Protein AF-A0A3M8RI66-F1 (afdb_monomer)

Solvent-accessible surface area (backbone atoms only — not comparable to full-atom values): 52450 Å² total; per-residue (Å²): 134,89,81,91,80,90,87,85,88,84,90,86,92,88,88,88,84,86,89,86,88,86,83,85,85,82,90,80,92,84,82,88,88,84,87,89,86,87,87,93,84,90,86,89,81,89,86,89,81,89,83,91,85,87,81,92,75,81,74,55,64,71,89,67,80,90,67,90,73,73,82,64,48,87,21,31,36,31,38,37,30,28,60,28,36,46,26,29,47,11,21,44,54,37,44,44,69,76,41,67,55,37,42,32,39,65,60,98,36,54,27,75,67,38,52,45,47,47,66,78,42,49,73,80,48,70,77,50,46,67,67,67,47,57,80,77,38,58,37,42,31,40,36,30,19,57,32,57,36,58,78,53,35,41,81,62,41,82,53,46,84,68,49,78,43,44,37,29,35,27,30,69,78,94,60,96,66,49,60,85,89,46,51,74,57,64,54,92,41,25,29,42,16,38,60,36,45,52,52,30,59,74,72,45,52,50,61,53,36,68,60,20,22,41,32,40,33,4,33,35,54,69,10,58,71,74,67,44,92,62,53,38,84,57,37,60,48,38,47,53,52,25,44,74,48,51,21,48,63,68,58,34,62,51,67,73,61,70,74,75,49,76,66,49,46,53,54,38,52,53,44,60,71,56,40,42,73,81,34,86,62,92,66,22,33,34,42,20,68,48,77,47,93,66,87,78,77,63,54,67,60,39,38,43,52,46,20,61,74,72,64,37,37,26,20,36,40,38,39,31,46,97,60,32,28,40,35,41,39,25,30,79,58,83,40,62,34,32,58,57,26,42,80,73,62,31,44,59,41,44,39,43,23,38,31,68,39,73,87,40,54,68,67,56,52,47,57,50,49,53,54,52,50,48,74,75,68,41,78,72,74,49,23,36,67,63,56,35,44,61,77,66,66,66,42,58,35,73,42,31,29,45,56,53,38,59,56,44,70,77,46,96,54,67,50,33,44,24,27,51,98,57,24,77,68,15,28,46,39,54,69,58,32,56,46,34,45,76,71,68,41,27,87,38,45,37,58,83,73,43,42,84,54,54,76,38,44,43,77,41,41,50,75,58,50,51,52,51,54,71,70,41,96,48,76,51,36,39,28,31,46,100,89,51,50,57,59,25,33,40,34,66,68,44,51,47,58,72,75,42,83,73,79,83,59,96,68,83,66,96,57,82,45,58,45,51,66,58,49,42,76,63,57,31,68,74,47,51,54,51,46,48,50,51,7,48,50,26,48,76,72,76,21,53,32,26,41,34,12,69,42,49,39,35,53,76,68,72,46,86,72,50,69,38,40,33,38,20,46,54,64,22,53,63,50,49,52,57,44,50,76,74,45,84,45,74,44,78,51,76,42,77,96,73,40,28,24,39,40,31,35,86,84,66,37,32,42,40,32,26,39,26,31,36,72,46,60,89,46,62,30,50,76,61,50,79,44,82,39,44,66,70,47,40,30,60,73,42,69,29,21,47,42,26,30,34,28,33,26,28,79,97,44,52,28,30,52,44,56,92,62,50,14,68,55,32,57,72,73,37,40,45,40,56,71,51,90,56,51,49,48,45,37,45,64,45,55,54,49,48,46,41,45,26,36,75,71,71,27,46,65,34,72,65,44,49,49,45,49,52,54,36,57,75,68,56,50,62,83,50,46,55,37,54,65,53,38,53,52,51,45,59,41,49,58,40,94,66,48,63,54,37,55,50,49,31,58,75,72,63,49,33,71,86,80,38,77,73,66,95,54,58,64,66,51,49,55,28,52,54,43,34,50,56,48,48,54,53,46,49,71,76,39,76,86,62,91,76,60,52,44,63,22,49,49,48,57,75,48,59,89,54,57,72,65,62,51,51,54,49,38,65,51,31,64,50,87,62,44,68,62,51,51,50,26,57,66,43,49,67,57,52,50,62,52,38,63,71,69,66,54,52,37,56,49,43,65,54,58,72,73,37,54,72,42,41,50,48,33,51,37,25,72,34,80,60,63,56,46,28,56,48,53,51,44,34,74,77,45,55,73,78,60,65,34,63,55,56,73,66,60,50,38,73,70,46,45,72,93,54,72,64,52,58,52,48,40,47,48,48,25,34,36,38,55,62,66,78,33,89,41,54,65,52,41,52,53,53,53,59,76,68,46,93,60,78,62,71,76,134

Radius of gyration: 40.93 Å; Cα contacts (8 Å, |Δi|>4): 1491; chains: 1; bounding box: 99×99×128 Å

Secondary structure (DSSP, 8-state):
---------------------------------------------PPP---------S--B----S-S---PPTTEEEE--TTB-HHHHHHHHHHHHH-TTSEE---S-B-HHHHHHHHH-GGGGTTPPPTTHHHHS--SEEEEES--BGGGG-GGGGG-TT--EEEEEE-SPP-TTBPTT-EEEE---SSSHHHHHHHHHHHT-B--HHHHHHHHHHHHHHTTTTTSTT--TTHHHHHHHHHHTT--HHHHHHHT--PPPHHHHHHHHHHHHSEEEEESSSS-EEEEEEE--S--TTHHHHHHHHHHHH--SEEEEEEEETTEEEEEEEESSSS-HHHHHHHHT-EE-SSEEEEEEET--HHHHHHHHHHHHHHHS-GGGSBHHHH-B-----EETT-BHHHHHHHHHTSS-SEEEEEETTEEEEEEEHHHHHHHHHTTGGGSBGGGTPBP--EE-TT-BHHHHHHHHHH-SSSEEEEE-TTSPEEEEEEHHHHHHHH------S----S--BTHHHHHHHHHHHHHHHHHHHHHHHHHTT-EEEEETHHHHHHHTT---SEEEEEEES-HHHHHHHHHTTS-EEEEEEEGGGTEEEEEETTS-EEEEEE-EEEE-SSTT-PPEEEE--HHHHHHTSS-GGGS-EEE-SGGGTTBEE-TT-HHHHHHHTEE--SSTTHHHH-THHHHHHHHHHHHH-PEEPHHHHHHHHHHHHTTGGGGS-HHHHHHHHHHHHT-SS-HHHHHHHHHTT-GGGTSSPPS-HHHHHHHHHHHHHHHHHHHHH-TTS---HHHHHHHHHTTTS-HHHHHHHHHHHT-TTHHHHHHHHHHHHHHHHHHTT---HHHHHHHHTTS-HHHHHHHHHH--SSHHHHHHHHIIIIITT---SS-HHHHHHTTPPSSHHHHHHHHHHHHHHHTTS--SHHHHHHHHHHT-SSPPPP-

Mean predicted aligned error: 21.17 Å

Foldseek 3Di:
DDDDDDDDDDDDDDDDDDDDDDDDDDDDDDDDDDDDDDDDDDDDDDDDDDDDDDDDDDFDAPPDPPDDDQVADFQAEEAEFQAAELLQVLQLLLVCLVCVNHAYAYHPHYHPLVVVCCVVPVVLCVSHDDNCSCVVTAHQEYEYFQDQALVRRPPSSVRPPNHNAYEYQHADDDDDRGDPPYNYQYHQALTSSLSSLVVCVVSSYQDAQSSLQSSLLNLCPSCVNVPDPSHDPSSVVSNVVSVVSPHDPVVSVVSVPDDQDPVLVVVLVQQLVQKDWLDCDDQTEIEGFEEDADDDDPVQVSQVVNCVVVVGQKYWYFYDHDQKTKIKMAGPLQAQVQVLVVQLPWGDGRGITIDIDGRDDSVRSVVSSSVSVCVVCPLLLFFQLNLFAQQFDEAEQQDFLLRLLVSVVPDPDQKHFYDDPQAGPAIDGNVQSVVCVVVVRRGPGNNVPGHHAAEDERGHGLVRVVVVCVPDPDQKHFYADPPGGTRGMDGPVSSCVSSDPDPDDPPPDPPQQQCPVLCCVQVNPLVLVLLLVLQQLCVVVVKWKKFFFPQVLCSLVSHHDQETEMEMLDQQPVSQVVSVVPPVFPDKDDDVVQSWIWTAHPVRRIYIYHYQWAWDQPFFQDGTDIDHTDLQRSLLLDLWQLRSKIQTRHPVRHRGIDRPQCSVVLSVVLETDGSDLCNCRNHVLSVLVRLQSCQQRVGDYDPVRLVSNLVCVVVVSCVSHALQSLLVSVLSQLVHLDNLSSLVVCVVSVVQVSQHDPDPDSPLLSQLSVQLSVLVVVLCVVPVPDDDSSSLLNNLSVCLPPDLVVLVVSCVRNVDDCSVLSSQLSVLLVVLLVVQQVPDAQLVLLVSPVSHDLSSLSSSCSNPVDDRSVVSSVCNSPPLVPFWQLDDLVVVVVQQDDDDVVSVVLRSVRSSCVSRVQDPHDVSSVVVVVVPDPDRHDDD

InterPro domains:
  IPR000644 CBS domain [PF00571] (385-430)
  IPR000644 CBS domain [PS51371] (388-443)
  IPR000644 CBS domain [PS51371] (449-506)
  IPR001667 DDH domain [PF01368] (77-219)
  IPR002646 Poly A polymerase, head domain [PF01743] (545-673)
  IPR002646 Poly A polymerase, head domain [cd05398] (525-669)
  IPR038763 DHH phosphoesterase superfamily [SSF64182] (77-369)
  IPR043519 Nucleotidyltransferase superfamily [G3DSA:3.30.460.10] (513-668)
  IPR043519 Nucleotidyltransferase superfamily [SSF81301] (523-669)
  IPR046342 CBS domain superfamily [G3DSA:3.10.580.10] (387-498)
  IPR046342 CBS domain superfamily [SSF54631] (374-498)
  IPR052390 tRNA Nucleotidyltransferase/Poly(A) Polymerase [PTHR47788] (78-931)

Organism: NCBI:txid1867749

pLDDT: mean 79.92, std 18.26, range [23.67, 97.88]

Nearest PDB structures (foldseek):
  3h38-assembly1_A  TM=8.235E-01  e=9.158E-28  Thermotoga maritima
  3h37-assembly3_B  TM=8.058E-01  e=6.226E-27  Thermotoga maritima
  3h3a-assembly3_B  TM=8.021E-01  e=2.127E-26  Thermotoga maritima
  5hc9-assembly2_B  TM=7.967E-01  e=2.589E-26  Thermotoga maritima MSB8
  3h39-assembly3_B  TM=7.972E-01  e=8.911E-25  Thermotoga maritima

Structure (mmCIF, N/CA/C/O backbone):
data_AF-A0A3M8RI66-F1
#
_entry.id   AF-A0A3M8RI66-F1
#
loop_
_atom_site.group_PDB
_atom_site.id
_atom_site.type_symbol
_atom_site.label_atom_id
_atom_site.label_alt_id
_atom_site.label_comp_id
_atom_site.label_asym_id
_atom_site.label_entity_id
_atom_site.label_seq_id
_atom_site.pdbx_PDB_ins_code
_atom_site.Cartn_x
_atom_site.Cartn_y
_atom_site.Cartn_z
_atom_site.occupancy
_atom_site.B_iso_or_equiv
_atom_site.auth_seq_id
_atom_site.auth_comp_id
_atom_site.auth_asym_id
_atom_site.auth_atom_id
_atom_site.pdbx_PDB_model_num
ATOM 1 N N . MET A 1 1 ? 47.781 -39.779 13.616 1.00 34.03 1 MET A N 1
ATOM 2 C CA . MET A 1 1 ? 48.793 -39.240 12.679 1.00 34.03 1 MET A CA 1
ATOM 3 C C . MET A 1 1 ? 48.845 -37.739 12.975 1.00 34.03 1 MET A C 1
ATOM 5 O O . MET A 1 1 ? 47.788 -37.133 12.925 1.00 34.03 1 MET A O 1
ATOM 9 N N . VAL A 1 2 ? 49.863 -37.199 13.665 1.00 28.47 2 VAL A N 1
ATOM 10 C CA . VAL A 1 2 ? 51.267 -36.970 13.221 1.00 28.47 2 VAL A CA 1
ATOM 11 C C . VAL A 1 2 ? 51.299 -35.876 12.139 1.00 28.47 2 VAL A C 1
ATOM 13 O O . VAL A 1 2 ? 50.714 -36.111 11.091 1.00 28.47 2 VAL A O 1
ATOM 16 N N . ALA A 1 3 ? 51.927 -34.701 12.308 1.00 30.48 3 ALA A N 1
ATOM 17 C CA . ALA A 1 3 ? 52.566 -34.042 13.475 1.00 30.48 3 ALA A CA 1
ATOM 18 C C . ALA A 1 3 ? 52.387 -32.495 13.358 1.00 30.48 3 ALA A C 1
ATOM 20 O O . ALA A 1 3 ? 51.886 -32.042 12.337 1.00 30.48 3 ALA A O 1
ATOM 21 N N . GLY A 1 4 ? 52.592 -31.660 14.393 1.00 32.06 4 GLY A N 1
ATOM 22 C CA . GLY A 1 4 ? 53.896 -31.086 14.819 1.00 32.06 4 GLY A CA 1
ATOM 23 C C . GLY A 1 4 ? 54.142 -29.729 14.115 1.00 32.06 4 GLY A C 1
ATOM 24 O O . GLY A 1 4 ? 53.864 -29.638 12.931 1.00 32.06 4 GLY A O 1
ATOM 25 N N . LEU A 1 5 ? 54.603 -28.620 14.716 1.00 31.59 5 LEU A N 1
ATOM 26 C CA . LEU A 1 5 ? 55.454 -28.335 15.895 1.00 31.59 5 LEU A CA 1
ATOM 27 C C . LEU A 1 5 ? 55.028 -26.957 16.502 1.00 31.59 5 LEU A C 1
ATOM 29 O O . LEU A 1 5 ? 54.654 -26.070 15.744 1.00 31.59 5 LEU A O 1
ATOM 33 N N . SER A 1 6 ? 54.826 -26.756 17.819 1.00 31.58 6 SER A N 1
ATOM 34 C CA . SER A 1 6 ? 55.789 -26.339 18.887 1.00 31.58 6 SER A CA 1
ATOM 35 C C . SER A 1 6 ? 56.696 -25.134 18.553 1.00 31.58 6 SER A C 1
ATOM 37 O O . SER A 1 6 ? 57.268 -25.128 17.473 1.00 31.58 6 SER A O 1
ATOM 39 N N . GLY A 1 7 ? 56.990 -24.144 19.418 1.00 29.84 7 GLY A N 1
ATOM 40 C CA . GLY A 1 7 ? 56.700 -23.837 20.846 1.00 29.84 7 GLY A CA 1
ATOM 41 C C . GLY A 1 7 ? 57.452 -22.526 21.241 1.00 29.84 7 GLY A C 1
ATOM 42 O O . GLY A 1 7 ? 58.122 -21.967 20.384 1.00 29.84 7 GLY A O 1
ATOM 43 N N . GLY A 1 8 ? 57.431 -21.936 22.451 1.00 26.02 8 GLY A N 1
ATOM 44 C CA . GLY A 1 8 ? 56.821 -22.270 23.749 1.00 26.02 8 GLY A CA 1
ATOM 45 C C . GLY A 1 8 ? 56.995 -21.134 24.806 1.00 26.02 8 GLY A C 1
ATOM 46 O O . GLY A 1 8 ? 57.365 -20.015 24.470 1.00 26.02 8 GLY A O 1
ATOM 47 N N . ARG A 1 9 ? 56.699 -21.417 26.089 1.00 31.86 9 ARG A N 1
ATOM 48 C CA . ARG A 1 9 ? 56.886 -20.553 27.306 1.00 31.86 9 ARG A CA 1
ATOM 49 C C . ARG A 1 9 ? 58.281 -20.858 27.973 1.00 31.86 9 ARG A C 1
ATOM 51 O O . ARG A 1 9 ? 58.989 -21.621 27.319 1.00 31.86 9 ARG A O 1
ATOM 58 N N . PRO A 1 10 ? 58.715 -20.437 29.215 1.00 48.53 10 PRO A N 1
ATOM 59 C CA . PRO A 1 10 ? 57.981 -19.820 30.359 1.00 48.53 10 PRO A CA 1
ATOM 60 C C . PRO A 1 10 ? 58.739 -18.906 31.399 1.00 48.53 10 PRO A C 1
ATOM 62 O O . PRO A 1 10 ? 59.954 -18.766 31.361 1.00 48.53 10 PRO A O 1
ATOM 65 N N . ARG A 1 11 ? 58.013 -18.482 32.471 1.00 32.94 11 ARG A N 1
ATOM 66 C CA . ARG A 1 11 ? 58.496 -18.013 33.822 1.00 32.94 11 ARG A CA 1
ATOM 67 C C . ARG A 1 11 ? 59.241 -16.645 33.834 1.00 32.94 11 ARG A C 1
ATOM 69 O O . ARG A 1 11 ? 59.594 -16.161 32.775 1.00 32.94 11 ARG A O 1
ATOM 76 N N . ARG A 1 12 ? 59.461 -15.908 34.947 1.00 31.61 12 ARG A N 1
ATOM 77 C CA . ARG A 1 12 ? 59.279 -16.029 36.438 1.00 31.61 12 ARG A CA 1
ATOM 78 C C . ARG A 1 12 ? 59.039 -14.578 37.012 1.00 31.61 12 ARG A C 1
ATOM 80 O O . ARG A 1 12 ? 59.050 -13.661 36.209 1.00 31.61 12 ARG A O 1
ATOM 87 N N . ALA A 1 13 ? 58.830 -14.212 38.296 1.00 29.64 13 ALA A N 1
ATOM 88 C CA . ALA A 1 13 ? 58.859 -14.904 39.602 1.00 29.64 13 ALA A CA 1
ATOM 89 C C . ALA A 1 13 ? 57.847 -14.379 40.679 1.00 29.64 13 ALA A C 1
ATOM 91 O O . ALA A 1 13 ? 56.744 -14.910 40.749 1.00 29.64 13 ALA A O 1
ATOM 92 N N . ARG A 1 14 ? 58.244 -13.446 41.573 1.00 31.92 14 ARG A N 1
ATOM 93 C CA . ARG A 1 14 ? 57.514 -12.879 42.745 1.00 31.92 14 ARG A CA 1
ATOM 94 C C . ARG A 1 14 ? 58.047 -11.470 43.082 1.00 31.92 14 ARG A C 1
ATOM 96 O O . ARG A 1 14 ? 59.207 -11.201 42.789 1.00 31.92 14 ARG A O 1
ATOM 103 N N . GLY A 1 15 ? 57.274 -10.665 43.817 1.00 28.81 15 GLY A N 1
ATOM 104 C CA . GLY A 1 15 ? 57.737 -9.491 44.580 1.00 28.81 15 GLY A CA 1
ATOM 105 C C . GLY A 1 15 ? 56.717 -9.120 45.669 1.00 28.81 15 GLY A C 1
ATOM 106 O O . GLY A 1 15 ? 55.526 -9.336 45.461 1.00 28.81 15 GLY A O 1
ATOM 107 N N . ALA A 1 16 ? 57.161 -8.628 46.830 1.00 30.58 16 ALA A N 1
ATOM 108 C CA . ALA A 1 16 ? 56.296 -8.254 47.958 1.00 30.58 16 ALA A CA 1
ATOM 109 C C . ALA A 1 16 ? 56.853 -7.019 48.692 1.00 30.58 16 ALA A C 1
ATOM 111 O O . ALA A 1 16 ? 58.068 -6.841 48.746 1.00 30.58 16 ALA A O 1
ATOM 112 N N . GLY A 1 17 ? 55.974 -6.192 49.265 1.00 29.20 17 GLY A N 1
ATOM 113 C CA . GLY A 1 17 ? 56.326 -4.969 49.996 1.00 29.20 17 GLY A CA 1
ATOM 114 C C . GLY A 1 17 ? 55.141 -4.452 50.818 1.00 29.20 17 GLY A C 1
ATOM 115 O O . GLY A 1 17 ? 53.995 -4.618 50.407 1.00 29.20 17 GLY A O 1
ATOM 116 N N . GLY A 1 18 ? 55.426 -3.914 52.008 1.00 30.83 18 GLY A N 1
ATOM 117 C CA . GLY A 1 18 ? 54.435 -3.554 53.031 1.00 30.83 18 GLY A CA 1
ATOM 118 C C . GLY A 1 18 ? 53.890 -2.114 52.966 1.00 30.83 18 GLY A C 1
ATOM 119 O O . GLY A 1 18 ? 54.155 -1.395 52.003 1.00 30.83 18 GLY A O 1
ATOM 120 N N . PRO A 1 19 ? 53.104 -1.702 53.981 1.00 58.03 19 PRO A N 1
ATOM 121 C CA . PRO A 1 19 ? 52.223 -0.535 53.909 1.00 58.03 19 PRO A CA 1
ATOM 122 C C . PRO A 1 19 ? 52.803 0.751 54.522 1.00 58.03 19 PRO A C 1
ATOM 124 O O . PRO A 1 19 ? 53.732 0.719 55.326 1.00 58.03 19 PRO A O 1
ATOM 127 N N . GLY A 1 20 ? 52.151 1.879 54.225 1.00 28.72 20 GLY A N 1
ATOM 128 C CA . GLY A 1 20 ? 52.289 3.145 54.948 1.00 28.72 20 GLY A CA 1
ATOM 129 C C . GLY A 1 20 ? 50.924 3.823 55.095 1.00 28.72 20 GLY A C 1
ATOM 130 O O . GLY A 1 20 ? 50.137 3.827 54.151 1.00 28.72 20 GLY A O 1
ATOM 131 N N . ALA A 1 21 ? 50.631 4.364 56.278 1.00 29.75 21 ALA A N 1
ATOM 132 C CA . ALA A 1 21 ? 49.386 5.074 56.575 1.00 29.75 21 ALA A CA 1
ATOM 133 C C . ALA A 1 21 ? 49.630 6.587 56.696 1.00 29.75 21 ALA A C 1
ATOM 135 O O . ALA A 1 21 ? 50.697 7.016 57.129 1.00 29.75 21 ALA A O 1
ATOM 136 N N . GLY A 1 22 ? 48.622 7.392 56.358 1.00 28.45 22 GLY A N 1
ATOM 137 C CA . GLY A 1 22 ? 48.649 8.849 56.500 1.00 28.45 22 GLY A CA 1
ATOM 138 C C . GLY A 1 22 ? 47.316 9.455 56.065 1.00 28.45 22 GLY A C 1
ATOM 139 O O . GLY A 1 22 ? 46.796 9.098 55.012 1.00 28.45 22 GLY A O 1
ATOM 140 N N . GLY A 1 23 ? 46.739 10.324 56.896 1.00 27.50 23 GLY A N 1
ATOM 141 C CA . GLY A 1 23 ? 45.459 10.991 56.637 1.00 27.50 23 GLY A CA 1
ATOM 142 C C . GLY A 1 23 ? 45.579 12.517 56.637 1.00 27.50 23 GLY A C 1
ATOM 143 O O . GLY A 1 23 ? 46.662 13.061 56.831 1.00 27.50 23 GLY A O 1
ATOM 144 N N . GLY A 1 24 ? 44.442 13.198 56.467 1.00 26.95 24 GLY A N 1
ATOM 145 C CA . GLY A 1 24 ? 44.356 14.657 56.304 1.00 26.95 24 GLY A CA 1
ATOM 146 C C . GLY A 1 24 ? 44.093 15.013 54.832 1.00 26.95 24 GLY A C 1
ATOM 147 O O . GLY A 1 24 ? 44.974 14.808 54.011 1.00 26.95 24 GLY A O 1
ATOM 148 N N . SER A 1 25 ? 42.881 15.334 54.366 1.00 26.84 25 SER A N 1
ATOM 149 C CA . SER A 1 25 ? 41.865 16.329 54.779 1.00 26.84 25 SER A CA 1
ATOM 150 C C . SER A 1 25 ? 41.969 17.655 54.001 1.00 26.84 25 SER A C 1
ATOM 152 O O . SER A 1 25 ? 43.036 18.030 53.533 1.00 26.84 25 SER A O 1
ATOM 154 N N . ARG A 1 26 ? 40.827 18.359 53.906 1.00 29.70 26 ARG A N 1
ATOM 155 C CA . ARG A 1 26 ? 40.622 19.719 53.354 1.00 29.70 26 ARG A CA 1
ATOM 156 C C . ARG A 1 26 ? 40.665 19.909 51.824 1.00 29.70 26 ARG A C 1
ATOM 158 O O . ARG A 1 26 ? 41.690 20.195 51.226 1.00 29.70 26 ARG A O 1
ATOM 165 N N . SER A 1 27 ? 39.458 19.884 51.249 1.00 28.44 27 SER A N 1
ATOM 166 C CA . SER A 1 27 ? 38.826 21.013 50.525 1.00 28.44 27 SER A CA 1
ATOM 167 C C . SER A 1 27 ? 39.697 21.956 49.671 1.00 28.44 27 SER A C 1
ATOM 169 O O . SER A 1 27 ? 40.490 22.722 50.214 1.00 28.44 27 SER A O 1
ATOM 171 N N . GLY A 1 28 ? 39.386 22.069 48.374 1.00 27.48 28 GLY A N 1
ATOM 172 C CA . GLY A 1 28 ? 39.907 23.148 47.527 1.00 27.48 28 GLY A CA 1
ATOM 173 C C . GLY A 1 28 ? 39.327 23.163 46.110 1.00 27.48 28 GLY A C 1
ATOM 174 O O . GLY A 1 28 ? 39.663 22.325 45.284 1.00 27.48 28 GLY A O 1
ATOM 175 N N . THR A 1 29 ? 38.466 24.138 45.828 1.00 28.19 29 THR A N 1
ATOM 176 C CA . THR A 1 29 ? 37.965 24.504 44.490 1.00 28.19 29 THR A CA 1
ATOM 177 C C . THR A 1 29 ? 39.087 24.815 43.487 1.00 28.19 29 THR A C 1
ATOM 179 O O . THR A 1 29 ? 39.977 25.601 43.805 1.00 28.19 29 THR A O 1
ATOM 182 N N . GLY A 1 30 ? 38.990 24.327 42.244 1.00 26.52 30 GLY A N 1
ATOM 183 C CA . GLY A 1 30 ? 39.872 24.722 41.132 1.00 26.52 30 GLY A CA 1
ATOM 184 C C . GLY A 1 30 ? 39.416 24.128 39.792 1.00 26.52 30 GLY A C 1
ATOM 185 O O . GLY A 1 30 ? 38.896 23.018 39.767 1.00 26.52 30 GLY A O 1
ATOM 186 N N . THR A 1 31 ? 39.560 24.860 38.680 1.00 27.47 31 THR A N 1
ATOM 187 C CA . THR A 1 31 ? 39.062 24.449 37.344 1.00 27.47 31 THR A CA 1
ATOM 188 C C . THR A 1 31 ? 40.137 24.541 36.250 1.00 27.47 31 THR A C 1
ATOM 190 O O . THR A 1 31 ? 41.156 25.196 36.450 1.00 27.47 31 THR A O 1
ATOM 193 N N . ARG A 1 32 ? 39.832 23.963 35.068 1.00 27.66 32 ARG A N 1
ATOM 194 C CA . ARG A 1 32 ? 40.612 23.940 33.800 1.00 27.66 32 ARG A CA 1
ATOM 195 C C . ARG A 1 32 ? 41.805 22.965 33.821 1.00 27.66 32 ARG A C 1
ATOM 197 O O . ARG A 1 32 ? 42.750 23.154 34.569 1.00 27.66 32 ARG A O 1
ATOM 204 N N . SER A 1 33 ? 41.840 21.934 32.975 1.00 27.06 33 SER A N 1
ATOM 205 C CA . SER A 1 33 ? 42.059 22.079 31.525 1.00 27.06 33 SER A CA 1
ATOM 206 C C . SER A 1 33 ? 41.720 20.803 30.717 1.00 27.06 33 SER A C 1
ATOM 208 O O . SER A 1 33 ? 41.663 19.704 31.260 1.00 27.06 33 SER A O 1
ATOM 210 N N . ALA A 1 34 ? 41.522 20.962 29.403 1.00 32.38 34 ALA A N 1
ATOM 211 C CA . ALA A 1 34 ? 41.509 19.902 28.381 1.00 32.38 34 ALA A CA 1
ATOM 212 C C . ALA A 1 34 ? 42.552 20.276 27.298 1.00 32.38 34 ALA A C 1
ATOM 214 O O . ALA A 1 34 ? 42.877 21.466 27.201 1.00 32.38 34 ALA A O 1
ATOM 215 N N . PRO A 1 35 ? 43.136 19.320 26.543 1.00 40.31 35 PRO A N 1
ATOM 216 C CA . PRO A 1 35 ? 42.464 18.640 25.414 1.00 40.31 35 PRO A CA 1
ATOM 217 C C . PRO A 1 35 ? 42.723 17.106 25.379 1.00 40.31 35 PRO A C 1
ATOM 219 O O . PRO A 1 35 ? 43.448 16.592 26.222 1.00 40.31 35 PRO A O 1
ATOM 222 N N . GLY A 1 36 ? 42.184 16.281 24.467 1.00 26.02 36 GLY A N 1
ATOM 223 C CA . GLY A 1 36 ? 41.219 16.503 23.373 1.00 26.02 36 GLY A CA 1
ATOM 224 C C . GLY A 1 36 ? 41.752 16.107 21.978 1.00 26.02 36 GLY A C 1
ATOM 225 O O . GLY A 1 36 ? 42.824 16.564 21.609 1.00 26.02 36 GLY A O 1
ATOM 226 N N . HIS A 1 37 ? 40.994 15.326 21.186 1.00 26.61 37 HIS A N 1
ATOM 227 C CA . HIS A 1 37 ? 41.151 15.169 19.719 1.00 26.61 37 HIS A CA 1
ATOM 228 C C . HIS A 1 37 ? 39.875 14.595 19.044 1.00 26.61 37 HIS A C 1
ATOM 230 O O . HIS A 1 37 ? 39.019 14.031 19.721 1.00 26.61 37 HIS A O 1
ATOM 236 N N . ALA A 1 38 ? 39.744 14.803 17.722 1.00 27.95 38 ALA A N 1
ATOM 237 C CA . ALA A 1 38 ? 38.596 14.444 16.851 1.00 27.95 38 ALA A CA 1
ATOM 238 C C . ALA A 1 38 ? 38.984 13.262 15.899 1.00 27.95 38 ALA A C 1
ATOM 240 O O . ALA A 1 38 ? 39.855 12.514 16.350 1.00 27.95 38 ALA A O 1
ATOM 241 N N . PRO A 1 39 ? 38.476 13.018 14.648 1.00 40.66 39 PRO A N 1
ATOM 242 C CA . PRO A 1 39 ? 37.521 13.704 13.724 1.00 40.66 39 PRO A CA 1
ATOM 243 C C . PRO A 1 39 ? 36.209 12.893 13.469 1.00 40.66 39 PRO A C 1
ATOM 245 O O . PRO A 1 39 ? 36.075 11.799 14.000 1.00 40.66 39 PRO A O 1
ATOM 248 N N . SER A 1 40 ? 35.143 13.307 12.751 1.00 28.52 40 SER A N 1
ATOM 249 C CA . SER A 1 40 ? 34.798 14.396 11.792 1.00 28.52 40 SER A CA 1
ATOM 250 C C . SER A 1 40 ? 34.770 14.046 10.281 1.00 28.52 40 SER A C 1
ATOM 252 O O . SER A 1 40 ? 35.822 13.859 9.677 1.00 28.52 40 SER A O 1
ATOM 254 N N . ALA A 1 41 ? 33.561 14.064 9.683 1.00 29.33 41 ALA A N 1
ATOM 255 C CA . ALA A 1 41 ? 33.204 14.439 8.290 1.00 29.33 41 ALA A CA 1
ATOM 256 C C . ALA A 1 41 ? 31.647 14.496 8.192 1.00 29.33 41 ALA A C 1
ATOM 258 O O . ALA A 1 41 ? 31.008 13.506 8.531 1.00 29.33 41 ALA A O 1
ATOM 259 N N . ALA A 1 42 ? 30.951 15.631 7.993 1.00 27.78 42 ALA A N 1
ATOM 260 C CA . ALA A 1 42 ? 30.861 16.555 6.834 1.00 27.78 42 ALA A CA 1
ATOM 261 C C . ALA A 1 42 ? 29.935 16.002 5.715 1.00 27.78 42 ALA A C 1
ATOM 263 O O . ALA A 1 42 ? 30.161 14.901 5.233 1.00 27.78 42 ALA A O 1
ATOM 264 N N . THR A 1 43 ? 28.850 16.660 5.270 1.00 26.98 43 THR A N 1
ATOM 265 C CA . THR A 1 43 ? 28.690 17.999 4.627 1.00 26.98 43 THR A CA 1
ATOM 266 C C . THR A 1 43 ? 27.172 18.308 4.417 1.00 26.98 43 THR A C 1
ATOM 268 O O . THR A 1 43 ? 26.379 17.422 4.736 1.00 26.98 43 THR A O 1
ATOM 271 N N . PRO A 1 44 ? 26.704 19.440 3.818 1.00 35.66 44 PRO A N 1
ATOM 272 C CA . PRO A 1 44 ? 27.279 20.785 3.601 1.00 35.66 44 PRO A CA 1
ATOM 273 C C . PRO A 1 44 ? 26.386 21.942 4.160 1.00 35.66 44 PRO A C 1
ATOM 275 O O . PRO A 1 44 ? 25.367 21.718 4.804 1.00 35.66 44 PRO A O 1
ATOM 278 N N . ARG A 1 45 ? 26.759 23.204 3.876 1.00 26.53 45 ARG A N 1
ATOM 279 C CA . ARG A 1 45 ? 26.005 24.455 4.141 1.00 26.53 45 ARG A CA 1
ATOM 280 C C . ARG A 1 45 ? 25.923 25.322 2.864 1.00 26.53 45 ARG A C 1
ATOM 282 O O . ARG A 1 45 ? 26.896 25.308 2.111 1.00 26.53 45 ARG A O 1
ATOM 289 N N . PRO A 1 46 ? 24.883 26.160 2.673 1.00 26.86 46 PRO A N 1
ATOM 290 C CA . PRO A 1 46 ? 24.975 27.398 1.890 1.00 26.86 46 PRO A CA 1
ATOM 291 C C . PRO A 1 46 ? 25.596 28.558 2.710 1.00 26.86 46 PRO A C 1
ATOM 293 O O . PRO A 1 46 ? 25.773 28.453 3.926 1.00 26.86 46 PRO A O 1
ATOM 296 N N . ALA A 1 47 ? 25.978 29.648 2.036 1.00 26.47 47 ALA A N 1
ATOM 297 C CA . ALA A 1 47 ? 26.816 30.735 2.571 1.00 26.47 47 ALA A CA 1
ATOM 298 C C . ALA A 1 47 ? 26.013 31.939 3.148 1.00 26.47 47 ALA A C 1
ATOM 300 O O . ALA A 1 47 ? 24.812 32.028 2.899 1.00 26.47 47 ALA A O 1
ATOM 301 N N . PRO A 1 48 ? 26.635 32.849 3.936 1.00 38.19 48 PRO A N 1
ATOM 302 C CA . PRO A 1 48 ? 25.917 33.831 4.759 1.00 38.19 48 PRO A CA 1
ATOM 303 C C . PRO A 1 48 ? 25.782 35.238 4.145 1.00 38.19 48 PRO A C 1
ATOM 305 O O . PRO A 1 48 ? 26.592 35.653 3.318 1.00 38.19 48 PRO A O 1
ATOM 308 N N . GLY A 1 49 ? 24.820 36.006 4.671 1.00 23.67 49 GLY A N 1
ATOM 309 C CA . GLY A 1 49 ? 24.692 37.458 4.510 1.00 23.67 49 GLY A CA 1
ATOM 310 C C . GLY A 1 49 ? 24.751 38.191 5.860 1.00 23.67 49 GLY A C 1
ATOM 311 O O . GLY A 1 49 ? 24.366 37.649 6.892 1.00 23.67 49 GLY A O 1
ATOM 312 N N . THR A 1 50 ? 25.279 39.413 5.840 1.00 27.17 50 THR A N 1
ATOM 313 C CA . THR A 1 50 ? 25.422 40.387 6.947 1.00 27.17 50 THR A CA 1
ATOM 314 C C . THR A 1 50 ? 24.143 40.627 7.775 1.00 27.17 50 THR A C 1
ATOM 316 O O . THR A 1 50 ? 23.056 40.554 7.221 1.00 27.17 50 THR A O 1
ATOM 319 N N . ALA A 1 51 ? 24.190 41.025 9.057 1.00 26.23 51 ALA A N 1
ATOM 320 C CA . ALA A 1 51 ? 25.315 41.588 9.822 1.00 26.23 51 ALA A CA 1
ATOM 321 C C . ALA A 1 51 ? 25.249 41.291 11.338 1.00 26.23 51 ALA A C 1
ATOM 323 O O . ALA A 1 51 ? 24.183 41.071 11.903 1.00 26.23 51 ALA A O 1
ATOM 324 N N . GLN A 1 52 ? 26.399 41.380 12.018 1.00 28.19 52 GLN A N 1
ATOM 325 C CA . GLN A 1 52 ? 26.475 41.405 13.482 1.00 28.19 52 GLN A CA 1
ATOM 326 C C . GLN A 1 52 ? 26.357 42.837 14.027 1.00 28.19 52 GLN A C 1
ATOM 328 O O . GLN A 1 52 ? 27.102 43.723 13.607 1.00 28.19 52 GLN A O 1
ATOM 333 N N . ARG A 1 53 ? 25.542 43.025 15.069 1.00 29.81 53 ARG A N 1
ATOM 334 C CA . ARG A 1 53 ? 25.822 43.960 16.172 1.00 29.81 53 ARG A CA 1
ATOM 335 C C . ARG A 1 53 ? 25.451 43.260 17.476 1.00 29.81 53 ARG A C 1
ATOM 337 O O . ARG A 1 53 ? 24.304 42.871 17.650 1.00 29.81 53 ARG A O 1
ATOM 344 N N . GLY A 1 54 ? 26.427 43.050 18.353 1.00 27.50 54 GLY A N 1
ATOM 345 C CA . GLY A 1 54 ? 26.210 42.423 19.658 1.00 27.50 54 GLY A CA 1
ATOM 346 C C . GLY A 1 54 ? 26.198 43.446 20.791 1.00 27.50 54 GLY A C 1
ATOM 347 O O . GLY A 1 54 ? 26.735 44.540 20.638 1.00 27.50 54 GLY A O 1
ATOM 348 N N . CYS A 1 55 ? 25.635 43.050 21.931 1.00 27.38 55 CYS A N 1
ATOM 349 C CA . CYS A 1 55 ? 25.938 43.603 23.252 1.00 27.38 55 CYS A CA 1
ATOM 350 C C . CYS A 1 55 ? 25.524 42.574 24.312 1.00 27.38 55 CYS A C 1
ATOM 352 O O . CYS A 1 55 ? 24.335 42.302 24.473 1.00 27.38 55 CYS A O 1
ATOM 354 N N . GLU A 1 56 ? 26.486 42.010 25.042 1.00 31.94 56 GLU A N 1
ATOM 355 C CA . GLU A 1 56 ? 26.184 41.274 26.273 1.00 31.94 56 GLU A CA 1
ATOM 356 C C . GLU A 1 56 ? 25.848 42.268 27.394 1.00 31.94 56 GLU A C 1
ATOM 358 O O . GLU A 1 56 ? 26.464 43.329 27.509 1.00 31.94 56 GLU A O 1
ATOM 363 N N . GLY A 1 57 ? 24.876 41.929 28.240 1.00 30.81 57 GLY A N 1
ATOM 364 C CA . GLY A 1 57 ? 24.491 42.747 29.386 1.00 30.81 57 GLY A CA 1
ATOM 365 C C . GLY A 1 57 ? 23.476 42.041 30.290 1.00 30.81 57 GLY A C 1
ATOM 366 O O . GLY A 1 57 ? 22.843 41.070 29.864 1.00 30.81 57 GLY A O 1
ATOM 367 N N . PRO A 1 58 ? 23.313 42.494 31.547 1.00 36.69 58 PRO A N 1
ATOM 368 C CA . PRO A 1 58 ? 22.259 42.000 32.427 1.00 36.69 58 PRO A CA 1
ATOM 369 C C . PRO A 1 58 ? 20.873 42.360 31.866 1.00 36.69 58 PRO A C 1
ATOM 371 O O . PRO A 1 58 ? 20.725 43.348 31.146 1.00 36.69 58 PRO A O 1
ATOM 374 N N . GLY A 1 59 ? 19.862 41.547 32.190 1.00 35.56 59 GLY A N 1
ATOM 375 C CA . GLY A 1 59 ? 18.525 41.638 31.594 1.00 35.56 59 GLY A CA 1
ATOM 376 C C . GLY A 1 59 ? 17.911 43.038 31.687 1.00 35.56 59 GLY A C 1
ATOM 377 O O . GLY A 1 59 ? 17.824 43.621 32.771 1.00 35.56 59 GLY A O 1
ATOM 378 N N . ARG A 1 60 ? 17.466 43.576 30.545 1.00 37.00 60 ARG A N 1
ATOM 379 C CA . ARG A 1 60 ? 16.767 44.863 30.486 1.00 37.00 60 ARG A CA 1
ATOM 380 C C . ARG A 1 60 ? 15.366 44.723 31.084 1.00 37.00 60 ARG A C 1
ATOM 382 O O . ARG A 1 60 ? 14.424 44.346 30.394 1.00 37.00 60 ARG A O 1
ATOM 389 N N . ARG A 1 61 ? 15.207 45.145 32.340 1.00 37.25 61 ARG A N 1
ATOM 390 C CA . ARG A 1 61 ? 13.910 45.664 32.795 1.00 37.25 61 ARG A CA 1
ATOM 391 C C . ARG A 1 61 ? 13.529 46.860 31.929 1.00 37.25 61 ARG A C 1
ATOM 393 O O . ARG A 1 61 ? 14.361 47.742 31.709 1.00 37.25 61 ARG A O 1
ATOM 400 N N . ILE A 1 62 ? 12.279 46.905 31.478 1.00 43.78 62 ILE A N 1
ATOM 401 C CA . ILE A 1 62 ? 11.727 48.032 30.721 1.00 43.78 62 ILE A CA 1
ATOM 402 C C . ILE A 1 62 ? 11.479 49.179 31.713 1.00 43.78 62 ILE A C 1
ATOM 404 O O . ILE A 1 62 ? 10.411 49.332 32.295 1.00 43.78 62 ILE A O 1
ATOM 408 N N . SER A 1 63 ? 12.528 49.956 31.989 1.00 33.84 63 SER A N 1
ATOM 409 C CA . SER A 1 63 ? 12.593 50.925 33.091 1.00 33.84 63 SER A CA 1
ATOM 410 C C . SER A 1 63 ? 11.970 52.290 32.762 1.00 33.84 63 SER A C 1
ATOM 412 O O . SER A 1 63 ? 12.494 53.335 33.153 1.00 33.84 63 SER A O 1
ATOM 414 N N . HIS A 1 64 ? 10.858 52.304 32.025 1.00 34.97 64 HIS A N 1
ATOM 415 C CA . HIS A 1 64 ? 10.098 53.507 31.669 1.00 34.97 64 HIS A CA 1
ATOM 416 C C . HIS A 1 64 ? 8.613 53.294 31.981 1.00 34.97 64 HIS A C 1
ATOM 418 O O . HIS A 1 64 ? 7.881 52.718 31.184 1.00 34.97 64 HIS A O 1
ATOM 424 N N . GLY A 1 65 ? 8.159 53.780 33.138 1.00 33.22 65 GLY A N 1
ATOM 425 C CA . GLY A 1 65 ? 6.729 53.831 33.441 1.00 33.22 65 GLY A CA 1
ATOM 426 C C . GLY A 1 65 ? 6.036 54.932 32.635 1.00 33.22 65 GLY A C 1
ATOM 427 O O . GLY A 1 65 ? 6.508 56.067 32.652 1.00 33.22 65 GLY A O 1
ATOM 428 N N . TRP A 1 66 ? 4.930 54.585 31.964 1.00 36.28 66 TRP A N 1
ATOM 429 C CA . TRP A 1 66 ? 3.880 55.493 31.464 1.00 36.28 66 TRP A CA 1
ATOM 430 C C . TRP A 1 66 ? 4.382 56.800 30.819 1.00 36.28 66 TRP A C 1
ATOM 432 O O . TRP A 1 66 ? 3.899 57.891 31.119 1.00 36.28 66 TRP A O 1
ATOM 442 N N . ARG A 1 67 ? 5.382 56.704 29.933 1.00 31.92 67 ARG A N 1
ATOM 443 C CA . ARG A 1 67 ? 5.884 57.855 29.173 1.00 31.92 67 ARG A CA 1
ATOM 444 C C . ARG A 1 67 ? 5.163 57.978 27.837 1.00 31.92 67 ARG A C 1
ATOM 446 O O . ARG A 1 67 ? 5.456 57.238 26.904 1.00 31.92 67 ARG A O 1
ATOM 453 N N . ASN A 1 68 ? 4.283 58.974 27.748 1.00 37.12 68 ASN A N 1
ATOM 454 C CA . ASN A 1 68 ? 3.744 59.471 26.484 1.00 37.12 68 ASN A CA 1
ATOM 455 C C . ASN A 1 68 ? 4.901 59.783 25.520 1.00 37.12 68 ASN A C 1
ATOM 457 O O . ASN A 1 68 ? 5.783 60.572 25.864 1.00 37.12 68 ASN A O 1
ATOM 461 N N . GLY A 1 69 ? 4.884 59.179 24.330 1.00 40.38 69 GLY A N 1
ATOM 462 C CA . GLY A 1 69 ? 5.928 59.364 23.318 1.00 40.38 69 GLY A CA 1
ATOM 463 C C . GLY A 1 69 ? 6.563 58.067 22.821 1.00 40.38 69 GLY A C 1
ATOM 464 O O . GLY A 1 69 ? 7.782 57.917 22.892 1.00 40.38 69 GLY A O 1
ATOM 465 N N . LEU A 1 70 ? 5.757 57.160 22.258 1.00 39.81 70 LEU A N 1
ATOM 466 C CA . LEU A 1 70 ? 6.274 56.238 21.243 1.00 39.81 70 LEU A CA 1
ATOM 467 C C . LEU A 1 70 ? 6.744 57.080 20.049 1.00 39.81 70 LEU A C 1
ATOM 469 O O . LEU A 1 70 ? 5.963 57.852 19.491 1.00 39.81 70 LEU A O 1
ATOM 473 N N . THR A 1 71 ? 8.004 56.938 19.639 1.00 43.12 71 THR A N 1
ATOM 474 C CA . THR A 1 71 ? 8.507 57.508 18.379 1.00 43.12 71 THR A CA 1
ATOM 475 C C . THR A 1 71 ? 8.039 56.644 17.211 1.00 43.12 71 THR A C 1
ATOM 477 O O . THR A 1 71 ? 8.834 55.946 16.588 1.00 43.12 71 THR A O 1
ATOM 480 N N . ALA A 1 72 ? 6.726 56.646 16.971 1.00 49.28 72 ALA A N 1
ATOM 481 C CA . ALA A 1 72 ? 6.074 55.784 15.996 1.00 49.28 72 ALA A CA 1
ATOM 482 C C . ALA A 1 72 ? 6.633 56.007 14.583 1.00 49.28 72 ALA A C 1
ATOM 484 O O . ALA A 1 72 ? 6.630 57.127 14.063 1.00 49.28 72 ALA A O 1
ATOM 485 N N . VAL A 1 73 ? 7.075 54.925 13.939 1.00 57.31 73 VAL A N 1
ATOM 486 C CA . VAL A 1 73 ? 7.402 54.945 12.512 1.00 57.31 73 VAL A CA 1
ATOM 487 C C . VAL A 1 73 ? 6.085 54.906 11.737 1.00 57.31 73 VAL A C 1
ATOM 489 O O . VAL A 1 73 ? 5.310 53.960 11.874 1.00 57.31 73 VAL A O 1
ATOM 492 N N . ALA A 1 74 ? 5.816 55.936 10.930 1.00 66.62 74 ALA A N 1
ATOM 493 C CA . ALA A 1 74 ? 4.586 56.008 10.143 1.00 66.62 74 ALA A CA 1
ATOM 494 C C . ALA A 1 74 ? 4.429 54.765 9.244 1.00 66.62 74 ALA A C 1
ATOM 496 O O . ALA A 1 74 ? 5.362 54.385 8.534 1.00 66.62 74 ALA A O 1
ATOM 497 N N . GLY A 1 75 ? 3.251 54.135 9.285 1.00 77.12 75 GLY A N 1
ATOM 498 C CA . GLY A 1 75 ? 2.940 52.934 8.508 1.00 77.12 75 GLY A CA 1
ATOM 499 C C . GLY A 1 75 ? 3.281 51.586 9.164 1.00 77.12 75 GLY A C 1
ATOM 500 O O . GLY A 1 75 ? 3.137 50.569 8.491 1.00 77.12 75 GLY A O 1
ATOM 501 N N . ALA A 1 76 ? 3.722 51.541 10.429 1.00 88.62 76 ALA A N 1
ATOM 502 C CA . ALA A 1 76 ? 4.036 50.294 11.143 1.00 88.62 76 ALA A CA 1
ATOM 503 C C . ALA A 1 76 ? 2.987 49.962 12.229 1.00 88.62 76 ALA A C 1
ATOM 505 O O . ALA A 1 76 ? 2.902 50.669 13.239 1.00 88.62 76 ALA A O 1
ATOM 506 N N . TYR A 1 77 ? 2.211 48.883 12.046 1.00 90.38 77 TYR A N 1
ATOM 507 C CA . TYR A 1 77 ? 1.050 48.549 12.895 1.00 90.38 77 TYR A CA 1
ATOM 508 C C . TYR A 1 77 ? 1.028 47.113 13.431 1.00 90.38 77 TYR A C 1
ATOM 510 O O . TYR A 1 77 ? 1.501 46.194 12.768 1.00 90.38 77 TYR A O 1
ATOM 518 N N . ILE A 1 78 ? 0.427 46.922 14.610 1.00 92.75 78 ILE A N 1
ATOM 519 C CA . ILE A 1 78 ? 0.063 45.603 15.157 1.00 92.75 78 ILE A CA 1
ATOM 520 C C . ILE A 1 78 ? -1.466 45.513 15.216 1.00 92.75 78 ILE A C 1
ATOM 522 O O . ILE A 1 78 ? -2.099 46.445 15.715 1.00 92.75 78 ILE A O 1
ATOM 526 N N . LEU A 1 79 ? -2.049 44.427 14.700 1.00 91.44 79 LEU A N 1
ATOM 527 C CA . LEU A 1 79 ? -3.497 44.260 14.523 1.00 91.44 79 LEU A CA 1
ATOM 528 C C . LEU A 1 79 ? -3.977 42.847 14.925 1.00 91.44 79 LEU A C 1
ATOM 530 O O . LEU A 1 79 ? -3.414 41.864 14.440 1.00 91.44 79 LEU A O 1
ATOM 534 N N . PRO A 1 80 ? -5.036 42.723 15.747 1.00 91.69 80 PRO A N 1
ATOM 535 C CA . PRO A 1 80 ? -5.765 41.474 15.955 1.00 91.69 80 PRO A CA 1
ATOM 536 C C . PRO A 1 80 ? -6.846 41.251 14.875 1.00 91.69 80 PRO A C 1
ATOM 538 O O . PRO A 1 80 ? -7.046 42.080 13.981 1.00 91.69 80 PRO A O 1
ATOM 541 N N . HIS A 1 81 ? -7.599 40.151 14.980 1.00 87.81 81 HIS A N 1
ATOM 542 C CA . HIS A 1 81 ? -8.852 39.960 14.235 1.00 87.81 81 HIS A CA 1
ATOM 543 C C . HIS A 1 81 ? -9.950 40.973 14.648 1.00 87.81 81 HIS A C 1
ATOM 545 O O . HIS A 1 81 ? -9.893 41.618 15.694 1.00 87.81 81 HIS A O 1
ATOM 551 N N . GLN A 1 82 ? -10.990 41.105 13.817 1.00 80.94 82 GLN A N 1
ATOM 552 C CA . GLN A 1 82 ? -12.048 42.124 13.908 1.00 80.94 82 GLN A CA 1
ATOM 553 C C . GLN A 1 82 ? -12.884 42.071 15.198 1.00 80.94 82 GLN A C 1
ATOM 555 O O . GLN A 1 82 ? -13.546 43.051 15.525 1.00 80.94 82 GLN A O 1
ATOM 560 N N . GLN A 1 83 ? -12.914 40.936 15.896 1.00 80.12 83 GLN A N 1
ATOM 561 C CA . GLN A 1 83 ? -13.709 40.715 17.112 1.00 80.12 83 GLN A CA 1
ATOM 562 C C . GLN A 1 83 ? -12.798 40.353 18.290 1.00 80.12 83 GLN A C 1
ATOM 564 O O . GLN A 1 83 ? -13.085 39.403 19.008 1.00 80.12 83 GLN A O 1
ATOM 569 N N . ALA A 1 84 ? -11.685 41.078 18.431 1.00 83.94 84 ALA A N 1
ATOM 570 C CA . ALA A 1 84 ? -10.618 40.780 19.381 1.00 83.94 84 ALA A CA 1
ATOM 571 C C . ALA A 1 84 ? -11.142 40.477 20.794 1.00 83.94 84 ALA A C 1
ATOM 573 O O . ALA A 1 84 ? -11.920 41.250 21.361 1.00 83.94 84 ALA A O 1
ATOM 574 N N . ASP A 1 85 ? -10.692 39.360 21.346 1.00 88.00 85 ASP A N 1
ATOM 575 C CA . ASP A 1 85 ? -10.955 38.896 22.705 1.00 88.00 85 ASP A CA 1
ATOM 576 C C . ASP A 1 85 ? -9.736 39.139 23.619 1.00 88.00 85 ASP A C 1
ATOM 578 O O . ASP A 1 85 ? -8.855 39.945 23.293 1.00 88.00 85 ASP A O 1
ATOM 582 N N . LEU A 1 86 ? -9.702 38.528 24.806 1.00 89.88 86 LEU A N 1
ATOM 583 C CA . LEU A 1 86 ? -8.633 38.756 25.776 1.00 89.88 86 LEU A CA 1
ATOM 584 C C . LEU A 1 86 ? -7.326 38.069 25.361 1.00 89.88 86 LEU A C 1
ATOM 586 O O . LEU A 1 86 ? -6.268 38.576 25.741 1.00 89.88 86 LEU A O 1
ATOM 590 N N . ASP A 1 87 ? -7.348 36.988 24.570 1.00 92.00 87 ASP A N 1
ATOM 591 C CA . ASP A 1 87 ? -6.117 36.388 24.037 1.00 92.00 87 ASP A CA 1
ATOM 592 C C . ASP A 1 87 ? -5.562 37.195 22.864 1.00 92.00 87 ASP A C 1
ATOM 594 O O . ASP A 1 87 ? -4.384 37.557 22.874 1.00 92.00 87 ASP A O 1
ATOM 598 N N . ALA A 1 88 ? -6.407 37.603 21.917 1.00 92.06 88 ALA A N 1
ATOM 599 C CA . ALA A 1 88 ? -5.994 38.509 20.851 1.00 92.06 88 ALA A CA 1
ATOM 600 C C . ALA A 1 88 ? -5.455 39.843 21.412 1.00 92.06 88 ALA A C 1
ATOM 602 O O . ALA A 1 88 ? -4.480 40.399 20.894 1.00 92.06 88 ALA A O 1
ATOM 603 N N . PHE A 1 89 ? -6.029 40.343 22.515 1.00 93.38 89 PHE A N 1
ATOM 604 C CA . PHE A 1 89 ? -5.521 41.512 23.239 1.00 93.38 89 PHE A CA 1
ATOM 605 C C . PHE A 1 89 ? -4.234 41.224 24.036 1.00 93.38 89 PHE A C 1
ATOM 607 O O . PHE A 1 89 ? -3.312 42.044 24.027 1.00 93.38 89 PHE A O 1
ATOM 614 N N . GLY A 1 90 ? -4.113 40.060 24.679 1.00 93.88 90 GLY A N 1
ATOM 615 C CA . GLY A 1 90 ? -2.886 39.615 25.347 1.00 93.88 90 GLY A CA 1
ATOM 616 C C . GLY A 1 90 ? -1.709 39.517 24.372 1.00 93.88 90 GLY A C 1
ATOM 617 O O . GLY A 1 90 ? -0.629 40.060 24.630 1.00 93.88 90 GLY A O 1
ATOM 618 N N . ALA A 1 91 ? -1.944 38.932 23.198 1.00 95.88 91 ALA A N 1
ATOM 619 C CA . ALA A 1 91 ? -0.981 38.822 22.115 1.00 95.88 91 ALA A CA 1
ATOM 620 C C . ALA A 1 91 ? -0.630 40.200 21.523 1.00 95.88 91 ALA A C 1
ATOM 622 O O . ALA A 1 91 ? 0.546 40.469 21.274 1.00 95.88 91 ALA A O 1
ATOM 623 N N . LEU A 1 92 ? -1.598 41.116 21.385 1.00 94.81 92 LEU A N 1
ATOM 624 C CA . LEU A 1 92 ? -1.367 42.509 20.971 1.00 94.81 92 LEU A CA 1
ATOM 625 C C . LEU A 1 92 ? -0.420 43.247 21.937 1.00 94.81 92 LEU A C 1
ATOM 627 O O . LEU A 1 92 ? 0.524 43.917 21.503 1.00 94.81 92 LEU A O 1
ATOM 631 N N . ILE A 1 93 ? -0.626 43.091 23.250 1.00 93.75 93 ILE A N 1
ATOM 632 C CA . ILE A 1 93 ? 0.252 43.661 24.283 1.00 93.75 93 ILE A CA 1
ATOM 633 C C . ILE A 1 93 ? 1.648 43.023 24.224 1.00 93.75 93 ILE A C 1
ATOM 635 O O . ILE A 1 93 ? 2.640 43.759 24.200 1.00 93.75 93 ILE A O 1
ATOM 639 N N . GLY A 1 94 ? 1.738 41.692 24.128 1.00 94.38 94 GLY A N 1
ATOM 640 C CA . GLY A 1 94 ? 3.004 40.962 24.002 1.00 94.38 94 GLY A CA 1
ATOM 641 C C . GLY A 1 94 ? 3.812 41.365 22.763 1.00 94.38 94 GLY A C 1
ATOM 642 O O . GLY A 1 94 ? 5.005 41.655 22.861 1.00 94.38 94 GLY A O 1
ATOM 643 N N . ALA A 1 95 ? 3.157 41.497 21.610 1.00 95.06 95 ALA A N 1
ATOM 644 C CA . ALA A 1 95 ? 3.772 41.989 20.382 1.00 95.06 95 ALA A CA 1
ATOM 645 C C . ALA A 1 95 ? 4.260 43.445 20.522 1.00 95.06 95 ALA A C 1
ATOM 647 O O . ALA A 1 95 ? 5.373 43.753 20.098 1.00 95.06 95 ALA A O 1
ATOM 648 N N . SER A 1 96 ? 3.516 44.326 21.208 1.00 92.81 96 SER A N 1
ATOM 649 C CA . SER A 1 96 ? 3.954 45.713 21.480 1.00 92.81 96 SER A CA 1
ATOM 650 C C . SER A 1 96 ? 5.186 45.825 22.399 1.00 92.81 96 SER A C 1
ATOM 652 O O . SER A 1 96 ? 5.800 46.890 22.500 1.00 92.81 96 SER A O 1
ATOM 654 N N . LEU A 1 97 ? 5.546 44.745 23.102 1.00 91.88 97 LEU A N 1
ATOM 655 C CA . LEU A 1 97 ? 6.757 44.651 23.924 1.00 91.88 97 LEU A CA 1
ATOM 656 C C . LEU A 1 97 ? 7.958 44.112 23.130 1.00 91.88 97 LEU A C 1
ATOM 658 O O . LEU A 1 97 ? 9.088 44.518 23.399 1.00 91.88 97 LEU A O 1
ATOM 662 N N . LEU A 1 98 ? 7.717 43.235 22.149 1.00 91.31 98 LEU A N 1
ATOM 663 C CA . LEU A 1 98 ? 8.729 42.737 21.208 1.00 91.31 98 LEU A CA 1
ATOM 664 C C . LEU A 1 98 ? 9.104 43.788 20.149 1.00 91.31 98 LEU A C 1
ATOM 666 O O . LEU A 1 98 ? 10.278 43.932 19.812 1.00 91.31 98 LEU A O 1
ATOM 670 N N . TYR A 1 99 ? 8.111 44.531 19.650 1.00 91.62 99 TYR A N 1
ATOM 671 C CA . TYR A 1 99 ? 8.216 45.421 18.490 1.00 91.62 99 TYR A CA 1
ATOM 672 C C . TYR A 1 99 ? 7.847 46.879 18.846 1.00 91.62 99 TYR A C 1
ATOM 674 O O . TYR A 1 99 ? 6.832 47.392 18.376 1.00 91.62 99 TYR A O 1
ATOM 682 N N . PRO A 1 100 ? 8.656 47.586 19.661 1.00 85.88 100 PRO A N 1
ATOM 683 C CA . PRO A 1 100 ? 8.319 48.917 20.187 1.00 85.88 100 PRO A CA 1
ATOM 684 C C . PRO A 1 100 ? 8.247 50.040 19.134 1.00 85.88 100 PRO A C 1
ATOM 686 O O . PRO A 1 100 ? 7.760 51.124 19.445 1.00 85.88 100 PRO A O 1
ATOM 689 N N . ASP A 1 101 ? 8.717 49.800 17.905 1.00 85.19 101 ASP A N 1
ATOM 690 C CA . ASP A 1 101 ? 8.622 50.749 16.783 1.00 85.19 101 ASP A CA 1
ATOM 691 C C . ASP A 1 101 ? 7.270 50.674 16.035 1.00 85.19 101 ASP A C 1
ATOM 693 O O . ASP A 1 101 ? 7.005 51.499 15.155 1.00 85.19 101 ASP A O 1
ATOM 697 N N . TYR A 1 102 ? 6.426 49.685 16.361 1.00 90.12 102 TYR A N 1
ATOM 698 C CA . TYR A 1 102 ? 5.100 49.464 15.775 1.00 90.12 102 TYR A CA 1
ATOM 699 C C . TYR A 1 102 ? 3.994 49.991 16.701 1.00 90.12 102 TYR A C 1
ATOM 701 O O . TYR A 1 102 ? 4.066 49.864 17.922 1.00 90.12 102 TYR A O 1
ATOM 709 N N . THR A 1 103 ? 2.930 50.549 16.121 1.00 89.88 103 THR A N 1
ATOM 710 C CA . THR A 1 103 ? 1.770 51.051 16.877 1.00 89.88 103 THR A CA 1
ATOM 711 C C . THR A 1 103 ? 0.704 49.954 17.002 1.00 89.88 103 THR A C 1
ATOM 713 O O . THR A 1 103 ? 0.163 49.542 15.972 1.00 89.88 103 THR A O 1
ATOM 716 N N . PRO A 1 104 ? 0.358 49.472 18.210 1.00 91.81 104 PRO A N 1
ATOM 717 C CA . PRO A 1 104 ? -0.745 48.533 18.376 1.00 91.81 104 PRO A CA 1
ATOM 718 C C . PRO A 1 104 ? -2.085 49.253 18.201 1.00 91.81 104 PRO A C 1
ATOM 720 O O . PRO A 1 104 ? -2.318 50.305 18.799 1.00 91.81 104 PRO A O 1
ATOM 723 N N . LEU A 1 105 ? -2.967 48.688 17.380 1.00 89.12 105 LEU A N 1
ATOM 724 C CA . LEU A 1 105 ? -4.295 49.223 17.095 1.00 89.12 105 LEU A CA 1
ATOM 725 C C . LEU A 1 105 ? -5.355 48.163 17.386 1.00 89.12 105 LEU A C 1
ATOM 727 O O . LEU A 1 105 ? -5.208 47.002 17.009 1.00 89.12 105 LEU A O 1
ATOM 731 N N . LEU A 1 106 ? -6.445 48.583 18.026 1.00 85.25 106 LEU A N 1
ATOM 732 C CA . LEU A 1 106 ? -7.605 47.740 18.293 1.00 85.25 106 LEU A CA 1
ATOM 733 C C . LEU A 1 106 ? -8.752 48.168 17.356 1.00 85.25 106 LEU A C 1
ATOM 735 O O . LEU A 1 106 ? -9.190 49.321 17.432 1.00 85.25 106 LEU A O 1
ATOM 739 N N . PRO A 1 107 ? -9.226 47.294 16.445 1.00 69.75 107 PRO A N 1
ATOM 740 C CA . PRO A 1 107 ? -10.405 47.560 15.626 1.00 69.75 107 PRO A CA 1
ATOM 741 C C . PRO A 1 107 ? -11.651 47.841 16.479 1.00 69.75 107 PRO A C 1
ATOM 743 O O . PRO A 1 107 ? -11.719 47.496 17.654 1.00 69.75 107 PRO A O 1
ATOM 746 N N . HIS A 1 108 ? -12.682 48.444 15.880 1.00 65.81 108 HIS A N 1
ATOM 747 C CA . HIS A 1 108 ? -13.911 48.816 16.602 1.00 65.81 108 HIS A CA 1
ATOM 748 C C . HIS A 1 108 ? -14.743 47.619 17.121 1.00 65.81 108 HIS A C 1
ATOM 750 O O . HIS A 1 108 ? -15.708 47.829 17.855 1.00 65.81 108 HIS A O 1
ATOM 756 N N . GLY A 1 109 ? -14.417 46.381 16.735 1.00 67.06 109 GLY A N 1
ATOM 757 C CA . GLY A 1 109 ? -15.038 45.174 17.277 1.00 67.06 109 GLY A CA 1
ATOM 758 C C . GLY A 1 109 ? -14.164 44.548 18.364 1.00 67.06 109 GLY A C 1
ATOM 759 O O . GLY A 1 109 ? -12.969 44.337 18.181 1.00 67.06 109 GLY A O 1
ATOM 760 N N . THR A 1 110 ? -14.781 44.263 19.506 1.00 78.56 110 THR A N 1
ATOM 761 C CA . THR A 1 110 ? -14.154 43.660 20.692 1.00 78.56 110 THR A CA 1
ATOM 762 C C . THR A 1 110 ? -15.133 42.667 21.313 1.00 78.56 110 THR A C 1
ATOM 764 O O . THR A 1 110 ? -16.349 42.847 21.175 1.00 78.56 110 THR A O 1
ATOM 767 N N . SER A 1 111 ? -14.638 41.621 21.978 1.00 78.94 111 SER A N 1
ATOM 768 C CA . SER A 1 111 ? -15.489 40.701 22.740 1.00 78.94 111 SER A CA 1
ATOM 769 C C . SER A 1 111 ? -16.204 41.448 23.881 1.00 78.94 111 SER A C 1
ATOM 771 O O . SER A 1 111 ? -15.714 42.488 24.337 1.00 78.94 111 SER A O 1
ATOM 773 N N . PRO A 1 112 ? -17.359 40.962 24.380 1.00 74.81 112 PRO A N 1
ATOM 774 C CA . PRO A 1 112 ? -18.050 41.597 25.504 1.00 74.81 112 PRO A CA 1
ATOM 775 C C . PRO A 1 112 ? -17.164 41.737 26.747 1.00 74.81 112 PRO A C 1
ATOM 777 O O . PRO A 1 112 ? -17.234 42.755 27.438 1.00 74.81 112 PRO A O 1
ATOM 780 N N . ASP A 1 113 ? -16.306 40.749 27.000 1.00 75.56 113 ASP A N 1
ATOM 781 C CA . ASP A 1 113 ? -15.419 40.699 28.157 1.00 75.56 113 ASP A CA 1
ATOM 782 C C . ASP A 1 113 ? -14.159 41.581 27.966 1.00 75.56 113 ASP A C 1
ATOM 784 O O . ASP A 1 113 ? -13.778 42.287 28.903 1.00 75.56 113 ASP A O 1
ATOM 788 N N . LEU A 1 114 ? -13.601 41.714 26.748 1.00 84.94 114 LEU A N 1
ATOM 789 C CA . LEU A 1 114 ? -12.583 42.741 26.441 1.00 84.94 114 LEU A CA 1
ATOM 790 C C . LEU A 1 114 ? -13.164 44.162 26.519 1.00 84.94 114 LEU A C 1
ATOM 792 O O . LEU A 1 114 ? -12.551 45.071 27.084 1.00 84.94 114 LEU A O 1
ATOM 796 N N . HIS A 1 115 ? -14.371 44.366 25.993 1.00 83.12 115 HIS A N 1
ATOM 797 C CA . HIS A 1 115 ? -15.066 45.647 26.079 1.00 83.12 115 HIS A CA 1
ATOM 798 C C . HIS A 1 115 ? -15.380 46.023 27.538 1.00 83.12 115 HIS A C 1
ATOM 800 O O . HIS A 1 115 ? -15.304 47.196 27.915 1.00 83.12 115 HIS A O 1
ATOM 806 N N . ARG A 1 116 ? -15.700 45.034 28.381 1.00 82.38 116 ARG A N 1
ATOM 807 C CA . ARG A 1 116 ? -15.846 45.198 29.830 1.00 82.38 116 ARG A CA 1
ATOM 808 C C . ARG A 1 116 ? -14.513 45.575 30.482 1.00 82.38 116 ARG A C 1
ATOM 810 O O . ARG A 1 116 ? -14.474 46.575 31.196 1.00 82.38 116 ARG A O 1
ATOM 817 N N . LEU A 1 117 ? -13.431 44.848 30.192 1.00 85.81 117 LEU A N 1
ATOM 818 C CA . LEU A 1 117 ? -12.085 45.126 30.705 1.00 85.81 117 LEU A CA 1
ATOM 819 C C . LEU A 1 117 ? -11.653 46.571 30.421 1.00 85.81 117 LEU A C 1
ATOM 821 O O . LEU A 1 117 ? -11.276 47.291 31.342 1.00 85.81 117 LEU A O 1
ATOM 825 N N . LEU A 1 118 ? -11.754 47.020 29.167 1.00 86.06 118 LEU A N 1
ATOM 826 C CA . LEU A 1 118 ? -11.348 48.372 28.760 1.00 86.06 118 LEU A CA 1
ATOM 827 C C . LEU A 1 118 ? -12.265 49.478 29.311 1.00 86.06 118 LEU A C 1
ATOM 829 O O . LEU A 1 118 ? -11.858 50.636 29.371 1.00 86.06 118 LEU A O 1
ATOM 833 N N . ARG A 1 119 ? -13.487 49.141 29.743 1.00 84.12 119 ARG A N 1
ATOM 834 C CA . ARG A 1 119 ? -14.405 50.066 30.424 1.00 84.12 119 ARG A CA 1
ATOM 835 C C . ARG A 1 119 ? -14.132 50.153 31.928 1.00 84.12 119 ARG A C 1
ATOM 837 O O . ARG A 1 119 ? -14.193 51.242 32.489 1.00 84.12 119 ARG A O 1
ATOM 844 N N . GLU A 1 120 ? -13.862 49.022 32.579 1.00 81.81 120 GLU A N 1
ATOM 845 C CA . GLU A 1 120 ? -13.577 48.948 34.020 1.00 81.81 120 GLU A CA 1
ATOM 846 C C . GLU A 1 120 ? -12.146 49.408 34.348 1.00 81.81 120 GLU A C 1
ATOM 848 O O . GLU A 1 120 ? -11.924 49.995 35.406 1.00 81.81 120 GLU A O 1
ATOM 853 N N . ARG A 1 121 ? -11.188 49.175 33.439 1.00 82.75 121 ARG A N 1
ATOM 854 C CA . ARG A 1 121 ? -9.752 49.476 33.574 1.00 82.75 121 ARG A CA 1
ATOM 855 C C . ARG A 1 121 ? -9.203 50.187 32.319 1.00 82.75 121 ARG A C 1
ATOM 857 O O . ARG A 1 121 ? -8.355 49.628 31.616 1.00 82.75 121 ARG A O 1
ATOM 864 N N . PRO A 1 122 ? -9.676 51.408 31.991 1.00 81.94 122 PRO A N 1
ATOM 865 C CA . PRO A 1 122 ? -9.315 52.106 30.752 1.00 81.94 122 PRO A CA 1
ATOM 866 C C . PRO A 1 122 ? -7.819 52.421 30.629 1.00 81.94 122 PRO A C 1
ATOM 868 O O . PRO A 1 122 ? -7.316 52.598 29.520 1.00 81.94 122 PRO A O 1
ATOM 871 N N . GLU A 1 123 ? -7.073 52.443 31.737 1.00 80.38 123 GLU A N 1
ATOM 872 C CA . GLU A 1 123 ? -5.622 52.604 31.710 1.00 80.38 123 GLU A CA 1
ATOM 873 C C . GLU A 1 123 ? -4.915 51.430 31.006 1.00 80.38 123 GLU A C 1
ATOM 875 O O . GLU A 1 123 ? -3.884 51.638 30.370 1.00 80.38 123 GLU A O 1
ATOM 880 N N . MET A 1 124 ? -5.495 50.223 31.020 1.00 80.19 124 MET A N 1
ATOM 881 C CA . MET A 1 124 ? -4.952 49.057 30.303 1.00 80.19 124 MET A CA 1
ATOM 882 C C . MET A 1 124 ? -4.937 49.258 28.778 1.00 80.19 124 MET A C 1
ATOM 884 O O . MET A 1 124 ? -4.126 48.648 28.084 1.00 80.19 124 MET A O 1
ATOM 888 N N . GLY A 1 125 ? -5.788 50.147 28.253 1.00 77.38 125 GLY A N 1
ATOM 889 C CA . GLY A 1 125 ? -5.810 50.531 26.840 1.00 77.38 125 GLY A CA 1
ATOM 890 C C . GLY A 1 125 ? -4.781 51.600 26.448 1.00 77.38 125 GLY A C 1
ATOM 891 O O . GLY A 1 125 ? -4.641 51.886 25.265 1.00 77.38 125 GLY A O 1
ATOM 892 N N . ALA A 1 126 ? -4.034 52.195 27.387 1.00 76.12 126 ALA A N 1
ATOM 893 C CA . ALA A 1 126 ? -3.236 53.407 27.137 1.00 76.12 126 ALA A CA 1
ATOM 894 C C . ALA A 1 126 ? -2.013 53.238 26.204 1.00 76.12 126 ALA A C 1
ATOM 896 O O . ALA A 1 126 ? -1.369 54.229 25.860 1.00 76.12 126 ALA A O 1
ATOM 897 N N . ARG A 1 127 ? -1.677 52.006 25.794 1.00 73.94 127 ARG A N 1
ATOM 898 C CA . ARG A 1 127 ? -0.690 51.724 24.732 1.00 73.94 127 ARG A CA 1
ATOM 899 C C . ARG A 1 127 ? -1.280 51.784 23.317 1.00 73.94 127 ARG A C 1
ATOM 901 O O . ARG A 1 127 ? -0.506 51.851 22.365 1.00 73.94 127 ARG A O 1
ATOM 908 N N . LEU A 1 128 ? -2.603 51.703 23.169 1.00 85.12 128 LEU A N 1
ATOM 909 C CA . LEU A 1 128 ? -3.270 51.643 21.869 1.00 85.12 128 LEU A CA 1
ATOM 910 C C . LEU A 1 128 ? -3.170 52.988 21.139 1.00 85.12 128 LEU A C 1
ATOM 912 O O . LEU A 1 128 ? -3.403 54.046 21.724 1.00 85.12 128 LEU A O 1
ATOM 916 N N . GLY A 1 129 ? -2.858 52.941 19.845 1.00 81.94 129 GLY A N 1
ATOM 917 C CA . GLY A 1 129 ? -2.983 54.100 18.966 1.00 81.94 129 GLY A CA 1
ATOM 918 C C . GLY A 1 129 ? -4.446 54.435 18.660 1.00 81.94 129 GLY A C 1
ATOM 919 O O . GLY A 1 129 ? -5.343 53.607 18.822 1.00 81.94 129 GLY A O 1
ATOM 920 N N . GLU A 1 130 ? -4.689 55.654 18.177 1.00 79.75 130 GLU A N 1
ATOM 921 C CA . GLU A 1 130 ? -6.022 56.084 17.740 1.00 79.75 130 GLU A CA 1
ATOM 922 C C . GLU A 1 130 ? -6.552 55.161 16.617 1.00 79.75 130 GLU A C 1
ATOM 924 O O . GLU A 1 130 ? -5.865 55.012 15.603 1.00 79.75 130 GLU A O 1
ATOM 929 N N . PRO A 1 131 ? -7.762 54.574 16.721 1.00 71.81 131 PRO A N 1
ATOM 930 C CA . PRO A 1 131 ? -8.264 53.610 15.732 1.00 71.81 131 PRO A CA 1
ATOM 931 C C . PRO A 1 131 ? -8.269 54.113 14.277 1.00 71.81 131 PRO A C 1
ATOM 933 O O . PRO A 1 131 ? -7.930 53.367 13.360 1.00 71.81 131 PRO A O 1
ATOM 936 N N . ASP A 1 132 ? -8.565 55.397 14.052 1.00 74.69 132 ASP A N 1
ATOM 937 C CA . ASP A 1 132 ? -8.583 56.015 12.715 1.00 74.69 132 ASP A CA 1
ATOM 938 C C . ASP A 1 132 ? -7.186 56.395 12.190 1.00 74.69 132 ASP A C 1
ATOM 940 O O . ASP A 1 132 ? -7.046 57.083 11.176 1.00 74.69 132 ASP A O 1
ATOM 944 N N . LEU A 1 133 ? -6.107 56.035 12.891 1.00 78.69 133 LEU A N 1
ATOM 945 C CA . LEU A 1 133 ? -4.742 56.377 12.476 1.00 78.69 133 LEU A CA 1
ATOM 946 C C . LEU A 1 133 ? -4.330 55.620 11.203 1.00 78.69 133 LEU A C 1
ATOM 948 O O . LEU A 1 133 ? -3.645 56.194 10.361 1.00 78.69 133 LEU A O 1
ATOM 952 N N . LEU A 1 134 ? -4.854 54.406 10.998 1.00 76.31 134 LEU A N 1
ATOM 953 C CA . LEU A 1 134 ? -4.636 53.605 9.786 1.00 76.31 134 LEU A CA 1
ATOM 954 C C . LEU A 1 134 ? -5.363 54.170 8.543 1.00 76.31 134 LEU A C 1
ATOM 956 O O . LEU A 1 134 ? -4.966 53.897 7.416 1.00 76.31 134 LEU A O 1
ATOM 960 N N . GLN A 1 135 ? -6.385 55.019 8.731 1.00 76.38 135 GLN A N 1
ATOM 961 C CA . GLN A 1 135 ? -7.018 55.782 7.640 1.00 76.38 135 GLN A CA 1
ATOM 962 C C . GLN A 1 135 ? -6.199 57.024 7.246 1.00 76.38 135 GLN A C 1
ATOM 964 O O . GLN A 1 135 ? -6.277 57.492 6.113 1.00 76.38 135 GLN A O 1
ATOM 969 N N . ARG A 1 136 ? -5.427 57.582 8.190 1.00 76.31 136 ARG A N 1
ATOM 970 C CA . ARG A 1 136 ? -4.609 58.795 8.002 1.00 76.31 136 ARG A CA 1
ATOM 971 C C . ARG A 1 136 ? -3.193 58.485 7.516 1.00 76.31 136 ARG A C 1
ATOM 973 O O . ARG A 1 136 ? -2.581 59.316 6.847 1.00 76.31 136 ARG A O 1
ATOM 980 N N . HIS A 1 137 ? -2.684 57.299 7.839 1.00 79.50 137 HIS A N 1
ATOM 981 C CA . HIS A 1 137 ? -1.362 56.817 7.459 1.00 79.50 137 HIS A CA 1
ATOM 982 C C . HIS A 1 137 ? -1.470 55.352 6.998 1.00 79.50 137 HIS A C 1
ATOM 984 O O . HIS A 1 137 ? -1.722 54.484 7.835 1.00 79.50 137 HIS A O 1
ATOM 990 N N . PRO A 1 138 ? -1.305 55.058 5.691 1.00 78.81 138 PRO A N 1
ATOM 991 C CA . PRO A 1 138 ? -1.435 53.698 5.179 1.00 78.81 138 PRO A CA 1
ATOM 992 C C . PRO A 1 138 ? -0.334 52.786 5.727 1.00 78.81 138 PRO A C 1
ATOM 994 O O . PRO A 1 138 ? 0.788 53.217 6.010 1.00 78.81 138 PRO A O 1
ATOM 997 N N . ALA A 1 139 ? -0.665 51.506 5.875 1.00 81.94 139 ALA A N 1
ATOM 998 C CA . ALA A 1 139 ? 0.238 50.507 6.418 1.00 81.94 139 ALA A CA 1
ATOM 999 C C . ALA A 1 139 ? 1.295 50.089 5.382 1.00 81.94 139 ALA A C 1
ATOM 1001 O O . ALA A 1 139 ? 0.964 49.627 4.295 1.00 81.94 139 ALA A O 1
ATOM 1002 N N . THR A 1 140 ? 2.573 50.205 5.743 1.00 82.31 140 THR A N 1
ATOM 1003 C CA . THR A 1 140 ? 3.703 49.651 4.979 1.00 82.31 140 THR A CA 1
ATOM 1004 C C . THR A 1 140 ? 4.212 48.350 5.592 1.00 82.31 140 THR A C 1
ATOM 1006 O O . THR A 1 140 ? 4.728 47.502 4.866 1.00 82.31 140 THR A O 1
ATOM 1009 N N . ARG A 1 141 ? 4.045 48.169 6.911 1.00 88.81 141 ARG A N 1
ATOM 1010 C CA . ARG A 1 141 ? 4.473 46.982 7.663 1.00 88.81 141 ARG A CA 1
ATOM 1011 C C . ARG A 1 141 ? 3.427 46.611 8.713 1.00 88.81 141 ARG A C 1
ATOM 1013 O O . ARG A 1 141 ? 2.993 47.480 9.474 1.00 88.81 141 ARG A O 1
ATOM 1020 N N . VAL A 1 142 ? 3.033 45.342 8.774 1.00 90.25 142 VAL A N 1
ATOM 1021 C CA . VAL A 1 142 ? 1.973 44.861 9.675 1.00 90.25 142 VAL A CA 1
ATOM 1022 C C . VAL A 1 142 ? 2.408 43.613 10.430 1.00 90.25 142 VAL A C 1
ATOM 1024 O O . VAL A 1 142 ? 2.933 42.667 9.847 1.00 90.25 142 VAL A O 1
ATOM 1027 N N . ILE A 1 143 ? 2.121 43.599 11.729 1.00 92.75 143 ILE A N 1
ATOM 1028 C CA . ILE A 1 143 ? 2.180 42.412 12.577 1.00 92.75 143 ILE A CA 1
ATOM 1029 C C . ILE A 1 143 ? 0.743 41.991 12.895 1.00 92.75 143 ILE A C 1
ATOM 1031 O O . ILE A 1 143 ? -0.005 42.767 13.489 1.00 92.75 143 ILE A O 1
ATOM 1035 N N . LEU A 1 144 ? 0.352 40.779 12.509 1.00 92.31 144 LEU A N 1
ATOM 1036 C CA . LEU A 1 144 ? -0.915 40.181 12.926 1.00 92.31 144 LEU A CA 1
ATOM 1037 C C . LEU A 1 144 ? -0.730 39.317 14.171 1.00 92.31 144 LEU A C 1
ATOM 1039 O O . LEU A 1 144 ? 0.284 38.629 14.315 1.00 92.31 144 LEU A O 1
ATOM 1043 N N . VAL A 1 145 ? -1.730 39.350 15.048 1.00 93.44 145 VAL A N 1
ATOM 1044 C CA . VAL A 1 145 ? -1.836 38.510 16.247 1.00 93.44 145 VAL A CA 1
ATOM 1045 C C . VAL A 1 145 ? -3.203 37.825 16.287 1.00 93.44 145 VAL A C 1
ATOM 1047 O O . VAL A 1 145 ? -4.204 38.424 15.895 1.00 93.44 145 VAL A O 1
ATOM 1050 N N . ASP A 1 146 ? -3.225 36.556 16.694 1.00 91.06 146 ASP A N 1
ATOM 1051 C CA . ASP A 1 146 ? -4.366 35.630 16.571 1.00 91.06 146 ASP A CA 1
ATOM 1052 C C . ASP A 1 146 ? -5.112 35.701 15.218 1.00 91.06 146 ASP A C 1
ATOM 1054 O O . ASP A 1 146 ? -6.339 35.657 15.097 1.00 91.06 146 ASP A O 1
ATOM 1058 N N . CYS A 1 147 ? -4.362 35.902 14.137 1.00 86.69 147 CYS A N 1
ATOM 1059 C CA . CYS A 1 147 ? -4.955 35.982 12.814 1.00 86.69 147 CYS A CA 1
ATOM 1060 C C . CYS A 1 147 ? -3.919 35.771 11.720 1.00 86.69 147 CYS A C 1
ATOM 1062 O O . CYS A 1 147 ? -2.886 36.433 11.686 1.00 86.69 147 CYS A O 1
ATOM 1064 N N . SER A 1 148 ? -4.247 34.908 10.766 1.00 86.62 148 SER A N 1
ATOM 1065 C CA . SER A 1 148 ? -3.444 34.635 9.570 1.00 86.62 148 SER A CA 1
ATOM 1066 C C . SER A 1 148 ? -4.110 35.090 8.266 1.00 86.62 148 SER A C 1
ATOM 1068 O O . SER A 1 148 ? -3.483 35.022 7.210 1.00 86.62 148 SER A O 1
ATOM 1070 N N . GLN A 1 149 ? -5.355 35.579 8.322 1.00 83.62 149 GLN A N 1
ATOM 1071 C CA . GLN A 1 149 ? -6.206 35.860 7.160 1.00 83.62 149 GLN A CA 1
ATOM 1072 C C . GLN A 1 149 ? -6.619 37.335 7.107 1.00 83.62 149 GLN A C 1
ATOM 1074 O O . GLN A 1 149 ? -7.198 37.855 8.059 1.00 83.62 149 GLN A O 1
ATOM 1079 N N . ALA A 1 150 ? -6.400 38.005 5.971 1.00 71.62 150 ALA A N 1
ATOM 1080 C CA . ALA A 1 150 ? -6.708 39.434 5.833 1.00 71.62 150 ALA A CA 1
ATOM 1081 C C . ALA A 1 150 ? -8.203 39.753 6.051 1.00 71.62 150 ALA A C 1
ATOM 1083 O O . ALA A 1 150 ? -8.542 40.745 6.693 1.00 71.62 150 ALA A O 1
ATOM 1084 N N . GLU A 1 151 ? -9.098 38.882 5.577 1.00 73.25 151 GLU A N 1
ATOM 1085 C CA . GLU A 1 151 ? -10.556 39.040 5.691 1.00 73.25 151 GLU A CA 1
ATOM 1086 C C . GLU A 1 151 ? -11.035 39.110 7.153 1.00 73.25 151 GLU A C 1
ATOM 1088 O O . GLU A 1 151 ? -11.930 39.891 7.477 1.00 73.25 151 GLU A O 1
ATOM 1093 N N . ARG A 1 152 ? -10.383 38.368 8.065 1.00 77.31 152 ARG A N 1
ATOM 1094 C CA . ARG A 1 152 ? -10.702 38.348 9.505 1.00 77.31 152 ARG A CA 1
ATOM 1095 C C . ARG A 1 152 ? -10.355 39.654 10.234 1.00 77.31 152 ARG A C 1
ATOM 1097 O O . ARG A 1 152 ? -10.733 39.782 11.394 1.00 77.31 152 ARG A O 1
ATOM 1104 N N . ILE A 1 153 ? -9.666 40.616 9.610 1.00 72.12 153 ILE A N 1
ATOM 1105 C CA . ILE A 1 153 ? -9.303 41.916 10.219 1.00 72.12 153 ILE A CA 1
ATOM 1106 C C . ILE A 1 153 ? -10.458 42.940 10.094 1.00 72.12 153 ILE A C 1
ATOM 1108 O O . ILE A 1 153 ? -10.538 43.902 10.859 1.00 72.12 153 ILE A O 1
ATOM 1112 N N . GLY A 1 154 ? -11.407 42.720 9.175 1.00 66.69 154 GLY A N 1
ATOM 1113 C CA . GLY A 1 154 ? -12.579 43.582 8.990 1.00 66.69 154 GLY A CA 1
ATOM 1114 C C . GLY A 1 154 ? -12.305 44.836 8.147 1.00 66.69 154 GLY A C 1
ATOM 1115 O O . GLY A 1 154 ? -11.433 44.803 7.281 1.00 66.69 154 GLY A O 1
ATOM 1116 N N . PRO A 1 155 ? -13.014 45.965 8.371 1.00 59.94 155 PRO A N 1
ATOM 1117 C CA . PRO A 1 155 ? -12.877 47.181 7.559 1.00 59.94 155 PRO A CA 1
ATOM 1118 C C . PRO A 1 155 ? -11.441 47.698 7.336 1.00 59.94 155 PRO A C 1
ATOM 1120 O O . PRO A 1 155 ? -11.168 48.148 6.222 1.00 59.94 155 PRO A O 1
ATOM 1123 N N . PRO A 1 156 ? -10.495 47.601 8.301 1.00 62.97 156 PRO A N 1
ATOM 1124 C CA . PRO A 1 156 ? -9.096 47.947 8.055 1.00 62.97 156 PRO A CA 1
ATOM 1125 C C . PRO A 1 156 ? -8.445 47.161 6.911 1.00 62.97 156 PRO A C 1
ATOM 1127 O O . PRO A 1 156 ? -7.578 47.713 6.247 1.00 62.97 156 PRO A O 1
ATOM 1130 N N . ALA A 1 157 ? -8.867 45.921 6.625 1.00 60.81 157 ALA A N 1
ATOM 1131 C CA . ALA A 1 157 ? -8.270 45.073 5.588 1.00 60.81 157 ALA A CA 1
ATOM 1132 C C . ALA A 1 157 ? -8.294 45.714 4.189 1.00 60.81 157 ALA A C 1
ATOM 1134 O O . ALA A 1 157 ? -7.343 45.561 3.423 1.00 60.81 157 ALA A O 1
ATOM 1135 N N . ALA A 1 158 ? -9.330 46.502 3.879 1.00 61.44 158 ALA A N 1
ATOM 1136 C CA . ALA A 1 158 ? -9.432 47.252 2.625 1.00 61.44 158 ALA A CA 1
ATOM 1137 C C . ALA A 1 158 ? -8.353 48.348 2.471 1.00 61.44 158 ALA A C 1
ATOM 1139 O O . ALA A 1 158 ? -8.130 48.840 1.368 1.00 61.44 158 ALA A O 1
ATOM 1140 N N . LEU A 1 159 ? -7.675 48.716 3.565 1.00 62.69 159 LEU A N 1
ATOM 1141 C CA . LEU A 1 159 ? -6.599 49.708 3.633 1.00 62.69 159 LEU A CA 1
ATOM 1142 C C . LEU A 1 159 ? -5.199 49.064 3.749 1.00 62.69 159 LEU A C 1
ATOM 1144 O O . LEU A 1 159 ? -4.205 49.780 3.848 1.00 62.69 159 LEU A O 1
ATOM 1148 N N . LEU A 1 160 ? -5.100 47.725 3.731 1.00 68.38 160 LEU A N 1
ATOM 1149 C CA . LEU A 1 160 ? -3.837 46.972 3.852 1.00 68.38 160 LEU A CA 1
ATOM 1150 C C . LEU A 1 160 ? -3.273 46.484 2.502 1.00 68.38 160 LEU A C 1
ATOM 1152 O O . LEU A 1 160 ? -2.317 45.711 2.471 1.00 68.38 160 LEU A O 1
ATOM 1156 N N . GLY A 1 161 ? -3.840 46.931 1.376 1.00 62.31 161 GLY A N 1
ATOM 1157 C CA . GLY A 1 161 ? -3.471 46.464 0.030 1.00 62.31 161 GLY A CA 1
ATOM 1158 C C . GLY A 1 161 ? -2.056 46.828 -0.450 1.00 62.31 161 GLY A C 1
ATOM 1159 O O . GLY A 1 161 ? -1.610 46.278 -1.453 1.00 62.31 161 GLY A O 1
ATOM 1160 N N . GLU A 1 162 ? -1.349 47.723 0.249 1.00 67.38 162 GLU A N 1
ATOM 1161 C CA . GLU A 1 162 ? 0.006 48.194 -0.104 1.00 67.38 162 GLU A CA 1
ATOM 1162 C C . GLU A 1 162 ? 1.091 47.780 0.919 1.00 67.38 162 GLU A C 1
ATOM 1164 O O . GLU A 1 162 ? 2.229 48.252 0.854 1.00 67.38 162 GLU A O 1
ATOM 1169 N N . VAL A 1 163 ? 0.763 46.883 1.860 1.00 81.44 163 VAL A N 1
ATOM 1170 C CA . VAL A 1 163 ? 1.697 46.405 2.896 1.00 81.44 163 VAL A CA 1
ATOM 1171 C C . VAL A 1 163 ? 2.823 45.570 2.277 1.00 81.44 163 VAL A C 1
ATOM 1173 O O . VAL A 1 163 ? 2.580 44.593 1.570 1.00 81.44 163 VAL A O 1
ATOM 1176 N N . GLN A 1 164 ? 4.066 45.943 2.588 1.00 81.12 164 GLN A N 1
ATOM 1177 C CA . GLN A 1 164 ? 5.296 45.366 2.031 1.00 81.12 164 GLN A CA 1
ATOM 1178 C C . GLN A 1 164 ? 5.902 44.272 2.923 1.00 81.12 164 GLN A C 1
ATOM 1180 O O . GLN A 1 164 ? 6.594 43.388 2.426 1.00 81.12 164 GLN A O 1
ATOM 1185 N N . GLU A 1 165 ? 5.652 44.334 4.233 1.00 86.31 165 GLU A N 1
ATOM 1186 C CA . GLU A 1 165 ? 6.196 43.419 5.243 1.00 86.31 165 GLU A CA 1
ATOM 1187 C C . GLU A 1 165 ? 5.059 42.925 6.147 1.00 86.31 165 GLU A C 1
ATOM 1189 O O . GLU A 1 165 ? 4.351 43.731 6.756 1.00 86.31 165 GLU A O 1
ATOM 1194 N N . TRP A 1 166 ? 4.891 41.605 6.234 1.00 89.81 166 TRP A N 1
ATOM 1195 C CA . TRP A 1 166 ? 3.897 40.951 7.084 1.00 89.81 166 TRP A CA 1
ATOM 1196 C C . TRP A 1 166 ? 4.593 39.998 8.054 1.00 89.81 166 TRP A C 1
ATOM 1198 O O . TRP A 1 166 ? 5.319 39.104 7.618 1.00 89.81 166 TRP A O 1
ATOM 1208 N N . ILE A 1 167 ? 4.323 40.148 9.347 1.00 93.19 167 ILE A N 1
ATOM 1209 C CA . ILE A 1 167 ? 4.688 39.190 10.399 1.00 93.19 167 ILE A CA 1
ATOM 1210 C C . ILE A 1 167 ? 3.382 38.668 11.005 1.00 93.19 167 ILE A C 1
ATOM 1212 O O . ILE A 1 167 ? 2.443 39.437 11.193 1.00 93.19 167 ILE A O 1
ATOM 1216 N N . ILE A 1 168 ? 3.283 37.372 11.288 1.00 93.75 168 ILE A N 1
ATOM 1217 C CA . ILE A 1 168 ? 2.054 36.735 11.782 1.00 93.75 168 ILE A CA 1
ATOM 1218 C C . ILE A 1 168 ? 2.375 35.882 13.005 1.00 93.75 168 ILE A C 1
ATOM 1220 O O . ILE A 1 168 ? 3.200 34.977 12.914 1.00 93.75 168 ILE A O 1
ATOM 1224 N N . TYR A 1 169 ? 1.685 36.128 14.117 1.00 95.06 169 TYR A N 1
ATOM 1225 C CA . TYR A 1 169 ? 1.620 35.236 15.275 1.00 95.06 169 TYR A CA 1
ATOM 1226 C C . TYR A 1 169 ? 0.224 34.612 15.337 1.00 95.06 169 TYR A C 1
ATOM 1228 O O . TYR A 1 169 ? -0.772 35.327 15.424 1.00 95.06 169 TYR A O 1
ATOM 1236 N N . ASP A 1 170 ? 0.156 33.284 15.253 1.00 90.94 170 ASP A N 1
ATOM 1237 C CA . ASP A 1 170 ? -1.106 32.541 15.182 1.00 90.94 170 ASP A CA 1
ATOM 1238 C C . ASP A 1 170 ? -0.907 31.103 15.693 1.00 90.94 170 ASP A C 1
ATOM 1240 O O . ASP A 1 170 ? -0.008 30.398 15.229 1.00 90.94 170 ASP A O 1
ATOM 1244 N N . HIS A 1 171 ? -1.734 30.653 16.639 1.00 89.19 171 HIS A N 1
ATOM 1245 C CA . HIS A 1 171 ? -1.704 29.273 17.145 1.00 89.19 171 HIS A CA 1
ATOM 1246 C C . HIS A 1 171 ? -2.567 28.290 16.323 1.00 89.19 171 HIS A C 1
ATOM 1248 O O . HIS A 1 171 ? -2.397 27.071 16.444 1.00 89.19 171 HIS A O 1
ATOM 1254 N N . HIS A 1 172 ? -3.445 28.794 15.443 1.00 85.06 172 HIS A N 1
ATOM 1255 C CA . HIS A 1 172 ? -4.306 27.986 14.580 1.00 85.06 172 HIS A CA 1
ATOM 1256 C C . HIS A 1 172 ? -3.493 27.188 13.539 1.00 85.06 172 HIS A C 1
ATOM 1258 O O . HIS A 1 172 ? -2.405 27.610 13.130 1.00 85.06 172 HIS A O 1
ATOM 1264 N N . PRO A 1 173 ? -3.997 26.038 13.047 1.00 79.12 173 PRO A N 1
ATOM 1265 C CA . PRO A 1 173 ? -3.416 25.367 11.884 1.00 79.12 173 PRO A CA 1
ATOM 1266 C C . PRO A 1 173 ? -3.570 26.224 10.608 1.00 79.12 173 PRO A C 1
ATOM 1268 O O . PRO A 1 173 ? -4.484 27.043 10.540 1.00 79.12 173 PRO A O 1
ATOM 1271 N N . PRO A 1 174 ? -2.732 26.028 9.568 1.00 78.69 174 PRO A N 1
ATOM 1272 C CA . PRO A 1 174 ? -2.843 26.780 8.316 1.00 78.69 174 PRO A CA 1
ATOM 1273 C C . PRO A 1 174 ? -4.190 26.579 7.617 1.00 78.69 174 PRO A C 1
ATOM 1275 O O . PRO A 1 174 ? -4.629 25.438 7.438 1.00 78.69 174 PRO A O 1
ATOM 1278 N N . LEU A 1 175 ? -4.815 27.674 7.178 1.00 76.44 175 LEU A N 1
ATOM 1279 C CA . LEU A 1 175 ? -6.112 27.667 6.507 1.00 76.44 175 LEU A CA 1
ATOM 1280 C C . LEU A 1 175 ? -5.987 28.091 5.035 1.00 76.44 175 LEU A C 1
ATOM 1282 O O . LEU A 1 175 ? -5.003 28.674 4.576 1.00 76.44 175 LEU A O 1
ATOM 1286 N N . GLN A 1 176 ? -7.027 27.793 4.258 1.00 67.88 176 GLN A N 1
ATOM 1287 C CA . GLN A 1 176 ? -7.164 28.334 2.911 1.00 67.88 176 GLN A CA 1
ATOM 1288 C C . GLN A 1 176 ? -7.613 29.799 3.024 1.00 67.88 176 GLN A C 1
ATOM 1290 O O . GLN A 1 176 ? -8.724 30.060 3.473 1.00 67.88 176 GLN A O 1
ATOM 1295 N N . GLY A 1 177 ? -6.737 30.736 2.649 1.00 72.19 177 GLY A N 1
ATOM 1296 C CA . GLY A 1 177 ? -6.933 32.182 2.841 1.00 72.19 177 GLY A CA 1
ATOM 1297 C C . GLY A 1 177 ? -5.840 32.867 3.674 1.00 72.19 177 GLY A C 1
ATOM 1298 O O . GLY A 1 177 ? -5.868 34.088 3.814 1.00 72.19 177 GLY A O 1
ATOM 1299 N N . ASP A 1 178 ? -4.874 32.109 4.210 1.00 83.19 178 ASP A N 1
ATOM 1300 C CA . ASP A 1 178 ? -3.696 32.662 4.892 1.00 83.19 178 ASP A CA 1
ATOM 1301 C C . ASP A 1 178 ? -2.893 33.611 3.973 1.00 83.19 178 ASP A C 1
ATOM 1303 O O . ASP A 1 178 ? -2.726 33.350 2.776 1.00 83.19 178 ASP A O 1
ATOM 1307 N N . ILE A 1 179 ? -2.360 34.704 4.533 1.00 82.00 179 ILE A N 1
ATOM 1308 C CA . ILE A 1 179 ? -1.593 35.712 3.783 1.00 82.00 179 ILE A CA 1
ATOM 1309 C C . ILE A 1 179 ? -0.284 35.112 3.246 1.00 82.00 179 ILE A C 1
ATOM 1311 O O . ILE A 1 179 ? 0.607 34.696 3.990 1.00 82.00 179 ILE A O 1
ATOM 1315 N N . VAL A 1 180 ? -0.149 35.103 1.918 1.00 78.25 180 VAL A N 1
ATOM 1316 C CA . VAL A 1 180 ? 1.008 34.534 1.216 1.00 78.25 180 VAL A CA 1
ATOM 1317 C C . VAL A 1 180 ? 2.197 35.496 1.263 1.00 78.25 180 VAL A C 1
ATOM 1319 O O . VAL A 1 180 ? 2.090 36.642 0.837 1.00 78.25 180 VAL A O 1
ATOM 1322 N N . GLY A 1 181 ? 3.355 35.003 1.713 1.00 77.94 181 GLY A N 1
ATOM 1323 C CA . GLY A 1 181 ? 4.617 35.757 1.743 1.00 77.94 181 GLY A CA 1
ATOM 1324 C C . GLY A 1 181 ? 4.973 36.396 3.090 1.00 77.94 181 GLY A C 1
ATOM 1325 O O . GLY A 1 181 ? 6.011 37.045 3.179 1.00 77.94 181 GLY A O 1
ATOM 1326 N N . ALA A 1 182 ? 4.156 36.196 4.127 1.00 85.94 182 ALA A N 1
ATOM 1327 C CA . ALA A 1 182 ? 4.433 36.659 5.486 1.00 85.94 182 ALA A CA 1
ATOM 1328 C C . ALA A 1 182 ? 5.499 35.817 6.223 1.00 85.94 182 ALA A C 1
ATOM 1330 O O . ALA A 1 182 ? 5.683 34.629 5.945 1.00 85.94 182 ALA A O 1
ATOM 1331 N N . GLU A 1 183 ? 6.148 36.413 7.226 1.00 91.62 183 GLU A N 1
ATOM 1332 C CA . GLU A 1 183 ? 6.924 35.702 8.248 1.00 91.62 183 GLU A CA 1
ATOM 1333 C C . GLU A 1 183 ? 5.965 35.137 9.311 1.00 91.62 183 GLU A C 1
ATOM 1335 O O . GLU A 1 183 ? 5.376 35.888 10.086 1.00 91.62 183 GLU A O 1
ATOM 1340 N N . VAL A 1 184 ? 5.773 33.812 9.341 1.00 90.94 184 VAL A N 1
ATOM 1341 C CA . VAL A 1 184 ? 4.738 33.168 10.173 1.00 90.94 184 VAL A CA 1
ATOM 1342 C C . VAL A 1 184 ? 5.337 32.444 11.386 1.00 90.94 184 VAL A C 1
ATOM 1344 O O . VAL A 1 184 ? 5.945 31.379 11.264 1.00 90.94 184 VAL A O 1
ATOM 1347 N N . HIS A 1 185 ? 5.080 32.989 12.574 1.00 91.50 185 HIS A N 1
ATOM 1348 C CA . HIS A 1 185 ? 5.372 32.415 13.890 1.00 91.50 185 HIS A CA 1
ATOM 1349 C C . HIS A 1 185 ? 4.167 31.615 14.391 1.00 91.50 185 HIS A C 1
ATOM 1351 O O . HIS A 1 185 ? 3.354 32.099 15.177 1.00 91.50 185 HIS A O 1
ATOM 1357 N N . ARG A 1 186 ? 4.051 30.372 13.914 1.00 89.75 186 ARG A N 1
ATOM 1358 C CA . ARG A 1 186 ? 2.928 29.471 14.211 1.00 89.75 186 ARG A CA 1
ATOM 1359 C C . ARG A 1 186 ? 3.384 28.188 14.891 1.00 89.75 186 ARG A C 1
ATOM 1361 O O . ARG A 1 186 ? 4.292 27.510 14.412 1.00 89.75 186 ARG A O 1
ATOM 1368 N N . ALA A 1 187 ? 2.721 27.822 15.984 1.00 87.38 187 ALA A N 1
ATOM 1369 C CA . ALA A 1 187 ? 2.889 26.531 16.645 1.00 87.38 187 ALA A CA 1
ATOM 1370 C C . ALA A 1 187 ? 1.651 26.186 17.481 1.00 87.38 187 ALA A C 1
ATOM 1372 O O . ALA A 1 187 ? 0.984 27.082 17.982 1.00 87.38 187 ALA A O 1
ATOM 1373 N N . ALA A 1 188 ? 1.398 24.893 17.700 1.00 82.50 188 ALA A N 1
ATOM 1374 C CA . ALA A 1 188 ? 0.324 24.456 18.586 1.00 82.50 188 ALA A CA 1
ATOM 1375 C C . ALA A 1 188 ? 0.617 24.861 20.046 1.00 82.50 188 ALA A C 1
ATOM 1377 O O . ALA A 1 188 ? 1.573 24.372 20.665 1.00 82.50 188 ALA A O 1
ATOM 1378 N N . THR A 1 189 ? -0.216 25.761 20.560 1.00 89.19 189 THR A N 1
ATOM 1379 C CA . THR A 1 189 ? -0.331 26.208 21.955 1.00 89.19 189 THR A CA 1
ATOM 1380 C C . THR A 1 189 ? -1.811 26.380 22.283 1.00 89.19 189 THR A C 1
ATOM 1382 O O . THR A 1 189 ? -2.628 26.586 21.385 1.00 89.19 189 THR A O 1
ATOM 1385 N N . GLY A 1 190 ? -2.164 26.287 23.562 1.00 83.12 190 GLY A N 1
ATOM 1386 C CA . GLY A 1 190 ? -3.538 26.446 24.036 1.00 83.12 190 GLY A CA 1
ATOM 1387 C C . GLY A 1 190 ? -4.076 27.879 23.972 1.00 83.12 190 GLY A C 1
ATOM 1388 O O . GLY A 1 190 ? -5.236 28.051 24.299 1.00 83.12 190 GLY A O 1
ATOM 1389 N N . ALA A 1 191 ? -3.237 28.851 23.594 1.00 91.81 191 ALA A N 1
ATOM 1390 C CA . ALA A 1 191 ? -3.567 30.249 23.304 1.00 91.81 191 ALA A CA 1
ATOM 1391 C C . ALA A 1 191 ? -2.504 30.858 22.358 1.00 91.81 191 ALA A C 1
ATOM 1393 O O . ALA A 1 191 ? -1.361 30.374 22.320 1.00 91.81 191 ALA A O 1
ATOM 1394 N N . CYS A 1 192 ? -2.815 31.938 21.637 1.00 94.81 192 CYS A N 1
ATOM 1395 C CA . CYS A 1 192 ? -1.850 32.704 20.844 1.00 94.81 192 CYS A CA 1
ATOM 1396 C C . CYS A 1 192 ? -0.885 33.510 21.733 1.00 94.81 192 CYS A C 1
ATOM 1398 O O . CYS A 1 192 ? 0.314 33.560 21.435 1.00 94.81 192 CYS A O 1
ATOM 1400 N N . THR A 1 193 ? -1.338 34.085 22.859 1.00 96.69 193 THR A N 1
ATOM 1401 C CA . THR A 1 193 ? -0.467 34.860 23.771 1.00 96.69 193 THR A CA 1
ATOM 1402 C C . THR A 1 193 ? 0.746 34.058 24.255 1.00 96.69 193 THR A C 1
ATOM 1404 O O . THR A 1 193 ? 1.837 34.619 24.391 1.00 96.69 193 THR A O 1
ATOM 1407 N N . THR A 1 194 ? 0.616 32.738 24.441 1.00 97.12 194 THR A N 1
ATOM 1408 C CA . THR A 1 194 ? 1.727 31.842 24.815 1.00 97.12 194 THR A CA 1
ATOM 1409 C C . THR A 1 194 ? 2.940 31.986 23.883 1.00 97.12 194 THR A C 1
ATOM 1411 O O . THR A 1 194 ? 4.077 31.976 24.359 1.00 97.12 194 THR A O 1
ATOM 1414 N N . LEU A 1 195 ? 2.727 32.185 22.575 1.00 96.06 195 LEU A N 1
ATOM 1415 C CA . LEU A 1 195 ? 3.804 32.351 21.589 1.00 96.06 195 LEU A CA 1
ATOM 1416 C C . LEU A 1 195 ? 4.591 33.654 21.816 1.00 96.06 195 LEU A C 1
ATOM 1418 O O . LEU A 1 195 ? 5.824 33.662 21.779 1.00 96.06 195 LEU A O 1
ATOM 1422 N N . LEU A 1 196 ? 3.882 34.751 22.101 1.00 97.00 196 LEU A N 1
ATOM 1423 C CA . LEU A 1 196 ? 4.475 36.062 22.380 1.00 97.00 196 LEU A CA 1
ATOM 1424 C C . LEU A 1 196 ? 5.231 36.044 23.720 1.00 97.00 196 LEU A C 1
ATOM 1426 O O . LEU A 1 196 ? 6.315 36.618 23.834 1.00 97.00 196 LEU A O 1
ATOM 1430 N N . VAL A 1 197 ? 4.704 35.333 24.721 1.00 96.88 197 VAL A N 1
ATOM 1431 C CA . VAL A 1 197 ? 5.345 35.161 26.033 1.00 96.88 197 VAL A CA 1
ATOM 1432 C C . VAL A 1 197 ? 6.653 34.371 25.929 1.00 96.88 197 VAL A C 1
ATOM 1434 O O . VAL A 1 197 ? 7.661 34.791 26.500 1.00 96.88 197 VAL A O 1
ATOM 1437 N N . GLU A 1 198 ? 6.694 33.276 25.164 1.00 95.94 198 GLU A N 1
ATOM 1438 C CA . GLU A 1 198 ? 7.941 32.534 24.914 1.00 95.94 198 GLU A CA 1
ATOM 1439 C C . GLU A 1 198 ? 8.981 33.380 24.148 1.00 95.94 198 GLU A C 1
ATOM 1441 O O . GLU A 1 198 ? 10.179 33.310 24.446 1.00 95.94 198 GLU A O 1
ATOM 1446 N N . ALA A 1 199 ? 8.553 34.241 23.218 1.00 94.12 199 ALA A N 1
ATOM 1447 C CA . ALA A 1 199 ? 9.448 35.179 22.536 1.00 94.12 199 ALA A CA 1
ATOM 1448 C C . ALA A 1 199 ? 10.032 36.238 23.498 1.00 94.12 199 ALA A C 1
ATOM 1450 O O . ALA A 1 199 ? 11.240 36.504 23.470 1.00 94.12 199 ALA A O 1
ATOM 1451 N N . LEU A 1 200 ? 9.215 36.791 24.406 1.00 94.69 200 LEU A N 1
ATOM 1452 C CA . LEU A 1 200 ? 9.665 37.723 25.451 1.00 94.69 200 LEU A CA 1
ATOM 1453 C C . LEU A 1 200 ? 10.664 37.060 26.414 1.00 94.69 200 LEU A C 1
ATOM 1455 O O . LEU A 1 200 ? 11.697 37.659 26.732 1.00 94.69 200 LEU A O 1
ATOM 1459 N N . GLN A 1 201 ? 10.414 35.807 26.814 1.00 92.88 201 GLN A N 1
ATOM 1460 C CA . GLN A 1 201 ? 11.353 34.992 27.598 1.00 92.88 201 GLN A CA 1
ATOM 1461 C C . GLN A 1 201 ? 12.694 34.814 26.871 1.00 92.88 201 GLN A C 1
ATOM 1463 O O . GLN A 1 201 ? 13.752 35.044 27.465 1.00 92.88 201 GLN A O 1
ATOM 1468 N N . GLY A 1 202 ? 12.662 34.448 25.584 1.00 90.38 202 GLY A N 1
ATOM 1469 C CA . GLY A 1 202 ? 13.856 34.240 24.759 1.00 90.38 202 GLY A CA 1
ATOM 1470 C C . GLY A 1 202 ? 14.735 35.489 24.641 1.00 90.38 202 GLY A C 1
ATOM 1471 O O . GLY A 1 202 ? 15.957 35.404 24.782 1.00 90.38 202 GLY A O 1
ATOM 1472 N N . LEU A 1 203 ? 14.115 36.662 24.469 1.00 90.31 203 LEU A N 1
ATOM 1473 C CA . LEU A 1 203 ? 14.800 37.962 24.427 1.00 90.31 203 LEU A CA 1
ATOM 1474 C C . LEU A 1 203 ? 15.094 38.560 25.818 1.00 90.31 203 LEU A C 1
ATOM 1476 O O . LEU A 1 203 ? 15.751 39.598 25.914 1.00 90.31 203 LEU A O 1
ATOM 1480 N N . ARG A 1 204 ? 14.652 37.903 26.902 1.00 90.12 204 ARG A N 1
ATOM 1481 C CA . ARG A 1 204 ? 14.763 38.354 28.305 1.00 90.12 204 ARG A CA 1
ATOM 1482 C C . ARG A 1 204 ? 14.137 39.733 28.558 1.00 90.12 204 ARG A C 1
ATOM 1484 O O . ARG A 1 204 ? 14.633 40.502 29.385 1.00 90.12 204 ARG A O 1
ATOM 1491 N N . LEU A 1 205 ? 13.054 40.035 27.848 1.00 91.25 205 LEU A N 1
ATOM 1492 C CA . LEU A 1 205 ? 12.262 41.248 28.026 1.00 91.25 205 LEU A CA 1
ATOM 1493 C C . LEU A 1 205 ? 11.240 41.009 29.143 1.00 91.25 205 LEU A C 1
ATOM 1495 O O . LEU A 1 205 ? 10.416 40.103 29.052 1.00 91.25 205 LEU A O 1
ATOM 1499 N N . GLN A 1 206 ? 11.311 41.806 30.212 1.00 90.69 206 GLN A N 1
ATOM 1500 C CA . GLN A 1 206 ? 10.384 41.688 31.342 1.00 90.69 206 GLN A CA 1
ATOM 1501 C C . GLN A 1 206 ? 9.194 42.648 31.159 1.00 90.69 206 GLN A C 1
ATOM 1503 O O . GLN A 1 206 ? 9.429 43.862 31.196 1.00 90.69 206 GLN A O 1
ATOM 1508 N N . PRO A 1 207 ? 7.948 42.155 30.989 1.00 92.69 207 PRO A N 1
ATOM 1509 C CA . PRO A 1 207 ? 6.750 42.984 31.112 1.00 92.69 207 PRO A CA 1
ATOM 1510 C C . PRO A 1 207 ? 6.625 43.571 32.523 1.00 92.69 207 PRO A C 1
ATOM 1512 O O . PRO A 1 207 ? 7.162 43.033 33.495 1.00 92.69 207 PRO A O 1
ATOM 1515 N N . SER A 1 208 ? 5.885 44.669 32.648 1.00 91.50 208 SER A N 1
ATOM 1516 C CA . SER A 1 208 ? 5.425 45.165 33.947 1.00 91.50 208 SER A CA 1
ATOM 1517 C C . SER A 1 208 ? 4.269 44.306 34.498 1.00 91.50 208 SER A C 1
ATOM 1519 O O . SER A 1 208 ? 3.591 43.634 33.720 1.00 91.50 208 SER A O 1
ATOM 1521 N N . PRO A 1 209 ? 3.985 44.330 35.817 1.00 93.25 209 PRO A N 1
ATOM 1522 C CA . PRO A 1 209 ? 2.903 43.536 36.410 1.00 93.25 209 PRO A CA 1
ATOM 1523 C C . PRO A 1 209 ? 1.520 43.700 35.744 1.00 93.25 209 PRO A C 1
ATOM 1525 O O . PRO A 1 209 ? 0.852 42.683 35.557 1.00 93.25 209 PRO A O 1
ATOM 1528 N N . PRO A 1 210 ? 1.079 44.902 35.303 1.00 90.56 210 PRO A N 1
ATOM 1529 C CA . PRO A 1 210 ? -0.160 45.042 34.532 1.00 90.56 210 PRO A CA 1
ATOM 1530 C C . PRO A 1 210 ? -0.108 44.323 33.177 1.00 90.56 210 PRO A C 1
ATOM 1532 O O . PRO A 1 210 ? -1.002 43.545 32.866 1.00 90.56 210 PRO A O 1
ATOM 1535 N N . GLU A 1 211 ? 0.964 44.507 32.401 1.00 91.75 211 GLU A N 1
ATOM 1536 C CA . GLU A 1 211 ? 1.148 43.850 31.094 1.00 91.75 211 GLU A CA 1
ATOM 1537 C C . GLU A 1 211 ? 1.230 42.321 31.242 1.00 91.75 211 GLU A C 1
ATOM 1539 O O . GLU A 1 211 ? 0.670 41.583 30.433 1.00 91.75 211 GLU A O 1
ATOM 1544 N N . ALA A 1 212 ? 1.867 41.837 32.313 1.00 94.75 212 ALA A N 1
ATOM 1545 C CA . ALA A 1 212 ? 1.912 40.421 32.652 1.00 94.75 212 ALA A CA 1
ATOM 1546 C C . ALA A 1 212 ? 0.528 39.876 33.056 1.00 94.75 212 ALA A C 1
ATOM 1548 O O . ALA A 1 212 ? 0.189 38.751 32.699 1.00 94.75 212 ALA A O 1
ATOM 1549 N N . SER A 1 213 ? -0.285 40.680 33.751 1.00 93.56 213 SER A N 1
ATOM 1550 C CA . SER A 1 213 ? -1.666 40.331 34.122 1.00 93.56 213 SER A CA 1
ATOM 1551 C C . SER A 1 213 ? -2.591 40.265 32.905 1.00 93.56 213 SER A C 1
ATOM 1553 O O . SER A 1 213 ? -3.421 39.367 32.834 1.00 93.56 213 SER A O 1
ATOM 1555 N N . LEU A 1 214 ? -2.42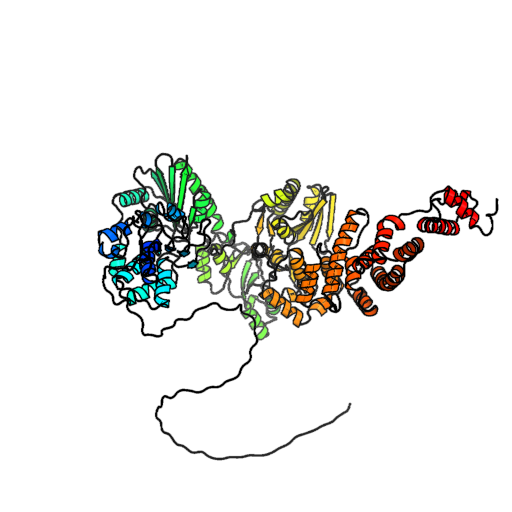1 41.161 31.925 1.00 92.81 214 LEU A N 1
ATOM 1556 C CA . LEU A 1 214 ? -3.160 41.127 30.656 1.00 92.81 214 LEU A CA 1
ATOM 1557 C C . LEU A 1 214 ? -2.807 39.890 29.821 1.00 92.81 214 LEU A C 1
ATOM 1559 O O . LEU A 1 214 ? -3.702 39.197 29.348 1.00 92.81 214 LEU A O 1
ATOM 1563 N N . MET A 1 215 ? -1.517 39.563 29.695 1.00 95.56 215 MET A N 1
ATOM 1564 C CA . MET A 1 215 ? -1.096 38.340 29.001 1.00 95.56 215 MET A CA 1
ATOM 1565 C C . MET A 1 215 ? -1.538 37.064 29.736 1.00 95.56 215 MET A C 1
ATOM 1567 O O . MET A 1 215 ? -1.854 36.065 29.097 1.00 95.56 215 MET A O 1
ATOM 1571 N N . LEU A 1 216 ? -1.600 37.083 31.073 1.00 95.50 216 LEU A N 1
ATOM 1572 C CA . LEU A 1 216 ? -2.114 35.957 31.857 1.00 95.50 216 LEU A CA 1
ATOM 1573 C C . LEU A 1 216 ? -3.624 35.780 31.653 1.00 95.50 216 LEU A C 1
ATOM 1575 O O . LEU A 1 216 ? -4.087 34.653 31.505 1.00 95.50 216 LEU A O 1
ATOM 1579 N N . LEU A 1 217 ? -4.371 36.885 31.626 1.00 92.81 217 LEU A N 1
ATOM 1580 C CA . LEU A 1 217 ? -5.811 36.904 31.382 1.00 92.81 217 LEU A CA 1
ATOM 1581 C C . LEU A 1 217 ? -6.164 36.318 30.006 1.00 92.81 217 LEU A C 1
ATOM 1583 O O . LEU A 1 217 ? -7.062 35.487 29.936 1.00 92.81 217 LEU A O 1
ATOM 1587 N N . GLY A 1 218 ? -5.418 36.679 28.955 1.00 92.06 218 GLY A N 1
ATOM 1588 C CA . GLY A 1 218 ? -5.616 36.138 27.607 1.00 92.06 218 GLY A CA 1
ATOM 1589 C C . GLY A 1 218 ? -5.425 34.624 27.522 1.00 92.06 218 GLY A C 1
ATOM 1590 O O . GLY A 1 218 ? -6.338 33.915 27.107 1.00 92.06 218 GLY A O 1
ATOM 1591 N N . ILE A 1 219 ? -4.299 34.103 28.033 1.00 93.81 219 ILE A N 1
ATOM 1592 C CA . ILE A 1 219 ? -4.064 32.647 28.064 1.00 93.81 219 ILE A CA 1
ATOM 1593 C C . ILE A 1 219 ? -5.170 31.931 28.855 1.00 93.81 219 ILE A C 1
ATOM 1595 O O . ILE A 1 219 ? -5.587 30.840 28.474 1.00 93.81 219 ILE A O 1
ATOM 1599 N N . LEU A 1 220 ? -5.658 32.513 29.955 1.00 90.81 220 LEU A N 1
ATOM 1600 C CA . LEU A 1 220 ? -6.707 31.900 30.775 1.00 90.81 220 LEU A CA 1
ATOM 1601 C C . LEU A 1 220 ? -8.113 31.960 30.149 1.00 90.81 220 LEU A C 1
ATOM 1603 O O . LEU A 1 220 ? -8.945 31.149 30.554 1.00 90.81 220 LEU A O 1
ATOM 1607 N N . GLU A 1 221 ? -8.386 32.853 29.190 1.00 85.38 221 GLU A N 1
ATOM 1608 C CA . GLU A 1 221 ? -9.663 32.874 28.458 1.00 85.38 221 GLU A CA 1
ATOM 1609 C C . GLU A 1 221 ? -9.737 31.711 27.457 1.00 85.38 221 GLU A C 1
ATOM 1611 O O . GLU A 1 221 ? -10.564 30.815 27.632 1.00 85.38 221 GLU A O 1
ATOM 1616 N N . ASP A 1 222 ? -8.832 31.663 26.471 1.00 82.38 222 ASP A N 1
ATOM 1617 C CA . ASP A 1 222 ? -8.871 30.662 25.386 1.00 82.38 222 ASP A CA 1
ATOM 1618 C C . ASP A 1 222 ? -8.620 29.221 25.884 1.00 82.38 222 ASP A C 1
ATOM 1620 O O . ASP A 1 222 ? -9.202 28.252 25.393 1.00 82.38 222 ASP A O 1
ATOM 1624 N N . THR A 1 223 ? -7.838 29.060 26.960 1.00 83.00 223 THR A N 1
ATOM 1625 C CA . THR A 1 223 ? -7.632 27.743 27.595 1.00 83.00 223 THR A CA 1
ATOM 1626 C C . THR A 1 223 ? -8.750 27.308 28.557 1.00 83.00 223 THR A C 1
ATOM 1628 O O . THR A 1 223 ? -8.620 26.274 29.223 1.00 83.00 223 THR A O 1
ATOM 1631 N N . ASP A 1 224 ? -9.803 28.118 28.716 1.00 77.38 224 ASP A N 1
ATOM 1632 C CA . ASP A 1 224 ? -10.796 28.042 29.796 1.00 77.38 224 ASP A CA 1
ATOM 1633 C C . ASP A 1 224 ? -10.170 27.678 31.157 1.00 77.38 224 ASP A C 1
ATOM 1635 O O . ASP A 1 224 ? -10.424 26.618 31.739 1.00 77.38 224 ASP A O 1
ATOM 1639 N N . HIS A 1 225 ? -9.325 28.565 31.678 1.00 85.19 225 HIS A N 1
ATOM 1640 C CA . HIS A 1 225 ? -8.602 28.378 32.937 1.00 85.19 225 HIS A CA 1
ATOM 1641 C C . HIS A 1 225 ? -7.674 27.142 32.943 1.00 85.19 225 HIS A C 1
ATOM 1643 O O . HIS A 1 225 ? -7.546 26.464 33.966 1.00 85.19 225 HIS A O 1
ATOM 1649 N N . LEU A 1 226 ? -7.015 26.851 31.814 1.00 82.50 226 LEU A N 1
ATOM 1650 C CA . LEU A 1 226 ? -6.168 25.668 31.588 1.00 82.50 226 LEU A CA 1
ATOM 1651 C C . LEU A 1 226 ? -6.927 24.324 31.680 1.00 82.50 226 LEU A C 1
ATOM 1653 O O . LEU A 1 226 ? -6.366 23.321 32.132 1.00 82.50 226 LEU A O 1
ATOM 1657 N N . ARG A 1 227 ? -8.200 24.290 31.256 1.00 70.81 227 ARG A N 1
ATOM 1658 C CA . ARG A 1 227 ? -9.081 23.104 31.314 1.00 70.81 227 ARG A CA 1
ATOM 1659 C C . ARG A 1 227 ? -9.415 22.491 29.951 1.00 70.81 227 ARG A C 1
ATOM 1661 O O . ARG A 1 227 ? -9.894 21.356 29.915 1.00 70.81 227 ARG A O 1
ATOM 1668 N N . THR A 1 228 ? -9.188 23.198 28.847 1.00 65.69 228 THR A N 1
ATOM 1669 C CA . THR A 1 228 ? -9.439 22.691 27.487 1.00 65.69 228 THR A CA 1
ATOM 1670 C C . THR A 1 228 ? -8.403 21.640 27.041 1.00 65.69 228 THR A C 1
ATOM 1672 O O . THR A 1 228 ? -7.251 21.657 27.480 1.00 65.69 228 THR A O 1
ATOM 1675 N N . PRO A 1 229 ? -8.760 20.709 26.131 1.00 57.50 229 PRO A N 1
ATOM 1676 C CA . PRO A 1 229 ? -7.851 19.646 25.685 1.00 57.50 229 PRO A CA 1
ATOM 1677 C C . PRO A 1 229 ? -6.734 20.112 24.730 1.00 57.50 229 PRO A C 1
ATOM 1679 O O . PRO A 1 229 ? -5.830 19.328 24.443 1.00 57.50 229 PRO A O 1
ATOM 1682 N N . ASN A 1 230 ? -6.764 21.360 24.241 1.00 72.69 230 ASN A N 1
ATOM 1683 C CA . ASN A 1 230 ? -5.670 21.977 23.474 1.00 72.69 230 ASN A CA 1
ATOM 1684 C C . ASN A 1 230 ? -4.537 22.532 24.368 1.00 72.69 230 ASN A C 1
ATOM 1686 O O . ASN A 1 230 ? -3.485 22.892 23.841 1.00 72.69 230 ASN A O 1
ATOM 1690 N N . VAL A 1 231 ? -4.714 22.580 25.697 1.00 85.75 231 VAL A N 1
ATOM 1691 C CA . VAL A 1 231 ? -3.700 23.068 26.648 1.00 85.75 231 VAL A CA 1
ATOM 1692 C C . VAL A 1 231 ? -2.420 22.248 26.563 1.00 85.75 231 VAL A C 1
ATOM 1694 O O . VAL A 1 231 ? -2.416 21.025 26.719 1.00 85.75 231 VAL A O 1
ATOM 1697 N N . THR A 1 232 ? -1.293 22.936 26.390 1.00 90.00 232 THR A N 1
ATOM 1698 C CA . THR A 1 232 ? 0.025 22.311 26.311 1.00 90.00 232 THR A CA 1
ATOM 1699 C C . THR A 1 232 ? 0.873 22.622 27.553 1.00 90.00 232 THR A C 1
ATOM 1701 O O . THR A 1 232 ? 0.646 23.604 28.265 1.00 90.00 232 THR A O 1
ATOM 1704 N N . PRO A 1 233 ? 1.964 21.867 27.790 1.00 94.06 233 PRO A N 1
ATOM 1705 C CA . PRO A 1 233 ? 2.971 22.234 28.785 1.00 94.06 233 PRO A CA 1
ATOM 1706 C C . PRO A 1 233 ? 3.697 23.569 28.523 1.00 94.06 233 PRO A C 1
ATOM 1708 O O . PRO A 1 233 ? 4.562 23.930 29.318 1.00 94.06 233 PRO A O 1
ATOM 1711 N N . ARG A 1 234 ? 3.431 24.275 27.413 1.00 95.00 234 ARG A N 1
ATOM 1712 C CA . ARG A 1 234 ? 3.968 25.620 27.131 1.00 95.00 234 ARG A CA 1
ATOM 1713 C C . ARG A 1 234 ? 3.104 26.691 27.785 1.00 95.00 234 ARG A C 1
ATOM 1715 O O . ARG A 1 234 ? 3.642 27.518 28.510 1.00 95.00 234 ARG A O 1
ATOM 1722 N N . ASP A 1 235 ? 1.786 26.585 27.652 1.00 94.94 235 ASP A N 1
ATOM 1723 C CA . ASP A 1 235 ? 0.804 27.508 28.242 1.00 94.94 235 ASP A CA 1
ATOM 1724 C C . ASP A 1 235 ? 0.949 27.548 29.772 1.00 94.94 235 ASP A C 1
ATOM 1726 O O . ASP A 1 235 ? 1.134 28.605 30.369 1.00 94.94 235 ASP A O 1
ATOM 1730 N N . LEU A 1 236 ? 1.059 26.369 30.396 1.00 95.31 236 LEU A N 1
ATOM 1731 C CA . LEU A 1 236 ? 1.368 26.208 31.824 1.00 95.31 236 LEU A CA 1
ATOM 1732 C C . LEU A 1 236 ? 2.671 26.913 32.262 1.00 95.31 236 LEU A C 1
ATOM 1734 O O . LEU A 1 236 ? 2.740 27.444 33.371 1.00 95.31 236 LEU A O 1
ATOM 1738 N N . ARG A 1 237 ? 3.709 26.940 31.410 1.00 96.44 237 ARG A N 1
ATOM 1739 C CA . ARG A 1 237 ? 4.979 27.641 31.693 1.00 96.44 237 ARG A CA 1
ATOM 1740 C C . ARG A 1 237 ? 4.884 29.141 31.429 1.00 96.44 237 ARG A C 1
ATOM 1742 O O . ARG A 1 237 ? 5.501 29.907 32.162 1.00 96.44 237 ARG A O 1
ATOM 1749 N N . ALA A 1 238 ? 4.119 29.557 30.423 1.00 96.44 238 ALA A N 1
ATOM 1750 C CA . ALA A 1 238 ? 3.830 30.959 30.153 1.00 96.44 238 ALA A CA 1
ATOM 1751 C C . ALA A 1 238 ? 3.066 31.580 31.333 1.00 96.44 238 ALA A C 1
ATOM 1753 O O . ALA A 1 238 ? 3.543 32.561 31.899 1.00 96.44 238 ALA A O 1
ATOM 1754 N N . CYS A 1 239 ? 1.979 30.951 31.799 1.00 96.50 239 CYS A N 1
ATOM 1755 C CA . CYS A 1 239 ? 1.256 31.371 33.003 1.00 96.50 239 CYS A CA 1
ATOM 1756 C C . CYS A 1 239 ? 2.171 31.450 34.236 1.00 96.50 239 CYS A C 1
ATOM 1758 O O . CYS A 1 239 ? 2.181 32.470 34.923 1.00 96.50 239 CYS A O 1
ATOM 1760 N N . ALA A 1 240 ? 2.975 30.411 34.498 1.00 96.81 240 ALA A N 1
ATOM 1761 C CA . ALA A 1 240 ? 3.905 30.401 35.628 1.00 96.81 240 ALA A CA 1
ATOM 1762 C C . ALA A 1 240 ? 4.915 31.563 35.564 1.00 96.81 240 ALA A C 1
ATOM 1764 O O . ALA A 1 240 ? 5.077 32.292 36.540 1.00 96.81 240 ALA A O 1
ATOM 1765 N N . TRP A 1 241 ? 5.539 31.793 34.406 1.00 97.19 241 TRP A N 1
ATOM 1766 C CA . TRP A 1 241 ? 6.506 32.878 34.221 1.00 97.19 241 TRP A CA 1
ATOM 1767 C C . TRP A 1 241 ? 5.877 34.276 34.304 1.00 97.19 241 TRP A C 1
ATOM 1769 O O . TRP A 1 241 ? 6.504 35.203 34.817 1.00 97.19 241 TRP A O 1
ATOM 1779 N N . LEU A 1 242 ? 4.638 34.448 33.834 1.00 97.00 242 LEU A N 1
ATOM 1780 C CA . LEU A 1 242 ? 3.900 35.705 33.978 1.00 97.00 242 LEU A CA 1
ATOM 1781 C C . LEU A 1 242 ? 3.614 36.012 35.454 1.00 97.00 242 LEU A C 1
ATOM 1783 O O . LEU A 1 242 ? 3.812 37.147 35.890 1.00 97.00 242 LEU A O 1
ATOM 1787 N N . VAL A 1 243 ? 3.249 35.000 36.249 1.00 95.94 243 VAL A N 1
ATOM 1788 C CA . VAL A 1 243 ? 3.131 35.128 37.712 1.00 95.94 243 VAL A CA 1
ATOM 1789 C C . VAL A 1 243 ? 4.494 35.444 38.352 1.00 95.94 243 VAL A C 1
ATOM 1791 O O . VAL A 1 243 ? 4.559 36.308 39.224 1.00 95.94 243 VAL A O 1
ATOM 1794 N N . GLU A 1 244 ? 5.607 34.874 37.869 1.00 95.44 244 GLU A N 1
ATOM 1795 C CA . GLU A 1 244 ? 6.966 35.286 38.282 1.00 95.44 244 GLU A CA 1
ATOM 1796 C C . GLU A 1 244 ? 7.301 36.749 37.914 1.00 95.44 244 GLU A C 1
ATOM 1798 O O . GLU A 1 244 ? 8.100 37.382 38.608 1.00 95.44 244 GLU A O 1
ATOM 1803 N N . GLN A 1 245 ? 6.692 37.317 36.861 1.00 94.88 245 GLN A N 1
ATOM 1804 C CA . GLN A 1 245 ? 6.821 38.746 36.523 1.00 94.88 245 GLN A CA 1
ATOM 1805 C C . GLN A 1 245 ? 5.853 39.638 37.332 1.00 94.88 245 GLN A C 1
ATOM 1807 O O . GLN A 1 245 ? 5.903 40.864 37.214 1.00 94.88 245 GLN A O 1
ATOM 1812 N N . GLY A 1 246 ? 5.008 39.046 38.184 1.00 93.62 246 GLY A N 1
ATOM 1813 C CA . GLY A 1 246 ? 4.069 39.744 39.063 1.00 93.62 246 GLY A CA 1
ATOM 1814 C C . GLY A 1 246 ? 2.633 39.847 38.541 1.00 93.62 246 GLY A C 1
ATOM 1815 O O . GLY A 1 246 ? 1.909 40.728 38.997 1.00 93.62 246 GLY A O 1
ATOM 1816 N N . ALA A 1 247 ? 2.215 38.999 37.596 1.00 95.12 247 ALA A N 1
ATOM 1817 C CA . ALA A 1 247 ? 0.827 38.953 37.132 1.00 95.12 247 ALA A CA 1
ATOM 1818 C C . ALA A 1 247 ? -0.165 38.599 38.261 1.00 95.12 247 ALA A C 1
ATOM 1820 O O . ALA A 1 247 ? 0.049 37.640 39.007 1.00 95.12 247 ALA A O 1
ATOM 1821 N N . ASP A 1 248 ? -1.278 39.333 38.352 1.00 92.69 248 ASP A N 1
ATOM 1822 C CA . ASP A 1 248 ? -2.331 39.083 39.339 1.00 92.69 248 ASP A CA 1
ATOM 1823 C C . ASP A 1 248 ? -3.313 38.004 38.848 1.00 92.69 248 ASP A C 1
ATOM 1825 O O . ASP A 1 248 ? -4.292 38.266 38.144 1.00 92.69 248 ASP A O 1
ATOM 1829 N N . LEU A 1 249 ? -3.032 36.763 39.250 1.00 88.25 249 LEU A N 1
ATOM 1830 C CA . LEU A 1 249 ? -3.868 35.592 38.983 1.00 88.25 249 LEU A CA 1
ATOM 1831 C C . LEU A 1 249 ? -5.252 35.671 39.657 1.00 88.25 249 LEU A C 1
ATOM 1833 O O . LEU A 1 249 ? -6.212 35.101 39.137 1.00 88.25 249 LEU A O 1
ATOM 1837 N N . ALA A 1 250 ? -5.376 36.358 40.799 1.00 83.75 250 ALA A N 1
ATOM 1838 C CA . ALA A 1 250 ? -6.647 36.466 41.513 1.00 83.75 250 ALA A CA 1
ATOM 1839 C C . ALA A 1 250 ? -7.597 37.426 40.787 1.00 83.75 250 ALA A C 1
ATOM 1841 O O . ALA A 1 250 ? -8.764 37.085 40.584 1.00 83.75 250 ALA A O 1
ATOM 1842 N N . TRP A 1 251 ? -7.073 38.567 40.327 1.00 87.31 251 TRP A N 1
ATOM 1843 C CA . TRP A 1 251 ? -7.789 39.506 39.465 1.00 87.31 251 TRP A CA 1
ATOM 1844 C C . TRP A 1 251 ? -8.144 38.886 38.108 1.00 87.31 251 TRP A C 1
ATOM 1846 O O . TRP A 1 251 ? -9.300 38.970 37.693 1.00 87.31 251 TRP A O 1
ATOM 1856 N N . ALA A 1 252 ? -7.207 38.204 37.437 1.00 85.38 252 ALA A N 1
ATOM 1857 C CA . ALA A 1 252 ? -7.487 37.554 36.152 1.00 85.38 252 ALA A CA 1
ATOM 1858 C C . ALA A 1 252 ? -8.622 36.518 36.280 1.00 85.38 252 ALA A C 1
ATOM 1860 O O . ALA A 1 252 ? -9.592 36.545 35.523 1.00 85.38 252 ALA A O 1
ATOM 1861 N N . GLY A 1 253 ? -8.567 35.676 37.318 1.00 76.75 253 GLY A N 1
ATOM 1862 C CA . GLY A 1 253 ? -9.637 34.734 37.640 1.00 76.75 253 GLY A CA 1
ATOM 1863 C C . GLY A 1 253 ? -10.924 35.380 38.173 1.00 76.75 253 GLY A C 1
ATOM 1864 O O . GLY A 1 253 ? -11.924 34.685 38.310 1.00 76.75 253 GLY A O 1
ATOM 1865 N N . GLU A 1 254 ? -10.948 36.667 38.531 1.00 76.69 254 GLU A N 1
ATOM 1866 C CA . GLU A 1 254 ? -12.173 37.425 38.848 1.00 76.69 254 GLU A CA 1
ATOM 1867 C C . GLU A 1 254 ? -12.801 38.048 37.595 1.00 76.69 254 GLU A C 1
ATOM 1869 O O . GLU A 1 254 ? -14.021 37.997 37.445 1.00 76.69 254 GLU A O 1
ATOM 1874 N N . MET A 1 255 ? -11.988 38.547 36.659 1.00 77.62 255 MET A N 1
ATOM 1875 C CA . MET A 1 255 ? -12.458 39.037 35.358 1.00 77.62 255 MET A CA 1
ATOM 1876 C C . MET A 1 255 ? -13.174 37.936 34.564 1.00 77.62 255 MET A C 1
ATOM 1878 O O . MET A 1 255 ? -14.298 38.162 34.122 1.00 77.62 255 MET A O 1
ATOM 1882 N N . LEU A 1 256 ? -12.590 36.733 34.492 1.00 72.75 256 LEU A N 1
ATOM 1883 C CA . LEU A 1 256 ? -13.162 35.570 33.791 1.00 72.75 256 LEU A CA 1
ATOM 1884 C C . LEU A 1 256 ? -14.351 34.902 34.510 1.00 72.75 256 LEU A C 1
ATOM 1886 O O . LEU A 1 256 ? -14.955 33.969 33.979 1.00 72.75 256 LEU A O 1
ATOM 1890 N N . ARG A 1 257 ? -14.743 35.365 35.708 1.00 66.69 257 ARG A N 1
ATOM 1891 C CA . ARG A 1 257 ? -15.975 34.915 36.387 1.00 66.69 257 ARG A CA 1
ATOM 1892 C C . ARG A 1 257 ? -17.205 35.659 35.847 1.00 66.69 257 ARG A C 1
ATOM 1894 O O . ARG A 1 257 ? -17.972 36.267 36.593 1.00 66.69 257 ARG A O 1
ATOM 1901 N N . SER A 1 258 ? -17.404 35.580 34.533 1.00 56.22 258 SER A N 1
ATOM 1902 C CA . SER A 1 258 ? -18.537 36.181 33.829 1.00 56.22 258 SER A CA 1
ATOM 1903 C C . SER A 1 258 ? -19.837 35.456 34.187 1.00 56.22 258 SER A C 1
ATOM 1905 O O . SER A 1 258 ? -20.110 34.346 33.730 1.00 56.22 258 SER A O 1
ATOM 1907 N N . ALA A 1 259 ? -20.655 36.088 35.031 1.00 59.06 259 ALA A N 1
ATOM 1908 C CA . ALA A 1 259 ? -21.993 35.600 35.340 1.00 59.06 259 ALA A CA 1
ATOM 1909 C C . ALA A 1 259 ? -22.861 35.572 34.069 1.00 59.06 259 ALA A C 1
ATOM 1911 O O . ALA A 1 259 ? -22.837 36.511 33.271 1.00 59.06 259 ALA A O 1
ATOM 1912 N N . LEU A 1 260 ? -23.654 34.510 33.897 1.00 66.81 260 LEU A N 1
ATOM 1913 C CA . LEU A 1 260 ? -24.642 34.438 32.819 1.00 66.81 260 LEU A CA 1
ATOM 1914 C C . LEU A 1 260 ? -25.629 35.608 32.934 1.00 66.81 260 LEU A C 1
ATOM 1916 O O . LEU A 1 260 ? -26.098 35.930 34.029 1.00 66.81 260 LEU A O 1
ATOM 1920 N N . THR A 1 261 ? -25.966 36.234 31.805 1.00 75.00 261 THR A N 1
ATOM 1921 C CA . THR A 1 261 ? -26.982 37.299 31.785 1.00 75.00 261 THR A CA 1
ATOM 1922 C C . THR A 1 261 ? -28.363 36.728 32.123 1.00 75.00 261 THR A C 1
ATOM 1924 O O . THR A 1 261 ? -28.597 35.528 31.983 1.00 75.00 261 THR A O 1
ATOM 1927 N N . ALA A 1 262 ? -29.315 37.576 32.525 1.00 75.44 262 ALA A N 1
ATOM 1928 C CA . ALA A 1 262 ? -30.683 37.129 32.814 1.00 75.44 262 ALA A CA 1
ATOM 1929 C C . ALA A 1 262 ? -31.336 36.386 31.625 1.00 75.44 262 ALA A C 1
ATOM 1931 O O . ALA A 1 262 ? -32.056 35.412 31.825 1.00 75.44 262 ALA A O 1
ATOM 1932 N N . GLU A 1 263 ? -31.023 36.793 30.391 1.00 78.38 263 GLU A N 1
ATOM 1933 C CA . GLU A 1 263 ? -31.469 36.128 29.159 1.00 78.38 263 GLU A CA 1
ATOM 1934 C C . GLU A 1 263 ? -30.786 34.766 28.956 1.00 78.38 263 GLU A C 1
ATOM 1936 O O . GLU A 1 263 ? -31.454 33.784 28.637 1.00 78.38 263 GLU A O 1
ATOM 1941 N N . GLN A 1 264 ? -29.472 34.673 29.203 1.00 82.44 264 GLN A N 1
ATOM 1942 C CA . GLN A 1 264 ? -28.738 33.403 29.145 1.00 82.44 264 GLN A CA 1
ATOM 1943 C C . GLN A 1 264 ? -29.202 32.421 30.235 1.00 82.44 264 GLN A C 1
ATOM 1945 O O . GLN A 1 264 ? -29.267 31.220 29.980 1.00 82.44 264 GLN A O 1
ATOM 1950 N N . ILE A 1 265 ? -29.565 32.918 31.425 1.00 83.00 265 ILE A N 1
ATOM 1951 C CA . ILE A 1 265 ? -30.163 32.119 32.505 1.00 83.00 265 ILE A CA 1
ATOM 1952 C C . ILE A 1 265 ? -31.547 31.608 32.089 1.00 83.00 265 ILE A C 1
ATOM 1954 O O . ILE A 1 265 ? -31.821 30.425 32.266 1.00 83.00 265 ILE A O 1
ATOM 1958 N N . ALA A 1 266 ? -32.399 32.455 31.503 1.00 87.75 266 ALA A N 1
ATOM 1959 C CA . ALA A 1 266 ? -33.725 32.048 31.037 1.00 87.75 266 ALA A CA 1
ATOM 1960 C C . ALA A 1 266 ? -33.658 30.996 29.911 1.00 87.75 266 ALA A C 1
ATOM 1962 O O . ALA A 1 266 ? -34.427 30.035 29.918 1.00 87.75 266 ALA A O 1
ATOM 1963 N N . LEU A 1 267 ? -32.705 31.126 28.980 1.00 90.62 267 LEU A N 1
ATOM 1964 C CA . LEU A 1 267 ? -32.465 30.121 27.941 1.00 90.62 267 LEU A CA 1
ATOM 1965 C C . LEU A 1 267 ? -31.888 28.816 28.525 1.00 90.62 267 LEU A C 1
ATOM 1967 O O . LEU A 1 267 ? -32.306 27.733 28.120 1.00 90.62 267 LEU A O 1
ATOM 1971 N N . LEU A 1 268 ? -30.982 28.892 29.509 1.00 91.19 268 LEU A N 1
ATOM 1972 C CA . LEU A 1 268 ? -30.459 27.715 30.216 1.00 91.19 268 LEU A CA 1
ATOM 1973 C C . LEU A 1 268 ? -31.562 26.961 30.974 1.00 91.19 268 LEU A C 1
ATOM 1975 O O . LEU A 1 268 ? -31.667 25.745 30.838 1.00 91.19 268 LEU A O 1
ATOM 1979 N N . ASP A 1 269 ? -32.387 27.671 31.743 1.00 91.06 269 ASP A N 1
ATOM 1980 C CA . ASP A 1 269 ? -33.534 27.109 32.467 1.00 91.06 269 ASP A CA 1
ATOM 1981 C C . ASP A 1 269 ? -34.513 26.430 31.498 1.00 91.06 269 ASP A C 1
ATOM 1983 O O . ASP A 1 269 ? -34.866 25.263 31.682 1.00 91.06 269 ASP A O 1
ATOM 1987 N N . ARG A 1 270 ? -34.862 27.091 30.386 1.00 93.25 270 ARG A N 1
ATOM 1988 C CA . ARG A 1 270 ? -35.762 26.507 29.383 1.00 93.25 270 ARG A CA 1
ATOM 1989 C C . ARG A 1 270 ? -35.178 25.265 28.704 1.00 93.25 270 ARG A C 1
ATOM 1991 O O . ARG A 1 270 ? -35.905 24.293 28.502 1.00 93.25 270 ARG A O 1
ATOM 1998 N N . LEU A 1 271 ? -33.878 25.264 28.397 1.00 94.88 271 LEU A N 1
ATOM 1999 C CA . LEU A 1 271 ? -33.185 24.082 27.875 1.00 94.88 271 LEU A CA 1
ATOM 2000 C C . LEU A 1 271 ? -33.166 22.932 28.892 1.00 94.88 271 LEU A C 1
ATOM 2002 O O . LEU A 1 271 ? -33.317 21.779 28.491 1.00 94.88 271 LEU A O 1
ATOM 2006 N N . LEU A 1 272 ? -33.005 23.225 30.185 1.00 91.25 272 LEU A N 1
ATOM 2007 C CA . LEU A 1 272 ? -33.013 22.219 31.250 1.00 91.25 272 LEU A CA 1
ATOM 2008 C C . LEU A 1 272 ? -34.407 21.623 31.500 1.00 91.25 272 LEU A C 1
ATOM 2010 O O . LEU A 1 272 ? -34.501 20.427 31.761 1.00 91.25 272 LEU A O 1
ATOM 2014 N N . GLN A 1 273 ? -35.474 22.416 31.370 1.00 92.00 273 GLN A N 1
ATOM 2015 C CA . GLN A 1 273 ? -36.865 21.962 31.526 1.00 92.00 273 GLN A CA 1
ATOM 2016 C C . GLN A 1 273 ? -37.331 21.022 30.405 1.00 92.00 273 GLN A C 1
ATOM 2018 O O . GLN A 1 273 ? -37.979 20.018 30.682 1.00 92.00 273 GLN A O 1
ATOM 2023 N N . GLU A 1 274 ? -37.005 21.336 29.148 1.00 93.62 274 GLU A N 1
ATOM 2024 C CA . GLU A 1 274 ? -37.400 20.541 27.967 1.00 93.62 274 GLU A CA 1
ATOM 2025 C C . GLU A 1 274 ? -36.340 19.492 27.571 1.00 93.62 274 GLU A C 1
ATOM 2027 O O . GLU A 1 274 ? -36.408 18.869 26.509 1.00 93.62 274 GLU A O 1
ATOM 2032 N N . GLY A 1 275 ? -35.325 19.307 28.416 1.00 92.06 275 GLY A N 1
ATOM 2033 C CA . GLY A 1 275 ? -34.224 18.384 28.189 1.00 92.06 275 GLY A CA 1
ATOM 2034 C C . GLY A 1 275 ? -34.527 16.958 28.636 1.00 92.06 275 GLY A C 1
ATOM 2035 O O . GLY A 1 275 ? -34.944 16.718 29.768 1.00 92.06 275 GLY A O 1
ATOM 2036 N N . ARG A 1 276 ? -34.239 15.989 27.767 1.00 93.25 276 ARG A N 1
ATOM 2037 C CA . ARG A 1 276 ? -34.465 14.558 27.992 1.00 93.25 276 ARG A CA 1
ATOM 2038 C C . ARG A 1 276 ? -33.230 13.716 27.696 1.00 93.25 276 ARG A C 1
ATOM 2040 O O . ARG A 1 276 ? -32.404 14.055 26.850 1.00 93.25 276 ARG A O 1
ATOM 2047 N N . TRP A 1 277 ? -33.130 12.573 28.363 1.00 88.94 277 TRP A N 1
ATOM 2048 C CA . TRP A 1 277 ? -32.136 11.558 28.031 1.00 88.94 277 TRP A CA 1
ATOM 2049 C C . TRP A 1 277 ? -32.524 10.834 26.739 1.00 88.94 277 TRP A C 1
ATOM 2051 O O . TRP A 1 277 ? -33.642 10.341 26.602 1.00 88.94 277 TRP A O 1
ATOM 2061 N N . VAL A 1 278 ? -31.584 10.762 25.797 1.00 85.06 278 VAL A N 1
ATOM 2062 C CA . VAL A 1 278 ? -31.640 9.845 24.645 1.00 85.06 278 VAL A CA 1
ATOM 2063 C C . VAL A 1 278 ? -31.035 8.495 25.036 1.00 85.06 278 VAL A C 1
ATOM 2065 O O . VAL A 1 278 ? -31.493 7.451 24.581 1.00 85.06 278 VAL A O 1
ATOM 2068 N N . GLN A 1 279 ? -30.025 8.526 25.910 1.00 77.38 279 GLN A N 1
ATOM 2069 C CA . GLN A 1 279 ? -29.339 7.366 26.468 1.00 77.38 279 GLN A CA 1
ATOM 2070 C C . GLN A 1 279 ? -28.805 7.749 27.853 1.00 77.38 279 GLN A C 1
ATOM 2072 O O . GLN A 1 279 ? -28.104 8.746 27.982 1.00 77.38 279 GLN A O 1
ATOM 2077 N N . GLU A 1 280 ? -29.138 6.993 28.900 1.00 74.50 280 GLU A N 1
ATOM 2078 C CA . GLU A 1 280 ? -28.734 7.331 30.279 1.00 74.50 280 GLU A CA 1
ATOM 2079 C C . GLU A 1 280 ? -27.339 6.803 30.661 1.00 74.50 280 GLU A C 1
ATOM 2081 O O . GLU A 1 280 ? -26.790 7.212 31.683 1.00 74.50 280 GLU A O 1
ATOM 2086 N N . GLN A 1 281 ? -26.759 5.886 29.875 1.00 63.66 281 GLN A N 1
ATOM 2087 C CA . GLN A 1 281 ? -25.515 5.186 30.218 1.00 63.66 281 GLN A CA 1
ATOM 2088 C C . GLN A 1 281 ? -24.620 4.938 28.993 1.00 63.66 281 GLN A C 1
ATOM 2090 O O . GLN A 1 281 ? -25.079 4.399 27.990 1.00 63.66 281 GLN A O 1
ATOM 2095 N N . ASP A 1 282 ? -23.336 5.277 29.141 1.00 57.44 282 ASP A N 1
ATOM 2096 C CA . ASP A 1 282 ? -22.183 4.843 28.329 1.00 57.44 282 ASP A CA 1
ATOM 2097 C C . ASP A 1 282 ? -22.339 4.914 26.784 1.00 57.44 282 ASP A C 1
ATOM 2099 O O . ASP A 1 282 ? -22.481 3.881 26.121 1.00 57.44 282 ASP A O 1
ATOM 2103 N N . PRO A 1 283 ? -22.293 6.120 26.178 1.00 72.31 283 PRO A N 1
ATOM 2104 C CA . PRO A 1 283 ? -22.221 7.438 26.816 1.00 72.31 283 PRO A CA 1
ATOM 2105 C C . PRO A 1 283 ? -23.597 7.945 27.274 1.00 72.31 283 PRO A C 1
ATOM 2107 O O . PRO A 1 283 ? -24.627 7.638 26.675 1.00 72.31 283 PRO A O 1
ATOM 2110 N N . ALA A 1 284 ? -23.623 8.783 28.311 1.00 79.50 284 ALA A N 1
ATOM 2111 C CA . ALA A 1 284 ? -24.842 9.460 28.744 1.00 79.50 284 ALA A CA 1
ATOM 2112 C C . ALA A 1 284 ? -25.159 10.649 27.809 1.00 79.50 284 ALA A C 1
ATOM 2114 O O . ALA A 1 284 ? -24.455 11.662 27.812 1.00 79.50 284 ALA A O 1
ATOM 2115 N N . LEU A 1 285 ? -26.213 10.534 26.997 1.00 89.62 285 LEU A N 1
ATOM 2116 C CA . LEU A 1 285 ? -26.601 11.491 25.955 1.00 89.62 285 LEU A CA 1
ATOM 2117 C C . LEU A 1 285 ? -27.881 12.239 26.331 1.00 89.62 285 LEU A C 1
ATOM 2119 O O . LEU A 1 285 ? -28.954 11.639 26.454 1.00 89.62 285 LEU A O 1
ATOM 2123 N N . TRP A 1 286 ? -27.777 13.561 26.435 1.00 94.88 286 TRP A N 1
ATOM 2124 C CA . TRP A 1 286 ? -28.877 14.460 26.772 1.00 94.88 286 TRP A CA 1
ATOM 2125 C C . TRP A 1 286 ? -29.220 15.384 25.594 1.00 94.88 286 TRP A C 1
ATOM 2127 O O . TRP A 1 286 ? -28.334 15.918 24.923 1.00 94.88 286 TRP A O 1
ATOM 2137 N N . LEU A 1 287 ? -30.514 15.564 25.336 1.00 95.69 287 LEU A N 1
ATOM 2138 C CA . LEU A 1 287 ? -31.059 16.308 24.202 1.00 95.69 287 LEU A CA 1
ATOM 2139 C C . LEU A 1 287 ? -32.183 17.232 24.669 1.00 95.69 287 LEU A C 1
ATOM 2141 O O . LEU A 1 287 ? -33.120 16.776 25.316 1.00 95.69 287 LEU A O 1
ATOM 2145 N N . SER A 1 288 ? -32.123 18.504 24.290 1.00 96.12 288 SER A N 1
ATOM 2146 C CA . SER A 1 288 ? -33.194 19.481 24.505 1.00 96.12 288 SER A CA 1
ATOM 2147 C C . SER A 1 288 ? -33.628 20.095 23.175 1.00 96.12 288 SER A C 1
ATOM 2149 O O . SER A 1 288 ? -32.788 20.374 22.317 1.00 96.12 288 SER A O 1
ATOM 2151 N N . ALA A 1 289 ? -34.933 20.283 22.981 1.00 94.75 289 ALA A N 1
ATOM 2152 C CA . ALA A 1 289 ? -35.517 20.761 21.729 1.00 94.75 289 ALA A CA 1
ATOM 2153 C C . ALA A 1 289 ? -36.580 21.832 22.016 1.00 94.75 289 ALA A C 1
ATOM 2155 O O . ALA A 1 289 ? -37.637 21.529 22.563 1.00 94.75 289 ALA A O 1
ATOM 2156 N N . ILE A 1 290 ? -36.303 23.090 21.656 1.00 94.44 290 ILE A N 1
ATOM 2157 C CA . ILE A 1 290 ? -37.120 24.252 22.043 1.00 94.44 290 ILE A CA 1
ATOM 2158 C C . ILE A 1 290 ? -37.351 25.246 20.892 1.00 94.44 290 ILE A C 1
ATOM 2160 O O . ILE A 1 290 ? -36.651 25.250 19.877 1.00 94.44 290 ILE A O 1
ATOM 2164 N N . SER A 1 291 ? -38.323 26.140 21.082 1.00 91.50 291 SER A N 1
ATOM 2165 C CA . SER A 1 291 ? -38.464 27.392 20.324 1.00 91.50 291 SER A CA 1
ATOM 2166 C C . SER A 1 291 ? -38.008 28.559 21.198 1.00 91.50 291 SER A C 1
ATOM 2168 O O . SER A 1 291 ? -38.269 28.545 22.403 1.00 91.50 291 SER A O 1
ATOM 2170 N N . TRP A 1 292 ? -37.327 29.550 20.618 1.00 92.38 292 TRP A N 1
ATOM 2171 C CA . TRP A 1 292 ? -36.792 30.698 21.357 1.00 92.38 292 TRP A CA 1
ATOM 2172 C C . TRP A 1 292 ? -36.829 31.981 20.518 1.00 92.38 292 TRP A C 1
ATOM 2174 O O . TRP A 1 292 ? -36.095 32.121 19.540 1.00 92.38 292 TRP A O 1
ATOM 2184 N N . ASP A 1 293 ? -37.668 32.932 20.932 1.00 84.12 293 ASP A N 1
ATOM 2185 C CA . ASP A 1 293 ? -37.889 34.189 20.200 1.00 84.12 293 ASP A CA 1
ATOM 2186 C C . ASP A 1 293 ? -36.858 35.287 20.536 1.00 84.12 293 ASP A C 1
ATOM 2188 O O . ASP A 1 293 ? -36.786 36.306 19.850 1.00 84.12 293 ASP A O 1
ATOM 2192 N N . GLY A 1 294 ? -36.052 35.093 21.587 1.00 81.00 294 GLY A N 1
ATOM 2193 C CA . GLY A 1 294 ? -34.952 35.989 21.953 1.00 81.00 294 GLY A CA 1
ATOM 2194 C C . GLY A 1 294 ? -33.675 35.741 21.134 1.00 81.00 294 GLY A C 1
ATOM 2195 O O . GLY A 1 294 ? -33.577 34.751 20.406 1.00 81.00 294 GLY A O 1
ATOM 2196 N N . PRO A 1 295 ? -32.646 36.597 21.256 1.00 74.56 295 PRO A N 1
ATOM 2197 C CA . PRO A 1 295 ? -31.342 36.331 20.657 1.00 74.56 295 PRO A CA 1
ATOM 2198 C C . PRO A 1 295 ? -30.651 35.125 21.322 1.00 74.56 295 PRO A C 1
ATOM 2200 O O . PRO A 1 295 ? -30.899 34.806 22.487 1.00 74.56 295 PRO A O 1
ATOM 2203 N N . ILE A 1 296 ? -29.745 34.467 20.588 1.00 78.44 296 ILE A N 1
ATOM 2204 C CA . ILE A 1 296 ? -28.864 33.411 21.115 1.00 78.44 296 ILE A CA 1
ATOM 2205 C C . ILE A 1 296 ? -27.438 33.971 21.190 1.00 78.44 296 ILE A C 1
ATOM 2207 O O . ILE A 1 296 ? -26.614 33.760 20.302 1.00 78.44 296 ILE A O 1
ATOM 2211 N N . HIS A 1 297 ? -27.148 34.718 22.255 1.00 71.75 297 HIS A N 1
ATOM 2212 C CA . HIS A 1 297 ? -25.793 35.191 22.544 1.00 71.75 297 HIS A CA 1
ATOM 2213 C C . HIS A 1 297 ? -25.012 34.112 23.300 1.00 71.75 297 HIS A C 1
ATOM 2215 O O . HIS A 1 297 ? -25.384 33.746 24.415 1.00 71.75 297 HIS A O 1
ATOM 2221 N N . ASP A 1 298 ? -23.937 33.609 22.685 1.00 71.88 298 ASP A N 1
ATOM 2222 C CA . ASP A 1 298 ? -23.086 32.536 23.220 1.00 71.88 298 ASP A CA 1
ATOM 2223 C C . ASP A 1 298 ? -23.881 31.291 23.675 1.00 71.88 298 ASP A C 1
ATOM 2225 O O . ASP A 1 298 ? -23.790 30.794 24.800 1.00 71.88 298 ASP A O 1
ATOM 2229 N N . GLY A 1 299 ? -24.676 30.742 22.749 1.00 79.81 299 GLY A N 1
ATOM 2230 C CA . GLY A 1 299 ? -25.355 29.458 22.957 1.00 79.81 299 GLY A CA 1
ATOM 2231 C C . GLY A 1 299 ? -24.389 28.296 23.240 1.00 79.81 299 GLY A C 1
ATOM 2232 O O . GLY A 1 299 ? -24.783 27.299 23.839 1.00 79.81 299 GLY A O 1
ATOM 2233 N N . GLY A 1 300 ? -23.111 28.436 22.867 1.00 80.00 300 GLY A N 1
ATOM 2234 C CA . GLY A 1 300 ? -22.057 27.470 23.161 1.00 80.00 300 GLY A CA 1
ATOM 2235 C C . GLY A 1 300 ? -21.785 27.319 24.658 1.00 80.00 300 GLY A C 1
ATOM 2236 O O . GLY A 1 300 ? -21.779 26.193 25.163 1.00 80.00 300 GLY A O 1
ATOM 2237 N N . ARG A 1 301 ? -21.617 28.435 25.379 1.00 79.31 301 ARG A N 1
ATOM 2238 C CA . ARG A 1 301 ? -21.477 28.455 26.844 1.00 79.31 301 ARG A CA 1
ATOM 2239 C C . ARG A 1 301 ? -22.752 28.000 27.544 1.00 79.31 301 ARG A C 1
ATOM 2241 O O . ARG A 1 301 ? -22.677 27.227 28.496 1.00 79.31 301 ARG A O 1
ATOM 2248 N N . ILE A 1 302 ? -23.927 28.382 27.037 1.00 87.06 302 ILE A N 1
ATOM 2249 C CA . ILE A 1 302 ? -25.217 27.939 27.597 1.00 87.06 302 ILE A CA 1
ATOM 2250 C C . ILE A 1 302 ? -25.344 26.406 27.542 1.00 87.06 302 ILE A C 1
ATOM 2252 O O . ILE A 1 302 ? -25.635 25.778 28.560 1.00 87.06 302 ILE A O 1
ATOM 2256 N N . VAL A 1 303 ? -25.051 25.773 26.399 1.00 90.38 303 VAL A N 1
ATOM 2257 C CA . VAL A 1 303 ? -25.094 24.301 26.279 1.00 90.38 303 VAL A CA 1
ATOM 2258 C C . VAL A 1 303 ? -23.972 23.621 27.079 1.00 90.38 303 VAL A C 1
ATOM 2260 O O . VAL A 1 303 ? -24.163 22.506 27.560 1.00 90.38 303 VAL A O 1
ATOM 2263 N N . HIS A 1 304 ? -22.839 24.290 27.324 1.00 84.38 304 HIS A N 1
ATOM 2264 C CA . HIS A 1 304 ? -21.820 23.794 28.259 1.00 84.38 304 HIS A CA 1
ATOM 2265 C C . HIS A 1 304 ? -22.333 23.791 29.714 1.00 84.38 304 HIS A C 1
ATOM 2267 O O . HIS A 1 304 ? -22.147 22.807 30.432 1.00 84.38 304 HIS A O 1
ATOM 2273 N N . HIS A 1 305 ? -23.044 24.833 30.155 1.00 81.75 305 HIS A N 1
ATOM 2274 C CA . HIS A 1 305 ? -23.709 24.812 31.464 1.00 81.75 305 HIS A CA 1
ATOM 2275 C C . HIS A 1 305 ? -24.822 23.755 31.534 1.00 81.75 305 HIS A C 1
ATOM 2277 O O . HIS A 1 305 ? -24.973 23.106 32.569 1.00 81.75 305 HIS A O 1
ATOM 2283 N N . ALA A 1 306 ? -25.552 23.515 30.440 1.00 86.69 306 ALA A N 1
ATOM 2284 C CA . ALA A 1 306 ? -26.533 22.432 30.369 1.00 86.69 306 ALA A CA 1
ATOM 2285 C C . ALA A 1 306 ? -25.874 21.043 30.509 1.00 86.69 306 ALA A C 1
ATOM 2287 O O . ALA A 1 306 ? -26.335 20.236 31.313 1.00 86.69 306 ALA A O 1
ATOM 2288 N N . LEU A 1 307 ? -24.747 20.795 29.824 1.00 87.56 307 LEU A N 1
ATOM 2289 C CA . LEU A 1 307 ? -23.918 19.585 29.966 1.00 87.56 307 LEU A CA 1
ATOM 2290 C C . LEU A 1 307 ? -23.487 19.347 31.422 1.00 87.56 307 LEU A C 1
ATOM 2292 O O . LEU A 1 307 ? -23.595 18.231 31.937 1.00 87.56 307 LEU A O 1
ATOM 2296 N N . ALA A 1 308 ? -23.013 20.398 32.096 1.00 77.12 308 ALA A N 1
ATOM 2297 C CA . ALA A 1 308 ? -22.596 20.330 33.492 1.00 77.12 308 ALA A CA 1
ATOM 2298 C C . ALA A 1 308 ? -23.773 20.014 34.436 1.00 77.12 308 ALA A C 1
ATOM 2300 O O . ALA A 1 308 ? -23.667 19.104 35.261 1.00 77.12 308 ALA A O 1
ATOM 2301 N N . SER A 1 309 ? -24.904 20.710 34.280 1.00 82.81 309 SER A N 1
ATOM 2302 C CA . SER A 1 309 ? -26.105 20.537 35.111 1.00 82.81 309 SER A CA 1
ATOM 2303 C C . SER A 1 309 ? -26.793 19.186 34.903 1.00 82.81 309 SER A C 1
ATOM 2305 O O . SER A 1 309 ? -27.118 18.514 35.880 1.00 82.81 309 SER A O 1
ATOM 2307 N N . ALA A 1 310 ? -26.955 18.745 33.651 1.00 82.25 310 ALA A N 1
ATOM 2308 C CA . ALA A 1 310 ? -27.496 17.425 33.317 1.00 82.25 310 ALA A CA 1
ATOM 2309 C C . ALA A 1 310 ? -26.535 16.280 33.688 1.00 82.25 310 ALA A C 1
ATOM 2311 O O . ALA A 1 310 ? -26.943 15.126 33.760 1.00 82.25 310 ALA A O 1
ATOM 2312 N N . ARG A 1 311 ? -25.252 16.588 33.930 1.00 81.31 311 ARG A N 1
ATOM 2313 C CA . ARG A 1 311 ? -24.151 15.642 34.191 1.00 81.31 311 ARG A CA 1
ATOM 2314 C C . ARG A 1 311 ? -23.844 14.667 33.043 1.00 81.31 311 ARG A C 1
ATOM 2316 O O . ARG A 1 311 ? -23.033 13.761 33.249 1.00 81.31 311 ARG A O 1
ATOM 2323 N N . ALA A 1 312 ? -24.406 14.888 31.859 1.00 83.56 312 ALA A N 1
ATOM 2324 C CA . ALA A 1 312 ? -24.238 14.068 30.661 1.00 83.56 312 ALA A CA 1
ATOM 2325 C C . ALA A 1 312 ? -22.798 14.061 30.106 1.00 83.56 312 ALA A C 1
ATOM 2327 O O . ALA A 1 312 ? -21.985 14.928 30.426 1.00 83.56 312 ALA A O 1
ATOM 2328 N N . ASP A 1 313 ? -22.498 13.092 29.244 1.00 81.94 313 ASP A N 1
ATOM 2329 C CA . ASP A 1 313 ? -21.255 12.996 28.467 1.00 81.94 313 ASP A CA 1
ATOM 2330 C C . ASP A 1 313 ? -21.309 13.823 27.176 1.00 81.94 313 ASP A C 1
ATOM 2332 O O . ASP A 1 313 ? -20.295 14.377 26.736 1.00 81.94 313 ASP A O 1
ATOM 2336 N N . ALA A 1 314 ? -22.510 13.978 26.614 1.00 90.69 314 ALA A N 1
ATOM 2337 C CA . ALA A 1 314 ? -22.826 15.036 25.666 1.00 90.69 314 ALA A CA 1
ATOM 2338 C C . ALA A 1 314 ? -24.222 15.621 25.897 1.00 90.69 314 ALA A C 1
ATOM 2340 O O . ALA A 1 314 ? -25.166 14.916 26.258 1.00 90.69 314 ALA A O 1
ATOM 2341 N N . ALA A 1 315 ? -24.331 16.917 25.626 1.00 94.75 315 ALA A N 1
ATOM 2342 C CA . ALA A 1 315 ? -25.557 17.690 25.604 1.00 94.75 315 ALA A CA 1
ATOM 2343 C C . ALA A 1 315 ? -25.722 18.294 24.209 1.00 94.75 315 ALA A C 1
ATOM 2345 O O . ALA A 1 315 ? -24.795 18.921 23.687 1.00 94.75 315 ALA A O 1
ATOM 2346 N N . ILE A 1 316 ? -26.897 18.115 23.611 1.00 96.62 316 ILE A N 1
ATOM 2347 C CA . ILE A 1 316 ? -27.261 18.737 22.339 1.00 96.62 316 ILE A CA 1
ATOM 2348 C C . ILE A 1 316 ? -28.542 19.549 22.537 1.00 96.62 316 ILE A C 1
ATOM 2350 O O . ILE A 1 316 ? -29.521 19.054 23.087 1.00 96.62 316 ILE A O 1
ATOM 2354 N N . ALA A 1 317 ? -28.531 20.796 22.080 1.00 96.50 317 ALA A N 1
ATOM 2355 C CA . ALA A 1 317 ? -29.698 21.662 22.017 1.00 96.50 317 ALA A CA 1
ATOM 2356 C C . ALA A 1 317 ? -30.111 21.879 20.557 1.00 96.50 317 ALA A C 1
ATOM 2358 O O . ALA A 1 317 ? -29.264 22.181 19.716 1.00 96.50 317 ALA A O 1
ATOM 2359 N N . LEU A 1 318 ? -31.406 21.764 20.273 1.00 95.75 318 LEU A N 1
ATOM 2360 C CA . LEU A 1 318 ? -32.041 22.188 19.027 1.00 95.75 318 LEU A CA 1
ATOM 2361 C C . LEU A 1 318 ? -32.933 23.393 19.343 1.00 95.75 318 LEU A C 1
ATOM 2363 O O . LEU A 1 318 ? -33.902 23.264 20.088 1.00 95.75 318 LEU A O 1
ATOM 2367 N N . ILE A 1 319 ? -32.594 24.566 18.812 1.00 94.69 319 ILE A N 1
ATOM 2368 C CA . ILE A 1 319 ? -33.262 25.831 19.138 1.00 94.69 319 ILE A CA 1
ATOM 2369 C C . ILE A 1 319 ? -33.852 26.424 17.859 1.00 94.69 319 ILE A C 1
ATOM 2371 O O . ILE A 1 319 ? -33.126 26.753 16.922 1.00 94.69 319 ILE A O 1
ATOM 2375 N N . THR A 1 320 ? -35.176 26.554 17.811 1.00 92.00 320 THR A N 1
ATOM 2376 C CA . THR A 1 320 ? -35.894 27.100 16.650 1.00 92.00 320 THR A CA 1
ATOM 2377 C C . THR A 1 320 ? -36.019 28.611 16.751 1.00 92.00 320 THR A C 1
ATOM 2379 O O . THR A 1 320 ? -36.479 29.121 17.772 1.00 92.00 320 THR A O 1
ATOM 2382 N N . GLN A 1 321 ? -35.670 29.306 15.668 1.00 87.31 321 GLN A N 1
ATOM 2383 C CA . GLN A 1 321 ? -35.865 30.743 15.496 1.00 87.31 321 GLN A CA 1
ATOM 2384 C C . GLN A 1 321 ? -36.510 31.001 14.125 1.00 87.31 321 GLN A C 1
ATOM 2386 O O . GLN A 1 321 ? -35.869 30.888 13.077 1.00 87.31 321 GLN A O 1
ATOM 2391 N N . GLY A 1 322 ? -37.810 31.307 14.112 1.00 80.12 322 GLY A N 1
ATOM 2392 C CA . GLY A 1 322 ? -38.572 31.540 12.881 1.00 80.12 322 GLY A CA 1
ATOM 2393 C C . GLY A 1 322 ? -38.624 30.316 11.953 1.00 80.12 322 GLY A C 1
ATOM 2394 O O . GLY A 1 322 ? -39.413 29.404 12.173 1.00 80.12 322 GLY A O 1
ATOM 2395 N N . LYS A 1 323 ? -37.807 30.319 10.889 1.00 76.81 323 LYS A N 1
ATOM 2396 C CA . LYS A 1 323 ? -37.721 29.248 9.870 1.00 76.81 323 LYS A CA 1
ATOM 2397 C C . LYS A 1 323 ? -36.447 28.395 9.953 1.00 76.81 323 LYS A C 1
ATOM 2399 O O . LYS A 1 323 ? -36.174 27.610 9.042 1.00 76.81 323 LYS A O 1
ATOM 2404 N N . HIS A 1 324 ? -35.621 28.591 10.976 1.00 86.06 324 HIS A N 1
ATOM 2405 C CA . HIS A 1 324 ? -34.325 27.927 11.094 1.00 86.06 324 HIS A CA 1
ATOM 2406 C C . HIS A 1 324 ? -34.200 27.231 12.448 1.00 86.06 324 HIS A C 1
ATOM 2408 O O . HIS A 1 324 ? -34.634 27.768 13.468 1.00 86.06 324 HIS A O 1
ATOM 2414 N N . VAL A 1 325 ? -33.597 26.041 12.453 1.00 92.00 325 VAL A N 1
ATOM 2415 C CA . VAL A 1 325 ? -33.263 25.310 13.683 1.00 92.00 325 VAL A CA 1
ATOM 2416 C C . VAL A 1 325 ? -31.751 25.330 13.858 1.00 92.00 325 VAL A C 1
ATOM 2418 O O . VAL A 1 325 ? -31.014 24.738 13.068 1.00 92.00 325 VAL A O 1
ATOM 2421 N N . THR A 1 326 ? -31.291 26.011 14.900 1.00 92.69 326 THR A N 1
ATOM 2422 C CA . THR A 1 326 ? -29.885 26.058 15.296 1.00 92.69 326 THR A CA 1
ATOM 2423 C C . THR A 1 326 ? -29.608 24.893 16.238 1.00 92.69 326 THR A C 1
ATOM 2425 O O . THR A 1 326 ? -30.147 24.834 17.343 1.00 92.69 326 THR A O 1
ATOM 2428 N N . ALA A 1 327 ? -28.770 23.956 15.806 1.00 94.38 327 ALA A N 1
ATOM 2429 C CA . ALA A 1 327 ? -28.255 22.887 16.647 1.00 94.38 327 ALA A CA 1
ATOM 2430 C C . ALA A 1 327 ? -26.935 23.322 17.296 1.00 94.38 327 ALA A C 1
ATOM 2432 O O . ALA A 1 327 ? -26.055 23.845 16.611 1.00 94.38 327 ALA A O 1
ATOM 2433 N N . ILE A 1 328 ? -26.760 23.055 18.590 1.00 95.19 328 ILE A N 1
ATOM 2434 C CA . ILE A 1 328 ? -25.524 23.323 19.341 1.00 95.19 328 ILE A CA 1
ATOM 2435 C C . ILE A 1 328 ? -25.207 22.104 20.209 1.00 95.19 328 ILE A C 1
ATOM 2437 O O . ILE A 1 328 ? -26.066 21.638 20.953 1.00 95.19 328 ILE A O 1
ATOM 2441 N N . GLY A 1 329 ? -23.983 21.583 20.124 1.00 93.12 329 GLY A N 1
ATOM 2442 C CA . GLY A 1 329 ? -23.523 20.425 20.893 1.00 93.12 329 GLY A CA 1
ATOM 2443 C C . GLY A 1 329 ? -22.320 20.746 21.778 1.00 93.12 329 GLY A C 1
ATOM 2444 O O . GLY A 1 329 ? -21.430 21.502 21.372 1.00 93.12 329 GLY A O 1
ATOM 2445 N N . ARG A 1 330 ? -22.270 20.143 22.971 1.00 90.94 330 ARG A N 1
ATOM 2446 C CA . ARG A 1 330 ? -21.093 20.115 23.858 1.00 90.94 330 ARG A CA 1
ATOM 2447 C C . ARG A 1 330 ? -20.873 18.717 24.440 1.00 90.94 330 ARG A C 1
ATOM 2449 O O . ARG A 1 330 ? -21.840 18.049 24.796 1.00 90.94 330 ARG A O 1
ATOM 2456 N N . SER A 1 331 ? -19.621 18.274 24.539 1.00 85.19 331 SER A N 1
ATOM 2457 C CA . SER A 1 331 ? -19.237 16.967 25.093 1.00 85.19 331 SER A CA 1
ATOM 2458 C C . SER A 1 331 ? -17.979 17.058 25.956 1.00 85.19 331 SER A C 1
ATOM 2460 O O . SER A 1 331 ? -17.166 17.963 25.796 1.00 85.19 331 SER A O 1
ATOM 2462 N N . ARG A 1 332 ? -17.793 16.067 26.835 1.00 76.00 332 ARG A N 1
ATOM 2463 C CA . ARG A 1 332 ? -16.550 15.800 27.577 1.00 76.00 332 ARG A CA 1
ATOM 2464 C C . ARG A 1 332 ? -15.450 15.121 26.734 1.00 76.00 332 ARG A C 1
ATOM 2466 O O . ARG A 1 332 ? -14.458 14.666 27.293 1.00 76.00 332 ARG A O 1
ATOM 2473 N N . GLY A 1 333 ? -15.632 15.001 25.415 1.00 59.19 333 GLY A N 1
ATOM 2474 C CA . GLY A 1 333 ? -14.660 14.418 24.475 1.00 59.19 333 GLY A CA 1
ATOM 2475 C C . GLY A 1 333 ? -14.791 12.900 24.268 1.00 59.19 333 GLY A C 1
ATOM 2476 O O . GLY A 1 333 ? -14.140 12.326 23.392 1.00 59.19 333 GLY A O 1
ATOM 2477 N N . ASN A 1 334 ? -15.661 12.222 25.019 1.00 64.56 334 ASN A N 1
ATOM 2478 C CA . ASN A 1 334 ? -16.023 10.816 24.798 1.00 64.56 334 ASN A CA 1
ATOM 2479 C C . ASN A 1 334 ? -17.085 10.622 23.696 1.00 64.56 334 ASN A C 1
ATOM 2481 O O . ASN A 1 334 ? -17.152 9.540 23.118 1.00 64.56 334 ASN A O 1
ATOM 2485 N N . VAL A 1 335 ? -17.852 11.659 23.342 1.00 77.19 335 VAL A N 1
ATOM 2486 C CA . VAL A 1 335 ? -18.833 11.630 22.242 1.00 77.19 335 VAL A CA 1
ATOM 2487 C C . VAL A 1 335 ? -18.300 12.444 21.053 1.00 77.19 335 VAL A C 1
ATOM 2489 O O . VAL A 1 335 ? -18.016 13.626 21.233 1.00 77.19 335 VAL A O 1
ATOM 2492 N N . PRO A 1 336 ? -18.171 11.867 19.841 1.00 73.88 336 PRO A N 1
ATOM 2493 C CA . PRO A 1 336 ? -17.616 12.565 18.681 1.00 73.88 336 PRO A CA 1
ATOM 2494 C C . PRO A 1 336 ? -18.646 13.488 18.007 1.00 73.88 336 PRO A C 1
ATOM 2496 O O . PRO A 1 336 ? -19.303 13.126 17.023 1.00 73.88 336 PRO A O 1
ATOM 2499 N N . LEU A 1 337 ? -18.810 14.696 18.553 1.00 82.81 337 LEU A N 1
ATOM 2500 C CA . LEU A 1 337 ? -19.754 15.688 18.030 1.00 82.81 337 LEU A CA 1
ATOM 2501 C C . LEU A 1 337 ? -19.398 16.195 16.631 1.00 82.81 337 LEU A C 1
ATOM 2503 O O . LEU A 1 337 ? -20.305 16.504 15.863 1.00 82.81 337 LEU A O 1
ATOM 2507 N N . GLU A 1 338 ? -18.118 16.220 16.264 1.00 73.25 338 GLU A N 1
ATOM 2508 C CA . GLU A 1 338 ? -17.641 16.613 14.936 1.00 73.25 338 GLU A CA 1
ATOM 2509 C C . GLU A 1 338 ? -18.242 15.729 13.833 1.00 73.25 338 GLU A C 1
ATOM 2511 O O . GLU A 1 338 ? -18.589 16.207 12.753 1.00 73.25 338 GLU A O 1
ATOM 2516 N N . HIS A 1 339 ? -18.447 14.445 14.136 1.00 73.19 339 HIS A N 1
ATOM 2517 C CA . HIS A 1 339 ? -19.076 13.485 13.236 1.00 73.19 339 HIS A CA 1
ATOM 2518 C C . HIS A 1 339 ? -20.606 13.616 13.226 1.00 73.19 339 HIS A C 1
ATOM 2520 O O . HIS A 1 339 ? -21.214 13.710 12.159 1.00 73.19 339 HIS A O 1
ATOM 2526 N N . ILE A 1 340 ? -21.224 13.684 14.410 1.00 81.19 340 ILE A N 1
ATOM 2527 C CA . ILE A 1 340 ? -22.685 13.793 14.567 1.00 81.19 340 ILE A CA 1
ATOM 2528 C C . ILE A 1 340 ? -23.217 15.072 13.898 1.00 81.19 340 ILE A C 1
ATOM 2530 O O . ILE A 1 340 ? -24.251 15.040 13.231 1.00 81.19 340 ILE A O 1
ATOM 2534 N N . PHE A 1 341 ? -22.499 16.191 14.031 1.00 87.75 341 PHE A N 1
ATOM 2535 C CA . PHE A 1 341 ? -22.895 17.474 13.450 1.00 87.75 341 PHE A CA 1
ATOM 2536 C C . PHE A 1 341 ? -22.572 17.589 11.960 1.00 87.75 341 PHE A C 1
ATOM 2538 O O . PHE A 1 341 ? -23.371 18.182 11.238 1.00 87.75 341 PHE A O 1
ATOM 2545 N N . HIS A 1 342 ? -21.486 16.980 11.470 1.00 77.69 342 HIS A N 1
ATOM 2546 C CA . HIS A 1 342 ? -21.233 16.866 10.028 1.00 77.69 342 HIS A CA 1
ATOM 2547 C C . HIS A 1 342 ? -22.416 16.189 9.315 1.00 77.69 342 HIS A C 1
ATOM 2549 O O . HIS A 1 342 ? -22.954 16.724 8.346 1.00 77.69 342 HIS A O 1
ATOM 2555 N N . ASP A 1 343 ? -22.890 15.055 9.836 1.00 74.31 343 ASP A N 1
ATOM 2556 C CA . ASP A 1 343 ? -23.992 14.300 9.223 1.00 74.31 343 ASP A CA 1
ATOM 2557 C C . ASP A 1 343 ? -25.370 14.968 9.445 1.00 74.31 343 ASP A C 1
ATOM 2559 O O . ASP A 1 343 ? -26.321 14.748 8.681 1.00 74.31 343 ASP A O 1
ATOM 2563 N N . LEU A 1 344 ? -25.476 15.864 10.434 1.00 82.56 344 LEU A N 1
ATOM 2564 C CA . LEU A 1 344 ? -26.601 16.790 10.603 1.00 82.56 344 LEU A CA 1
ATOM 2565 C C . LEU A 1 344 ? -26.554 17.965 9.601 1.00 82.56 344 LEU A C 1
ATOM 2567 O O . LEU A 1 344 ? -27.606 18.497 9.256 1.00 82.56 344 LEU A O 1
ATOM 2571 N N . GLY A 1 345 ? -25.381 18.314 9.062 1.00 77.50 345 GLY A N 1
ATOM 2572 C CA . GLY A 1 345 ? -25.181 19.391 8.080 1.00 77.50 345 GLY A CA 1
ATOM 2573 C C . GLY A 1 345 ? -24.497 20.654 8.620 1.00 77.50 345 GLY A C 1
ATOM 2574 O O . GLY A 1 345 ? -24.657 21.719 8.033 1.00 77.50 345 GLY A O 1
ATOM 2575 N N . GLY A 1 346 ? -23.773 20.555 9.737 1.00 82.31 346 GLY A N 1
ATOM 2576 C CA . GLY A 1 346 ? -22.959 21.628 10.313 1.00 82.31 346 GLY A CA 1
ATOM 2577 C C . GLY A 1 346 ? -21.482 21.257 10.439 1.00 82.31 346 GLY A C 1
ATOM 2578 O O . GLY A 1 346 ? -20.960 20.450 9.671 1.00 82.31 346 GLY A O 1
ATOM 2579 N N . GLY A 1 347 ? -20.804 21.839 11.429 1.00 71.88 347 GLY A N 1
ATOM 2580 C CA . GLY A 1 347 ? -19.380 21.619 11.673 1.00 71.88 347 GLY A CA 1
ATOM 2581 C C . GLY A 1 347 ? -18.964 21.911 13.114 1.00 71.88 347 GLY A C 1
ATOM 2582 O O . GLY A 1 347 ? -19.755 22.384 13.932 1.00 71.88 347 GLY A O 1
ATOM 2583 N N . GLY A 1 348 ? -17.710 21.605 13.437 1.00 75.50 348 GLY A N 1
ATOM 2584 C CA . GLY A 1 348 ? -17.158 21.822 14.770 1.00 75.50 348 GLY A CA 1
ATOM 2585 C C . GLY A 1 348 ? -15.973 20.924 15.092 1.00 75.50 348 GLY A C 1
ATOM 2586 O O . GLY A 1 348 ? -15.405 20.271 14.218 1.00 75.50 348 GLY A O 1
ATOM 2587 N N . GLN A 1 349 ? -15.636 20.902 16.376 1.00 69.06 349 GLN A N 1
ATOM 2588 C CA . GLN A 1 349 ? -14.649 20.026 16.993 1.00 69.06 349 GLN A CA 1
ATOM 2589 C C . GLN A 1 349 ? -15.359 18.954 17.838 1.00 69.06 349 GLN A C 1
ATOM 2591 O O . GLN A 1 349 ? -16.582 18.965 18.001 1.00 69.06 349 GLN A O 1
ATOM 2596 N N . ARG A 1 350 ? -14.588 18.009 18.376 1.00 71.31 350 ARG A N 1
ATOM 2597 C CA . ARG A 1 350 ? -15.094 16.819 19.075 1.00 71.31 350 ARG A CA 1
ATOM 2598 C C . ARG A 1 350 ? -15.864 17.157 20.356 1.00 71.31 350 ARG A C 1
ATOM 2600 O O . ARG A 1 350 ? -16.881 16.541 20.660 1.00 71.31 350 ARG A O 1
ATOM 2607 N N . GLU A 1 351 ? -15.425 18.192 21.057 1.00 71.38 351 GLU A N 1
ATOM 2608 C CA . GLU A 1 351 ? -15.994 18.692 22.308 1.00 71.38 351 GLU A CA 1
ATOM 2609 C C . GLU A 1 351 ? -17.101 19.738 22.078 1.00 71.38 351 GLU A C 1
ATOM 2611 O O . GLU A 1 351 ? -17.900 20.004 22.980 1.00 71.38 351 GLU A O 1
ATOM 2616 N N . ALA A 1 352 ? -17.160 20.346 20.887 1.00 80.06 352 ALA A N 1
ATOM 2617 C CA . ALA A 1 352 ? -17.980 21.521 20.601 1.00 80.06 352 ALA A CA 1
ATOM 2618 C C . ALA A 1 352 ? -18.333 21.653 19.109 1.00 80.06 352 ALA A C 1
ATOM 2620 O O . ALA A 1 352 ? -17.463 21.916 18.280 1.00 80.06 352 ALA A O 1
ATOM 2621 N N . ALA A 1 353 ? -19.623 21.562 18.769 1.00 86.56 353 ALA A N 1
ATOM 2622 C CA . ALA A 1 353 ? -20.099 21.678 17.386 1.00 86.56 353 ALA A CA 1
ATOM 2623 C C . ALA A 1 353 ? -21.410 22.473 17.259 1.00 86.56 353 ALA A C 1
ATOM 2625 O O . ALA A 1 353 ? -22.116 22.683 18.250 1.00 86.56 353 ALA A O 1
ATOM 2626 N N . ALA A 1 354 ? -21.718 22.932 16.042 1.00 88.75 354 ALA A N 1
ATOM 2627 C CA . ALA A 1 354 ? -22.938 23.667 15.717 1.00 88.75 354 ALA A CA 1
ATOM 2628 C C . ALA A 1 354 ? -23.411 23.408 14.272 1.00 88.75 354 ALA A C 1
ATOM 2630 O O . ALA A 1 354 ? -22.614 23.123 13.378 1.00 88.75 354 ALA A O 1
ATOM 2631 N N . ALA A 1 355 ? -24.719 23.507 14.033 1.00 91.19 355 ALA A N 1
ATOM 2632 C CA . ALA A 1 355 ? -25.326 23.437 12.702 1.00 91.19 355 ALA A CA 1
ATOM 2633 C C . ALA A 1 355 ? -26.504 24.413 12.604 1.00 91.19 355 ALA A C 1
ATOM 2635 O O . ALA A 1 355 ? -27.190 24.650 13.596 1.00 91.19 355 ALA A O 1
ATOM 2636 N N . VAL A 1 356 ? -26.781 24.931 11.407 1.00 89.94 356 VAL A N 1
ATOM 2637 C CA . VAL A 1 356 ? -28.005 25.695 11.124 1.00 89.94 356 VAL A CA 1
ATOM 2638 C C . VAL A 1 356 ? -28.786 24.949 10.053 1.00 89.94 356 VAL A C 1
ATOM 2640 O O . VAL A 1 356 ? -28.292 24.720 8.952 1.00 89.94 356 VAL A O 1
ATOM 2643 N N . LEU A 1 357 ? -30.003 24.536 10.394 1.00 88.62 357 LEU A N 1
ATOM 2644 C CA . LEU A 1 357 ? -30.896 23.808 9.503 1.00 88.62 357 LEU A CA 1
ATOM 2645 C C . LEU A 1 357 ? -31.899 24.789 8.897 1.00 88.62 357 LEU A C 1
ATOM 2647 O O . LEU A 1 357 ? -32.803 25.277 9.579 1.00 88.62 357 LEU A O 1
ATOM 2651 N N . HIS A 1 358 ? -31.719 25.086 7.612 1.00 82.94 358 HIS A N 1
ATOM 2652 C CA . HIS A 1 358 ? -32.661 25.880 6.828 1.00 82.94 358 HIS A CA 1
ATOM 2653 C C . HIS A 1 358 ? -33.861 25.025 6.394 1.00 82.94 358 HIS A C 1
ATOM 2655 O O . HIS A 1 358 ? -33.703 23.838 6.115 1.00 82.94 358 HIS A O 1
ATOM 2661 N N . ASP A 1 359 ? -35.049 25.638 6.357 1.00 73.19 359 ASP A N 1
ATOM 2662 C CA . ASP A 1 359 ? -36.319 25.040 5.913 1.00 73.19 359 ASP A CA 1
ATOM 2663 C C . ASP A 1 359 ? -36.658 23.671 6.547 1.00 73.19 359 ASP A C 1
ATOM 2665 O O . ASP A 1 359 ? -37.284 22.814 5.928 1.00 73.19 359 ASP A O 1
ATOM 2669 N N . SER A 1 360 ? -36.275 23.485 7.816 1.00 79.50 360 SER A N 1
ATOM 2670 C CA . SER A 1 360 ? -36.596 22.311 8.635 1.00 79.50 360 SER A CA 1
ATOM 2671 C C . SER A 1 360 ? -37.413 22.721 9.858 1.00 79.50 360 SER A C 1
ATOM 2673 O O . SER A 1 360 ? -37.112 23.724 10.505 1.00 79.50 360 SER A O 1
ATOM 2675 N N . THR A 1 361 ? -38.431 21.935 10.212 1.00 87.50 361 THR A N 1
ATOM 2676 C CA . THR A 1 361 ? -39.104 22.056 11.511 1.00 87.50 361 THR A CA 1
ATOM 2677 C C . THR A 1 361 ? -38.264 21.435 12.631 1.00 87.50 361 THR A C 1
ATOM 2679 O O . THR A 1 361 ? -37.440 20.547 12.402 1.00 87.50 361 THR A O 1
ATOM 2682 N N . LEU A 1 362 ? -38.525 21.842 13.878 1.00 89.69 362 LEU A N 1
ATOM 2683 C CA . LEU A 1 362 ? -37.880 21.270 15.066 1.00 89.69 362 LEU A CA 1
ATOM 2684 C C . LEU A 1 362 ? -38.024 19.740 15.146 1.00 89.69 362 LEU A C 1
ATOM 2686 O O . LEU A 1 362 ? -37.069 19.046 15.481 1.00 89.69 362 LEU A O 1
ATOM 2690 N N . ALA A 1 363 ? -39.199 19.213 14.789 1.00 86.88 363 ALA A N 1
ATOM 2691 C CA . ALA A 1 363 ? -39.481 17.780 14.816 1.00 86.88 363 ALA A CA 1
ATOM 2692 C C . ALA A 1 363 ? -38.684 16.999 13.754 1.00 86.88 363 ALA A C 1
ATOM 2694 O O . ALA A 1 363 ? -38.209 15.897 14.026 1.00 86.88 363 ALA A O 1
ATOM 2695 N N . GLU A 1 364 ? -38.493 17.559 12.557 1.00 86.94 364 GLU A N 1
ATOM 2696 C CA . GLU A 1 364 ? -37.673 16.939 11.506 1.00 86.94 364 GLU A CA 1
ATOM 2697 C C . GLU A 1 364 ? -36.183 16.972 11.861 1.00 86.94 364 GLU A C 1
ATOM 2699 O O . GLU A 1 364 ? -35.484 15.970 11.674 1.00 86.94 364 GLU A O 1
ATOM 2704 N N . ALA A 1 365 ? -35.709 18.089 12.426 1.00 88.62 365 ALA A N 1
ATOM 2705 C CA . ALA A 1 365 ? -34.359 18.223 12.963 1.00 88.62 365 ALA A CA 1
ATOM 2706 C C . ALA A 1 365 ? -34.089 17.188 14.069 1.00 88.62 365 ALA A C 1
ATOM 2708 O O . ALA A 1 365 ? -33.077 16.483 14.025 1.00 88.62 365 ALA A O 1
ATOM 2709 N N . GLU A 1 366 ? -35.024 17.027 15.010 1.00 91.94 366 GLU A N 1
ATOM 2710 C CA . GLU A 1 366 ? -34.921 16.048 16.092 1.00 91.94 366 GLU A CA 1
ATOM 2711 C C . GLU A 1 366 ? -34.950 14.604 15.566 1.00 91.94 366 GLU A C 1
ATOM 2713 O O . GLU A 1 366 ? -34.071 13.807 15.892 1.00 91.94 366 GLU A O 1
ATOM 2718 N N . GLN A 1 367 ? -35.886 14.261 14.674 1.00 87.75 367 GLN A N 1
ATOM 2719 C CA . GLN A 1 367 ? -35.942 12.930 14.055 1.00 87.75 367 GLN A CA 1
ATOM 2720 C C . GLN A 1 367 ? -34.717 12.619 13.183 1.00 87.75 367 GLN A C 1
ATOM 2722 O O . GLN A 1 367 ? -34.358 11.449 13.016 1.00 87.75 367 GLN A O 1
ATOM 2727 N N . ARG A 1 368 ? -34.072 13.625 12.579 1.00 87.12 368 ARG A N 1
ATOM 2728 C CA . ARG A 1 368 ? -32.790 13.452 11.879 1.00 87.12 368 ARG A CA 1
ATOM 2729 C C . ARG A 1 368 ? -31.670 13.166 12.877 1.00 87.12 368 ARG A C 1
ATOM 2731 O O . ARG A 1 368 ? -30.959 12.180 12.695 1.00 87.12 368 ARG A O 1
ATOM 2738 N N . LEU A 1 369 ? -31.557 13.960 13.942 1.00 87.31 369 LEU A N 1
ATOM 2739 C CA . LEU A 1 369 ? -30.544 13.776 14.979 1.00 87.31 369 LEU A CA 1
ATOM 2740 C C . LEU A 1 369 ? -30.669 12.417 15.687 1.00 87.31 369 LEU A C 1
ATOM 2742 O O . LEU A 1 369 ? -29.678 11.704 15.805 1.00 87.31 369 LEU A O 1
ATOM 2746 N N . LEU A 1 370 ? -31.875 12.010 16.093 1.00 85.62 370 LEU A N 1
ATOM 2747 C CA . LEU A 1 370 ? -32.103 10.727 16.769 1.00 85.62 370 LEU A CA 1
ATOM 2748 C C . LEU A 1 370 ? -31.690 9.527 15.900 1.00 85.62 370 LEU A C 1
ATOM 2750 O O . LEU A 1 370 ? -31.081 8.590 16.412 1.00 85.62 370 LEU A O 1
ATOM 2754 N N . ARG A 1 371 ? -31.935 9.572 14.582 1.00 79.81 371 ARG A N 1
ATOM 2755 C CA . ARG A 1 371 ? -31.457 8.540 13.640 1.00 79.81 371 ARG A CA 1
ATOM 2756 C C . ARG A 1 371 ? -29.934 8.523 13.503 1.00 79.81 371 ARG A C 1
ATOM 2758 O O . ARG A 1 371 ? -29.357 7.447 13.387 1.00 79.81 371 ARG A O 1
ATOM 2765 N N . ILE A 1 372 ? -29.280 9.687 13.533 1.00 79.75 372 ILE A N 1
ATOM 2766 C CA . ILE A 1 372 ? -27.811 9.769 13.557 1.00 79.75 372 ILE A CA 1
ATOM 2767 C C . ILE A 1 372 ? -27.293 9.112 14.845 1.00 79.75 372 ILE A C 1
ATOM 2769 O O . ILE A 1 372 ? -26.511 8.170 14.765 1.00 79.75 372 ILE A O 1
ATOM 2773 N N . LEU A 1 373 ? -27.790 9.516 16.018 1.00 78.56 373 LEU A N 1
ATOM 2774 C CA . LEU A 1 373 ? -27.366 8.956 17.310 1.00 78.56 373 LEU A CA 1
ATOM 2775 C C . LEU A 1 373 ? -27.575 7.430 17.390 1.00 78.56 373 LEU A C 1
ATOM 2777 O O . LEU A 1 373 ? -26.667 6.716 17.809 1.00 78.56 373 LEU A O 1
ATOM 2781 N N . GLN A 1 374 ? -28.704 6.905 16.901 1.00 71.62 374 GLN A N 1
ATOM 2782 C CA . GLN A 1 374 ? -28.960 5.456 16.832 1.00 71.62 374 GLN A CA 1
ATOM 2783 C C . GLN A 1 374 ? -27.945 4.691 15.965 1.00 71.62 374 GLN A C 1
ATOM 2785 O O . GLN A 1 374 ? -27.594 3.558 16.297 1.00 71.62 374 GLN A O 1
ATOM 2790 N N . ASN A 1 375 ? -27.438 5.297 14.885 1.00 63.31 375 ASN A N 1
ATOM 2791 C CA . ASN A 1 375 ? -26.398 4.691 14.048 1.00 63.31 375 ASN A CA 1
ATOM 2792 C C . ASN A 1 375 ? -25.013 4.692 14.723 1.00 63.31 375 ASN A C 1
ATOM 2794 O O . ASN A 1 375 ? -24.204 3.810 14.437 1.00 63.31 375 ASN A O 1
ATOM 2798 N N . TYR A 1 376 ? -24.738 5.657 15.609 1.00 66.38 376 TYR A N 1
ATOM 2799 C CA . TYR A 1 376 ? -23.475 5.746 16.352 1.00 66.38 376 TYR A CA 1
ATOM 2800 C C . TYR A 1 376 ? -23.445 4.859 17.612 1.00 66.38 376 TYR A C 1
ATOM 2802 O O . TYR A 1 376 ? -22.398 4.285 17.904 1.00 66.38 376 TYR A O 1
ATOM 2810 N N . PHE A 1 377 ? -24.573 4.699 18.316 1.00 64.69 377 PHE A N 1
ATOM 2811 C CA . PHE A 1 377 ? -24.646 4.062 19.648 1.00 64.69 377 PHE A CA 1
ATOM 2812 C C . PHE A 1 377 ? -25.581 2.833 19.715 1.00 64.69 377 PHE A C 1
ATOM 2814 O O . PHE A 1 377 ? -26.124 2.486 20.762 1.00 64.69 377 PHE A O 1
ATOM 2821 N N . GLY A 1 378 ? -25.812 2.162 18.580 1.00 52.84 378 GLY A N 1
ATOM 2822 C CA . GLY A 1 378 ? -26.726 1.016 18.491 1.00 52.84 378 GLY A CA 1
ATOM 2823 C C . GLY A 1 378 ? -26.307 -0.196 19.354 1.00 52.84 378 GLY A C 1
ATOM 2824 O O . GLY A 1 378 ? -25.124 -0.545 19.398 1.00 52.84 378 GLY A O 1
ATOM 2825 N N . PRO A 1 379 ? -27.257 -0.920 19.984 1.00 44.06 379 PRO A N 1
ATOM 2826 C CA . PRO A 1 379 ? -26.980 -1.835 21.103 1.00 44.06 379 PRO A CA 1
ATOM 2827 C C . PRO A 1 379 ? -26.067 -3.032 20.787 1.00 44.06 379 PRO A C 1
ATOM 2829 O O . PRO A 1 379 ? -25.409 -3.547 21.687 1.00 44.06 379 PRO A O 1
ATOM 2832 N N . MET A 1 380 ? -25.956 -3.457 19.522 1.00 43.69 380 MET A N 1
ATOM 2833 C CA . MET A 1 380 ? -25.012 -4.517 19.133 1.00 43.69 380 MET A CA 1
ATOM 2834 C C . MET A 1 380 ? -23.533 -4.107 19.233 1.00 43.69 380 MET A C 1
ATOM 2836 O O . MET A 1 380 ? -22.672 -4.973 19.149 1.00 43.69 380 MET A O 1
ATOM 2840 N N . MET A 1 381 ? -23.207 -2.820 19.387 1.00 49.94 381 MET A N 1
ATOM 2841 C CA . MET A 1 381 ? -21.817 -2.341 19.424 1.00 49.94 381 MET A CA 1
ATOM 2842 C C . MET A 1 381 ? -21.157 -2.488 20.811 1.00 49.94 381 MET A C 1
ATOM 2844 O O . MET A 1 381 ? -19.938 -2.384 20.908 1.00 49.94 381 MET A O 1
ATOM 2848 N N . HIS A 1 382 ? -21.935 -2.753 21.871 1.00 61.12 382 HIS A N 1
ATOM 2849 C CA . HIS A 1 382 ? -21.503 -2.616 23.274 1.00 61.12 382 HIS A CA 1
ATOM 2850 C C . HIS A 1 382 ? -21.427 -3.945 24.065 1.00 61.12 382 HIS A C 1
ATOM 2852 O O . HIS A 1 382 ? -21.399 -3.932 25.297 1.00 61.12 382 HIS A O 1
ATOM 2858 N N . GLN A 1 383 ? -21.377 -5.095 23.379 1.00 75.56 383 GLN A N 1
ATOM 2859 C CA . GLN A 1 383 ? -21.370 -6.444 23.980 1.00 75.56 383 GLN A CA 1
ATOM 2860 C C . GLN A 1 383 ? -20.143 -7.281 23.580 1.00 75.56 383 GLN A C 1
ATOM 2862 O O . GLN A 1 383 ? -19.569 -7.098 22.502 1.00 75.56 383 GLN A O 1
ATOM 2867 N N . ALA A 1 384 ? -19.783 -8.263 24.415 1.00 78.12 384 ALA A N 1
ATOM 2868 C CA . ALA A 1 384 ? -18.656 -9.176 24.206 1.00 78.12 384 ALA A CA 1
ATOM 2869 C C . ALA A 1 384 ? -18.637 -9.821 22.805 1.00 78.12 384 ALA A C 1
ATOM 2871 O O . ALA A 1 384 ? -17.601 -9.822 22.138 1.00 78.12 384 ALA A O 1
ATOM 2872 N N . ALA A 1 385 ? -19.785 -10.290 22.308 1.00 77.19 385 ALA A N 1
ATOM 2873 C CA . ALA A 1 385 ? -19.933 -10.942 21.004 1.00 77.19 385 ALA A CA 1
ATOM 2874 C C . ALA A 1 385 ? -19.484 -10.087 19.802 1.00 77.19 385 ALA A C 1
ATOM 2876 O O . ALA A 1 385 ? -19.173 -10.643 18.740 1.00 77.19 385 ALA A O 1
ATOM 2877 N N . ALA A 1 386 ? -19.471 -8.758 19.957 1.00 65.56 386 ALA A N 1
ATOM 2878 C CA . ALA A 1 386 ? -19.123 -7.795 18.917 1.00 65.56 386 ALA A CA 1
ATOM 2879 C C . ALA A 1 386 ? -17.637 -7.404 18.914 1.00 65.56 386 ALA A C 1
ATOM 2881 O O . ALA A 1 386 ? -17.109 -7.068 17.855 1.00 65.56 386 ALA A O 1
ATOM 2882 N N . ILE A 1 387 ? -16.961 -7.482 20.068 1.00 71.00 387 ILE A N 1
ATOM 2883 C CA . ILE A 1 387 ? -15.534 -7.136 20.208 1.00 71.00 387 ILE A CA 1
ATOM 2884 C C . ILE A 1 387 ? -14.617 -8.358 20.378 1.00 71.00 387 ILE A C 1
ATOM 2886 O O . ILE A 1 387 ? -13.396 -8.220 20.326 1.00 71.00 387 ILE A O 1
ATOM 2890 N N . MET A 1 388 ? -15.177 -9.559 20.568 1.00 75.75 388 MET A N 1
ATOM 2891 C CA . MET A 1 388 ? -14.394 -10.783 20.734 1.00 75.75 388 MET A CA 1
ATOM 2892 C C . MET A 1 388 ? -13.623 -11.182 19.477 1.00 75.75 388 MET A C 1
ATOM 2894 O O . MET A 1 388 ? -14.169 -11.286 18.375 1.00 75.75 388 MET A O 1
ATOM 2898 N N . ASN A 1 389 ? -12.348 -11.507 19.669 1.00 70.25 389 ASN A N 1
ATOM 2899 C CA . ASN A 1 389 ? -11.537 -12.146 18.653 1.00 70.25 389 ASN A CA 1
ATOM 2900 C C . ASN A 1 389 ? -11.949 -13.621 18.535 1.00 70.25 389 ASN A C 1
ATOM 2902 O O . ASN A 1 389 ? -11.704 -14.424 19.436 1.00 70.25 389 ASN A O 1
ATOM 2906 N N . ARG A 1 390 ? -12.579 -13.963 17.406 1.00 66.88 390 ARG A N 1
ATOM 2907 C CA . ARG A 1 390 ? -13.046 -15.320 17.073 1.00 66.88 390 ARG A CA 1
ATOM 2908 C C . ARG A 1 390 ? -11.950 -16.198 16.454 1.00 66.88 390 ARG A C 1
ATOM 2910 O O . ARG A 1 390 ? -12.103 -17.412 16.390 1.00 66.88 390 ARG A O 1
ATOM 2917 N N . ALA A 1 391 ? -10.828 -15.613 16.027 1.00 52.69 391 ALA A N 1
ATOM 2918 C CA . ALA A 1 391 ? -9.665 -16.333 15.506 1.00 52.69 391 ALA A CA 1
ATOM 2919 C C . ALA A 1 391 ? -8.752 -16.793 16.660 1.00 52.69 391 ALA A C 1
ATOM 2921 O O . ALA A 1 391 ? -7.589 -16.398 16.760 1.00 52.69 391 ALA A O 1
ATOM 2922 N N . ILE A 1 392 ? -9.308 -17.597 17.570 1.00 64.69 392 ILE A N 1
ATOM 2923 C CA . ILE A 1 392 ? -8.625 -18.028 18.792 1.00 64.69 392 ILE A CA 1
ATOM 2924 C C . ILE A 1 392 ? -7.560 -19.077 18.457 1.00 64.69 392 ILE A C 1
ATOM 2926 O O . ILE A 1 392 ? -7.876 -20.196 18.053 1.00 64.69 392 ILE A O 1
ATOM 2930 N N . PHE A 1 393 ? -6.291 -18.750 18.688 1.00 69.81 393 PHE A N 1
ATOM 2931 C CA . PHE A 1 393 ? -5.244 -19.765 18.748 1.00 69.81 393 PHE A CA 1
ATOM 2932 C C . PHE A 1 393 ? -5.350 -20.495 20.092 1.00 69.81 393 PHE A C 1
ATOM 2934 O O . PHE A 1 393 ? -5.261 -19.845 21.131 1.00 69.81 393 PHE A O 1
ATOM 2941 N N . THR A 1 394 ? -5.565 -21.811 20.080 1.00 82.94 394 THR A N 1
ATOM 2942 C CA . THR A 1 394 ? -5.779 -22.643 21.281 1.00 82.94 394 THR A CA 1
ATOM 2943 C C . THR A 1 394 ? -4.936 -23.916 21.225 1.00 82.94 394 THR A C 1
ATOM 2945 O O . THR A 1 394 ? -4.511 -24.324 20.142 1.00 82.94 394 THR A O 1
ATOM 2948 N N . CYS A 1 395 ? -4.718 -24.568 22.370 1.00 86.06 395 CYS A N 1
ATOM 2949 C CA . CYS A 1 395 ? -4.179 -25.930 22.419 1.00 86.06 395 CYS A CA 1
ATOM 2950 C C . CYS A 1 395 ? -5.107 -26.893 23.183 1.00 86.06 395 CYS A C 1
ATOM 2952 O O . CYS A 1 395 ? -5.666 -26.514 24.216 1.00 86.06 395 CYS A O 1
ATOM 2954 N N . PRO A 1 396 ? -5.254 -28.149 22.724 1.00 89.31 396 PRO A N 1
ATOM 2955 C CA . PRO A 1 396 ? -5.838 -29.225 23.520 1.00 89.31 396 PRO A CA 1
ATOM 2956 C C . PRO A 1 396 ? -5.134 -29.407 24.874 1.00 89.31 396 PRO A C 1
ATOM 2958 O O . PRO A 1 396 ? -3.910 -29.288 24.970 1.00 89.31 396 PRO A O 1
ATOM 2961 N N . ALA A 1 397 ? -5.899 -29.716 25.920 1.00 88.81 397 ALA A N 1
ATOM 2962 C CA . ALA A 1 397 ? -5.423 -29.892 27.296 1.00 88.81 397 ALA A CA 1
ATOM 2963 C C . ALA A 1 397 ? -4.306 -30.951 27.471 1.00 88.81 397 ALA A C 1
ATOM 2965 O O . ALA A 1 397 ? -3.471 -30.844 28.375 1.00 88.81 397 ALA A O 1
ATOM 2966 N N . ASP A 1 398 ? -4.266 -31.954 26.599 1.00 89.88 398 ASP A N 1
ATOM 2967 C CA . ASP A 1 398 ? -3.289 -33.043 26.547 1.00 89.88 398 ASP A CA 1
ATOM 2968 C C . ASP A 1 398 ? -2.001 -32.717 25.760 1.00 89.88 398 ASP A C 1
ATOM 2970 O O . ASP A 1 398 ? -1.018 -33.445 25.900 1.00 89.88 398 ASP A O 1
ATOM 2974 N N . THR A 1 399 ? -1.962 -31.605 25.009 1.00 89.50 399 THR A N 1
ATOM 2975 C CA . THR A 1 3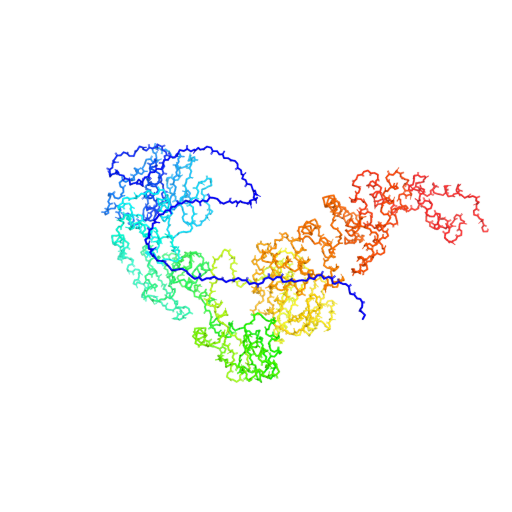99 ? -0.778 -31.137 24.251 1.00 89.50 399 THR A CA 1
ATOM 2976 C C . THR A 1 399 ? 0.471 -31.074 25.132 1.00 89.50 399 THR A C 1
ATOM 2978 O O . THR A 1 399 ? 0.401 -30.606 26.273 1.00 89.50 399 THR A O 1
ATOM 2981 N N . LEU A 1 400 ? 1.640 -31.462 24.613 1.00 91.00 400 LEU A N 1
ATOM 2982 C CA . LEU A 1 400 ? 2.886 -31.402 25.381 1.00 91.00 400 LEU A CA 1
ATOM 2983 C C . LEU A 1 400 ? 3.425 -29.965 25.491 1.00 91.00 400 LEU A C 1
ATOM 2985 O O . LEU A 1 400 ? 3.328 -29.176 24.550 1.00 91.00 400 LEU A O 1
ATOM 2989 N N . LEU A 1 401 ? 4.060 -29.613 26.616 1.00 86.88 401 LEU A N 1
ATOM 2990 C CA . LEU A 1 401 ? 4.611 -28.264 26.844 1.00 86.88 401 LEU A CA 1
ATOM 2991 C C . LEU A 1 401 ? 5.591 -27.823 25.745 1.00 86.88 401 LEU A C 1
ATOM 2993 O O . LEU A 1 401 ? 5.601 -26.650 25.374 1.00 86.88 401 LEU A O 1
ATOM 2997 N N . GLY A 1 402 ? 6.401 -28.744 25.210 1.00 80.12 402 GLY A N 1
ATOM 2998 C CA . GLY A 1 402 ? 7.320 -28.463 24.104 1.00 80.12 402 GLY A CA 1
ATOM 2999 C C . GLY A 1 402 ? 6.601 -28.095 22.801 1.00 80.12 402 GLY A C 1
ATOM 3000 O O . GLY A 1 402 ? 7.004 -27.161 22.107 1.00 80.12 402 GLY A O 1
ATOM 3001 N N . GLU A 1 403 ? 5.502 -28.784 22.502 1.00 84.12 403 GLU A N 1
ATOM 3002 C CA . GLU A 1 403 ? 4.677 -28.563 21.310 1.00 84.12 403 GLU A CA 1
ATOM 3003 C C . GLU A 1 403 ? 3.881 -27.262 21.440 1.00 84.12 403 GLU A C 1
ATOM 3005 O O . GLU A 1 403 ? 3.899 -26.431 20.534 1.00 84.12 403 GLU A O 1
ATOM 3010 N N . ALA A 1 404 ? 3.273 -27.022 22.606 1.00 83.94 404 ALA A N 1
ATOM 3011 C CA . ALA A 1 404 ? 2.570 -25.779 22.910 1.00 83.94 404 ALA A CA 1
ATOM 3012 C C . ALA A 1 404 ? 3.503 -24.555 22.887 1.00 83.94 404 ALA A C 1
ATOM 3014 O O . ALA A 1 404 ? 3.099 -23.487 22.428 1.00 83.94 404 ALA A O 1
ATOM 3015 N N . ALA A 1 405 ? 4.762 -24.692 23.321 1.00 83.75 405 ALA A N 1
ATOM 3016 C CA . ALA A 1 405 ? 5.763 -23.632 23.197 1.00 83.75 405 ALA A CA 1
ATOM 3017 C C . ALA A 1 405 ? 6.114 -23.341 21.732 1.00 83.75 405 ALA A C 1
ATOM 3019 O O . ALA A 1 405 ? 6.143 -22.178 21.326 1.00 83.75 405 ALA A O 1
ATOM 3020 N N . ALA A 1 406 ? 6.352 -24.389 20.934 1.00 77.75 406 ALA A N 1
ATOM 3021 C CA . ALA A 1 406 ? 6.652 -24.261 19.511 1.00 77.75 406 ALA A CA 1
ATOM 3022 C C . ALA A 1 406 ? 5.477 -23.638 18.742 1.00 77.75 406 ALA A C 1
ATOM 3024 O O . ALA A 1 406 ? 5.697 -22.780 17.888 1.00 77.75 406 ALA A O 1
ATOM 3025 N N . ALA A 1 407 ? 4.243 -24.018 19.081 1.00 72.44 407 ALA A N 1
ATOM 3026 C CA . ALA A 1 407 ? 3.016 -23.440 18.551 1.00 72.44 407 ALA A CA 1
ATOM 3027 C C . ALA A 1 407 ? 2.870 -21.960 18.951 1.00 72.44 407 ALA A C 1
ATOM 3029 O O . ALA A 1 407 ? 2.759 -21.095 18.082 1.00 72.44 407 ALA A O 1
ATOM 3030 N N . LEU A 1 408 ? 2.959 -21.631 20.248 1.00 79.06 408 LEU A N 1
ATOM 3031 C CA . LEU A 1 408 ? 2.819 -20.249 20.719 1.00 79.06 408 LEU A CA 1
ATOM 3032 C C . LEU A 1 408 ? 3.907 -19.331 20.157 1.00 79.06 408 LEU A C 1
ATOM 3034 O O . LEU A 1 408 ? 3.621 -18.173 19.852 1.00 79.06 408 LEU A O 1
ATOM 3038 N N . GLY A 1 409 ? 5.145 -19.819 20.032 1.00 67.44 409 GLY A N 1
ATOM 3039 C CA . GLY A 1 409 ? 6.297 -19.068 19.525 1.00 67.44 409 GLY A CA 1
ATOM 3040 C C . GLY A 1 409 ? 6.129 -18.546 18.095 1.00 67.44 409 GLY A C 1
ATOM 3041 O O . GLY A 1 409 ? 6.761 -17.557 17.738 1.00 67.44 409 GLY A O 1
ATOM 3042 N N . GLN A 1 410 ? 5.236 -19.153 17.310 1.00 59.97 410 GLN A N 1
ATOM 3043 C CA . GLN A 1 410 ? 4.918 -18.754 15.933 1.00 59.97 410 GLN A CA 1
ATOM 3044 C C . GLN A 1 410 ? 3.779 -17.725 15.844 1.00 59.97 410 GLN A C 1
ATOM 3046 O O . GLN A 1 410 ? 3.450 -17.253 14.758 1.00 59.97 410 GLN A O 1
ATOM 3051 N N . THR A 1 411 ? 3.172 -17.357 16.975 1.00 58.72 411 THR A N 1
ATOM 3052 C CA . THR A 1 411 ? 2.062 -16.396 17.029 1.00 58.72 411 THR A CA 1
ATOM 3053 C C . THR A 1 411 ? 2.497 -15.043 17.609 1.00 58.72 411 THR A C 1
ATOM 3055 O O . THR A 1 411 ? 3.433 -14.978 18.417 1.00 58.72 411 THR A O 1
ATOM 3058 N N . PRO A 1 412 ? 1.795 -13.942 17.279 1.00 48.16 412 PRO A N 1
ATOM 3059 C CA . PRO A 1 412 ? 1.992 -12.654 17.948 1.00 48.16 412 PRO A CA 1
ATOM 3060 C C . PRO A 1 412 ? 1.450 -12.630 19.393 1.00 48.16 412 PRO A C 1
ATOM 3062 O O . PRO A 1 412 ? 1.684 -11.662 20.118 1.00 48.16 412 PRO A O 1
ATOM 3065 N N . HIS A 1 413 ? 0.724 -13.664 19.832 1.00 65.81 413 HIS A N 1
ATOM 3066 C CA . HIS A 1 413 ? 0.084 -13.707 21.145 1.00 65.81 413 HIS A CA 1
ATOM 3067 C C . HIS A 1 413 ? 1.081 -14.052 22.264 1.00 65.81 413 HIS A C 1
ATOM 3069 O O . HIS A 1 413 ? 2.021 -14.829 22.089 1.00 65.81 413 HIS A O 1
ATOM 3075 N N . ARG A 1 414 ? 0.869 -13.474 23.455 1.00 69.81 414 ARG A N 1
ATOM 3076 C CA . ARG A 1 414 ? 1.705 -13.727 24.649 1.00 69.81 414 ARG A CA 1
ATOM 3077 C C . ARG A 1 414 ? 1.331 -15.015 25.396 1.00 69.81 414 ARG A C 1
ATOM 3079 O O . ARG A 1 414 ? 2.094 -15.458 26.253 1.00 69.81 414 ARG A O 1
ATOM 3086 N N . GLY A 1 415 ? 0.196 -15.609 25.049 1.00 79.31 415 GLY A N 1
ATOM 3087 C CA . GLY A 1 415 ? -0.334 -16.863 25.571 1.00 79.31 415 GLY A CA 1
ATOM 3088 C C . GLY A 1 415 ? -1.534 -17.327 24.749 1.00 79.31 415 GLY A C 1
ATOM 3089 O O . GLY A 1 415 ? -1.982 -16.595 23.864 1.00 79.31 415 GLY A O 1
ATOM 3090 N N . MET A 1 416 ? -2.035 -18.524 25.039 1.00 85.25 416 MET A N 1
ATOM 3091 C CA . MET A 1 416 ? -3.197 -19.126 24.380 1.00 85.25 416 MET A CA 1
ATOM 3092 C C . MET A 1 416 ? -4.142 -19.778 25.400 1.00 85.25 416 MET A C 1
ATOM 3094 O O . MET A 1 416 ? -3.656 -20.284 26.419 1.00 85.25 416 MET A O 1
ATOM 3098 N N . PRO A 1 417 ? -5.463 -19.814 25.146 1.00 88.44 417 PRO A N 1
ATOM 3099 C CA . PRO A 1 417 ? -6.372 -20.674 25.885 1.00 88.44 417 PRO A CA 1
ATOM 3100 C C . PRO A 1 417 ? -6.051 -22.155 25.671 1.00 88.44 417 PRO A C 1
ATOM 3102 O O . PRO A 1 417 ? -5.771 -22.607 24.558 1.00 88.44 417 PRO A O 1
ATOM 3105 N N . VAL A 1 418 ? -6.149 -22.903 26.759 1.00 88.44 418 VAL A N 1
ATOM 3106 C CA . VAL A 1 418 ? -6.136 -24.363 26.792 1.00 88.44 418 VAL A CA 1
ATOM 3107 C C . VAL A 1 418 ? -7.585 -24.823 26.719 1.00 88.44 418 VAL A C 1
ATOM 3109 O O . VAL A 1 418 ? -8.416 -24.308 27.470 1.00 88.44 418 VAL A O 1
ATOM 3112 N N . VAL A 1 419 ? -7.901 -25.768 25.836 1.00 89.44 419 VAL A N 1
ATOM 3113 C CA . VAL A 1 419 ? -9.273 -26.249 25.615 1.00 89.44 419 VAL A CA 1
ATOM 3114 C C . VAL A 1 419 ? -9.420 -27.746 25.879 1.00 89.44 419 VAL A C 1
ATOM 3116 O O . VAL A 1 419 ? -8.562 -28.548 25.513 1.00 89.44 419 VAL A O 1
ATOM 3119 N N . GLU A 1 420 ? -10.542 -28.129 26.483 1.00 87.25 420 GLU A N 1
ATOM 3120 C CA . GLU A 1 420 ? -10.958 -29.523 26.666 1.00 87.25 420 GLU A CA 1
ATOM 3121 C C . GLU A 1 420 ? -12.433 -29.642 26.250 1.00 87.25 420 GLU A C 1
ATOM 3123 O O . GLU A 1 420 ? -13.250 -28.780 26.573 1.00 87.25 420 GLU A O 1
ATOM 3128 N N . ASN A 1 421 ? -12.776 -30.662 25.454 1.00 83.31 421 ASN A N 1
ATOM 3129 C CA . ASN A 1 421 ? -14.131 -30.881 24.914 1.00 83.31 421 ASN A CA 1
ATOM 3130 C C . ASN A 1 421 ? -14.779 -29.648 24.228 1.00 83.31 421 ASN A C 1
ATOM 3132 O O . ASN A 1 421 ? -16.000 -29.513 24.195 1.00 83.31 421 ASN A O 1
ATOM 3136 N N . GLY A 1 422 ? -13.965 -28.742 23.669 1.00 77.38 422 GLY A N 1
ATOM 3137 C CA . GLY A 1 422 ? -14.417 -27.527 22.977 1.00 77.38 422 GLY A CA 1
ATOM 3138 C C . GLY A 1 422 ? -14.699 -26.312 23.872 1.00 77.38 422 GLY A C 1
ATOM 3139 O O . GLY A 1 422 ? -15.055 -25.258 23.345 1.00 77.38 422 GLY A O 1
ATOM 3140 N N . ARG A 1 423 ? -14.519 -26.417 25.194 1.00 85.81 423 ARG A N 1
ATOM 3141 C CA . ARG A 1 423 ? -14.600 -25.293 26.146 1.00 85.81 423 ARG A CA 1
ATOM 3142 C C . ARG A 1 423 ? -13.215 -24.826 26.571 1.00 85.81 423 ARG A C 1
ATOM 3144 O O . ARG A 1 423 ? -12.258 -25.599 26.510 1.00 85.81 423 ARG A O 1
ATOM 3151 N N . ALA A 1 424 ? -13.111 -23.586 27.048 1.00 86.19 424 ALA A N 1
ATOM 3152 C CA . ALA A 1 424 ? -11.935 -23.157 27.800 1.00 86.19 424 ALA A CA 1
ATOM 3153 C C . ALA A 1 424 ? -11.764 -24.020 29.067 1.00 86.19 424 ALA A C 1
ATOM 3155 O O . ALA A 1 424 ? -12.694 -24.169 29.852 1.00 86.19 424 ALA A O 1
ATOM 3156 N N . TRP A 1 425 ? -10.568 -24.581 29.247 1.00 87.31 425 TRP A N 1
ATOM 3157 C CA . TRP A 1 425 ? -10.111 -25.241 30.476 1.00 87.31 425 TRP A CA 1
ATOM 3158 C C . TRP A 1 425 ? -9.153 -24.340 31.271 1.00 87.31 425 TRP A C 1
ATOM 3160 O O . TRP A 1 425 ? -9.103 -24.388 32.497 1.00 87.31 425 TRP A O 1
ATOM 3170 N N . GLY A 1 426 ? -8.383 -23.501 30.574 1.00 87.12 426 GLY A N 1
ATOM 3171 C CA . GLY A 1 426 ? -7.412 -22.603 31.191 1.00 87.12 426 GLY A CA 1
ATOM 3172 C C . GLY A 1 426 ? -6.609 -21.807 30.168 1.00 87.12 426 GLY A C 1
ATOM 3173 O O . GLY A 1 426 ? -7.062 -21.564 29.051 1.00 87.12 426 GLY A O 1
ATOM 3174 N N . TYR A 1 427 ? -5.402 -21.406 30.548 1.00 88.25 427 TYR A N 1
ATOM 3175 C CA . TYR A 1 427 ? -4.519 -20.517 29.800 1.00 88.25 427 TYR A CA 1
ATOM 3176 C C . TYR A 1 427 ? -3.047 -20.888 30.020 1.00 88.25 427 TYR A C 1
ATOM 3178 O O . TYR A 1 427 ? -2.652 -21.270 31.121 1.00 88.25 427 TYR A O 1
ATOM 3186 N N . VAL A 1 428 ? -2.211 -20.744 28.988 1.00 88.75 428 VAL A N 1
ATOM 3187 C CA . VAL A 1 428 ? -0.744 -20.811 29.120 1.00 88.75 428 VAL A CA 1
ATOM 3188 C C . VAL A 1 428 ? -0.062 -19.648 28.416 1.00 88.75 428 VAL A C 1
ATOM 3190 O O . VAL A 1 428 ? -0.358 -19.330 27.264 1.00 88.75 428 VAL A O 1
ATOM 3193 N N . HIS A 1 429 ? 0.902 -19.032 29.102 1.00 87.56 429 HIS A N 1
ATOM 3194 C CA . HIS A 1 429 ? 1.686 -17.906 28.595 1.00 87.56 429 HIS A CA 1
ATOM 3195 C C . HIS A 1 429 ? 3.121 -18.305 28.224 1.00 87.56 429 HIS A C 1
ATOM 3197 O O . HIS A 1 429 ? 3.690 -19.258 28.758 1.00 87.56 429 HIS A O 1
ATOM 3203 N N . ARG A 1 430 ? 3.740 -17.542 27.314 1.00 85.75 430 ARG A N 1
ATOM 3204 C CA . ARG A 1 430 ? 5.045 -17.867 26.709 1.00 85.75 430 ARG A CA 1
ATOM 3205 C C . ARG A 1 430 ? 6.149 -18.101 27.742 1.00 85.75 430 ARG A C 1
ATOM 3207 O O . ARG A 1 430 ? 6.859 -19.094 27.650 1.00 85.75 430 ARG A O 1
ATOM 3214 N N . GLN A 1 431 ? 6.225 -17.257 28.769 1.00 81.69 431 GLN A N 1
ATOM 3215 C CA . GLN A 1 431 ? 7.213 -17.388 29.845 1.00 81.69 431 GLN A CA 1
ATOM 3216 C C . GLN A 1 431 ? 7.039 -18.673 30.680 1.00 81.69 431 GLN A C 1
ATOM 3218 O O . GLN A 1 431 ? 8.039 -19.242 31.108 1.00 81.69 431 GLN A O 1
ATOM 3223 N N . LEU A 1 432 ? 5.811 -19.168 30.888 1.00 86.25 432 LEU A N 1
ATOM 3224 C CA . LEU A 1 432 ? 5.570 -20.448 31.570 1.00 86.25 432 LEU A CA 1
ATOM 3225 C C . LEU A 1 432 ? 6.072 -21.622 30.725 1.00 86.25 432 LEU A C 1
ATOM 3227 O O . LEU A 1 432 ? 6.765 -22.495 31.240 1.00 86.25 432 LEU A O 1
ATOM 3231 N N . LEU A 1 433 ? 5.795 -21.603 29.421 1.00 88.00 433 LEU A N 1
ATOM 3232 C CA . LEU A 1 433 ? 6.226 -22.644 28.485 1.00 88.00 433 LEU A CA 1
ATOM 3233 C C . LEU A 1 433 ? 7.760 -22.653 28.301 1.00 88.00 433 LEU A C 1
ATOM 3235 O O . LEU A 1 433 ? 8.391 -23.707 28.384 1.00 88.00 433 LEU A O 1
ATOM 3239 N N . GLU A 1 434 ? 8.386 -21.481 28.157 1.00 83.69 434 GLU A N 1
ATOM 3240 C CA . GLU A 1 434 ? 9.850 -21.315 28.108 1.00 83.69 434 GLU A CA 1
ATOM 3241 C C . GLU A 1 434 ? 10.542 -21.727 29.419 1.00 83.69 434 GLU A C 1
ATOM 3243 O O . GLU A 1 434 ? 11.643 -22.285 29.401 1.00 83.69 434 GLU A O 1
ATOM 3248 N N . ASN A 1 435 ? 9.917 -21.477 30.574 1.00 81.38 435 ASN A N 1
ATOM 3249 C CA . ASN A 1 435 ? 10.408 -21.967 31.864 1.00 81.38 435 ASN A CA 1
ATOM 3250 C C . ASN A 1 435 ? 10.263 -23.488 31.969 1.00 81.38 435 ASN A C 1
ATOM 3252 O O . ASN A 1 435 ? 11.221 -24.160 32.343 1.00 81.38 435 ASN A O 1
ATOM 3256 N N . GLY A 1 436 ? 9.110 -24.044 31.586 1.00 84.31 436 GLY A N 1
ATOM 3257 C CA . GLY A 1 436 ? 8.864 -25.485 31.588 1.00 84.31 436 GLY A CA 1
ATOM 3258 C C . GLY A 1 436 ? 9.892 -26.248 30.753 1.00 84.31 436 GLY A C 1
ATOM 3259 O O . GLY A 1 436 ? 10.484 -27.208 31.244 1.00 84.31 436 GLY A O 1
ATOM 3260 N N . ILE A 1 437 ? 10.204 -25.765 29.545 1.00 85.75 437 ILE A N 1
ATOM 3261 C CA . ILE A 1 437 ? 11.282 -26.323 28.710 1.00 85.75 437 ILE A CA 1
ATOM 3262 C C . ILE A 1 437 ? 12.641 -26.237 29.418 1.00 85.75 437 ILE A C 1
ATOM 3264 O O . ILE A 1 437 ? 13.352 -27.241 29.480 1.00 85.75 437 ILE A O 1
ATOM 3268 N N . ARG A 1 438 ? 12.999 -25.082 30.001 1.00 83.56 438 ARG A N 1
ATOM 3269 C CA . ARG A 1 438 ? 14.264 -24.919 30.747 1.00 83.56 438 ARG A CA 1
ATOM 3270 C C . ARG A 1 438 ? 14.377 -25.828 31.976 1.00 83.56 438 ARG A C 1
ATOM 3272 O O . ARG A 1 438 ? 15.491 -26.174 32.358 1.00 83.56 438 ARG A O 1
ATOM 3279 N N . HIS A 1 439 ? 13.255 -26.247 32.556 1.00 86.81 439 HIS A N 1
ATOM 3280 C CA . HIS A 1 439 ? 13.191 -27.212 33.658 1.00 86.81 439 HIS A CA 1
ATOM 3281 C C . HIS A 1 439 ? 12.966 -28.669 33.201 1.00 86.81 439 HIS A C 1
ATOM 3283 O O . HIS A 1 439 ? 12.717 -29.536 34.034 1.00 86.81 439 HIS A O 1
ATOM 3289 N N . GLY A 1 440 ? 13.071 -28.965 31.899 1.00 84.25 440 GLY A N 1
ATOM 3290 C CA . GLY A 1 440 ? 12.954 -30.326 31.357 1.00 84.25 440 GLY A CA 1
ATOM 3291 C C . GLY A 1 440 ? 11.521 -30.865 31.250 1.00 84.25 440 GLY A C 1
ATOM 3292 O O . GLY A 1 440 ? 11.327 -32.022 30.890 1.00 84.25 440 GLY A O 1
ATOM 3293 N N . LEU A 1 441 ? 10.505 -30.036 31.502 1.00 89.06 441 LEU A N 1
ATOM 3294 C CA . LEU A 1 441 ? 9.085 -30.412 31.510 1.00 89.06 441 LEU A CA 1
ATOM 3295 C C . LEU A 1 441 ? 8.458 -30.480 30.104 1.00 89.06 441 LEU A C 1
ATOM 3297 O O . LEU A 1 441 ? 7.244 -30.585 29.979 1.00 89.06 441 LEU A O 1
ATOM 3301 N N . ALA A 1 442 ? 9.261 -30.428 29.037 1.00 85.69 442 ALA A N 1
ATOM 3302 C CA . ALA A 1 442 ? 8.783 -30.354 27.652 1.00 85.69 442 ALA A CA 1
ATOM 3303 C C . ALA A 1 442 ? 7.873 -31.529 27.235 1.00 85.69 442 ALA A C 1
ATOM 3305 O O . ALA A 1 442 ? 7.017 -31.346 26.374 1.00 85.69 442 ALA A O 1
ATOM 3306 N N . GLY A 1 443 ? 8.045 -32.705 27.852 1.00 87.19 443 GLY A N 1
ATOM 3307 C CA . GLY A 1 443 ? 7.212 -33.899 27.650 1.00 87.19 443 GLY A CA 1
ATOM 3308 C C . GLY A 1 443 ? 6.067 -34.075 28.657 1.00 87.19 443 GLY A C 1
ATOM 3309 O O . GLY A 1 443 ? 5.538 -35.175 28.768 1.00 87.19 443 GLY A O 1
ATOM 3310 N N . GLN A 1 444 ? 5.711 -33.041 29.426 1.00 91.69 444 GLN A N 1
ATOM 3311 C CA . GLN A 1 444 ? 4.512 -33.033 30.273 1.00 91.69 444 GLN A CA 1
ATOM 3312 C C . GLN A 1 444 ? 3.326 -32.406 29.531 1.00 91.69 444 GLN A C 1
ATOM 3314 O O . GLN A 1 444 ? 3.523 -31.545 28.674 1.00 91.69 444 GLN A O 1
ATOM 3319 N N . ALA A 1 445 ? 2.102 -32.803 29.885 1.00 91.56 445 ALA A N 1
ATOM 3320 C CA . ALA A 1 445 ? 0.875 -32.252 29.306 1.00 91.56 445 ALA A CA 1
ATOM 3321 C C . ALA A 1 445 ? 0.536 -30.860 29.873 1.00 91.56 445 ALA A C 1
ATOM 3323 O O . ALA A 1 445 ? 0.628 -30.622 31.082 1.00 91.56 445 ALA A O 1
ATOM 3324 N N . VAL A 1 446 ? 0.078 -29.959 29.002 1.00 89.44 446 VAL A N 1
ATOM 3325 C CA . VAL A 1 446 ? -0.227 -28.553 29.310 1.00 89.44 446 VAL A CA 1
ATOM 3326 C C . VAL A 1 446 ? -1.228 -28.393 30.454 1.00 89.44 446 VAL A C 1
ATOM 3328 O O . VAL A 1 446 ? -1.017 -27.537 31.313 1.00 89.44 446 VAL A O 1
ATOM 3331 N N . ARG A 1 447 ? -2.261 -29.242 30.547 1.00 89.75 447 ARG A N 1
ATOM 3332 C CA . ARG A 1 447 ? -3.278 -29.172 31.616 1.00 89.75 447 ARG A CA 1
ATOM 3333 C C . ARG A 1 447 ? -2.737 -29.206 33.046 1.00 89.75 447 ARG A C 1
ATOM 3335 O O . ARG A 1 447 ? -3.415 -28.723 33.943 1.00 89.75 447 ARG A O 1
ATOM 3342 N N . ALA A 1 448 ? -1.547 -29.768 33.273 1.00 86.12 448 ALA A N 1
ATOM 3343 C CA . ALA A 1 448 ? -0.928 -29.826 34.600 1.00 86.12 448 ALA A CA 1
ATOM 3344 C C . ALA A 1 448 ? -0.307 -28.485 35.046 1.00 86.12 448 ALA A C 1
ATOM 3346 O O . ALA A 1 448 ? 0.051 -28.336 36.212 1.00 86.12 448 ALA A O 1
ATOM 3347 N N . TYR A 1 449 ? -0.182 -27.524 34.123 1.00 88.56 449 TYR A N 1
ATOM 3348 C CA . TYR A 1 449 ? 0.450 -26.217 34.330 1.00 88.56 449 TYR A CA 1
ATOM 3349 C C . TYR A 1 449 ? -0.384 -25.053 33.761 1.00 88.56 449 TYR A C 1
ATOM 3351 O O . TYR A 1 449 ? 0.100 -23.926 33.702 1.00 88.56 449 TYR A O 1
ATOM 3359 N N . ALA A 1 450 ? -1.615 -25.316 33.315 1.00 86.25 450 ALA A N 1
ATOM 3360 C CA . ALA A 1 450 ? -2.525 -24.296 32.809 1.00 86.25 450 ALA A CA 1
ATOM 3361 C C . ALA A 1 450 ? -3.094 -23.453 33.963 1.00 86.25 450 ALA A C 1
ATOM 3363 O O . ALA A 1 450 ? -3.541 -23.990 34.976 1.00 86.25 450 ALA A O 1
ATOM 3364 N N . GLU A 1 451 ? -3.100 -22.134 33.798 1.00 86.38 451 GLU A N 1
ATOM 3365 C CA . GLU A 1 451 ? -3.729 -21.198 34.733 1.00 86.38 451 GLU A CA 1
ATOM 3366 C C . GLU A 1 451 ? -5.242 -21.093 34.449 1.00 86.38 451 GLU A C 1
ATOM 3368 O O . GLU A 1 451 ? -5.643 -21.250 33.294 1.00 86.38 451 GLU A O 1
ATOM 3373 N N . PRO A 1 452 ? -6.108 -20.806 35.440 1.00 84.44 452 PRO A N 1
ATOM 3374 C CA . PRO A 1 452 ? -7.531 -20.573 35.187 1.00 84.44 452 PRO A CA 1
ATOM 3375 C C . PRO A 1 452 ? -7.766 -19.365 34.267 1.00 84.44 452 PRO A C 1
ATOM 3377 O O . PRO A 1 452 ? -7.167 -18.307 34.455 1.00 84.44 452 PRO A O 1
ATOM 3380 N N . LEU A 1 453 ? -8.675 -19.504 33.300 1.00 85.44 453 LEU A N 1
ATOM 3381 C CA . LEU A 1 453 ? -9.060 -18.440 32.368 1.00 85.44 453 LEU A CA 1
ATOM 3382 C C . LEU A 1 453 ? -10.495 -17.978 32.685 1.00 85.44 453 LEU A C 1
ATOM 3384 O O . LEU A 1 453 ? -11.403 -18.797 32.561 1.00 85.44 453 LEU A O 1
ATOM 3388 N N . PRO A 1 454 ? -10.732 -16.716 33.098 1.00 85.44 454 PRO A N 1
ATOM 3389 C CA . PRO A 1 454 ? -12.079 -16.253 33.435 1.00 85.44 454 PRO A CA 1
ATOM 3390 C C . PRO A 1 454 ? -13.036 -16.272 32.233 1.00 85.44 454 PRO A C 1
ATOM 3392 O O . PRO A 1 454 ? -12.667 -15.861 31.130 1.00 85.44 454 PRO A O 1
ATOM 3395 N N . GLU A 1 455 ? -14.269 -16.724 32.467 1.00 88.31 455 GLU A N 1
ATOM 3396 C CA . GLU A 1 455 ? -15.323 -16.878 31.455 1.00 88.31 455 GLU A CA 1
ATOM 3397 C C . GLU A 1 455 ? -16.331 -15.716 31.494 1.00 88.31 455 GLU A C 1
ATOM 3399 O O . GLU A 1 455 ? -16.674 -15.220 32.568 1.00 88.31 455 GLU A O 1
ATOM 3404 N N . VAL A 1 456 ? -16.838 -15.306 30.327 1.00 90.06 456 VAL A N 1
ATOM 3405 C CA . VAL A 1 456 ? -17.906 -14.304 30.162 1.00 90.06 456 VAL A CA 1
ATOM 3406 C C . VAL A 1 456 ? -18.898 -14.717 29.073 1.00 90.06 456 VAL A C 1
ATOM 3408 O O . VAL A 1 456 ? -18.531 -15.384 28.103 1.00 90.06 456 VAL A O 1
ATOM 3411 N N . ALA A 1 457 ? -20.152 -14.287 29.211 1.00 88.88 457 ALA A N 1
ATOM 3412 C CA . ALA A 1 457 ? -21.194 -14.554 28.225 1.00 88.88 457 ALA A CA 1
ATOM 3413 C C . ALA A 1 457 ? -21.034 -13.653 26.977 1.00 88.88 457 ALA A C 1
ATOM 3415 O O . ALA A 1 457 ? -20.535 -12.528 27.092 1.00 88.88 457 ALA A O 1
ATOM 3416 N N . PRO A 1 458 ? -21.481 -14.084 25.781 1.00 84.06 458 PRO A N 1
ATOM 3417 C CA . PRO A 1 458 ? -21.461 -13.248 24.574 1.00 84.06 458 PRO A CA 1
ATOM 3418 C C . PRO A 1 458 ? -22.218 -11.913 24.724 1.00 84.06 458 PRO A C 1
ATOM 3420 O O . PRO A 1 458 ? -21.873 -10.926 24.078 1.00 84.06 458 PRO A O 1
ATOM 3423 N N . GLU A 1 459 ? -23.213 -11.853 25.605 1.00 81.69 459 GLU A N 1
ATOM 3424 C CA . GLU A 1 459 ? -24.063 -10.687 25.852 1.00 81.69 459 GLU A CA 1
ATOM 3425 C C . GLU A 1 459 ? -23.471 -9.713 26.895 1.00 81.69 459 GLU A C 1
ATOM 3427 O O . GLU A 1 459 ? -24.038 -8.643 27.125 1.00 81.69 459 GLU A O 1
ATOM 3432 N N . THR A 1 460 ? -22.344 -10.054 27.540 1.00 82.44 460 THR A N 1
ATOM 3433 C CA . THR A 1 460 ? -21.740 -9.249 28.618 1.00 82.44 460 THR A CA 1
ATOM 3434 C C . THR A 1 460 ? -21.339 -7.840 28.128 1.00 82.44 460 THR A C 1
ATOM 3436 O O . THR A 1 460 ? -20.617 -7.740 27.131 1.00 82.44 460 THR A O 1
ATOM 3439 N N . PRO A 1 461 ? -21.751 -6.749 28.812 1.00 76.94 461 PRO A N 1
ATOM 3440 C CA . PRO A 1 461 ? -21.416 -5.376 28.420 1.00 76.94 461 PRO A CA 1
ATOM 3441 C C . PRO A 1 461 ? -19.919 -5.045 28.492 1.00 76.94 461 PRO A C 1
ATOM 3443 O O . PRO A 1 461 ? -19.220 -5.495 29.401 1.00 76.94 461 PRO A O 1
ATOM 3446 N N . ILE A 1 462 ? -19.443 -4.174 27.594 1.00 75.31 462 ILE A N 1
ATOM 3447 C CA . ILE A 1 462 ? -18.042 -3.698 27.551 1.00 75.31 462 ILE A CA 1
ATOM 3448 C C . ILE A 1 462 ? -17.571 -3.121 28.895 1.00 75.31 462 ILE A C 1
ATOM 3450 O O . ILE A 1 462 ? -16.485 -3.462 29.362 1.00 75.31 462 ILE A O 1
ATOM 3454 N N . SER A 1 463 ? -18.408 -2.337 29.575 1.00 64.94 463 SER A N 1
ATOM 3455 C CA . SER A 1 463 ? -18.100 -1.781 30.899 1.00 64.94 463 SER A CA 1
ATOM 3456 C C . SER A 1 463 ? -17.854 -2.859 31.969 1.00 64.94 463 SER A C 1
ATOM 3458 O O . SER A 1 463 ? -16.969 -2.701 32.811 1.00 64.94 463 SER A O 1
ATOM 3460 N N . THR A 1 464 ? -18.563 -3.993 31.907 1.00 76.94 464 THR A N 1
ATOM 3461 C CA . THR A 1 464 ? -18.320 -5.165 32.766 1.00 76.94 464 THR A CA 1
ATOM 3462 C C . THR A 1 464 ? -17.019 -5.875 32.388 1.00 76.94 464 THR A C 1
ATOM 3464 O O . THR A 1 464 ? -16.235 -6.234 33.268 1.00 76.94 464 THR A O 1
ATOM 3467 N N . LEU A 1 465 ? -16.747 -6.032 31.087 1.00 82.00 465 LEU A N 1
ATOM 3468 C CA . LEU A 1 465 ? -15.499 -6.621 30.591 1.00 82.00 465 LEU A CA 1
ATOM 3469 C C . LEU A 1 465 ? -14.265 -5.824 31.028 1.00 82.00 465 LEU A C 1
ATOM 3471 O O . LEU A 1 465 ? -13.239 -6.433 31.324 1.00 82.00 465 LEU A O 1
ATOM 3475 N N . ARG A 1 466 ? -14.357 -4.489 31.117 1.00 71.81 466 ARG A N 1
ATOM 3476 C CA . ARG A 1 466 ? -13.265 -3.642 31.621 1.00 71.81 466 ARG A CA 1
ATOM 3477 C C . ARG A 1 466 ? -12.908 -3.967 33.066 1.00 71.81 466 ARG A C 1
ATOM 3479 O O . ARG A 1 466 ? -11.735 -4.172 33.361 1.00 71.81 466 ARG A O 1
ATOM 3486 N N . THR A 1 467 ? -13.900 -4.052 33.952 1.00 75.75 467 THR A N 1
ATOM 3487 C CA . THR A 1 467 ? -13.685 -4.437 35.357 1.00 75.75 467 THR A CA 1
ATOM 3488 C C . THR A 1 467 ? -13.068 -5.831 35.445 1.00 75.75 467 THR A C 1
ATOM 3490 O O . THR A 1 467 ? -12.025 -5.998 36.072 1.00 75.75 467 THR A O 1
ATOM 3493 N N . LEU A 1 468 ? -13.623 -6.806 34.718 1.00 80.69 468 LEU A N 1
ATOM 3494 C CA . LEU A 1 468 ? -13.112 -8.178 34.705 1.00 80.69 468 LEU A CA 1
ATOM 3495 C C . LEU A 1 468 ? -11.680 -8.287 34.148 1.00 80.69 468 LEU A C 1
ATOM 3497 O O . LEU A 1 468 ? -10.899 -9.074 34.669 1.00 80.69 468 LEU A O 1
ATOM 3501 N N . LEU A 1 469 ? -11.292 -7.486 33.148 1.00 79.12 469 LEU A N 1
ATOM 3502 C CA . LEU A 1 469 ? -9.914 -7.435 32.626 1.00 79.12 469 LEU A CA 1
ATOM 3503 C C . LEU A 1 469 ? -8.924 -6.694 33.540 1.00 79.12 469 LEU A C 1
ATOM 3505 O O . LEU A 1 469 ? -7.724 -6.944 33.442 1.00 79.12 469 LEU A O 1
ATOM 3509 N N . LEU A 1 470 ? -9.399 -5.791 34.402 1.00 70.88 470 LEU A N 1
ATOM 3510 C CA . LEU A 1 470 ? -8.577 -5.107 35.410 1.00 70.88 470 LEU A CA 1
ATOM 3511 C C . LEU A 1 470 ? -8.389 -5.956 36.679 1.00 70.88 470 LEU A C 1
ATOM 3513 O O . LEU A 1 470 ? -7.339 -5.883 37.314 1.00 70.88 470 LEU A O 1
ATOM 3517 N N . GLU A 1 471 ? -9.389 -6.762 37.040 1.00 69.75 471 GLU A N 1
ATOM 3518 C CA . GLU A 1 471 ? -9.342 -7.693 38.175 1.00 69.75 471 GLU A CA 1
ATOM 3519 C C . GLU A 1 471 ? -8.673 -9.033 37.814 1.00 69.75 471 GLU A C 1
ATOM 3521 O O . GLU A 1 471 ? -8.080 -9.691 38.676 1.00 69.75 471 GLU A O 1
ATOM 3526 N N . ALA A 1 472 ? -8.716 -9.441 36.541 1.00 64.81 472 ALA A N 1
ATOM 3527 C CA . ALA A 1 472 ? -8.034 -10.635 36.061 1.00 64.81 472 ALA A CA 1
ATOM 3528 C C . ALA A 1 472 ? -6.507 -10.505 36.171 1.00 64.81 472 ALA A C 1
ATOM 3530 O O . ALA A 1 472 ? -5.880 -9.576 35.667 1.00 64.81 472 ALA A O 1
ATOM 3531 N N . ARG A 1 473 ? -5.869 -11.539 36.731 1.00 59.88 473 ARG A N 1
ATOM 3532 C CA . ARG A 1 473 ? -4.400 -11.684 36.739 1.00 59.88 473 ARG A CA 1
ATOM 3533 C C . ARG A 1 473 ? -3.805 -11.996 35.357 1.00 59.88 473 ARG A C 1
ATOM 3535 O O . ARG A 1 473 ? -2.585 -12.026 35.214 1.00 59.88 473 ARG A O 1
ATOM 3542 N N . HIS A 1 474 ? -4.651 -12.245 34.358 1.00 66.81 474 HIS A N 1
ATOM 3543 C CA . HIS A 1 474 ? -4.285 -12.732 33.029 1.00 66.81 474 HIS A CA 1
ATOM 3544 C C . HIS A 1 474 ? -4.859 -11.773 31.965 1.00 66.81 474 HIS A C 1
ATOM 3546 O O . HIS A 1 474 ? -5.955 -11.249 32.148 1.00 66.81 474 HIS A O 1
ATOM 3552 N N . PRO A 1 475 ? -4.164 -11.524 30.838 1.00 68.94 475 PRO A N 1
ATOM 3553 C CA . PRO A 1 475 ? -4.472 -10.418 29.919 1.00 68.94 475 PRO A CA 1
ATOM 3554 C C . PRO A 1 475 ? -5.664 -10.673 28.970 1.00 68.94 475 PRO A C 1
ATOM 3556 O O . PRO A 1 475 ? -5.752 -10.035 27.915 1.00 68.94 475 PRO A O 1
ATOM 3559 N N . MET A 1 476 ? -6.529 -11.643 29.282 1.00 83.94 476 MET A N 1
ATOM 3560 C CA . MET A 1 476 ? -7.624 -12.089 28.419 1.00 83.94 476 MET A CA 1
ATOM 3561 C C . MET A 1 476 ? -8.778 -12.742 29.192 1.00 83.94 476 MET A C 1
ATOM 3563 O O . MET A 1 476 ? -8.567 -13.335 30.247 1.00 83.94 476 MET A O 1
ATOM 3567 N N . LEU A 1 477 ? -9.974 -12.676 28.602 1.00 88.12 477 LEU A N 1
ATOM 3568 C CA . LEU A 1 477 ? -11.196 -13.373 29.015 1.00 88.12 477 LEU A CA 1
ATOM 3569 C C . LEU A 1 477 ? -11.631 -14.366 27.925 1.00 88.12 477 LEU A C 1
ATOM 3571 O O . LEU A 1 477 ? -11.468 -14.080 26.735 1.00 88.12 477 LEU A O 1
ATOM 3575 N N . ALA A 1 478 ? -12.219 -15.496 28.321 1.00 88.38 478 ALA A N 1
ATOM 3576 C CA . ALA A 1 478 ? -12.869 -16.460 27.432 1.00 88.38 478 ALA A CA 1
ATOM 3577 C C . ALA A 1 478 ? -14.349 -16.108 27.233 1.00 88.38 478 ALA A C 1
ATOM 3579 O O . ALA A 1 478 ? -15.087 -15.998 28.207 1.00 88.38 478 ALA A O 1
ATOM 3580 N N . VAL A 1 479 ? -14.804 -15.974 25.985 1.00 88.94 479 VAL A N 1
ATOM 3581 C CA . VAL A 1 479 ? -16.217 -15.702 25.676 1.00 88.94 479 VAL A CA 1
ATOM 3582 C C . VAL A 1 479 ? -16.918 -17.002 25.298 1.00 88.94 479 VAL A C 1
ATOM 3584 O O . VAL A 1 479 ? -16.663 -17.560 24.226 1.00 88.94 479 VAL A O 1
ATOM 3587 N N . GLN A 1 480 ? -17.790 -17.500 26.175 1.00 87.69 480 GLN A N 1
ATOM 3588 C CA . GLN A 1 480 ? -18.578 -18.714 25.947 1.00 87.69 480 GLN A CA 1
ATOM 3589 C C . GLN A 1 480 ? -19.908 -18.681 26.710 1.00 87.69 480 GLN A C 1
ATOM 3591 O O . GLN A 1 480 ? -20.017 -18.086 27.776 1.00 87.69 480 GLN A O 1
ATOM 3596 N N . GLY A 1 481 ? -20.940 -19.315 26.149 1.00 80.19 481 GLY A N 1
ATOM 3597 C CA . GLY A 1 481 ? -22.223 -19.492 26.839 1.00 80.19 481 GLY A CA 1
ATOM 3598 C C . GLY A 1 481 ? -22.149 -20.609 27.885 1.00 80.19 481 GLY A C 1
ATOM 3599 O O . GLY A 1 481 ? -21.320 -21.514 27.757 1.00 80.19 481 GLY A O 1
ATOM 3600 N N . GLU A 1 482 ? -23.050 -20.590 28.875 1.00 74.69 482 GLU A N 1
ATOM 3601 C CA . GLU A 1 482 ? -23.045 -21.499 30.040 1.00 74.69 482 GLU A CA 1
ATOM 3602 C C . GLU A 1 482 ? -22.735 -22.960 29.682 1.00 74.69 482 GLU A C 1
ATOM 3604 O O . GLU A 1 482 ? -21.858 -23.566 30.290 1.00 74.69 482 GLU A O 1
ATOM 3609 N N . THR A 1 483 ? -23.372 -23.492 28.634 1.00 73.25 483 THR A N 1
ATOM 3610 C CA . THR A 1 483 ? -23.201 -24.868 28.125 1.00 73.25 483 THR A CA 1
ATOM 3611 C C . THR A 1 483 ? -22.571 -24.952 26.726 1.00 73.25 483 THR A C 1
ATOM 3613 O O . THR A 1 483 ? -22.434 -26.042 26.175 1.00 73.25 483 THR A O 1
ATOM 3616 N N . GLY A 1 484 ? -22.180 -23.819 26.131 1.00 75.31 484 GLY A N 1
ATOM 3617 C CA . GLY A 1 484 ? -21.632 -23.750 24.771 1.00 75.31 484 GLY A CA 1
ATOM 3618 C C . GLY A 1 484 ? -20.120 -24.015 24.678 1.00 75.31 484 GLY A C 1
ATOM 3619 O O . GLY A 1 484 ? -19.442 -24.083 25.704 1.00 75.31 484 GLY A O 1
ATOM 3620 N N . PRO A 1 485 ? -19.571 -24.142 23.455 1.00 82.56 485 PRO A N 1
ATOM 3621 C CA . PRO A 1 485 ? -18.130 -24.126 23.212 1.00 82.56 485 PRO A CA 1
ATOM 3622 C C . PRO A 1 485 ? -17.554 -22.702 23.303 1.00 82.56 485 PRO A C 1
ATOM 3624 O O . PRO A 1 485 ? -18.296 -21.714 23.310 1.00 82.56 485 PRO A O 1
ATOM 3627 N N . LEU A 1 486 ? -16.224 -22.603 23.308 1.00 84.88 486 LEU A N 1
ATOM 3628 C CA . LEU A 1 486 ? -15.490 -21.338 23.285 1.00 84.88 486 LEU A CA 1
ATOM 3629 C C . LEU A 1 486 ? -15.725 -20.580 21.962 1.00 84.88 486 LEU A C 1
ATOM 3631 O O . LEU A 1 486 ? -15.380 -21.079 20.893 1.00 84.88 486 LEU A O 1
ATOM 3635 N N . GLN A 1 487 ? -16.308 -19.376 22.030 1.00 80.38 487 GLN A N 1
ATOM 3636 C CA . GLN A 1 487 ? -16.721 -18.590 20.851 1.00 80.38 487 GLN A CA 1
ATOM 3637 C C . GLN A 1 487 ? -15.726 -17.488 20.463 1.00 80.38 487 GLN A C 1
ATOM 3639 O O . GLN A 1 487 ? -15.648 -17.096 19.296 1.00 80.38 487 GLN A O 1
ATOM 3644 N N . GLY A 1 488 ? -14.980 -16.971 21.437 1.00 82.88 488 GLY A N 1
ATOM 3645 C CA . GLY A 1 488 ? -13.978 -15.932 21.234 1.00 82.88 488 GLY A CA 1
ATOM 3646 C C . GLY A 1 488 ? -13.122 -15.708 22.476 1.00 82.88 488 GLY A C 1
ATOM 3647 O O . GLY A 1 488 ? -13.374 -16.281 23.536 1.00 82.88 488 GLY A O 1
ATOM 3648 N N . ILE A 1 489 ? -12.126 -14.836 22.353 1.00 86.19 489 ILE A N 1
ATOM 3649 C CA . ILE A 1 489 ? -11.437 -14.224 23.496 1.00 86.19 489 ILE A CA 1
ATOM 3650 C C . ILE A 1 489 ? -11.467 -12.702 23.388 1.00 86.19 489 ILE A C 1
ATOM 3652 O O . ILE A 1 489 ? -11.530 -12.154 22.288 1.00 86.19 489 ILE A O 1
ATOM 3656 N N . ILE A 1 490 ? -11.389 -12.016 24.525 1.00 83.44 490 ILE A N 1
ATOM 3657 C CA . ILE A 1 490 ? -11.258 -10.554 24.586 1.00 83.44 490 ILE A CA 1
ATOM 3658 C C . ILE A 1 490 ? -9.999 -10.233 25.378 1.00 83.44 490 ILE A C 1
AT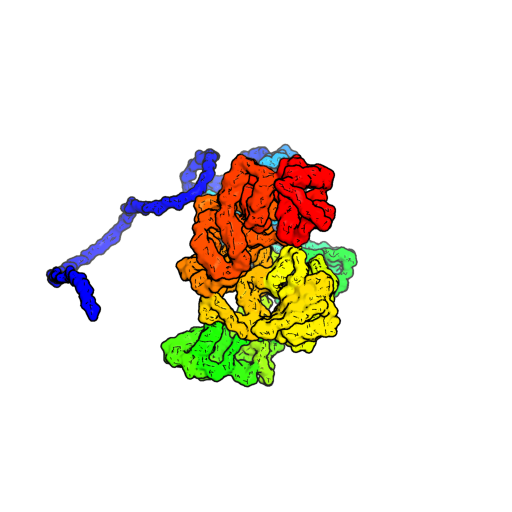OM 3660 O O . ILE A 1 490 ? -9.872 -10.650 26.528 1.00 83.44 490 ILE A O 1
ATOM 3664 N N . THR A 1 491 ? -9.061 -9.510 24.767 1.00 81.88 491 THR A N 1
ATOM 3665 C CA . THR A 1 491 ? -7.867 -9.001 25.455 1.00 81.88 491 THR A CA 1
ATOM 3666 C C . THR A 1 491 ? -8.044 -7.536 25.845 1.00 81.88 491 THR A C 1
ATOM 3668 O O . THR A 1 491 ? -8.870 -6.825 25.271 1.00 81.88 491 THR A O 1
ATOM 3671 N N . ALA A 1 492 ? -7.196 -7.040 26.749 1.00 73.31 492 ALA A N 1
ATOM 3672 C CA . ALA A 1 492 ? -7.133 -5.609 27.061 1.00 73.31 492 ALA A CA 1
ATOM 3673 C C . ALA A 1 492 ? -6.889 -4.724 25.815 1.00 73.31 492 ALA A C 1
ATOM 3675 O O . ALA A 1 492 ? -7.344 -3.587 25.776 1.00 73.31 492 ALA A O 1
ATOM 3676 N N . THR A 1 493 ? -6.222 -5.237 24.771 1.00 66.00 493 THR A N 1
ATOM 3677 C CA . THR A 1 493 ? -6.019 -4.508 23.506 1.00 66.00 493 THR A CA 1
ATOM 3678 C C . THR A 1 493 ? -7.276 -4.476 22.635 1.00 66.00 493 THR A C 1
ATOM 3680 O O . THR A 1 493 ? -7.495 -3.496 21.928 1.00 66.00 493 THR A O 1
ATOM 3683 N N . ASP A 1 494 ? -8.112 -5.512 22.678 1.00 71.88 494 ASP A N 1
ATOM 3684 C CA . ASP A 1 494 ? -9.366 -5.552 21.914 1.00 71.88 494 ASP A CA 1
ATOM 3685 C C . ASP A 1 494 ? -10.440 -4.691 22.587 1.00 71.88 494 ASP A C 1
ATOM 3687 O O . ASP A 1 494 ? -11.129 -3.930 21.910 1.00 71.88 494 ASP A O 1
ATOM 3691 N N . LEU A 1 495 ? -10.476 -4.697 23.925 1.00 72.25 495 LEU A N 1
ATOM 3692 C CA . LEU A 1 495 ? -11.241 -3.736 24.717 1.00 72.25 495 LEU A CA 1
ATOM 3693 C C . LEU A 1 495 ? -10.789 -2.293 24.429 1.00 72.25 495 LEU A C 1
ATOM 3695 O O . LEU A 1 495 ? -11.604 -1.463 24.041 1.00 72.25 495 LEU A O 1
ATOM 3699 N N . GLN A 1 496 ? -9.483 -2.003 24.506 1.00 63.28 496 GLN A N 1
ATOM 3700 C CA . GLN A 1 496 ? -8.947 -0.666 24.219 1.00 63.28 496 GLN A CA 1
ATOM 3701 C C . GLN A 1 496 ? -9.277 -0.194 22.792 1.00 63.28 496 GLN A C 1
ATOM 3703 O O . GLN A 1 496 ? -9.515 0.993 22.588 1.00 63.28 496 GLN A O 1
ATOM 3708 N N . ARG A 1 497 ? -9.324 -1.095 21.801 1.00 59.00 497 ARG A N 1
ATOM 3709 C CA . ARG A 1 497 ? -9.749 -0.776 20.423 1.00 59.00 497 ARG A CA 1
ATOM 3710 C C . ARG A 1 497 ? -11.231 -0.424 20.307 1.00 59.00 497 ARG A C 1
ATOM 3712 O O . ARG A 1 497 ? -11.576 0.334 19.407 1.00 59.00 497 ARG A O 1
ATOM 3719 N N . ALA A 1 498 ? -12.084 -0.970 21.171 1.00 60.59 498 ALA A N 1
ATOM 3720 C CA . ALA A 1 498 ? -13.497 -0.610 21.235 1.00 60.59 498 ALA A CA 1
ATOM 3721 C C . ALA A 1 498 ? -13.714 0.705 22.006 1.00 60.59 498 ALA A C 1
ATOM 3723 O O . ALA A 1 498 ? -14.505 1.540 21.583 1.00 60.59 498 ALA A O 1
ATOM 3724 N N . GLU A 1 499 ? -12.966 0.916 23.094 1.00 50.25 499 GLU A N 1
ATOM 3725 C CA . GLU A 1 499 ? -13.054 2.110 23.950 1.00 50.25 499 GLU A CA 1
ATOM 3726 C C . GLU A 1 499 ? -12.325 3.346 23.384 1.00 50.25 499 GLU A C 1
ATOM 3728 O O . GLU A 1 499 ? -12.610 4.468 23.799 1.00 50.25 499 GLU A O 1
ATOM 3733 N N . THR A 1 500 ? -11.383 3.177 22.445 1.00 38.75 500 THR A N 1
ATOM 3734 C CA . THR A 1 500 ? -10.564 4.276 21.898 1.00 38.75 500 THR A CA 1
ATOM 3735 C C . THR A 1 500 ? -10.909 4.582 20.436 1.00 38.75 500 THR A C 1
ATOM 3737 O O . THR A 1 500 ? -10.328 3.975 19.529 1.00 38.75 500 THR A O 1
ATOM 3740 N N . PRO A 1 501 ? -11.739 5.607 20.157 1.00 36.66 501 PRO A N 1
ATOM 3741 C CA . PRO A 1 501 ? -11.694 6.309 18.880 1.00 36.66 501 PRO A CA 1
ATOM 3742 C C . PRO A 1 501 ? -10.284 6.888 18.715 1.00 36.66 501 PRO A C 1
ATOM 3744 O O . PRO A 1 501 ? -9.898 7.791 19.463 1.00 36.66 501 PRO A O 1
ATOM 3747 N N . LEU A 1 502 ? -9.505 6.310 17.791 1.00 27.75 502 LEU A N 1
ATOM 3748 C CA . LEU A 1 502 ? -8.081 6.609 17.595 1.00 27.75 502 LEU A CA 1
ATOM 3749 C C . LEU A 1 502 ? -7.824 8.128 17.554 1.00 27.75 502 LEU A C 1
ATOM 3751 O O . LEU A 1 502 ? -8.564 8.835 16.867 1.00 27.75 502 LEU A O 1
ATOM 3755 N N . PRO A 1 503 ? -6.779 8.641 18.235 1.00 27.97 503 PRO A N 1
ATOM 3756 C CA . PRO A 1 503 ? -6.417 10.050 18.141 1.00 27.97 503 PRO A CA 1
ATOM 3757 C C . PRO A 1 503 ? -6.174 10.446 16.683 1.00 27.97 503 PRO A C 1
ATOM 3759 O O . PRO A 1 503 ? -5.384 9.801 15.988 1.00 27.97 503 PRO A O 1
ATOM 3762 N N . PHE A 1 504 ? -6.842 11.509 16.232 1.00 29.33 504 PHE A N 1
ATOM 3763 C CA . PHE A 1 504 ? -6.680 12.036 14.881 1.00 29.33 504 PHE A CA 1
ATOM 3764 C C . PHE A 1 504 ? -5.298 12.685 14.714 1.00 29.33 504 PHE A C 1
ATOM 3766 O O . PHE A 1 504 ? -5.121 13.893 14.847 1.00 29.33 504 PHE A O 1
ATOM 3773 N N . ALA A 1 505 ? -4.324 11.871 14.307 1.00 26.16 505 ALA A N 1
ATOM 3774 C CA . ALA A 1 505 ? -3.457 12.299 13.217 1.00 26.16 505 ALA A CA 1
ATOM 3775 C C . ALA A 1 505 ? -4.322 12.572 11.968 1.00 26.16 505 ALA A C 1
ATOM 3777 O O . ALA A 1 505 ? -5.458 12.105 11.877 1.00 26.16 505 ALA A O 1
ATOM 3778 N N . SER A 1 506 ? -3.790 13.275 10.970 1.00 27.50 506 SER A N 1
ATOM 3779 C CA . SER A 1 506 ? -4.500 13.630 9.727 1.00 27.50 506 SER A CA 1
ATOM 3780 C C . SER A 1 506 ? -4.787 12.445 8.775 1.00 27.50 506 SER A C 1
ATOM 3782 O O . SER A 1 506 ? -4.982 12.632 7.573 1.00 27.50 506 SER A O 1
ATOM 3784 N N . GLU A 1 507 ? -4.858 11.217 9.301 1.00 27.84 507 GLU A N 1
ATOM 3785 C CA . GLU A 1 507 ? -5.332 10.031 8.589 1.00 27.84 507 GLU A CA 1
ATOM 3786 C C . GLU A 1 507 ? -6.843 10.161 8.312 1.00 27.84 507 GLU A C 1
ATOM 3788 O O . GLU A 1 507 ? -7.667 10.315 9.217 1.00 27.84 507 GLU A O 1
ATOM 3793 N N . ARG A 1 508 ? -7.235 10.071 7.036 1.00 29.59 508 ARG A N 1
ATOM 3794 C CA . ARG A 1 508 ? -8.646 10.067 6.621 1.00 29.59 508 ARG A CA 1
ATOM 3795 C C . ARG A 1 508 ? -9.387 8.882 7.251 1.00 29.59 508 ARG A C 1
ATOM 3797 O O . ARG A 1 508 ? -9.154 7.753 6.836 1.00 29.59 508 ARG A O 1
ATOM 3804 N N . ARG A 1 509 ? -10.311 9.169 8.182 1.00 28.97 509 ARG A N 1
ATOM 3805 C CA . ARG A 1 509 ? -11.385 8.293 8.709 1.00 28.97 509 ARG A CA 1
ATOM 3806 C C . ARG A 1 509 ? -11.084 6.782 8.644 1.00 28.97 509 ARG A C 1
ATOM 3808 O O . ARG A 1 509 ? -11.395 6.153 7.636 1.00 28.97 509 ARG A O 1
ATOM 3815 N N . VAL A 1 510 ? -10.772 6.129 9.769 1.00 31.73 510 VAL A N 1
ATOM 3816 C CA . VAL A 1 510 ? -11.081 4.681 9.919 1.00 31.73 510 VAL A CA 1
ATOM 3817 C C . VAL A 1 510 ? -12.588 4.488 10.183 1.00 31.73 510 VAL A C 1
ATOM 3819 O O . VAL A 1 510 ? -13.019 3.795 11.099 1.00 31.73 510 VAL A O 1
ATOM 3822 N N . GLY A 1 511 ? -13.420 5.131 9.361 1.00 32.59 511 GLY A N 1
ATOM 3823 C CA . GLY A 1 511 ? -14.798 4.704 9.166 1.00 32.59 511 GLY A CA 1
ATOM 3824 C C . GLY A 1 511 ? -14.795 3.405 8.364 1.00 32.59 511 GLY A C 1
ATOM 3825 O O . GLY A 1 511 ? -13.858 3.152 7.599 1.00 32.59 511 GLY A O 1
ATOM 3826 N N . ARG A 1 512 ? -15.841 2.585 8.512 1.00 44.31 512 ARG A N 1
ATOM 3827 C CA . ARG A 1 512 ? -16.012 1.356 7.720 1.00 44.31 512 ARG A CA 1
ATOM 3828 C C . ARG A 1 512 ? -16.045 1.732 6.234 1.00 44.31 512 ARG A C 1
ATOM 3830 O O . ARG A 1 512 ? -17.043 2.248 5.741 1.00 44.31 512 ARG A O 1
ATOM 3837 N N . HIS A 1 513 ? -14.927 1.532 5.540 1.00 50.81 513 HIS A N 1
ATOM 3838 C CA . HIS A 1 513 ? -14.767 1.905 4.138 1.00 50.81 513 HIS A CA 1
ATOM 3839 C C . HIS A 1 513 ? -15.531 0.903 3.269 1.00 50.81 513 HIS A C 1
ATOM 3841 O O . HIS A 1 513 ? -15.006 -0.152 2.919 1.00 50.81 513 HIS A O 1
ATOM 3847 N N . TYR A 1 514 ? -16.792 1.216 2.965 1.00 64.56 514 TYR A N 1
ATOM 3848 C CA . TYR A 1 514 ? -17.641 0.427 2.075 1.00 64.56 514 TYR A CA 1
ATOM 3849 C C . TYR A 1 514 ? -17.334 0.771 0.613 1.00 64.56 514 TYR A C 1
ATOM 3851 O O . TYR A 1 514 ? -17.940 1.667 0.031 1.00 64.56 514 TYR A O 1
ATOM 3859 N N . LEU A 1 515 ? -16.402 0.030 0.010 1.00 76.00 515 LEU A N 1
ATOM 3860 C CA . LEU A 1 515 ? -15.855 0.260 -1.336 1.00 76.00 515 LEU A CA 1
ATOM 3861 C C . LEU A 1 515 ? -16.814 -0.143 -2.480 1.00 76.00 515 LEU A C 1
ATOM 3863 O O . LEU A 1 515 ? -16.390 -0.522 -3.572 1.00 76.00 515 LEU A O 1
ATOM 3867 N N . HIS A 1 516 ? -18.125 -0.101 -2.235 1.00 73.00 516 HIS A N 1
ATOM 3868 C CA . HIS A 1 516 ? -19.154 -0.510 -3.192 1.00 73.00 516 HIS A CA 1
ATOM 3869 C C . HIS A 1 516 ? -19.123 0.353 -4.466 1.00 73.00 516 HIS A C 1
ATOM 3871 O O . HIS A 1 516 ? -19.195 -0.177 -5.575 1.00 73.00 516 HIS A O 1
ATOM 3877 N N . GLY A 1 517 ? -18.941 1.671 -4.320 1.00 70.00 517 GLY A N 1
ATOM 3878 C CA . GLY A 1 517 ? -18.828 2.592 -5.454 1.00 70.00 517 GLY A CA 1
ATOM 3879 C C . GLY A 1 517 ? -17.557 2.370 -6.279 1.00 70.00 517 GLY A C 1
ATOM 3880 O O . GLY A 1 517 ? -17.589 2.456 -7.503 1.00 70.00 517 GLY A O 1
ATOM 3881 N N . GLU A 1 518 ? -16.443 2.039 -5.632 1.00 78.88 518 GLU A N 1
ATOM 3882 C CA . GLU A 1 518 ? -15.155 1.756 -6.271 1.00 78.88 518 GLU A CA 1
ATOM 3883 C C . GLU A 1 518 ? -15.215 0.455 -7.079 1.00 78.88 518 GLU A C 1
ATOM 3885 O O . GLU A 1 518 ? -14.767 0.435 -8.227 1.00 78.88 518 GLU A O 1
ATOM 3890 N N . ILE A 1 519 ? -15.825 -0.593 -6.510 1.00 78.12 519 ILE A N 1
ATOM 3891 C CA . ILE A 1 519 ? -16.082 -1.875 -7.181 1.00 78.12 519 ILE A CA 1
ATOM 3892 C C . ILE A 1 519 ? -17.010 -1.663 -8.389 1.00 78.12 519 ILE A C 1
ATOM 3894 O O . ILE A 1 519 ? -16.689 -2.119 -9.488 1.00 78.12 519 ILE A O 1
ATOM 3898 N N . HIS A 1 520 ? -18.112 -0.917 -8.227 1.00 80.75 520 HIS A N 1
ATOM 3899 C CA . HIS A 1 520 ? -19.049 -0.632 -9.322 1.00 80.75 520 HIS A CA 1
ATOM 3900 C C . HIS A 1 520 ? -18.367 0.134 -10.465 1.00 80.75 520 HIS A C 1
ATOM 3902 O O . HIS A 1 520 ? -18.500 -0.242 -11.627 1.00 80.75 520 HIS A O 1
ATOM 3908 N N . ARG A 1 521 ? -17.595 1.186 -10.154 1.00 79.69 521 ARG A N 1
ATOM 3909 C CA . ARG A 1 521 ? -16.921 2.012 -11.173 1.00 79.69 521 ARG A CA 1
ATOM 3910 C C . ARG A 1 521 ? -15.821 1.272 -11.946 1.00 79.69 521 ARG A C 1
ATOM 3912 O O . ARG A 1 521 ? -15.552 1.668 -13.074 1.00 79.69 521 ARG A O 1
ATOM 3919 N N . GLN A 1 522 ? -15.184 0.244 -11.373 1.00 79.25 522 GLN A N 1
ATOM 3920 C CA . GLN A 1 522 ? -14.080 -0.480 -12.029 1.00 79.25 522 GLN A CA 1
ATOM 3921 C C . GLN A 1 522 ? -14.487 -1.791 -12.706 1.00 79.25 522 GLN A C 1
ATOM 3923 O O . GLN A 1 522 ? -13.950 -2.099 -13.768 1.00 79.25 522 GLN A O 1
ATOM 3928 N N . TRP A 1 523 ? -15.395 -2.573 -12.114 1.00 81.25 523 TRP A N 1
ATOM 3929 C CA . TRP A 1 523 ? -15.752 -3.908 -12.625 1.00 81.25 523 TRP A CA 1
ATOM 3930 C C . TRP A 1 523 ? -17.218 -4.023 -13.077 1.00 81.25 523 TRP A C 1
ATOM 3932 O O . TRP A 1 523 ? -17.587 -5.006 -13.720 1.00 81.25 523 TRP A O 1
ATOM 3942 N N . GLY A 1 524 ? -18.042 -3.010 -12.796 1.00 82.00 524 GLY A N 1
ATOM 3943 C CA . GLY A 1 524 ? -19.424 -2.920 -13.258 1.00 82.00 524 GLY A CA 1
ATOM 3944 C C . GLY A 1 524 ? -20.391 -3.916 -12.613 1.00 82.00 524 GLY A C 1
ATOM 3945 O O . GLY A 1 524 ? -20.029 -4.801 -11.831 1.00 82.00 524 GLY A O 1
ATOM 3946 N N . GLU A 1 525 ? -21.662 -3.771 -12.983 1.00 83.25 525 GLU A N 1
ATOM 3947 C CA . GLU A 1 525 ? -22.779 -4.498 -12.371 1.00 83.25 525 GLU A CA 1
ATOM 3948 C C . GLU A 1 525 ? -22.678 -6.023 -12.539 1.00 83.25 525 GLU A C 1
ATOM 3950 O O . GLU A 1 525 ? -22.995 -6.788 -11.626 1.00 83.25 525 GLU A O 1
ATOM 3955 N N . ALA A 1 526 ? -22.144 -6.487 -13.674 1.00 82.94 526 ALA A N 1
ATOM 3956 C CA . ALA A 1 526 ? -21.943 -7.911 -13.933 1.00 82.94 526 ALA A CA 1
ATOM 3957 C C . ALA A 1 526 ? -20.956 -8.558 -12.942 1.00 82.94 526 ALA A C 1
ATOM 3959 O O . ALA A 1 526 ? -21.173 -9.694 -12.523 1.00 82.94 526 ALA A O 1
ATOM 3960 N N . ALA A 1 527 ? -19.898 -7.850 -12.532 1.00 82.81 527 ALA A N 1
ATOM 3961 C CA . ALA A 1 527 ? -18.959 -8.347 -11.529 1.00 82.81 527 ALA A CA 1
ATOM 3962 C C . ALA A 1 527 ? -19.531 -8.245 -10.106 1.00 82.81 527 ALA A C 1
ATOM 3964 O O . ALA A 1 527 ? -19.373 -9.183 -9.322 1.00 82.81 527 ALA A O 1
ATOM 3965 N N . ILE A 1 528 ? -20.249 -7.160 -9.785 1.00 85.94 528 ILE A N 1
ATOM 3966 C CA . ILE A 1 528 ? -20.947 -7.007 -8.497 1.00 85.94 528 ILE A CA 1
ATOM 3967 C C . ILE A 1 528 ? -21.941 -8.143 -8.273 1.00 85.94 528 ILE A C 1
ATOM 3969 O O . ILE A 1 528 ? -21.891 -8.785 -7.226 1.00 85.94 528 ILE A O 1
ATOM 3973 N N . SER A 1 529 ? -22.781 -8.450 -9.263 1.00 87.06 529 SER A N 1
ATOM 3974 C CA . SER A 1 529 ? -23.770 -9.528 -9.172 1.00 87.06 529 SER A CA 1
ATOM 3975 C C . SER A 1 529 ? -23.118 -10.881 -8.836 1.00 87.06 529 SER A C 1
ATOM 3977 O O . SER A 1 529 ? -23.572 -11.589 -7.934 1.00 87.06 529 SER A O 1
ATOM 3979 N N . ARG A 1 530 ? -21.974 -11.200 -9.465 1.00 88.94 530 ARG A N 1
ATOM 3980 C CA . ARG A 1 530 ? -21.184 -12.418 -9.185 1.00 88.94 530 ARG A CA 1
ATOM 3981 C C . ARG A 1 530 ? -20.592 -12.424 -7.775 1.00 88.94 530 ARG A C 1
ATOM 3983 O O . ARG A 1 530 ? -20.633 -13.454 -7.106 1.00 88.94 530 ARG A O 1
ATOM 3990 N N . LEU A 1 531 ? -20.057 -11.291 -7.317 1.00 90.25 531 LEU A N 1
ATOM 3991 C CA . LEU A 1 531 ? -19.495 -11.139 -5.970 1.00 90.25 531 LEU A CA 1
ATOM 3992 C C . LEU A 1 531 ? -20.576 -11.233 -4.880 1.00 90.25 531 LEU A C 1
ATOM 3994 O O . LEU A 1 531 ? -20.340 -11.831 -3.832 1.00 90.25 531 LEU A O 1
ATOM 3998 N N . GLN A 1 532 ? -21.773 -10.701 -5.134 1.00 90.25 532 GLN A N 1
ATOM 3999 C CA . GLN A 1 532 ? -22.928 -10.811 -4.239 1.00 90.25 532 GLN A CA 1
ATOM 4000 C C . GLN A 1 532 ? -23.515 -12.231 -4.209 1.00 90.25 532 GLN A C 1
ATOM 4002 O O . GLN A 1 532 ? -23.950 -12.684 -3.153 1.00 90.25 532 GLN A O 1
ATOM 4007 N N . GLU A 1 533 ? -23.532 -12.950 -5.336 1.00 90.06 533 GLU A N 1
ATOM 4008 C CA . GLU A 1 533 ? -23.945 -14.362 -5.400 1.00 90.06 533 GLU A CA 1
ATOM 4009 C C . GLU A 1 533 ? -22.961 -15.267 -4.639 1.00 90.06 533 GLU A C 1
ATOM 4011 O O . GLU A 1 533 ? -23.382 -16.048 -3.786 1.00 90.06 533 GLU A O 1
ATOM 4016 N N . LEU A 1 534 ? -21.652 -15.089 -4.862 1.00 91.12 534 LEU A N 1
ATOM 4017 C CA . LEU A 1 534 ? -20.577 -15.708 -4.075 1.00 91.12 534 LEU A CA 1
ATOM 4018 C C . LEU A 1 534 ? -20.758 -15.440 -2.573 1.00 91.12 534 LEU A C 1
ATOM 4020 O O . LEU A 1 534 ? -20.721 -16.369 -1.769 1.00 91.12 534 LEU A O 1
ATOM 4024 N N . GLY A 1 535 ? -20.982 -14.179 -2.197 1.00 90.12 535 GLY A N 1
ATOM 4025 C CA . GLY A 1 535 ? -21.190 -13.761 -0.813 1.00 90.12 535 GLY A CA 1
ATOM 4026 C C . GLY A 1 535 ? -22.424 -14.381 -0.158 1.00 90.12 535 GLY A C 1
ATOM 4027 O O . GLY A 1 535 ? -22.358 -14.826 0.990 1.00 90.12 535 GLY A O 1
ATOM 4028 N N . ARG A 1 536 ? -23.545 -14.463 -0.891 1.00 90.56 536 ARG A N 1
ATOM 4029 C CA . ARG A 1 536 ? -24.772 -15.140 -0.439 1.00 90.56 536 ARG A CA 1
ATOM 4030 C C . ARG A 1 536 ? -24.554 -16.644 -0.247 1.00 90.56 536 ARG A C 1
ATOM 4032 O O . ARG A 1 536 ? -25.017 -17.180 0.756 1.00 90.56 536 ARG A O 1
ATOM 4039 N N . ARG A 1 537 ? -23.808 -17.307 -1.136 1.00 89.81 537 ARG A N 1
ATOM 4040 C CA . ARG A 1 537 ? -23.477 -18.743 -1.024 1.00 89.81 537 ARG A CA 1
ATOM 4041 C C . ARG A 1 537 ? -22.525 -19.044 0.122 1.00 89.81 537 ARG A C 1
ATOM 4043 O O . ARG A 1 537 ? -22.791 -19.958 0.895 1.00 89.81 537 ARG A O 1
ATOM 4050 N N . ALA A 1 538 ? -21.484 -18.230 0.296 1.00 87.88 538 ALA A N 1
ATOM 4051 C CA . ALA A 1 538 ? -20.588 -18.327 1.443 1.00 87.88 538 ALA A CA 1
ATOM 4052 C C . ALA A 1 538 ? -21.382 -18.223 2.757 1.00 87.88 538 ALA A C 1
ATOM 4054 O O . ALA A 1 538 ? -21.311 -19.128 3.585 1.00 87.88 538 ALA A O 1
ATOM 4055 N N . ALA A 1 539 ? -22.234 -17.198 2.892 1.00 83.88 539 ALA A N 1
ATOM 4056 C CA . ALA A 1 539 ? -23.095 -17.029 4.062 1.00 83.88 539 ALA A CA 1
ATOM 4057 C C . ALA A 1 539 ? -24.053 -18.219 4.282 1.00 83.88 539 ALA A C 1
ATOM 4059 O O . ALA A 1 539 ? -24.180 -18.692 5.409 1.00 83.88 539 ALA A O 1
ATOM 4060 N N . ALA A 1 540 ? -24.677 -18.748 3.222 1.00 84.19 540 ALA A N 1
ATOM 4061 C CA . ALA A 1 540 ? -25.553 -19.923 3.300 1.00 84.19 540 ALA A CA 1
ATOM 4062 C C . ALA A 1 540 ? -24.811 -21.222 3.686 1.00 84.19 540 ALA A C 1
ATOM 4064 O O . ALA A 1 540 ? -25.417 -22.133 4.246 1.00 84.19 540 ALA A O 1
ATOM 4065 N N . MET A 1 541 ? -23.504 -21.302 3.422 1.00 83.81 541 MET A N 1
ATOM 4066 C CA . MET A 1 541 ? -22.623 -22.391 3.860 1.00 83.81 541 MET A CA 1
ATOM 4067 C C . MET A 1 541 ? -22.023 -22.178 5.264 1.00 83.81 541 MET A C 1
ATOM 4069 O O . MET A 1 541 ? -21.303 -23.053 5.741 1.00 83.81 541 MET A O 1
ATOM 4073 N N . GLY A 1 542 ? -22.298 -21.048 5.928 1.00 76.62 542 GLY A N 1
ATOM 4074 C CA . GLY A 1 542 ? -21.687 -20.684 7.214 1.00 76.62 542 GLY A CA 1
ATOM 4075 C C . GLY A 1 542 ? -20.249 -20.152 7.109 1.00 76.62 542 GLY A C 1
ATOM 4076 O O . GLY A 1 542 ? -19.544 -20.113 8.113 1.00 76.62 542 GLY A O 1
ATOM 4077 N N . SER A 1 543 ? -19.814 -19.746 5.913 1.00 85.25 543 SER A N 1
ATOM 4078 C CA . SER A 1 543 ? -18.459 -19.271 5.609 1.00 85.25 543 SER A CA 1
ATOM 4079 C C . SER A 1 543 ? -18.396 -17.770 5.326 1.00 85.25 543 SER A C 1
ATOM 4081 O O . SER A 1 543 ? -19.292 -17.180 4.714 1.00 85.25 543 SER A O 1
ATOM 4083 N N . SER A 1 544 ? -17.272 -17.153 5.680 1.00 85.00 544 SER A N 1
ATOM 4084 C CA . SER A 1 544 ? -16.936 -15.791 5.253 1.00 85.00 544 SER A CA 1
ATOM 4085 C C . SER A 1 544 ? -16.237 -15.798 3.889 1.00 85.00 544 SER A C 1
ATOM 4087 O O . SER A 1 544 ? -15.481 -16.722 3.584 1.00 85.00 544 SER A O 1
ATOM 4089 N N . ALA A 1 545 ? -16.447 -14.765 3.074 1.00 90.44 545 ALA A N 1
ATOM 4090 C CA . ALA A 1 545 ? -15.793 -14.585 1.778 1.00 90.44 545 ALA A CA 1
ATOM 4091 C C . ALA A 1 545 ? -15.214 -13.172 1.639 1.00 90.44 545 ALA A C 1
ATOM 4093 O O . ALA A 1 545 ? -15.882 -12.183 1.952 1.00 90.44 545 ALA A O 1
ATOM 4094 N N . TYR A 1 546 ? -13.985 -13.082 1.128 1.00 91.38 546 TYR A N 1
ATOM 4095 C CA . TYR A 1 546 ? -13.219 -11.840 1.054 1.00 91.38 546 TYR A CA 1
ATOM 4096 C C . TYR A 1 546 ? -12.467 -11.697 -0.273 1.00 91.38 546 TYR A C 1
ATOM 4098 O O . TYR A 1 546 ? -11.772 -12.623 -0.680 1.00 91.38 546 TYR A O 1
ATOM 4106 N N . LEU A 1 547 ? -12.503 -10.519 -0.903 1.00 93.38 547 LEU A N 1
ATOM 4107 C CA . LEU A 1 547 ? -11.443 -10.104 -1.839 1.00 93.38 547 LEU A CA 1
ATOM 4108 C C . LEU A 1 547 ? -10.172 -9.817 -1.036 1.00 93.38 547 LEU A C 1
ATOM 4110 O O . LEU A 1 547 ? -10.282 -9.250 0.051 1.00 93.38 547 LEU A O 1
ATOM 4114 N N . VAL A 1 548 ? -8.979 -10.152 -1.537 1.00 92.94 548 VAL A N 1
ATOM 4115 C CA . VAL A 1 548 ? -7.743 -10.037 -0.735 1.00 92.94 548 VAL A CA 1
ATOM 4116 C C . VAL A 1 548 ? -6.500 -9.549 -1.480 1.00 92.94 548 VAL A C 1
ATOM 4118 O O . VAL A 1 548 ? -6.165 -9.982 -2.576 1.00 92.94 548 VAL A O 1
ATOM 4121 N N . GLY A 1 549 ? -5.709 -8.717 -0.805 1.00 87.88 549 GLY A N 1
ATOM 4122 C CA . GLY A 1 549 ? -4.336 -8.392 -1.182 1.00 87.88 549 GLY A CA 1
ATOM 4123 C C . GLY A 1 549 ? -4.182 -7.653 -2.506 1.00 87.88 549 GLY A C 1
ATOM 4124 O O . GLY A 1 549 ? -4.495 -6.468 -2.584 1.00 87.88 549 GLY A O 1
ATOM 4125 N N . GLY A 1 550 ? -3.630 -8.320 -3.526 1.00 87.25 550 GLY A N 1
ATOM 4126 C CA . GLY A 1 550 ? -3.240 -7.673 -4.781 1.00 87.25 550 GLY A CA 1
ATOM 4127 C C . GLY A 1 550 ? -4.402 -6.959 -5.469 1.00 87.25 550 GLY A C 1
ATOM 4128 O O . GLY A 1 550 ? -4.222 -5.838 -5.947 1.00 87.25 550 GLY A O 1
ATOM 4129 N N . CYS A 1 551 ? -5.591 -7.568 -5.439 1.00 89.81 551 CYS A N 1
ATOM 4130 C CA . CYS A 1 551 ? -6.795 -6.981 -6.011 1.00 89.81 551 CYS A CA 1
ATOM 4131 C C . CYS A 1 551 ? -7.347 -5.806 -5.197 1.00 89.81 551 CYS A C 1
ATOM 4133 O O . CYS A 1 551 ? -7.806 -4.834 -5.784 1.00 89.81 551 CYS A O 1
ATOM 4135 N N . VAL A 1 552 ? -7.254 -5.852 -3.863 1.00 92.06 552 VAL A N 1
ATOM 4136 C CA . VAL A 1 552 ? -7.696 -4.761 -2.976 1.00 92.06 552 VAL A CA 1
ATOM 4137 C C . VAL A 1 552 ? -6.797 -3.535 -3.153 1.00 92.06 552 VAL A C 1
ATOM 4139 O O . VAL A 1 552 ? -7.292 -2.421 -3.305 1.00 92.06 552 VAL A O 1
ATOM 4142 N N . ARG A 1 553 ? -5.476 -3.747 -3.229 1.00 92.94 553 ARG A N 1
ATOM 4143 C CA . ARG A 1 553 ? -4.491 -2.698 -3.524 1.00 92.94 553 ARG A CA 1
ATOM 4144 C C . ARG A 1 553 ? -4.754 -2.021 -4.869 1.00 92.94 553 ARG A C 1
ATOM 4146 O O . ARG A 1 553 ? -4.814 -0.798 -4.935 1.00 92.94 553 ARG A O 1
ATOM 4153 N N . ASP A 1 554 ? -4.874 -2.799 -5.944 1.00 90.25 554 ASP A N 1
ATOM 4154 C CA . ASP A 1 554 ? -4.990 -2.234 -7.293 1.00 90.25 554 ASP A CA 1
ATOM 4155 C C . ASP A 1 554 ? -6.384 -1.616 -7.546 1.00 90.25 554 ASP A C 1
ATOM 4157 O O . ASP A 1 554 ? -6.455 -0.604 -8.241 1.00 90.25 554 ASP A O 1
ATOM 4161 N N . LEU A 1 555 ? -7.446 -2.103 -6.881 1.00 89.31 555 LEU A N 1
ATOM 4162 C CA . LEU A 1 555 ? -8.756 -1.436 -6.797 1.00 89.31 555 LEU A CA 1
ATOM 4163 C C . LEU A 1 555 ? -8.643 -0.048 -6.136 1.00 89.31 555 LEU A C 1
ATOM 4165 O O . LEU A 1 555 ? -9.150 0.935 -6.678 1.00 89.31 555 LEU A O 1
ATOM 4169 N N . LEU A 1 556 ? -7.966 0.051 -4.986 1.00 89.06 556 LEU A N 1
ATOM 4170 C CA . LEU A 1 556 ? -7.744 1.322 -4.278 1.00 89.06 556 LEU A CA 1
ATOM 4171 C C . LEU A 1 556 ? -6.866 2.297 -5.085 1.00 89.06 556 LEU A C 1
ATOM 4173 O O . LEU A 1 556 ? -7.104 3.502 -5.062 1.00 89.06 556 LEU A O 1
ATOM 4177 N N . LEU A 1 557 ? -5.906 1.780 -5.860 1.00 86.81 557 LEU A N 1
ATOM 4178 C CA . LEU A 1 557 ? -5.096 2.542 -6.822 1.00 86.81 557 LEU A CA 1
ATOM 4179 C C . LEU A 1 557 ? -5.820 2.838 -8.157 1.00 86.81 557 LEU A C 1
ATOM 4181 O O . LEU A 1 557 ? -5.174 3.308 -9.095 1.00 86.81 557 LEU A O 1
ATOM 4185 N N . GLN A 1 558 ? -7.124 2.553 -8.259 1.00 86.00 558 GLN A N 1
ATOM 4186 C CA . GLN A 1 558 ? -7.973 2.790 -9.438 1.00 86.00 558 GLN A CA 1
ATOM 4187 C C . GLN A 1 558 ? -7.418 2.175 -10.738 1.00 86.00 558 GLN A C 1
ATOM 4189 O O . GLN A 1 558 ? -7.380 2.815 -11.791 1.00 86.00 558 GLN A O 1
ATOM 4194 N N . ARG A 1 559 ? -6.940 0.925 -10.669 1.00 82.12 559 ARG A N 1
ATOM 4195 C CA . ARG A 1 559 ? -6.321 0.219 -11.799 1.00 82.12 559 ARG A CA 1
ATOM 4196 C C . ARG A 1 559 ? -7.255 -0.860 -12.336 1.00 82.12 559 ARG A C 1
ATOM 4198 O O . ARG A 1 559 ? -7.557 -1.819 -11.633 1.00 82.12 559 ARG A O 1
ATOM 4205 N N . ASN A 1 560 ? -7.617 -0.764 -13.616 1.00 73.12 560 ASN A N 1
ATOM 4206 C CA . ASN A 1 560 ? -8.411 -1.793 -14.293 1.00 73.12 560 ASN A CA 1
ATOM 4207 C C . ASN A 1 560 ? -7.773 -3.186 -14.151 1.00 73.12 560 ASN A C 1
ATOM 4209 O O . ASN A 1 560 ? -6.579 -3.364 -14.410 1.00 73.12 560 ASN A O 1
ATOM 4213 N N . MET A 1 561 ? -8.595 -4.172 -13.790 1.00 79.31 561 MET A N 1
ATOM 4214 C CA . MET A 1 561 ? -8.214 -5.576 -13.654 1.00 79.31 561 MET A CA 1
ATOM 4215 C C . MET A 1 561 ? -9.354 -6.497 -14.096 1.00 79.31 561 MET A C 1
ATOM 4217 O O . MET A 1 561 ? -10.521 -6.164 -13.907 1.00 79.31 561 MET A O 1
ATOM 4221 N N . THR A 1 562 ? -9.003 -7.681 -14.599 1.00 73.12 562 THR A N 1
ATOM 4222 C CA . THR A 1 562 ? -9.925 -8.799 -14.880 1.00 73.12 562 THR A CA 1
ATOM 4223 C C . THR A 1 562 ? -9.798 -9.951 -13.885 1.00 73.12 562 THR A C 1
ATOM 4225 O O . THR A 1 562 ? -10.733 -10.734 -13.743 1.00 73.12 562 THR A O 1
ATOM 4228 N N . ASP A 1 563 ? -8.650 -10.056 -13.212 1.00 82.94 563 ASP A N 1
ATOM 4229 C CA . ASP A 1 563 ? -8.279 -11.164 -12.333 1.00 82.94 563 ASP A CA 1
ATOM 4230 C C . ASP A 1 563 ? -8.399 -10.711 -10.871 1.00 82.94 563 ASP A C 1
ATOM 4232 O O . ASP A 1 563 ? -7.737 -9.753 -10.463 1.00 82.94 563 ASP A O 1
ATOM 4236 N N . ILE A 1 564 ? -9.229 -11.396 -10.078 1.00 89.31 564 ILE A N 1
ATOM 4237 C CA . ILE A 1 564 ? -9.421 -11.116 -8.647 1.00 89.31 564 ILE A CA 1
ATOM 4238 C C . ILE A 1 564 ? -9.078 -12.322 -7.759 1.00 89.31 564 ILE A C 1
ATOM 4240 O O . ILE A 1 564 ? -9.450 -13.459 -8.056 1.00 89.31 564 ILE A O 1
ATOM 4244 N N . ASP A 1 565 ? -8.403 -12.042 -6.641 1.00 91.94 565 ASP A N 1
ATOM 4245 C CA . ASP A 1 565 ? -8.069 -13.010 -5.593 1.00 91.94 565 ASP A CA 1
ATOM 4246 C C . ASP A 1 565 ? -9.177 -13.027 -4.526 1.00 91.94 565 ASP A C 1
ATOM 4248 O O . ASP A 1 565 ? -9.478 -11.995 -3.916 1.00 91.94 565 ASP A O 1
ATOM 4252 N N . VAL A 1 566 ? -9.752 -14.200 -4.259 1.00 93.06 566 VAL A N 1
ATOM 4253 C CA . VAL A 1 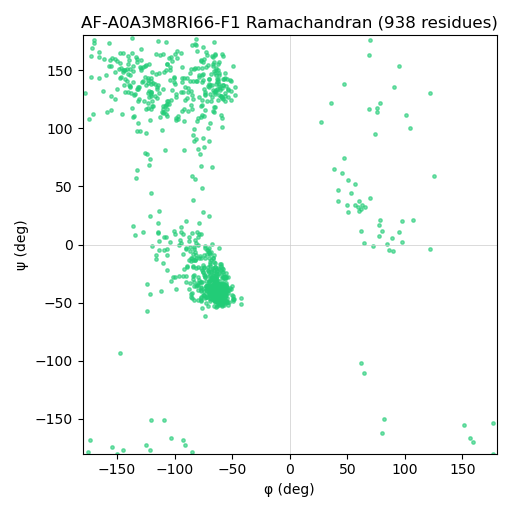566 ? -10.789 -14.414 -3.239 1.00 93.06 566 VAL A CA 1
ATOM 4254 C C . VAL A 1 566 ? -10.312 -15.432 -2.203 1.00 93.06 566 VAL A C 1
ATOM 4256 O O . VAL A 1 566 ? -9.863 -16.523 -2.548 1.00 93.06 566 VAL A O 1
ATOM 4259 N N . VAL A 1 567 ? -10.463 -15.108 -0.919 1.00 92.31 567 VAL A N 1
ATOM 4260 C CA . VAL A 1 567 ? -10.213 -16.022 0.204 1.00 92.31 567 VAL A CA 1
ATOM 4261 C C . VAL A 1 567 ? -11.504 -16.320 0.963 1.00 92.31 567 VAL A C 1
ATOM 4263 O O . VAL A 1 567 ? -12.293 -15.420 1.250 1.00 92.31 567 VAL A O 1
ATOM 4266 N N . ILE A 1 568 ? -11.705 -17.601 1.277 1.00 89.50 568 ILE A N 1
ATOM 4267 C CA . ILE A 1 568 ? -12.901 -18.150 1.923 1.00 89.50 568 ILE A CA 1
ATOM 4268 C C . ILE A 1 568 ? -12.531 -18.744 3.284 1.00 89.50 568 ILE A C 1
ATOM 4270 O O . ILE A 1 568 ? -11.667 -19.618 3.357 1.00 89.50 568 ILE A O 1
ATOM 4274 N N . GLU A 1 569 ? -13.229 -18.338 4.345 1.00 85.00 569 GLU A N 1
ATOM 4275 C CA . GLU A 1 569 ? -13.181 -19.008 5.652 1.00 85.00 569 GLU A CA 1
ATOM 4276 C C . GLU A 1 569 ? -14.038 -20.281 5.606 1.00 85.00 569 GLU A C 1
ATOM 4278 O O . GLU A 1 569 ? -15.193 -20.313 6.034 1.00 85.00 569 GLU A O 1
ATOM 4283 N N . GLY A 1 570 ? -13.482 -21.326 4.990 1.00 82.19 570 GLY A N 1
ATOM 4284 C CA . GLY A 1 570 ? -14.148 -22.604 4.748 1.00 82.19 570 GLY A CA 1
ATOM 4285 C C . GLY A 1 570 ? -13.623 -23.313 3.502 1.00 82.19 570 GLY A C 1
ATOM 4286 O O . GLY A 1 570 ? -12.489 -23.097 3.073 1.00 82.19 570 GLY A O 1
ATOM 4287 N N . ASP A 1 571 ? -14.452 -24.172 2.911 1.00 83.94 571 ASP A N 1
ATOM 4288 C CA . ASP A 1 571 ? -14.110 -24.955 1.718 1.00 83.94 571 ASP A CA 1
ATOM 4289 C C . ASP A 1 571 ? -14.326 -24.143 0.427 1.00 83.94 571 ASP A C 1
ATOM 4291 O O . ASP A 1 571 ? -15.439 -24.033 -0.098 1.00 83.94 571 ASP A O 1
ATOM 4295 N N . ALA A 1 572 ? -13.232 -23.592 -0.106 1.00 87.75 572 ALA A N 1
ATOM 4296 C CA . ALA A 1 572 ? -13.240 -22.837 -1.354 1.00 87.75 572 ALA A CA 1
ATOM 4297 C C . ALA A 1 572 ? -13.485 -23.712 -2.598 1.00 87.75 572 ALA A C 1
ATOM 4299 O O . ALA A 1 572 ? -13.960 -23.197 -3.609 1.00 87.75 572 ALA A O 1
ATOM 4300 N N . LEU A 1 573 ? -13.196 -25.020 -2.548 1.00 86.56 573 LEU A N 1
ATOM 4301 C CA . LEU A 1 573 ? -13.431 -25.937 -3.669 1.00 86.56 573 LEU A CA 1
ATOM 4302 C C . LEU A 1 573 ? -14.929 -26.220 -3.812 1.00 86.56 573 LEU A C 1
ATOM 4304 O O . LEU A 1 573 ? -15.474 -26.126 -4.914 1.00 86.56 573 LEU A O 1
ATOM 4308 N N . ARG A 1 574 ? -15.602 -26.507 -2.691 1.00 86.44 574 ARG A N 1
ATOM 4309 C CA . ARG A 1 574 ? -17.056 -26.697 -2.637 1.00 86.44 574 ARG A CA 1
ATOM 4310 C C . ARG A 1 574 ? -17.804 -25.427 -3.034 1.00 86.44 574 ARG A C 1
ATOM 4312 O O . ARG A 1 574 ? -18.719 -25.511 -3.848 1.00 86.44 574 ARG A O 1
ATOM 4319 N N . LEU A 1 575 ? -17.388 -24.263 -2.527 1.00 87.50 575 LEU A N 1
ATOM 4320 C CA . LEU A 1 575 ? -18.006 -22.984 -2.892 1.00 87.50 575 LEU A CA 1
ATOM 4321 C C . LEU A 1 575 ? -17.790 -22.631 -4.376 1.00 87.50 575 LEU A C 1
ATOM 4323 O O . LEU A 1 575 ? -18.713 -22.150 -5.027 1.00 87.50 575 LEU A O 1
ATOM 4327 N N . ALA A 1 576 ? -16.608 -22.904 -4.943 1.00 88.50 576 ALA A N 1
ATOM 4328 C CA . ALA A 1 576 ? -16.350 -22.677 -6.367 1.00 88.50 576 ALA A CA 1
ATOM 4329 C C . ALA A 1 576 ? -17.200 -23.584 -7.275 1.00 88.50 576 ALA A C 1
ATOM 4331 O O . ALA A 1 576 ? -17.675 -23.127 -8.314 1.00 88.50 576 ALA A O 1
ATOM 4332 N N . ALA A 1 577 ? -17.416 -24.846 -6.887 1.00 85.62 577 ALA A N 1
ATOM 4333 C CA . ALA A 1 577 ? -18.285 -25.770 -7.618 1.00 85.62 577 ALA A CA 1
ATOM 4334 C C . ALA A 1 577 ? -19.765 -25.346 -7.562 1.00 85.62 577 ALA A C 1
ATOM 4336 O O . ALA A 1 577 ? -20.441 -25.336 -8.589 1.00 85.62 577 ALA A O 1
ATOM 4337 N N . ASP A 1 578 ? -20.246 -24.944 -6.384 1.00 84.62 578 ASP A N 1
ATOM 4338 C CA . ASP A 1 578 ? -21.613 -24.456 -6.169 1.00 84.62 578 ASP A CA 1
ATOM 4339 C C . ASP A 1 578 ? -21.894 -23.139 -6.926 1.00 84.62 578 ASP A C 1
ATOM 4341 O O . ASP A 1 578 ? -22.932 -22.988 -7.579 1.00 84.62 578 ASP A O 1
ATOM 4345 N N . LEU A 1 579 ? -20.929 -22.210 -6.937 1.00 84.38 579 LEU A N 1
ATOM 4346 C CA . LEU A 1 579 ? -21.026 -20.973 -7.713 1.00 84.38 579 LEU A CA 1
ATOM 4347 C C . LEU A 1 579 ? -21.015 -21.241 -9.227 1.00 84.38 579 LEU A C 1
ATOM 4349 O O . LEU A 1 579 ? -21.828 -20.660 -9.945 1.00 84.38 579 LEU A O 1
ATOM 4353 N N . ALA A 1 580 ? -20.149 -22.139 -9.714 1.00 83.00 580 ALA A N 1
ATOM 4354 C CA . ALA A 1 580 ? -20.067 -22.509 -11.133 1.00 83.00 580 ALA A CA 1
ATOM 4355 C C . ALA A 1 580 ? -21.336 -23.192 -11.669 1.00 83.00 580 ALA A C 1
ATOM 4357 O O . ALA A 1 580 ? -21.603 -23.131 -12.867 1.00 83.00 580 ALA A O 1
ATOM 4358 N N . ALA A 1 581 ? -22.119 -23.835 -10.799 1.00 76.56 581 ALA A N 1
ATOM 4359 C CA . ALA A 1 581 ? -23.392 -24.448 -11.168 1.00 76.56 581 ALA A CA 1
ATOM 4360 C C . ALA A 1 581 ? -24.527 -23.427 -11.386 1.00 76.56 581 ALA A C 1
ATOM 4362 O O . ALA A 1 581 ? -25.540 -23.779 -11.988 1.00 76.56 581 ALA A O 1
ATOM 4363 N N . THR A 1 582 ? -24.381 -22.186 -10.897 1.00 70.00 582 THR A N 1
ATOM 4364 C CA . THR A 1 582 ? -25.473 -21.188 -10.895 1.00 70.00 582 THR A CA 1
ATOM 4365 C C . THR A 1 582 ? -25.123 -19.877 -11.601 1.00 70.00 582 THR A C 1
ATOM 4367 O O . THR A 1 582 ? -25.979 -19.266 -12.236 1.00 70.00 582 THR A O 1
ATOM 4370 N N . VAL A 1 583 ? -23.865 -19.442 -11.531 1.00 67.69 583 VAL A N 1
ATOM 4371 C CA . VAL A 1 583 ? -23.331 -18.354 -12.355 1.00 67.69 583 VAL A CA 1
ATOM 4372 C C . VAL A 1 583 ? -22.680 -18.985 -13.578 1.00 67.69 583 VAL A C 1
ATOM 4374 O O . VAL A 1 583 ? -21.860 -19.884 -13.420 1.00 67.69 583 VAL A O 1
ATOM 4377 N N . SER A 1 584 ? -22.988 -18.490 -14.781 1.00 67.38 584 SER A N 1
ATOM 4378 C CA . SER A 1 584 ? -22.494 -19.016 -16.066 1.00 67.38 584 SER A CA 1
ATOM 4379 C C . SER A 1 584 ? -20.978 -18.825 -16.280 1.00 67.38 584 SER A C 1
ATOM 4381 O O . SER A 1 584 ? -20.541 -18.064 -17.147 1.00 67.38 584 SER A O 1
ATOM 4383 N N . ALA A 1 585 ? -20.163 -19.507 -15.477 1.00 70.88 585 ALA A N 1
ATOM 4384 C CA . ALA A 1 585 ? -18.727 -19.638 -15.659 1.00 70.88 585 ALA A CA 1
ATOM 4385 C C . ALA A 1 585 ? -18.449 -20.508 -16.892 1.00 70.88 585 ALA A C 1
ATOM 4387 O O . ALA A 1 585 ? -18.988 -21.604 -17.030 1.00 70.88 585 ALA A O 1
ATOM 4388 N N . SER A 1 586 ? -17.590 -20.032 -17.792 1.00 68.00 586 SER A N 1
ATOM 4389 C CA . SER A 1 586 ? -17.196 -20.780 -18.988 1.00 68.00 586 SER A CA 1
ATOM 4390 C C . SER A 1 586 ? -16.263 -21.946 -18.652 1.00 68.00 586 SER A C 1
ATOM 4392 O O . SER A 1 586 ? -16.333 -22.981 -19.309 1.00 68.00 586 SER A O 1
ATOM 4394 N N . HIS A 1 587 ? -15.433 -21.813 -17.607 1.00 78.19 587 HIS A N 1
ATOM 4395 C CA . HIS A 1 587 ? -14.591 -22.894 -17.084 1.00 78.19 587 HIS A CA 1
ATOM 4396 C C . HIS A 1 587 ? -14.376 -22.794 -15.564 1.00 78.19 587 HIS A C 1
ATOM 4398 O O . HIS A 1 587 ? -14.159 -21.705 -15.027 1.00 78.19 587 HIS A O 1
ATOM 4404 N N . LEU A 1 588 ? -14.334 -23.960 -14.909 1.00 85.12 588 LEU A N 1
ATOM 4405 C CA . LEU A 1 588 ? -13.848 -24.173 -13.542 1.00 85.12 588 LEU A CA 1
ATOM 4406 C C . LEU A 1 588 ? -12.596 -25.064 -13.598 1.00 85.12 588 LEU A C 1
ATOM 4408 O O . LEU A 1 588 ? -12.641 -26.163 -14.149 1.00 85.12 588 LEU A O 1
ATOM 4412 N N . HIS A 1 589 ? -11.495 -24.614 -12.997 1.00 85.88 589 HIS A N 1
ATOM 4413 C CA . HIS A 1 589 ? -10.272 -25.398 -12.811 1.00 85.88 589 HIS A CA 1
ATOM 4414 C C . HIS A 1 589 ? -9.943 -25.505 -11.320 1.00 85.88 589 HIS A C 1
ATOM 4416 O O . HIS A 1 589 ? -9.513 -24.533 -10.704 1.00 85.88 589 HIS A O 1
ATOM 4422 N N . SER A 1 590 ? -10.140 -26.684 -10.730 1.00 84.31 590 SER A N 1
ATOM 4423 C CA . SER A 1 590 ? -9.805 -26.959 -9.330 1.00 84.31 590 SER A CA 1
ATOM 4424 C C . SER A 1 590 ? -8.386 -27.521 -9.177 1.00 84.31 590 SER A C 1
ATOM 4426 O O . SER A 1 590 ? -7.925 -28.343 -9.971 1.00 84.31 590 SER A O 1
ATOM 4428 N N . HIS A 1 591 ? -7.703 -27.126 -8.102 1.00 79.81 591 HIS A N 1
ATOM 4429 C CA . HIS A 1 591 ? -6.401 -27.655 -7.698 1.00 79.81 591 HIS A CA 1
ATOM 4430 C C . HIS A 1 591 ? -6.472 -28.203 -6.258 1.00 79.81 591 HIS A C 1
ATOM 4432 O O . HIS A 1 591 ? -5.993 -27.555 -5.322 1.00 79.81 591 HIS A O 1
ATOM 4438 N N . PRO A 1 592 ? -7.030 -29.417 -6.046 1.00 74.00 592 PRO A N 1
ATOM 4439 C CA . PRO A 1 592 ? -7.332 -29.930 -4.705 1.00 74.00 592 PRO A CA 1
ATOM 4440 C C . PRO A 1 592 ? -6.135 -29.973 -3.746 1.00 74.00 592 PRO A C 1
ATOM 4442 O O . PRO A 1 592 ? -6.286 -29.675 -2.568 1.00 74.00 592 PRO A O 1
ATOM 4445 N N . ARG A 1 593 ? -4.924 -30.250 -4.256 1.00 67.56 593 ARG A N 1
ATOM 4446 C CA . ARG A 1 593 ? -3.670 -30.257 -3.471 1.00 67.56 593 ARG A CA 1
ATOM 4447 C C . ARG A 1 593 ? -3.319 -28.923 -2.797 1.00 67.56 593 ARG A C 1
ATOM 4449 O O . ARG A 1 593 ? -2.475 -28.926 -1.909 1.00 67.56 593 ARG A O 1
ATOM 4456 N N . PHE A 1 594 ? -3.906 -27.809 -3.231 1.00 64.38 594 PHE A N 1
ATOM 4457 C CA . PHE A 1 594 ? -3.606 -26.471 -2.713 1.00 64.38 594 PHE A CA 1
ATOM 4458 C C . PHE A 1 594 ? -4.822 -25.762 -2.098 1.00 64.38 594 PHE A C 1
ATOM 4460 O O . PHE A 1 594 ? -4.669 -24.642 -1.612 1.00 64.38 594 PHE A O 1
ATOM 4467 N N . GLY A 1 595 ? -6.006 -26.390 -2.114 1.00 74.12 595 GLY A N 1
ATOM 4468 C CA . GLY A 1 595 ? -7.248 -25.774 -1.636 1.00 74.12 595 GLY A CA 1
ATOM 4469 C C . GLY A 1 595 ? -7.697 -24.569 -2.471 1.00 74.12 595 GLY A C 1
ATOM 4470 O O . GLY A 1 595 ? -8.250 -23.623 -1.913 1.00 74.12 595 GLY A O 1
ATOM 4471 N N . THR A 1 596 ? -7.413 -24.566 -3.782 1.00 85.25 596 THR A N 1
ATOM 4472 C CA . THR A 1 596 ? -7.727 -23.443 -4.683 1.00 85.25 596 THR A CA 1
ATOM 4473 C C . THR A 1 596 ? -8.519 -23.855 -5.924 1.00 85.25 596 THR A C 1
ATOM 4475 O O . THR A 1 596 ? -8.416 -24.989 -6.402 1.00 85.25 596 THR A O 1
ATOM 4478 N N . ALA A 1 597 ? -9.298 -22.922 -6.473 1.00 89.88 597 ALA A N 1
ATOM 4479 C CA . ALA A 1 597 ? -10.042 -23.089 -7.716 1.00 89.88 597 ALA A CA 1
ATOM 4480 C C . ALA A 1 597 ? -10.086 -21.783 -8.524 1.00 89.88 597 ALA A C 1
ATOM 4482 O O . ALA A 1 597 ? -10.331 -20.718 -7.971 1.00 89.88 597 ALA A O 1
ATOM 4483 N N . THR A 1 598 ? -9.898 -21.869 -9.839 1.00 90.25 598 THR A N 1
ATOM 4484 C CA . THR A 1 598 ? -10.044 -20.747 -10.775 1.00 90.25 598 THR A CA 1
ATOM 4485 C C . THR A 1 598 ? -11.369 -20.863 -11.517 1.00 90.25 598 THR A C 1
ATOM 4487 O O . THR A 1 598 ? -11.607 -21.857 -12.207 1.00 90.25 598 THR A O 1
ATOM 4490 N N . LEU A 1 599 ? -12.194 -19.821 -11.442 1.00 88.00 599 LEU A N 1
ATOM 4491 C CA . LEU A 1 599 ? -13.354 -19.605 -12.305 1.00 88.00 599 LEU A CA 1
ATOM 4492 C C . LEU A 1 599 ? -13.008 -18.602 -13.408 1.00 88.00 599 LEU A C 1
ATOM 4494 O O . LEU A 1 599 ? -12.351 -17.589 -13.158 1.00 88.00 599 LEU A O 1
ATOM 4498 N N . ARG A 1 600 ? -13.481 -18.866 -14.626 1.00 87.56 600 ARG A N 1
ATOM 4499 C CA . ARG A 1 600 ? -13.412 -17.943 -15.767 1.00 87.56 600 ARG A CA 1
ATOM 4500 C C . ARG A 1 600 ? -14.807 -17.685 -16.316 1.00 87.56 600 ARG A C 1
ATOM 4502 O O . ARG A 1 600 ? -15.625 -18.600 -16.370 1.00 87.56 600 ARG A O 1
ATOM 4509 N N . PHE A 1 601 ? -15.054 -16.453 -16.743 1.00 84.81 601 PHE A N 1
ATOM 4510 C CA . PHE A 1 601 ? -16.323 -16.007 -17.314 1.00 84.81 601 PHE A CA 1
ATOM 4511 C C . PHE A 1 601 ? -16.140 -15.572 -18.779 1.00 84.81 601 PHE A C 1
ATOM 4513 O O . PHE A 1 601 ? -15.020 -15.388 -19.261 1.00 84.81 601 PHE A O 1
ATOM 4520 N N . ALA A 1 602 ? -17.243 -15.460 -19.523 1.00 80.31 602 ALA A N 1
ATOM 4521 C CA . ALA A 1 602 ? -17.215 -15.178 -20.964 1.00 80.31 602 ALA A CA 1
ATOM 4522 C C . ALA A 1 602 ? -16.705 -13.763 -21.321 1.00 80.31 602 ALA A C 1
ATOM 4524 O O . ALA A 1 602 ? -16.231 -13.540 -22.431 1.00 80.31 602 ALA A O 1
ATOM 4525 N N . ASP A 1 603 ? -16.756 -12.829 -20.373 1.00 81.00 603 ASP A N 1
ATOM 4526 C CA . ASP A 1 603 ? -16.282 -11.441 -20.469 1.00 81.00 603 ASP A CA 1
ATOM 4527 C C . ASP A 1 603 ? -14.809 -11.268 -20.047 1.00 81.00 603 ASP A C 1
ATOM 4529 O O . ASP A 1 603 ? -14.379 -10.171 -19.703 1.00 81.00 603 ASP A O 1
ATOM 4533 N N . GLN A 1 604 ? -14.034 -12.358 -20.061 1.00 79.88 604 GLN A N 1
ATOM 4534 C CA . GLN A 1 604 ? -12.638 -12.439 -19.605 1.00 79.88 604 GLN A CA 1
ATOM 4535 C C . GLN A 1 604 ? -12.419 -12.187 -18.103 1.00 79.88 604 GLN A C 1
ATOM 4537 O O . GLN A 1 604 ? -11.282 -12.290 -17.644 1.00 79.88 604 GLN A O 1
ATOM 4542 N N . PHE A 1 605 ? -13.472 -11.944 -17.313 1.00 83.75 605 PHE A N 1
ATOM 4543 C CA . PHE A 1 605 ? -13.353 -11.872 -15.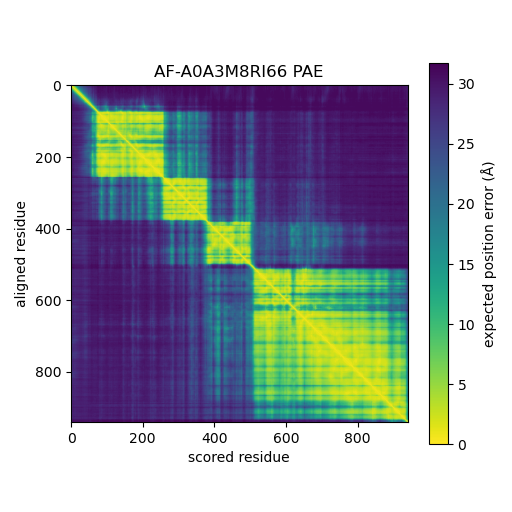858 1.00 83.75 605 PHE A CA 1
ATOM 4544 C C . PHE A 1 605 ? -12.905 -13.227 -15.288 1.00 83.75 605 PHE A C 1
ATOM 4546 O O . PHE A 1 605 ? -13.328 -14.297 -15.749 1.00 83.75 605 PHE A O 1
ATOM 4553 N N . ARG A 1 606 ? -12.057 -13.187 -14.261 1.00 88.75 606 ARG A N 1
ATOM 4554 C CA . ARG A 1 606 ? -11.471 -14.363 -13.619 1.00 88.75 606 ARG A CA 1
ATOM 4555 C C . ARG A 1 606 ? -11.456 -14.196 -12.107 1.00 88.75 606 ARG A C 1
ATOM 4557 O O . ARG A 1 606 ? -11.052 -13.164 -11.584 1.00 88.75 606 ARG A O 1
ATOM 4564 N N . MET A 1 607 ? -11.838 -15.261 -11.414 1.00 90.06 607 MET A N 1
ATOM 4565 C CA . MET A 1 607 ? -11.845 -15.327 -9.958 1.00 90.06 607 MET A CA 1
ATOM 4566 C C . MET A 1 607 ? -11.030 -16.535 -9.502 1.00 90.06 607 MET A C 1
ATOM 4568 O O . MET A 1 607 ? -11.392 -17.671 -9.806 1.00 90.06 6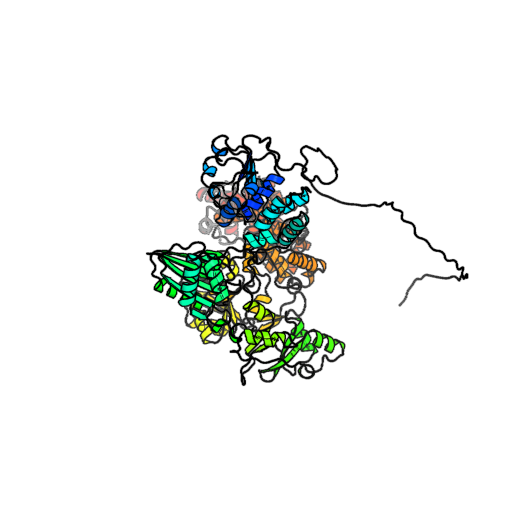07 MET A O 1
ATOM 4572 N N . ASP A 1 608 ? -9.937 -16.292 -8.785 1.00 91.12 608 ASP A N 1
ATOM 4573 C CA . ASP A 1 608 ? -9.149 -17.335 -8.128 1.00 91.12 608 ASP A CA 1
ATOM 4574 C C . ASP A 1 608 ? -9.583 -17.415 -6.657 1.00 91.12 608 ASP A C 1
ATOM 4576 O O . ASP A 1 608 ? -9.336 -16.499 -5.876 1.00 91.12 608 ASP A O 1
ATOM 4580 N N . LEU A 1 609 ? -10.253 -18.506 -6.281 1.00 91.25 609 LEU A N 1
ATOM 4581 C CA . LEU A 1 609 ? -10.695 -18.782 -4.917 1.00 91.25 609 LEU A CA 1
ATOM 4582 C C . LEU A 1 609 ? -9.659 -19.637 -4.178 1.00 91.25 609 LEU A C 1
ATOM 4584 O O . LEU A 1 609 ? -9.137 -20.608 -4.733 1.00 91.25 609 LEU A O 1
ATOM 4588 N N . ALA A 1 610 ? -9.420 -19.332 -2.904 1.00 90.00 610 ALA A N 1
ATOM 4589 C CA . ALA A 1 610 ? -8.569 -20.102 -2.000 1.00 90.00 610 ALA A CA 1
ATOM 4590 C C . ALA A 1 610 ? -9.194 -20.222 -0.601 1.00 90.00 610 ALA A C 1
ATOM 4592 O O . ALA A 1 610 ? -9.820 -19.281 -0.115 1.00 90.00 610 ALA A O 1
ATOM 4593 N N . SER A 1 611 ? -8.995 -21.348 0.084 1.00 85.44 611 SER A N 1
ATOM 4594 C CA . SER A 1 611 ? -9.305 -21.436 1.519 1.00 85.44 611 SER A CA 1
ATOM 4595 C C . SER A 1 611 ? -8.312 -20.605 2.342 1.00 85.44 611 SER A C 1
ATOM 4597 O O . SER A 1 611 ? -7.106 -20.624 2.074 1.00 85.44 611 SER A O 1
ATOM 4599 N N . SER A 1 612 ? -8.814 -19.886 3.349 1.00 81.44 612 SER A N 1
ATOM 4600 C CA . SER A 1 612 ? -8.011 -19.087 4.280 1.00 81.44 612 SER A CA 1
ATOM 4601 C C . SER A 1 612 ? -7.073 -19.972 5.101 1.00 81.44 612 SER A C 1
ATOM 4603 O O . SER A 1 612 ? -7.465 -21.035 5.598 1.00 81.44 612 SER A O 1
ATOM 4605 N N . ARG A 1 613 ? -5.805 -19.561 5.222 1.00 73.00 613 ARG A N 1
ATOM 4606 C CA . ARG A 1 613 ? -4.770 -20.449 5.759 1.00 73.00 613 ARG A CA 1
ATOM 4607 C C . ARG A 1 613 ? -3.700 -19.761 6.591 1.00 73.00 613 ARG A C 1
ATOM 4609 O O . ARG A 1 613 ? -3.319 -18.624 6.325 1.00 73.00 613 ARG A O 1
ATOM 4616 N N . VAL A 1 614 ? -3.163 -20.515 7.543 1.00 67.88 614 VAL A N 1
ATOM 4617 C CA . VAL A 1 614 ? -1.905 -20.244 8.245 1.00 67.88 614 VAL A CA 1
ATOM 4618 C C . VAL A 1 614 ? -0.764 -20.903 7.464 1.00 67.88 614 VAL A C 1
ATOM 4620 O O . VAL A 1 614 ? -0.933 -21.993 6.911 1.00 67.88 614 VAL A O 1
ATOM 4623 N N . GLU A 1 615 ? 0.397 -20.252 7.415 1.00 66.81 615 GLU A N 1
ATOM 4624 C CA . GLU A 1 615 ? 1.617 -20.786 6.799 1.00 66.81 615 GLU A CA 1
ATOM 4625 C C . GLU A 1 615 ? 2.736 -20.887 7.840 1.00 66.81 615 GLU A C 1
ATOM 4627 O O . GLU A 1 615 ? 3.097 -19.898 8.472 1.00 66.81 615 GLU A O 1
ATOM 4632 N N . HIS A 1 616 ? 3.287 -22.090 8.003 1.00 58.50 616 HIS A N 1
ATOM 4633 C CA . HIS A 1 616 ? 4.426 -22.390 8.867 1.00 58.50 616 HIS A CA 1
ATOM 4634 C C . HIS A 1 616 ? 5.681 -22.616 8.019 1.00 58.50 616 HIS A C 1
ATOM 4636 O O . HIS A 1 616 ? 5.699 -23.515 7.178 1.00 58.50 616 HIS A O 1
ATOM 4642 N N . TYR A 1 617 ? 6.750 -21.860 8.262 1.00 60.72 617 TYR A N 1
ATOM 4643 C CA . TYR A 1 617 ? 8.039 -22.049 7.594 1.00 60.72 617 TYR A CA 1
ATOM 4644 C C . TYR A 1 617 ? 8.976 -22.889 8.482 1.00 60.72 617 TYR A C 1
ATOM 4646 O O . TYR A 1 617 ? 9.472 -22.370 9.482 1.00 60.72 617 TYR A O 1
ATOM 4654 N N . PRO A 1 618 ? 9.262 -24.165 8.143 1.00 44.53 618 PRO A N 1
ATOM 4655 C CA . PRO A 1 618 ? 10.068 -25.038 9.004 1.00 44.53 618 PRO A CA 1
ATOM 4656 C C . PRO A 1 618 ? 11.548 -24.637 9.053 1.00 44.53 618 PRO A C 1
ATOM 4658 O O . PRO A 1 618 ? 12.232 -24.917 10.036 1.00 44.53 618 PRO A O 1
ATOM 4661 N N . GLN A 1 619 ? 12.050 -23.989 7.997 1.00 60.97 619 GLN A N 1
ATOM 4662 C CA . GLN A 1 619 ? 13.382 -23.383 7.915 1.00 60.97 619 GLN A CA 1
ATOM 4663 C C . GLN A 1 619 ? 13.332 -22.130 7.013 1.00 60.97 619 GLN A C 1
ATOM 4665 O O . GLN A 1 619 ? 12.449 -22.045 6.152 1.00 60.97 619 GLN A O 1
ATOM 4670 N N . PRO A 1 620 ? 14.265 -21.168 7.166 1.00 61.62 620 PRO A N 1
ATOM 4671 C CA . PRO A 1 620 ? 14.336 -19.972 6.323 1.00 61.62 620 PRO A CA 1
ATOM 4672 C C . PRO A 1 620 ? 14.385 -20.297 4.823 1.00 61.62 620 PRO A C 1
ATOM 4674 O O . PRO A 1 620 ? 15.129 -21.181 4.402 1.00 61.62 620 PRO A O 1
ATOM 4677 N N . GLY A 1 621 ? 13.588 -19.602 4.006 1.00 57.78 621 GLY A N 1
ATOM 4678 C CA . GLY A 1 621 ? 13.531 -19.811 2.552 1.00 57.78 621 GLY A CA 1
ATOM 4679 C C . GLY A 1 621 ? 12.844 -21.101 2.077 1.00 57.78 621 GLY A C 1
ATOM 4680 O O . GLY A 1 621 ? 12.697 -21.295 0.865 1.00 57.78 621 GLY A O 1
ATOM 4681 N N . ALA A 1 622 ? 12.368 -21.962 2.984 1.00 68.88 622 ALA A N 1
ATOM 4682 C CA . ALA A 1 622 ? 11.635 -23.183 2.646 1.00 68.88 622 ALA A CA 1
ATOM 4683 C C . ALA A 1 622 ? 10.267 -22.900 1.983 1.00 68.88 622 ALA A C 1
ATOM 4685 O O . ALA A 1 622 ? 9.825 -21.754 1.840 1.00 68.88 622 ALA A O 1
ATOM 4686 N N . LEU A 1 623 ? 9.582 -23.960 1.543 1.00 59.31 623 LEU A N 1
ATOM 4687 C CA . LEU A 1 623 ? 8.146 -23.894 1.253 1.00 59.31 623 LEU A CA 1
ATOM 4688 C C . LEU A 1 623 ? 7.364 -24.018 2.573 1.00 59.31 623 LEU A C 1
ATOM 4690 O O . LEU A 1 623 ? 7.766 -24.822 3.417 1.00 59.31 623 LEU A O 1
ATOM 4694 N N . PRO A 1 624 ? 6.270 -23.260 2.765 1.00 62.44 624 PRO A N 1
ATOM 4695 C CA . PRO A 1 624 ? 5.492 -23.341 3.989 1.00 62.44 624 PRO A CA 1
ATOM 4696 C C . PRO A 1 624 ? 4.627 -24.607 4.046 1.00 62.44 624 PRO A C 1
ATOM 4698 O O . PRO A 1 624 ? 4.093 -25.066 3.034 1.00 62.44 624 PRO A O 1
ATOM 4701 N N . ILE A 1 625 ? 4.442 -25.125 5.258 1.00 60.91 625 ILE A N 1
ATOM 4702 C CA . ILE A 1 625 ? 3.384 -26.074 5.612 1.00 60.91 625 ILE A CA 1
ATOM 4703 C C . ILE A 1 625 ? 2.098 -25.269 5.848 1.00 60.91 625 ILE A C 1
ATOM 4705 O O . ILE A 1 625 ? 2.145 -24.171 6.400 1.00 60.91 625 ILE A O 1
ATOM 4709 N N . VAL A 1 626 ? 0.957 -25.793 5.399 1.00 59.38 626 VAL A N 1
ATOM 4710 C CA . VAL A 1 626 ? -0.318 -25.063 5.327 1.00 59.38 626 VAL A CA 1
ATOM 4711 C C . VAL A 1 626 ? -1.347 -25.683 6.275 1.00 59.38 626 VAL A C 1
ATOM 4713 O O . VAL A 1 626 ? -1.526 -26.899 6.277 1.00 59.38 626 VAL A O 1
ATOM 4716 N N . GLN A 1 627 ? -2.046 -24.846 7.044 1.00 54.94 627 GLN A N 1
ATOM 4717 C CA . GLN A 1 627 ? -3.157 -25.227 7.930 1.00 54.94 627 GLN A CA 1
ATOM 4718 C C . GLN A 1 627 ? -4.344 -24.272 7.737 1.00 54.94 627 GLN A C 1
ATOM 4720 O O . GLN A 1 627 ? -4.151 -23.143 7.293 1.00 54.94 627 GLN A O 1
ATOM 4725 N N . ALA A 1 628 ? -5.568 -24.690 8.068 1.00 56.69 628 ALA A N 1
ATOM 4726 C CA . ALA A 1 628 ? -6.733 -23.800 8.033 1.00 56.69 628 ALA A CA 1
ATOM 4727 C C . ALA A 1 628 ? -6.641 -22.711 9.123 1.00 56.69 628 ALA A C 1
ATOM 4729 O O . ALA A 1 628 ? -6.111 -22.956 10.204 1.00 56.69 628 ALA A O 1
ATOM 4730 N N . GLY A 1 629 ? -7.166 -21.514 8.852 1.00 59.12 629 GLY A N 1
ATOM 4731 C CA . GLY A 1 629 ? -7.211 -20.416 9.824 1.00 59.12 629 GLY A CA 1
ATOM 4732 C C . GLY A 1 629 ? -8.045 -19.233 9.336 1.00 59.12 629 GLY A C 1
ATOM 4733 O O . GLY A 1 629 ? -8.427 -19.195 8.170 1.00 59.12 629 GLY A O 1
ATOM 4734 N N . GLY A 1 630 ? -8.338 -18.275 10.218 1.00 72.31 630 GLY A N 1
ATOM 4735 C CA . GLY A 1 630 ? -9.163 -17.106 9.885 1.00 72.31 630 GLY A CA 1
ATOM 4736 C C . GLY A 1 630 ? -8.470 -16.072 8.987 1.00 72.31 630 GLY A C 1
ATOM 4737 O O . GLY A 1 630 ? -7.243 -16.062 8.841 1.00 72.31 630 GLY A O 1
ATOM 4738 N N . ILE A 1 631 ? -9.254 -15.150 8.427 1.00 79.75 631 ILE A N 1
ATOM 4739 C CA . ILE A 1 631 ? -8.820 -14.121 7.471 1.00 79.75 631 ILE A CA 1
ATOM 4740 C C . ILE A 1 631 ? -7.657 -13.278 8.001 1.00 79.75 631 ILE A C 1
ATOM 4742 O O . ILE A 1 631 ? -6.717 -13.003 7.263 1.00 79.75 631 ILE A O 1
ATOM 4746 N N . GLN A 1 632 ? -7.646 -12.929 9.290 1.00 72.12 632 GLN A N 1
ATOM 4747 C CA . GLN A 1 632 ? -6.556 -12.143 9.874 1.00 72.12 632 GLN A CA 1
ATOM 4748 C C . GLN A 1 632 ? -5.209 -12.888 9.837 1.00 72.12 632 GLN A C 1
ATOM 4750 O O . GLN A 1 632 ? -4.180 -12.265 9.583 1.00 72.12 632 GLN A O 1
ATOM 4755 N N . ALA A 1 633 ? -5.199 -14.216 10.006 1.00 68.00 633 ALA A N 1
ATOM 4756 C CA . ALA A 1 633 ? -3.985 -15.023 9.870 1.00 68.00 633 ALA A CA 1
ATOM 4757 C C . ALA A 1 633 ? -3.548 -15.159 8.398 1.00 68.00 633 ALA A C 1
ATOM 4759 O O . ALA A 1 633 ? -2.353 -15.098 8.100 1.00 68.00 633 ALA A O 1
ATOM 4760 N N . ASP A 1 634 ? -4.508 -15.254 7.469 1.00 82.12 634 ASP A N 1
ATOM 4761 C CA . ASP A 1 634 ? -4.230 -15.261 6.028 1.00 82.12 634 ASP A CA 1
ATOM 4762 C C . ASP A 1 634 ? -3.689 -13.915 5.511 1.00 82.12 634 ASP A C 1
ATOM 4764 O O . ASP A 1 634 ? -2.909 -13.878 4.557 1.00 82.12 634 ASP A O 1
ATOM 4768 N N . LEU A 1 635 ? -4.058 -12.806 6.159 1.00 82.81 635 LEU A N 1
ATOM 4769 C CA . LEU A 1 635 ? -3.472 -11.489 5.917 1.00 82.81 635 LEU A CA 1
ATOM 4770 C C . LEU A 1 635 ? -2.091 -11.346 6.583 1.00 82.81 635 LEU A C 1
ATOM 4772 O O . LEU A 1 635 ? -1.180 -10.825 5.944 1.00 82.81 635 LEU A O 1
ATOM 4776 N N . TRP A 1 636 ? -1.894 -11.858 7.806 1.00 79.88 636 TRP A N 1
ATOM 4777 C CA . TRP A 1 636 ? -0.626 -11.765 8.556 1.00 79.88 636 TRP A CA 1
ATOM 4778 C C . TRP A 1 636 ? 0.574 -12.420 7.859 1.00 79.88 636 TRP A C 1
ATOM 4780 O O . TRP A 1 636 ? 1.692 -11.910 7.916 1.00 79.88 636 TRP A O 1
ATOM 4790 N N . ARG A 1 637 ? 0.353 -13.546 7.173 1.00 79.88 637 ARG A N 1
ATOM 4791 C CA . ARG A 1 637 ? 1.405 -14.295 6.459 1.00 79.88 637 ARG A CA 1
ATOM 4792 C C . ARG A 1 637 ? 1.892 -13.633 5.158 1.00 79.88 637 ARG A C 1
ATOM 4794 O O . ARG A 1 637 ? 2.744 -14.197 4.471 1.00 79.88 637 ARG A O 1
ATOM 4801 N N . ARG A 1 638 ? 1.335 -12.478 4.773 1.00 88.44 638 ARG A N 1
ATOM 4802 C CA . ARG A 1 638 ? 1.615 -11.810 3.489 1.00 88.44 638 ARG A CA 1
ATOM 4803 C C . ARG A 1 638 ? 2.916 -11.002 3.534 1.00 88.44 638 ARG A C 1
ATOM 4805 O O . ARG A 1 638 ? 3.632 -10.980 4.530 1.00 88.44 638 ARG A O 1
ATOM 4812 N N . ASP A 1 639 ? 3.283 -10.409 2.401 1.00 91.12 639 ASP A N 1
ATOM 4813 C CA . ASP A 1 639 ? 4.585 -9.763 2.230 1.00 91.12 639 ASP A CA 1
ATOM 4814 C C . ASP A 1 639 ? 4.633 -8.327 2.774 1.00 91.12 639 ASP A C 1
ATOM 4816 O O . ASP A 1 639 ? 5.549 -8.004 3.532 1.00 91.12 639 ASP A O 1
ATOM 4820 N N . PHE A 1 640 ? 3.642 -7.496 2.434 1.00 94.75 640 PHE A N 1
ATOM 4821 C CA . PHE A 1 640 ? 3.568 -6.083 2.825 1.00 94.75 640 PHE A CA 1
ATOM 4822 C C . PHE A 1 640 ? 2.168 -5.678 3.285 1.00 94.75 640 PHE A C 1
ATOM 4824 O O . PHE A 1 640 ? 1.177 -6.231 2.807 1.00 94.75 640 PHE A O 1
ATOM 4831 N N . THR A 1 641 ? 2.087 -4.651 4.134 1.00 92.69 641 THR A N 1
ATOM 4832 C CA . THR A 1 641 ? 0.836 -4.019 4.605 1.00 92.69 641 THR A CA 1
ATOM 4833 C C . THR A 1 641 ? -0.123 -3.685 3.460 1.00 92.69 641 THR A C 1
ATOM 4835 O O . THR A 1 641 ? -1.283 -4.090 3.489 1.00 92.69 641 THR A O 1
ATOM 4838 N N . ILE A 1 642 ? 0.375 -3.065 2.384 1.00 93.50 642 ILE A N 1
ATOM 4839 C CA . ILE A 1 642 ? -0.409 -2.728 1.181 1.00 93.50 642 ILE A CA 1
ATOM 4840 C C . ILE A 1 642 ? -1.022 -3.946 0.459 1.00 93.50 642 ILE A C 1
ATOM 4842 O O . ILE A 1 642 ? -1.924 -3.783 -0.355 1.00 93.50 642 ILE A O 1
ATOM 4846 N N . ASN A 1 643 ? -0.544 -5.164 0.741 1.00 93.00 643 ASN A N 1
ATOM 4847 C CA . ASN A 1 643 ? -1.056 -6.435 0.214 1.00 93.00 643 ASN A CA 1
ATOM 4848 C C . ASN A 1 643 ? -1.783 -7.268 1.295 1.00 93.00 643 ASN A C 1
ATOM 4850 O O . ASN A 1 643 ? -2.152 -8.417 1.037 1.00 93.00 643 ASN A O 1
ATOM 4854 N N . ALA A 1 644 ? -1.979 -6.709 2.492 1.00 92.12 644 ALA A N 1
ATOM 4855 C CA . ALA A 1 644 ? -2.537 -7.358 3.679 1.00 92.12 644 ALA A CA 1
ATOM 4856 C C . ALA A 1 644 ? -3.900 -6.770 4.092 1.00 92.12 644 ALA A C 1
ATOM 4858 O O . ALA A 1 644 ? -4.277 -6.812 5.261 1.00 92.12 644 ALA A O 1
ATOM 4859 N N . MET A 1 645 ? -4.642 -6.254 3.110 1.00 92.06 645 MET A N 1
ATOM 4860 C CA . MET A 1 645 ? -6.027 -5.801 3.239 1.00 92.06 645 MET A CA 1
ATOM 4861 C C . MET A 1 645 ? -6.998 -6.817 2.623 1.00 92.06 645 MET A C 1
ATOM 4863 O O . MET A 1 645 ? -6.649 -7.523 1.668 1.00 92.06 645 MET A O 1
ATOM 4867 N N . ALA A 1 646 ? -8.230 -6.842 3.128 1.00 91.75 646 ALA A N 1
ATOM 4868 C CA . ALA A 1 646 ? -9.342 -7.628 2.598 1.00 91.75 646 ALA A CA 1
ATOM 4869 C C . ALA A 1 646 ? -10.599 -6.765 2.394 1.00 91.75 646 ALA A C 1
ATOM 4871 O O . ALA A 1 646 ? -10.737 -5.729 3.033 1.00 91.75 646 ALA A O 1
ATOM 4872 N N . ILE A 1 647 ? -11.540 -7.190 1.548 1.00 90.88 647 ILE A N 1
ATOM 4873 C CA . ILE A 1 647 ? -12.883 -6.590 1.443 1.00 90.88 647 ILE A CA 1
ATOM 4874 C C . ILE A 1 647 ? -13.921 -7.698 1.606 1.00 90.88 647 ILE A C 1
ATOM 4876 O O . ILE A 1 647 ? -13.893 -8.670 0.851 1.00 90.88 647 ILE A O 1
ATOM 4880 N N . ALA A 1 648 ? -14.826 -7.562 2.574 1.00 88.62 648 ALA A N 1
ATOM 4881 C CA . ALA A 1 648 ? -15.861 -8.556 2.851 1.00 88.62 648 ALA A CA 1
ATOM 4882 C C . ALA A 1 648 ? -16.937 -8.612 1.753 1.00 88.62 648 ALA A C 1
ATOM 4884 O O . ALA A 1 648 ? -17.333 -7.589 1.192 1.00 88.62 648 ALA A O 1
ATOM 4885 N N . LEU A 1 649 ? -17.413 -9.824 1.457 1.00 91.81 649 LEU A N 1
ATOM 4886 C CA . LEU A 1 649 ? -18.406 -10.103 0.413 1.00 91.81 649 LEU A CA 1
ATOM 4887 C C . LEU A 1 649 ? -19.722 -10.673 0.965 1.00 91.81 649 LEU A C 1
ATOM 4889 O O . LEU A 1 649 ? -20.713 -10.721 0.241 1.00 91.81 649 LEU A O 1
ATOM 4893 N N . ASN A 1 650 ? -19.771 -11.102 2.228 1.00 89.06 650 ASN A N 1
ATOM 4894 C CA . ASN A 1 650 ? -21.009 -11.575 2.852 1.00 89.06 650 ASN A CA 1
ATOM 4895 C C . ASN A 1 650 ? -22.072 -10.453 2.888 1.00 89.06 650 ASN A C 1
ATOM 4897 O O . ASN A 1 650 ? -21.712 -9.294 3.092 1.00 89.06 650 ASN A O 1
ATOM 4901 N N . PRO A 1 651 ? -23.382 -10.748 2.747 1.00 81.31 651 PRO A N 1
ATOM 4902 C CA . PRO A 1 651 ? -24.397 -9.714 2.504 1.00 81.31 651 PRO A CA 1
ATOM 4903 C C . PRO A 1 651 ? -24.476 -8.606 3.564 1.00 81.31 651 PRO A C 1
ATOM 4905 O O . PRO A 1 651 ? -24.674 -7.448 3.215 1.00 81.31 651 PRO A O 1
ATOM 4908 N N . ALA A 1 652 ? -24.274 -8.939 4.843 1.00 76.12 652 ALA A N 1
ATOM 4909 C CA . ALA A 1 652 ? -24.321 -7.982 5.953 1.00 76.12 652 ALA A CA 1
ATOM 4910 C C . ALA A 1 652 ? -23.100 -7.037 6.034 1.00 76.12 652 ALA A C 1
ATOM 4912 O O . ALA A 1 652 ? -23.120 -6.069 6.789 1.00 76.12 652 ALA A O 1
ATOM 4913 N N . SER A 1 653 ? -22.033 -7.315 5.280 1.00 78.25 653 SER A N 1
ATOM 4914 C CA . SER A 1 653 ? -20.769 -6.566 5.298 1.00 78.25 653 SER A CA 1
ATOM 4915 C C . SER A 1 653 ? -20.208 -6.297 3.894 1.00 78.25 653 SER A C 1
ATOM 4917 O O . SER A 1 653 ? -19.041 -5.933 3.757 1.00 78.25 653 SER A O 1
ATOM 4919 N N . PHE A 1 654 ? -21.023 -6.445 2.842 1.00 85.44 654 PHE A N 1
ATOM 4920 C CA . PHE A 1 654 ? -20.572 -6.358 1.451 1.00 85.44 654 PHE A CA 1
ATOM 4921 C C . PHE A 1 654 ? -19.862 -5.028 1.157 1.00 85.44 654 PHE A C 1
ATOM 4923 O O . PHE A 1 654 ? -20.429 -3.949 1.318 1.00 85.44 654 PHE A O 1
ATOM 4930 N N . GLY A 1 655 ? -18.620 -5.109 0.683 1.00 79.00 655 GLY A N 1
ATOM 4931 C CA . GLY A 1 655 ? -17.788 -3.952 0.366 1.00 79.00 655 GLY A CA 1
ATOM 4932 C C . GLY A 1 655 ? -16.997 -3.388 1.551 1.00 79.00 655 GLY A C 1
ATOM 4933 O O . GLY A 1 655 ? -16.189 -2.492 1.327 1.00 79.00 655 GLY A O 1
ATOM 4934 N N . GLN A 1 656 ? -17.168 -3.893 2.779 1.00 83.50 656 GLN A N 1
ATOM 4935 C CA . GLN A 1 656 ? -16.415 -3.431 3.951 1.00 83.50 656 GLN A CA 1
ATOM 4936 C C . GLN A 1 656 ? -14.925 -3.784 3.829 1.00 83.50 656 GLN A C 1
ATOM 4938 O O . GLN A 1 656 ? -14.553 -4.959 3.885 1.00 83.50 656 GLN A O 1
ATOM 4943 N N . LEU A 1 657 ? -14.069 -2.766 3.732 1.00 84.38 657 LEU A N 1
ATOM 4944 C CA . LEU A 1 657 ? -12.619 -2.904 3.855 1.00 84.38 657 LEU A CA 1
ATOM 4945 C C . LEU A 1 657 ? -12.230 -3.343 5.278 1.00 84.38 657 LEU A C 1
ATOM 4947 O O . LEU A 1 657 ? -12.649 -2.749 6.274 1.00 84.38 657 LEU A O 1
ATOM 4951 N N . LEU A 1 658 ? -11.379 -4.361 5.352 1.00 81.19 658 LEU A N 1
ATOM 4952 C CA . LEU A 1 658 ? -10.682 -4.828 6.542 1.00 81.19 658 LEU A CA 1
ATOM 4953 C C . LEU A 1 658 ? -9.186 -4.557 6.357 1.00 81.19 658 LEU A C 1
ATOM 4955 O O . LEU A 1 658 ? -8.521 -5.212 5.552 1.00 81.19 658 LEU A O 1
ATOM 4959 N N . ASP A 1 659 ? -8.663 -3.604 7.123 1.00 83.50 659 ASP A N 1
ATOM 4960 C CA . ASP A 1 659 ? -7.240 -3.260 7.152 1.00 83.50 659 ASP A CA 1
ATOM 4961 C C . ASP A 1 659 ? -6.684 -3.317 8.590 1.00 83.50 659 ASP A C 1
ATOM 4963 O O . ASP A 1 659 ? -6.530 -2.290 9.253 1.00 83.50 659 ASP A O 1
ATOM 4967 N N . PRO A 1 660 ? -6.386 -4.522 9.112 1.00 75.44 660 PRO A N 1
ATOM 4968 C CA . PRO A 1 660 ? -5.822 -4.682 10.452 1.00 75.44 660 PRO A CA 1
ATOM 4969 C C . PRO A 1 660 ? -4.351 -4.236 10.570 1.00 75.44 660 PRO A C 1
ATOM 4971 O O . PRO A 1 660 ? -3.810 -4.263 11.678 1.00 75.44 660 PRO A O 1
ATOM 4974 N N . TYR A 1 661 ? -3.697 -3.841 9.467 1.00 80.12 661 TYR A N 1
ATOM 4975 C CA . TYR A 1 661 ? -2.250 -3.583 9.405 1.00 80.12 661 TYR A CA 1
ATOM 4976 C C . TYR A 1 661 ? -1.867 -2.203 8.837 1.00 80.12 661 TYR A C 1
ATOM 4978 O O . TYR A 1 661 ? -0.683 -1.954 8.614 1.00 80.12 661 TYR A O 1
ATOM 4986 N N . ARG A 1 662 ? -2.838 -1.296 8.655 1.00 80.56 662 ARG A N 1
ATOM 4987 C CA . ARG A 1 662 ? -2.672 0.058 8.085 1.00 80.56 662 ARG A CA 1
ATOM 4988 C C . ARG A 1 662 ? -2.133 0.083 6.645 1.00 80.56 662 ARG A C 1
ATOM 4990 O O . ARG A 1 662 ? -1.507 1.059 6.229 1.00 80.56 662 ARG A O 1
ATOM 4997 N N . GLY A 1 663 ? -2.416 -0.959 5.867 1.00 85.00 663 GLY A N 1
ATOM 4998 C CA . GLY A 1 663 ? -2.122 -1.028 4.439 1.00 85.00 663 GLY A CA 1
ATOM 4999 C C . GLY A 1 663 ? -2.727 0.112 3.621 1.00 85.00 663 GLY A C 1
ATOM 5000 O O . GLY A 1 663 ? -2.111 0.519 2.644 1.00 85.00 663 GLY A O 1
ATOM 5001 N N . LEU A 1 664 ? -3.869 0.679 4.022 1.00 85.69 664 LEU A N 1
ATOM 5002 C CA . LEU A 1 664 ? -4.477 1.842 3.370 1.00 85.69 664 LEU A CA 1
ATOM 5003 C C . LEU A 1 664 ? -3.684 3.132 3.637 1.00 85.69 664 LEU A C 1
ATOM 5005 O O . LEU A 1 664 ? -3.598 3.982 2.752 1.00 85.69 664 LEU A O 1
ATOM 5009 N N . SER A 1 665 ? -3.094 3.265 4.829 1.00 81.12 665 SER A N 1
ATOM 5010 C CA . SER A 1 665 ? -2.246 4.407 5.196 1.00 81.12 665 SER A CA 1
ATOM 5011 C C . SER A 1 665 ? -0.904 4.323 4.462 1.00 81.12 665 SER A C 1
ATOM 5013 O O . SER A 1 665 ? -0.571 5.230 3.703 1.00 81.12 665 SER A O 1
ATOM 5015 N N . ASP A 1 666 ? -0.220 3.170 4.519 1.00 87.44 666 ASP A N 1
ATOM 5016 C CA . ASP A 1 666 ? 0.995 2.921 3.722 1.00 87.44 666 ASP A CA 1
ATOM 5017 C C . ASP A 1 666 ? 0.754 3.102 2.207 1.00 87.44 666 ASP A C 1
ATOM 5019 O O . ASP A 1 666 ? 1.627 3.601 1.500 1.00 87.44 666 ASP A O 1
ATOM 5023 N N . LEU A 1 667 ? -0.433 2.752 1.690 1.00 90.44 667 LEU A N 1
ATOM 5024 C CA . LEU A 1 667 ? -0.793 2.954 0.280 1.00 90.44 667 LEU A CA 1
ATOM 5025 C C . LEU A 1 667 ? -0.960 4.438 -0.089 1.00 90.44 667 LEU A C 1
ATOM 5027 O O . LEU A 1 667 ? -0.612 4.819 -1.205 1.00 90.44 667 LEU A O 1
ATOM 5031 N N . GLN A 1 668 ? -1.484 5.263 0.824 1.00 87.62 668 GLN A N 1
ATOM 5032 C CA . GLN A 1 668 ? -1.631 6.714 0.638 1.00 87.62 668 GLN A CA 1
ATOM 5033 C C . GLN A 1 668 ? -0.297 7.456 0.813 1.00 87.62 668 GLN A C 1
ATOM 5035 O O . GLN A 1 668 ? -0.026 8.399 0.075 1.00 87.62 668 GLN A O 1
ATOM 5040 N N . GLU A 1 669 ? 0.550 7.012 1.744 1.00 88.19 669 GLU A N 1
ATOM 5041 C CA . GLU A 1 669 ? 1.896 7.556 1.972 1.00 88.19 669 GLU A CA 1
ATOM 5042 C C . GLU A 1 669 ? 2.940 7.068 0.947 1.00 88.19 669 GLU A C 1
ATOM 5044 O O . GLU A 1 669 ? 4.065 7.565 0.935 1.00 88.19 669 GLU A O 1
ATOM 5049 N N . GLY A 1 670 ? 2.601 6.085 0.105 1.00 92.19 670 GLY A N 1
ATOM 5050 C CA . GLY A 1 670 ? 3.514 5.503 -0.882 1.00 92.19 670 GLY A CA 1
ATOM 5051 C C . GLY A 1 670 ? 4.642 4.674 -0.260 1.00 92.19 670 GLY A C 1
ATOM 5052 O O . GLY A 1 670 ? 5.786 4.748 -0.707 1.00 92.19 670 GLY A O 1
ATOM 5053 N N . ARG A 1 671 ? 4.344 3.898 0.788 1.00 93.38 671 ARG A N 1
ATOM 5054 C CA . ARG A 1 671 ? 5.322 3.154 1.597 1.00 93.38 671 ARG A CA 1
ATOM 5055 C C . ARG A 1 671 ? 5.187 1.637 1.453 1.00 93.38 671 ARG A C 1
ATOM 5057 O O . ARG A 1 671 ? 4.100 1.086 1.293 1.00 93.38 671 ARG A O 1
ATOM 5064 N N . LEU A 1 672 ? 6.319 0.941 1.550 1.00 95.50 672 LEU A N 1
ATOM 5065 C CA . LEU A 1 672 ? 6.400 -0.512 1.706 1.00 95.50 672 LEU A CA 1
ATOM 5066 C C . LEU A 1 672 ? 6.883 -0.872 3.109 1.00 95.50 672 LEU A C 1
ATOM 5068 O O . LEU A 1 672 ? 8.048 -0.652 3.449 1.00 95.50 672 LEU A O 1
ATOM 5072 N N . ARG A 1 673 ? 5.991 -1.489 3.884 1.00 91.44 673 ARG A N 1
ATOM 5073 C CA . ARG A 1 673 ? 6.228 -1.970 5.247 1.00 91.44 673 ARG A CA 1
ATOM 5074 C C . ARG A 1 673 ? 5.954 -3.471 5.312 1.00 91.44 673 ARG A C 1
ATOM 5076 O O . ARG A 1 673 ? 4.928 -3.925 4.801 1.00 91.44 673 ARG A O 1
ATOM 5083 N N . VAL A 1 674 ? 6.855 -4.253 5.907 1.00 89.31 674 VAL A N 1
ATOM 5084 C CA . VAL A 1 674 ? 6.584 -5.681 6.176 1.00 89.31 674 VAL A CA 1
ATOM 5085 C C . VAL A 1 674 ? 5.714 -5.841 7.420 1.00 89.31 674 VAL A C 1
ATOM 5087 O O . VAL A 1 674 ? 5.762 -5.022 8.332 1.00 89.31 674 VAL A O 1
ATOM 5090 N N . LEU A 1 675 ? 4.936 -6.922 7.469 1.00 83.19 675 LEU A N 1
ATOM 5091 C CA . LEU A 1 675 ? 4.022 -7.194 8.583 1.00 83.19 675 LEU A CA 1
ATOM 5092 C C . LEU A 1 675 ? 4.751 -7.573 9.880 1.00 83.19 675 LEU A C 1
ATOM 5094 O O . LEU A 1 675 ? 4.284 -7.253 10.969 1.00 83.19 675 LEU A O 1
ATOM 5098 N N . HIS A 1 676 ? 5.906 -8.234 9.771 1.00 77.75 676 HIS A N 1
ATOM 5099 C CA . HIS A 1 676 ? 6.657 -8.743 10.917 1.00 77.75 676 HIS A CA 1
ATOM 5100 C C . HIS A 1 676 ? 8.169 -8.790 10.667 1.00 77.75 676 HIS A C 1
ATOM 5102 O O . HIS A 1 676 ? 8.644 -8.835 9.529 1.00 77.75 676 HIS A O 1
ATOM 5108 N N . THR A 1 677 ? 8.931 -8.790 11.763 1.00 77.50 677 THR A N 1
ATOM 5109 C CA . THR A 1 677 ? 10.399 -8.676 11.798 1.00 77.50 677 THR A CA 1
ATOM 5110 C C . THR A 1 677 ? 11.129 -9.776 11.015 1.00 77.50 677 THR A C 1
ATOM 5112 O O . THR A 1 677 ? 12.219 -9.536 10.498 1.00 77.50 677 THR A O 1
ATOM 5115 N N . LEU A 1 678 ? 10.541 -10.973 10.898 1.00 80.50 678 LEU A N 1
ATOM 5116 C CA . LEU A 1 678 ? 11.154 -12.140 10.251 1.00 80.50 678 LEU A CA 1
ATOM 5117 C C . LEU A 1 678 ? 10.745 -12.315 8.778 1.00 80.50 678 LEU A C 1
ATOM 5119 O O . LEU A 1 678 ? 11.193 -13.260 8.132 1.00 80.50 678 LEU A O 1
ATOM 5123 N N . SER A 1 679 ? 9.968 -11.387 8.207 1.00 85.31 679 SER A N 1
ATOM 5124 C CA . SER A 1 679 ? 9.391 -11.489 6.856 1.00 85.31 679 SER A CA 1
ATOM 5125 C C . SER A 1 679 ? 10.406 -11.879 5.768 1.00 85.31 679 SER A C 1
ATOM 5127 O O . SER A 1 679 ? 10.164 -12.809 4.998 1.00 85.31 679 SER A O 1
ATOM 5129 N N . PHE A 1 680 ? 11.580 -11.239 5.738 1.00 88.75 680 PHE A N 1
ATOM 5130 C CA . PHE A 1 680 ? 12.641 -11.538 4.761 1.00 88.75 680 PHE A CA 1
ATOM 5131 C C . PHE A 1 680 ? 13.473 -12.796 5.080 1.00 88.75 680 PHE A C 1
ATOM 5133 O O . PHE A 1 680 ? 14.243 -13.238 4.230 1.00 88.75 680 PHE A O 1
ATOM 5140 N N . ILE A 1 681 ? 13.338 -13.359 6.285 1.00 85.38 681 ILE A N 1
ATOM 5141 C CA . ILE A 1 681 ? 13.982 -14.612 6.710 1.00 85.38 681 ILE A CA 1
ATOM 5142 C C . ILE A 1 681 ? 13.115 -15.806 6.294 1.00 85.38 681 ILE A C 1
ATOM 5144 O O . ILE A 1 681 ? 13.616 -16.774 5.727 1.00 85.38 681 ILE A O 1
ATOM 5148 N N . GLU A 1 682 ? 11.805 -15.717 6.530 1.00 81.94 682 GLU A N 1
ATOM 5149 C CA . GLU A 1 682 ? 10.824 -16.732 6.129 1.00 81.94 682 GLU A CA 1
ATOM 5150 C C . GLU A 1 682 ? 10.765 -16.894 4.605 1.00 81.94 682 GLU A C 1
ATOM 5152 O O . GLU A 1 682 ? 10.933 -18.005 4.097 1.00 81.94 682 GLU A O 1
ATOM 5157 N N . ASP A 1 683 ? 10.610 -15.791 3.860 1.00 88.00 683 ASP A N 1
ATOM 5158 C CA . ASP A 1 683 ? 10.657 -15.816 2.396 1.00 88.00 683 ASP A CA 1
ATOM 5159 C C . ASP A 1 683 ? 11.551 -14.700 1.809 1.00 88.00 683 ASP A C 1
ATOM 5161 O O . ASP A 1 683 ? 11.091 -13.576 1.579 1.00 88.00 683 ASP A O 1
ATOM 5165 N N . PRO A 1 684 ? 12.813 -15.016 1.458 1.00 91.44 684 PRO A N 1
ATOM 5166 C CA . PRO A 1 684 ? 13.743 -14.083 0.818 1.00 91.44 684 PRO A CA 1
ATOM 5167 C C . PRO A 1 684 ? 13.257 -13.495 -0.510 1.00 91.44 684 PRO A C 1
ATOM 5169 O O . PRO A 1 684 ? 13.707 -12.418 -0.908 1.00 91.44 684 PRO A O 1
ATOM 5172 N N . THR A 1 685 ? 12.306 -14.142 -1.201 1.00 92.88 685 THR A N 1
ATOM 5173 C CA . THR A 1 685 ? 11.717 -13.567 -2.423 1.00 92.88 685 THR A CA 1
ATOM 5174 C C . THR A 1 685 ? 11.015 -12.239 -2.141 1.00 92.88 685 THR A C 1
ATOM 5176 O O . THR A 1 685 ? 10.961 -11.387 -3.030 1.00 92.88 685 THR A O 1
ATOM 5179 N N . ARG A 1 686 ? 10.564 -12.000 -0.897 1.00 94.62 686 ARG A N 1
ATOM 5180 C CA . ARG A 1 686 ? 9.971 -10.726 -0.468 1.00 94.62 686 ARG A CA 1
ATOM 5181 C C . ARG A 1 686 ? 10.915 -9.535 -0.695 1.00 94.62 686 ARG A C 1
ATOM 5183 O O . ARG A 1 686 ? 10.422 -8.459 -1.004 1.00 94.62 686 ARG A O 1
ATOM 5190 N N . ILE A 1 687 ? 12.241 -9.712 -0.681 1.00 95.38 687 ILE A N 1
ATOM 5191 C CA . ILE A 1 687 ? 13.206 -8.640 -1.009 1.00 95.38 687 ILE A CA 1
ATOM 5192 C C . ILE A 1 687 ? 13.078 -8.201 -2.482 1.00 95.38 687 ILE A C 1
ATOM 5194 O O . ILE A 1 687 ? 12.963 -7.009 -2.772 1.00 95.38 687 ILE A O 1
ATOM 5198 N N . LEU A 1 688 ? 13.024 -9.147 -3.429 1.00 94.56 688 LEU A N 1
ATOM 5199 C CA . LEU A 1 688 ? 12.802 -8.820 -4.847 1.00 94.56 688 LEU A CA 1
ATOM 5200 C C . LEU A 1 688 ? 11.384 -8.304 -5.110 1.00 94.56 688 LEU A C 1
ATOM 5202 O O . LEU A 1 688 ? 11.186 -7.466 -5.988 1.00 94.56 688 LEU A O 1
ATOM 5206 N N . ARG A 1 689 ? 10.397 -8.766 -4.336 1.00 95.38 689 ARG A N 1
ATOM 5207 C CA . ARG A 1 689 ? 9.024 -8.248 -4.396 1.00 95.38 689 ARG A CA 1
ATOM 5208 C C . ARG A 1 689 ? 8.965 -6.795 -3.928 1.00 95.38 689 ARG A C 1
ATOM 5210 O O . ARG A 1 689 ? 8.324 -6.002 -4.610 1.00 95.38 689 ARG A O 1
ATOM 5217 N N . ALA A 1 690 ? 9.683 -6.432 -2.860 1.00 95.88 690 ALA A N 1
ATOM 5218 C CA . ALA A 1 690 ? 9.830 -5.044 -2.418 1.00 95.88 690 ALA A CA 1
ATOM 5219 C C . ALA A 1 690 ? 10.411 -4.177 -3.541 1.00 95.88 690 ALA A C 1
ATOM 5221 O O . ALA A 1 690 ? 9.787 -3.204 -3.946 1.00 95.88 690 ALA A O 1
ATOM 5222 N N . LEU A 1 691 ? 11.537 -4.600 -4.127 1.00 95.56 691 LEU A N 1
ATOM 5223 C CA . LEU A 1 691 ? 12.191 -3.913 -5.247 1.00 95.56 691 LEU A CA 1
ATOM 5224 C C . LEU A 1 691 ? 11.217 -3.711 -6.419 1.00 95.56 691 LEU A C 1
ATOM 5226 O O . LEU A 1 691 ? 11.052 -2.600 -6.924 1.00 95.56 691 LEU A O 1
ATOM 5230 N N . ARG A 1 692 ? 10.513 -4.776 -6.820 1.00 95.19 692 ARG A N 1
ATOM 5231 C CA . ARG A 1 692 ? 9.531 -4.750 -7.911 1.00 95.19 692 ARG A CA 1
ATOM 5232 C C . ARG A 1 692 ? 8.336 -3.839 -7.608 1.00 95.19 692 ARG A C 1
ATOM 5234 O O . ARG A 1 692 ? 7.837 -3.197 -8.529 1.00 95.19 692 ARG A O 1
ATOM 5241 N N . PHE A 1 693 ? 7.866 -3.766 -6.361 1.00 94.75 693 PHE A N 1
ATOM 5242 C CA . PHE A 1 693 ? 6.777 -2.866 -5.966 1.00 94.75 693 PHE A CA 1
ATOM 5243 C C . PHE A 1 693 ? 7.242 -1.405 -5.859 1.00 94.75 693 PHE A C 1
ATOM 5245 O O . PHE A 1 693 ? 6.579 -0.540 -6.429 1.00 94.75 693 PHE A O 1
ATOM 5252 N N . SER A 1 694 ? 8.407 -1.129 -5.261 1.00 95.75 694 SER A N 1
ATOM 5253 C CA . SER A 1 694 ? 9.031 0.202 -5.255 1.00 95.75 694 SER A CA 1
ATOM 5254 C C . SER A 1 694 ? 9.247 0.724 -6.675 1.00 95.75 694 SER A C 1
ATOM 5256 O O . SER A 1 694 ? 8.885 1.856 -6.980 1.00 95.75 694 SER A O 1
ATOM 5258 N N . ALA A 1 695 ? 9.735 -0.115 -7.591 1.00 94.88 695 ALA A N 1
ATOM 5259 C CA . ALA A 1 695 ? 9.901 0.258 -8.993 1.00 94.88 695 ALA A CA 1
ATOM 5260 C C . ALA A 1 695 ? 8.565 0.508 -9.722 1.00 94.88 695 ALA A C 1
ATOM 5262 O O . ALA A 1 695 ? 8.429 1.509 -10.429 1.00 94.88 695 ALA A O 1
ATOM 5263 N N . ARG A 1 696 ? 7.573 -0.382 -9.546 1.00 93.12 696 ARG A N 1
ATOM 5264 C CA . ARG A 1 696 ? 6.263 -0.314 -10.225 1.00 93.12 696 ARG A CA 1
ATOM 5265 C C . ARG A 1 696 ? 5.390 0.845 -9.741 1.00 93.12 696 ARG A C 1
ATOM 5267 O O . ARG A 1 696 ? 4.687 1.436 -10.555 1.00 93.12 696 ARG A O 1
ATOM 5274 N N . PHE A 1 697 ? 5.404 1.135 -8.441 1.00 91.94 697 PHE A N 1
ATOM 5275 C CA . PHE A 1 697 ? 4.510 2.110 -7.809 1.00 91.94 697 PHE A CA 1
ATOM 5276 C C . PHE A 1 697 ? 5.213 3.399 -7.356 1.00 91.94 697 PHE A C 1
ATOM 5278 O O . PHE A 1 697 ? 4.533 4.329 -6.942 1.00 91.94 697 PHE A O 1
ATOM 5285 N N . ARG A 1 698 ? 6.549 3.482 -7.478 1.00 92.88 698 ARG A N 1
ATOM 5286 C CA . ARG A 1 698 ? 7.397 4.575 -6.950 1.00 92.88 698 ARG A CA 1
ATOM 5287 C C . ARG A 1 698 ? 7.346 4.703 -5.423 1.00 92.88 698 ARG A C 1
ATOM 5289 O O . ARG A 1 698 ? 7.507 5.792 -4.892 1.00 92.88 698 ARG A O 1
ATOM 5296 N N . PHE A 1 699 ? 7.132 3.580 -4.737 1.00 94.62 699 PHE A N 1
ATOM 5297 C CA . PHE A 1 699 ? 7.011 3.533 -3.281 1.00 94.62 699 PHE A CA 1
ATOM 5298 C C . PHE A 1 699 ? 8.370 3.401 -2.591 1.00 94.62 699 PHE A C 1
ATOM 5300 O O . PHE A 1 699 ? 9.222 2.619 -3.023 1.00 94.62 699 PHE A O 1
ATOM 5307 N N . GLU A 1 700 ? 8.544 4.103 -1.478 1.00 94.06 700 GLU A N 1
ATOM 5308 C CA . GLU A 1 700 ? 9.738 4.021 -0.638 1.00 94.06 700 GLU A CA 1
ATOM 5309 C C . GLU A 1 700 ? 9.628 2.864 0.364 1.00 94.06 700 GLU A C 1
ATOM 5311 O O . GLU A 1 700 ? 8.534 2.475 0.776 1.00 94.06 700 GLU A O 1
ATOM 5316 N N . MET A 1 701 ? 10.760 2.282 0.769 1.00 93.06 701 MET A N 1
ATOM 5317 C CA . MET A 1 701 ? 10.761 1.262 1.821 1.00 93.06 701 MET A CA 1
ATOM 5318 C C . MET A 1 701 ? 10.811 1.934 3.193 1.00 93.06 701 MET A C 1
ATOM 5320 O O . MET A 1 701 ? 11.689 2.755 3.452 1.00 93.06 701 MET A O 1
ATOM 5324 N N . GLU A 1 702 ? 9.890 1.557 4.077 1.00 93.56 702 GLU A N 1
ATOM 5325 C CA . GLU A 1 702 ? 9.832 2.054 5.451 1.00 93.56 702 GLU A CA 1
ATOM 5326 C C . GLU A 1 702 ? 11.160 1.764 6.191 1.00 93.56 702 GLU A C 1
ATOM 5328 O O . GLU A 1 702 ? 11.810 0.741 5.961 1.00 93.56 702 GLU A O 1
ATOM 5333 N N . ALA A 1 703 ? 11.614 2.688 7.044 1.00 84.88 703 ALA A N 1
ATOM 5334 C CA . ALA A 1 703 ? 12.994 2.718 7.537 1.00 84.88 703 ALA A CA 1
ATOM 5335 C C . ALA A 1 703 ? 13.406 1.478 8.357 1.00 84.88 703 ALA A C 1
ATOM 5337 O O . ALA A 1 703 ? 14.521 0.970 8.186 1.00 84.88 703 ALA A O 1
ATOM 5338 N N . HIS A 1 704 ? 12.522 0.959 9.214 1.00 84.62 704 HIS A N 1
ATOM 5339 C CA . HIS A 1 704 ? 12.730 -0.298 9.929 1.00 84.62 704 HIS A CA 1
ATOM 5340 C C . HIS A 1 704 ? 12.763 -1.475 8.949 1.00 84.62 704 HIS A C 1
ATOM 5342 O O . HIS A 1 704 ? 13.710 -2.260 8.977 1.00 84.62 704 HIS A O 1
ATOM 5348 N N . THR A 1 705 ? 11.806 -1.549 8.022 1.00 91.25 705 THR A N 1
ATOM 5349 C CA . THR A 1 705 ? 11.736 -2.558 6.952 1.00 91.25 705 THR A CA 1
ATOM 5350 C C . THR A 1 705 ? 13.020 -2.589 6.107 1.00 91.25 705 THR A C 1
ATOM 5352 O O . THR A 1 705 ? 13.570 -3.664 5.855 1.00 91.25 705 THR A O 1
ATOM 5355 N N . LEU A 1 706 ? 13.585 -1.430 5.760 1.00 91.19 706 LEU A N 1
ATOM 5356 C CA . LEU A 1 706 ? 14.873 -1.315 5.069 1.00 91.19 706 LEU A CA 1
ATOM 5357 C C . LEU A 1 706 ? 16.049 -1.809 5.931 1.00 91.19 706 LEU A C 1
ATOM 5359 O O . LEU A 1 706 ? 17.004 -2.389 5.408 1.00 91.19 706 LEU A O 1
ATOM 5363 N N . GLY A 1 707 ? 15.982 -1.623 7.252 1.00 86.19 707 GLY A N 1
ATOM 5364 C CA . GLY A 1 707 ? 16.901 -2.234 8.215 1.00 86.19 707 GLY A CA 1
ATOM 5365 C C . GLY A 1 707 ? 16.795 -3.764 8.249 1.00 86.19 707 GLY A C 1
ATOM 5366 O O . GLY A 1 707 ? 17.815 -4.449 8.184 1.00 86.19 707 GLY A O 1
ATOM 5367 N N . LEU A 1 708 ? 15.576 -4.312 8.263 1.00 89.88 708 LEU A N 1
ATOM 5368 C CA . LEU A 1 708 ? 15.332 -5.760 8.221 1.00 89.88 708 LEU A CA 1
ATOM 5369 C C . LEU A 1 708 ? 15.865 -6.389 6.930 1.00 89.88 708 LEU A C 1
ATOM 5371 O O . LEU A 1 708 ? 16.506 -7.439 6.982 1.00 89.88 708 LEU A O 1
ATOM 5375 N N . MET A 1 709 ? 15.672 -5.725 5.784 1.00 94.12 709 MET A N 1
ATOM 5376 C CA . MET A 1 709 ? 16.259 -6.152 4.513 1.00 94.12 709 MET A CA 1
ATOM 5377 C C . MET A 1 709 ? 17.790 -6.201 4.609 1.00 94.12 709 MET A C 1
ATOM 5379 O O . MET A 1 709 ? 18.390 -7.224 4.290 1.00 94.12 709 MET A O 1
ATOM 5383 N N . LYS A 1 710 ? 18.434 -5.131 5.096 1.00 88.94 710 LYS A N 1
ATOM 5384 C CA . LYS A 1 710 ? 19.900 -5.072 5.265 1.00 88.94 710 LYS A CA 1
ATOM 5385 C C . LYS A 1 710 ? 20.422 -6.188 6.180 1.00 88.94 710 LYS A C 1
ATOM 5387 O O . LYS A 1 710 ? 21.435 -6.802 5.854 1.00 88.94 710 LYS A O 1
ATOM 5392 N N . ASN A 1 711 ? 19.707 -6.507 7.260 1.00 87.19 711 ASN A N 1
ATOM 5393 C CA . ASN A 1 711 ? 20.059 -7.604 8.167 1.00 87.19 711 ASN A CA 1
ATOM 5394 C C . ASN A 1 711 ? 19.938 -8.984 7.494 1.00 87.19 711 ASN A C 1
ATOM 5396 O O . ASN A 1 711 ? 20.831 -9.815 7.645 1.00 87.19 711 ASN A O 1
ATOM 5400 N N . ALA A 1 712 ? 18.879 -9.222 6.711 1.00 90.00 712 ALA A N 1
ATOM 5401 C CA . ALA A 1 712 ? 18.699 -10.467 5.958 1.00 90.00 712 ALA A CA 1
ATOM 5402 C C . ALA A 1 712 ? 19.771 -10.650 4.860 1.00 90.00 712 ALA A C 1
ATOM 5404 O O . ALA A 1 712 ? 20.255 -11.759 4.633 1.00 90.00 712 ALA A O 1
ATOM 5405 N N . LEU A 1 713 ? 20.202 -9.559 4.218 1.00 89.94 713 LEU A N 1
ATOM 5406 C CA . LEU A 1 713 ? 21.310 -9.573 3.257 1.00 89.94 713 LEU A CA 1
ATOM 5407 C C . LEU A 1 713 ? 22.662 -9.861 3.927 1.00 89.94 713 LEU A C 1
ATOM 5409 O O . LEU A 1 713 ? 23.470 -10.601 3.371 1.00 89.94 713 LEU A O 1
ATOM 5413 N N . ALA A 1 714 ? 22.902 -9.329 5.130 1.00 87.50 714 ALA A N 1
ATOM 5414 C CA . ALA A 1 714 ? 24.161 -9.504 5.859 1.00 87.50 714 ALA A CA 1
ATOM 5415 C C . ALA A 1 714 ? 24.454 -10.961 6.273 1.00 87.50 714 ALA A C 1
ATOM 5417 O O . ALA A 1 714 ? 25.612 -11.305 6.503 1.00 87.50 714 ALA A O 1
ATOM 5418 N N . ILE A 1 715 ? 23.429 -11.818 6.344 1.00 88.19 715 ILE A N 1
ATOM 5419 C CA . ILE A 1 715 ? 23.562 -13.254 6.642 1.00 88.19 715 ILE A CA 1
ATOM 5420 C C . ILE A 1 715 ? 23.491 -14.147 5.391 1.00 88.19 715 ILE A C 1
ATOM 5422 O O . ILE A 1 715 ? 23.350 -15.362 5.529 1.00 88.19 715 ILE A O 1
ATOM 5426 N N . ASP A 1 716 ? 23.562 -13.564 4.188 1.00 86.19 716 ASP A N 1
ATOM 5427 C CA . ASP A 1 716 ? 23.385 -14.244 2.896 1.00 86.19 716 ASP A CA 1
ATOM 5428 C C . ASP A 1 716 ? 22.166 -15.182 2.889 1.00 86.19 716 ASP A C 1
ATOM 5430 O O . ASP A 1 716 ? 22.277 -16.403 2.775 1.00 86.19 716 ASP A O 1
ATOM 5434 N N . ILE A 1 717 ? 20.970 -14.625 3.091 1.00 87.38 717 ILE A N 1
ATOM 5435 C CA . ILE A 1 717 ? 19.747 -15.432 3.187 1.00 87.38 717 ILE A CA 1
ATOM 5436 C C . ILE A 1 717 ? 19.382 -16.140 1.862 1.00 87.38 717 ILE A C 1
ATOM 5438 O O . ILE A 1 717 ? 18.686 -17.157 1.863 1.00 87.38 717 ILE A O 1
ATOM 5442 N N . PHE A 1 718 ? 19.873 -15.648 0.718 1.00 87.19 718 PHE A N 1
ATOM 5443 C CA . PHE A 1 718 ? 19.509 -16.165 -0.606 1.00 87.19 718 PHE A CA 1
ATOM 5444 C C . PHE A 1 718 ? 20.071 -17.556 -0.917 1.00 87.19 718 PHE A C 1
ATOM 5446 O O . PHE A 1 718 ? 19.452 -18.273 -1.701 1.00 87.19 718 PHE A O 1
ATOM 5453 N N . ARG A 1 719 ? 21.153 -17.998 -0.261 1.00 82.69 719 ARG A N 1
ATOM 5454 C CA . ARG A 1 719 ? 21.673 -19.378 -0.396 1.00 82.69 719 ARG A CA 1
ATOM 5455 C C . ARG A 1 719 ? 20.678 -20.473 0.016 1.00 82.69 719 ARG A C 1
ATOM 5457 O O . ARG A 1 719 ? 20.862 -21.631 -0.345 1.00 82.69 719 ARG A O 1
ATOM 5464 N N . HIS A 1 720 ? 19.624 -20.116 0.753 1.00 76.75 720 HIS A N 1
ATOM 5465 C CA . HIS A 1 720 ? 18.542 -21.021 1.152 1.00 76.75 720 HIS A CA 1
ATOM 5466 C C . HIS A 1 720 ? 17.376 -21.063 0.142 1.00 76.75 720 HIS A C 1
ATOM 5468 O O . HIS A 1 720 ? 16.435 -21.836 0.317 1.00 76.75 720 HIS A O 1
ATOM 5474 N N . LEU A 1 721 ? 17.416 -20.249 -0.921 1.00 85.31 721 LEU A N 1
ATOM 5475 C CA . LEU A 1 721 ? 16.347 -20.125 -1.910 1.00 85.31 721 LEU A CA 1
ATOM 5476 C C . LEU A 1 721 ? 16.676 -20.885 -3.206 1.00 85.31 721 LEU A C 1
ATOM 5478 O O . LEU A 1 721 ? 17.748 -20.738 -3.793 1.00 85.31 721 LEU A O 1
ATOM 5482 N N . SER A 1 722 ? 15.715 -21.665 -3.706 1.00 88.44 722 SER A N 1
ATOM 5483 C CA . SER A 1 722 ? 15.861 -22.382 -4.976 1.00 88.44 722 SER A CA 1
ATOM 5484 C C . SER A 1 722 ? 15.874 -21.439 -6.186 1.00 88.44 722 SER A C 1
ATOM 5486 O O . SER A 1 722 ? 15.038 -20.537 -6.302 1.00 88.44 722 SER A O 1
ATOM 5488 N N . GLY A 1 723 ? 16.778 -21.700 -7.137 1.00 88.81 723 GLY A N 1
ATOM 5489 C CA . GLY A 1 723 ? 16.946 -20.901 -8.356 1.00 88.81 723 GLY A CA 1
ATOM 5490 C C . GLY A 1 723 ? 15.647 -20.625 -9.130 1.00 88.81 723 GLY A C 1
ATOM 5491 O O . GLY A 1 723 ? 15.406 -19.465 -9.457 1.00 88.81 723 GLY A O 1
ATOM 5492 N N . PRO A 1 724 ? 14.731 -21.597 -9.324 1.00 90.88 724 PRO A N 1
ATOM 5493 C CA . PRO A 1 724 ? 13.436 -21.338 -9.962 1.00 90.88 724 PRO A CA 1
ATOM 5494 C C . PRO A 1 724 ? 12.497 -20.388 -9.189 1.00 90.88 724 PRO A C 1
ATOM 5496 O O . PRO A 1 724 ? 11.744 -19.637 -9.813 1.00 90.88 724 PRO A O 1
ATOM 5499 N N . ARG A 1 725 ? 12.534 -20.353 -7.841 1.00 90.12 725 ARG A N 1
ATOM 5500 C CA . ARG A 1 725 ? 11.784 -19.345 -7.054 1.00 90.12 725 ARG A CA 1
ATOM 5501 C C . ARG A 1 725 ? 12.380 -17.953 -7.240 1.00 90.12 725 ARG A C 1
ATOM 5503 O O . ARG A 1 725 ? 11.624 -16.994 -7.390 1.00 90.12 725 ARG A O 1
ATOM 5510 N N . LEU A 1 726 ? 13.710 -17.859 -7.239 1.00 91.56 726 LEU A N 1
ATOM 5511 C CA . LEU A 1 726 ? 14.441 -16.611 -7.445 1.00 91.56 726 LEU A CA 1
ATOM 5512 C C . LEU A 1 726 ? 14.201 -16.063 -8.863 1.00 91.56 726 LEU A C 1
ATOM 5514 O O . LEU A 1 726 ? 13.786 -14.915 -9.023 1.00 91.56 726 LEU A O 1
ATOM 5518 N N . TRP A 1 727 ? 14.336 -16.920 -9.879 1.00 93.75 727 TRP A N 1
ATOM 5519 C CA . TRP A 1 727 ? 14.057 -16.600 -11.279 1.00 93.75 727 TRP A CA 1
ATOM 5520 C C . TRP A 1 727 ? 12.627 -16.102 -11.494 1.00 93.75 727 TRP A C 1
ATOM 5522 O O . TRP A 1 727 ? 12.434 -15.149 -12.238 1.00 93.75 727 TRP A O 1
ATOM 5532 N N . ARG A 1 728 ? 11.619 -16.667 -10.814 1.00 92.69 728 ARG A N 1
ATOM 5533 C CA . ARG A 1 728 ? 10.222 -16.223 -10.963 1.00 92.69 728 ARG A CA 1
ATOM 5534 C C . ARG A 1 728 ? 10.018 -14.742 -10.621 1.00 92.69 728 ARG A C 1
ATOM 5536 O O . ARG A 1 728 ? 9.337 -14.047 -11.369 1.00 92.69 728 ARG A O 1
ATOM 5543 N N . GLU A 1 729 ? 10.600 -14.240 -9.530 1.00 94.31 729 GLU A N 1
ATOM 5544 C CA . GLU A 1 729 ? 10.483 -12.810 -9.190 1.00 94.31 729 GLU A CA 1
ATOM 5545 C C . GLU A 1 729 ? 11.413 -11.928 -10.039 1.00 94.31 729 GLU A C 1
ATOM 5547 O O . GLU A 1 729 ? 11.012 -10.822 -10.404 1.00 94.31 729 GLU A O 1
ATOM 5552 N N . ILE A 1 730 ? 12.594 -12.421 -10.445 1.00 94.88 730 ILE A N 1
ATOM 5553 C CA . ILE A 1 730 ? 13.442 -11.738 -11.443 1.00 94.88 730 ILE A CA 1
ATOM 5554 C C . ILE A 1 730 ? 12.679 -11.575 -12.765 1.00 94.88 730 ILE A C 1
ATOM 5556 O O . ILE A 1 730 ? 12.677 -10.496 -13.350 1.00 94.88 730 ILE A O 1
ATOM 5560 N N . ARG A 1 731 ? 11.967 -12.608 -13.218 1.00 95.31 731 ARG A N 1
ATOM 5561 C CA . ARG A 1 731 ? 11.152 -12.582 -14.434 1.00 95.31 731 ARG A CA 1
ATOM 5562 C C . ARG A 1 731 ? 10.069 -11.504 -14.360 1.00 95.31 731 ARG A C 1
ATOM 5564 O O . ARG A 1 731 ? 9.950 -10.707 -15.285 1.00 95.31 731 ARG A O 1
ATOM 5571 N N . TYR A 1 732 ? 9.343 -11.415 -13.243 1.00 94.31 732 TYR A N 1
ATOM 5572 C CA . TYR A 1 732 ? 8.357 -10.348 -13.024 1.00 94.31 732 TYR A CA 1
ATOM 5573 C C . TYR A 1 732 ? 8.983 -8.944 -12.920 1.00 94.31 732 TYR A C 1
ATOM 5575 O O . TYR A 1 732 ? 8.315 -7.958 -13.224 1.00 94.31 732 TYR A O 1
ATOM 5583 N N . LEU A 1 733 ? 10.246 -8.831 -12.496 1.00 95.69 733 LEU A N 1
ATOM 5584 C CA . LEU A 1 733 ? 11.010 -7.579 -12.492 1.00 95.69 733 LEU A CA 1
ATOM 5585 C C . LEU A 1 733 ? 11.400 -7.179 -13.928 1.00 95.69 733 LEU A C 1
ATOM 5587 O O . LEU A 1 733 ? 11.180 -6.037 -14.323 1.00 95.69 733 LEU A O 1
ATOM 5591 N N . LEU A 1 734 ? 11.885 -8.119 -14.748 1.00 95.81 734 LEU A N 1
ATOM 5592 C CA . LEU A 1 734 ? 12.194 -7.885 -16.169 1.00 95.81 734 LEU A CA 1
ATOM 5593 C C . LEU A 1 734 ? 10.946 -7.607 -17.029 1.00 95.81 734 LEU A C 1
ATOM 5595 O O . LEU A 1 734 ? 11.063 -7.017 -18.100 1.00 95.81 734 LEU A O 1
ATOM 5599 N N . GLN A 1 735 ? 9.757 -7.996 -16.563 1.00 94.62 735 GLN A N 1
ATOM 5600 C CA . GLN A 1 735 ? 8.459 -7.736 -17.202 1.00 94.62 735 GLN A CA 1
ATOM 5601 C C . GLN A 1 735 ? 7.816 -6.388 -16.800 1.00 94.62 735 GLN A C 1
ATOM 5603 O O . GLN A 1 735 ? 6.684 -6.108 -17.193 1.00 94.62 735 GLN A O 1
ATOM 5608 N N . LEU A 1 736 ? 8.509 -5.524 -16.045 1.00 94.56 736 LEU A N 1
ATOM 5609 C CA . LEU A 1 736 ? 8.022 -4.171 -15.738 1.00 94.56 736 LEU A CA 1
ATOM 5610 C C . LEU A 1 736 ? 7.904 -3.294 -17.000 1.00 94.56 736 LEU A C 1
ATOM 5612 O O . LEU A 1 736 ? 8.712 -3.391 -17.924 1.00 94.56 736 LEU A O 1
ATOM 5616 N N . SER A 1 737 ? 6.910 -2.402 -17.033 1.00 91.81 737 SER A N 1
ATOM 5617 C CA . SER A 1 737 ? 6.704 -1.467 -18.151 1.00 91.81 737 SER A CA 1
ATOM 5618 C C . SER A 1 737 ? 7.844 -0.450 -18.285 1.00 91.81 737 SER A C 1
ATOM 5620 O O . SER A 1 737 ? 8.263 -0.170 -19.407 1.00 91.81 737 SER A O 1
ATOM 5622 N N . ASP A 1 738 ? 8.382 0.021 -17.155 1.00 93.38 738 ASP A N 1
ATOM 5623 C CA . ASP A 1 738 ? 9.654 0.739 -17.024 1.00 93.38 738 ASP A CA 1
ATOM 5624 C C . ASP A 1 738 ? 10.590 -0.065 -16.105 1.00 93.38 738 ASP A C 1
ATOM 5626 O O . ASP A 1 738 ? 10.272 -0.323 -14.941 1.00 93.38 738 ASP A O 1
ATOM 5630 N N . LEU A 1 739 ? 11.741 -0.476 -16.642 1.00 96.06 739 LEU A N 1
ATOM 5631 C CA . LEU A 1 739 ? 12.730 -1.312 -15.958 1.00 96.06 739 LEU A CA 1
ATOM 5632 C C . LEU A 1 739 ? 13.807 -0.488 -15.221 1.00 96.06 739 LEU A C 1
ATOM 5634 O O . LEU A 1 739 ? 14.434 -0.986 -14.285 1.00 96.06 739 LEU A O 1
ATOM 5638 N N . LEU A 1 740 ? 14.024 0.780 -15.589 1.00 96.25 740 LEU A N 1
ATOM 5639 C CA . LEU A 1 740 ? 15.105 1.598 -15.019 1.00 96.25 740 LEU A CA 1
ATOM 5640 C C . LEU A 1 740 ? 15.024 1.822 -13.496 1.00 96.25 740 LEU A C 1
ATOM 5642 O O . LEU A 1 740 ? 16.079 1.793 -12.860 1.00 96.25 740 LEU A O 1
ATOM 5646 N N . PRO A 1 741 ? 13.846 2.023 -12.868 1.00 96.56 741 PRO A N 1
ATOM 5647 C CA . PRO A 1 741 ? 13.751 2.226 -11.425 1.00 96.56 741 PRO A CA 1
ATOM 5648 C C . PRO A 1 741 ? 14.175 0.969 -10.676 1.00 96.56 741 PRO A C 1
ATOM 5650 O O . PRO A 1 741 ? 14.905 1.057 -9.694 1.00 96.56 741 PRO A O 1
ATOM 5653 N N . ALA A 1 742 ? 13.794 -0.206 -11.189 1.00 96.50 742 ALA A N 1
ATOM 5654 C CA . ALA A 1 742 ? 14.216 -1.475 -10.622 1.00 96.50 742 ALA A CA 1
ATOM 5655 C C . ALA A 1 742 ? 15.740 -1.619 -10.683 1.00 96.50 742 ALA A C 1
ATOM 5657 O O . ALA A 1 742 ? 16.349 -1.934 -9.670 1.00 96.50 742 ALA A O 1
ATOM 5658 N N . LEU A 1 743 ? 16.376 -1.312 -11.818 1.00 96.69 743 LEU A N 1
ATOM 5659 C CA . LEU A 1 743 ? 17.837 -1.395 -11.939 1.00 96.69 743 LEU A CA 1
ATOM 5660 C C . LEU A 1 743 ? 18.583 -0.379 -11.050 1.00 96.69 743 LEU A C 1
ATOM 5662 O O . LEU A 1 743 ? 19.659 -0.693 -10.543 1.00 96.69 743 LEU A O 1
ATOM 5666 N N . ARG A 1 744 ? 18.006 0.806 -10.799 1.00 95.75 744 ARG A N 1
ATOM 5667 C CA . ARG A 1 744 ? 18.545 1.786 -9.833 1.00 95.75 744 ARG A CA 1
ATOM 5668 C C . ARG A 1 744 ? 18.480 1.263 -8.395 1.00 95.75 744 ARG A C 1
ATOM 5670 O O . ARG A 1 744 ? 19.500 1.276 -7.714 1.00 95.75 744 ARG A O 1
ATOM 5677 N N . LEU A 1 745 ? 17.337 0.727 -7.964 1.00 95.69 745 LEU A N 1
ATOM 5678 C CA . LEU A 1 745 ? 17.191 0.105 -6.638 1.00 95.69 745 LEU A CA 1
ATOM 5679 C C . LEU A 1 745 ? 18.088 -1.137 -6.488 1.00 95.69 745 LEU A C 1
ATOM 5681 O O . LEU A 1 745 ? 18.653 -1.387 -5.429 1.00 95.69 745 LEU A O 1
ATOM 5685 N N . LEU A 1 746 ? 18.281 -1.895 -7.568 1.00 95.62 746 LEU A N 1
ATOM 5686 C CA . LEU A 1 746 ? 19.131 -3.088 -7.614 1.00 95.62 746 LEU A CA 1
ATOM 5687 C C . LEU A 1 746 ? 20.634 -2.741 -7.482 1.00 95.62 746 LEU A C 1
ATOM 5689 O O . LEU A 1 746 ? 21.385 -3.509 -6.878 1.00 95.62 746 LEU A O 1
ATOM 5693 N N . GLN A 1 747 ? 21.051 -1.555 -7.946 1.00 94.62 747 GLN A N 1
ATOM 5694 C CA . GLN A 1 747 ? 22.347 -0.935 -7.630 1.00 94.62 747 GLN A CA 1
ATOM 5695 C C . GLN A 1 747 ? 22.407 -0.453 -6.169 1.00 94.62 747 GLN A C 1
ATOM 5697 O O . GLN A 1 747 ? 23.337 -0.807 -5.446 1.00 94.62 747 GLN A O 1
ATOM 5702 N N . GLU A 1 748 ? 21.428 0.344 -5.734 1.00 93.56 748 GLU A N 1
ATOM 5703 C CA . GLU A 1 748 ? 21.378 0.991 -4.414 1.00 93.56 748 GLU A CA 1
ATOM 5704 C C . GLU A 1 748 ? 21.401 -0.025 -3.261 1.00 93.56 748 GLU A C 1
ATOM 5706 O O . GLU A 1 748 ? 22.225 0.064 -2.349 1.00 93.56 748 GLU A O 1
ATOM 5711 N N . TRP A 1 749 ? 20.543 -1.044 -3.339 1.00 93.69 749 TRP A N 1
ATOM 5712 C CA . TRP A 1 749 ? 20.412 -2.108 -2.339 1.00 93.69 749 TRP A CA 1
ATOM 5713 C C . TRP A 1 749 ? 21.471 -3.213 -2.519 1.00 93.69 749 TRP A C 1
ATOM 5715 O O . TRP A 1 749 ? 21.469 -4.195 -1.779 1.00 93.69 749 TRP A O 1
ATOM 5725 N N . ARG A 1 750 ? 22.398 -3.045 -3.480 1.00 93.06 750 ARG A N 1
ATOM 5726 C CA . ARG A 1 750 ? 23.512 -3.958 -3.810 1.00 93.06 750 ARG A CA 1
ATOM 5727 C C . ARG A 1 750 ? 23.076 -5.372 -4.218 1.00 93.06 750 ARG A C 1
ATOM 5729 O O . ARG A 1 750 ? 23.799 -6.342 -4.005 1.00 93.06 750 ARG A O 1
ATOM 5736 N N . LEU A 1 751 ? 21.911 -5.485 -4.852 1.00 94.62 751 LEU A N 1
ATOM 5737 C CA . LEU A 1 751 ? 21.272 -6.753 -5.221 1.00 94.62 751 LEU A CA 1
ATOM 5738 C C . LEU A 1 751 ? 21.708 -7.304 -6.591 1.00 94.62 751 LEU A C 1
ATOM 5740 O O . LEU A 1 751 ? 21.226 -8.363 -6.993 1.00 94.62 751 LEU A O 1
ATOM 5744 N N . TRP A 1 752 ? 22.649 -6.644 -7.284 1.00 94.56 752 TRP A N 1
ATOM 5745 C CA . TRP A 1 752 ? 23.225 -7.120 -8.552 1.00 94.56 752 TRP A CA 1
ATOM 5746 C C . TRP A 1 752 ? 23.553 -8.617 -8.595 1.00 94.56 752 TRP A C 1
ATOM 5748 O O . TRP A 1 752 ? 23.046 -9.251 -9.522 1.00 94.56 752 TRP A O 1
ATOM 5758 N N . PRO A 1 753 ? 24.290 -9.220 -7.633 1.00 91.94 753 PRO A N 1
ATOM 5759 C CA . PRO A 1 753 ? 24.736 -10.616 -7.726 1.00 91.94 753 PRO A CA 1
ATOM 5760 C C . PRO A 1 753 ? 23.623 -11.645 -7.983 1.00 91.94 753 PRO A C 1
ATOM 5762 O O . PRO A 1 753 ? 23.877 -12.660 -8.636 1.00 91.94 753 PRO A O 1
ATOM 5765 N N . LEU A 1 754 ? 22.389 -11.355 -7.549 1.00 90.81 754 LEU A N 1
ATOM 5766 C CA . LEU A 1 754 ? 21.196 -12.180 -7.784 1.00 90.81 754 LEU A CA 1
ATOM 5767 C C . LEU A 1 754 ? 20.807 -12.283 -9.268 1.00 90.81 754 LEU A C 1
ATOM 5769 O O . LEU A 1 754 ? 20.072 -13.187 -9.644 1.00 90.81 754 LEU A O 1
ATOM 5773 N N . LEU A 1 755 ? 21.282 -11.357 -10.103 1.00 91.69 755 LEU A N 1
ATOM 5774 C CA . LEU A 1 755 ? 20.961 -11.222 -11.524 1.00 91.69 755 LEU A CA 1
ATOM 5775 C C . LEU A 1 755 ? 22.214 -11.301 -12.414 1.00 91.69 755 LEU A C 1
ATOM 5777 O O . LEU A 1 755 ? 22.170 -11.943 -13.460 1.00 91.69 755 LEU A O 1
ATOM 5781 N N . ARG A 1 756 ? 23.318 -10.652 -12.018 1.00 92.62 756 ARG A N 1
ATOM 5782 C CA . ARG A 1 756 ? 24.607 -10.591 -12.739 1.00 92.62 756 ARG A CA 1
ATOM 5783 C C . ARG A 1 756 ? 25.741 -10.062 -11.837 1.00 92.62 756 ARG A C 1
ATOM 5785 O O . ARG A 1 756 ? 25.447 -9.439 -10.819 1.00 92.62 756 ARG A O 1
ATOM 5792 N N . PRO A 1 757 ? 27.029 -10.188 -12.199 1.00 92.88 757 PRO A N 1
ATOM 5793 C CA . PRO A 1 757 ? 28.079 -9.376 -11.579 1.00 92.88 757 PRO A CA 1
ATOM 5794 C C . PRO A 1 757 ? 27.747 -7.879 -11.729 1.00 92.88 757 PRO A C 1
ATOM 5796 O O . PRO A 1 757 ? 27.209 -7.505 -12.776 1.00 92.88 757 PRO A O 1
ATOM 5799 N N . PRO A 1 758 ? 28.041 -7.005 -10.748 1.00 93.19 758 PRO A N 1
ATOM 5800 C CA . PRO A 1 758 ? 27.789 -5.568 -10.878 1.00 93.19 758 PRO A CA 1
ATOM 5801 C C . PRO A 1 758 ? 28.373 -5.001 -12.189 1.00 93.19 758 PRO A C 1
ATOM 5803 O O . PRO A 1 758 ? 29.516 -5.320 -12.520 1.00 93.19 758 PRO A O 1
ATOM 5806 N N . PRO A 1 759 ? 27.614 -4.212 -12.972 1.00 93.69 759 PRO A N 1
ATOM 5807 C CA . PRO A 1 759 ? 28.104 -3.661 -14.233 1.00 93.69 759 PRO A CA 1
ATOM 5808 C C . PRO A 1 759 ? 29.223 -2.643 -13.999 1.00 93.69 759 PRO A C 1
ATOM 5810 O O . PRO A 1 759 ? 29.117 -1.791 -13.119 1.00 93.69 759 PRO A O 1
ATOM 5813 N N . ALA A 1 760 ? 30.275 -2.720 -14.820 1.00 92.62 760 ALA A N 1
ATOM 5814 C CA . ALA A 1 760 ? 31.411 -1.797 -14.759 1.00 92.62 760 ALA A CA 1
ATOM 5815 C C . ALA A 1 760 ? 31.005 -0.349 -15.094 1.00 92.62 760 ALA A C 1
ATOM 5817 O O . ALA A 1 760 ? 31.504 0.586 -14.476 1.00 92.62 760 ALA A O 1
ATOM 5818 N N . ASP A 1 761 ? 30.054 -0.180 -16.019 1.00 95.25 761 ASP A N 1
ATOM 5819 C CA . ASP A 1 761 ? 29.361 1.084 -16.275 1.00 95.25 761 ASP A CA 1
ATOM 5820 C C . ASP A 1 761 ? 27.833 0.882 -16.158 1.00 95.25 761 ASP A C 1
ATOM 5822 O O . ASP A 1 761 ? 27.172 0.451 -17.114 1.00 95.25 761 ASP A O 1
ATOM 5826 N N . PRO A 1 762 ? 27.238 1.186 -14.987 1.00 95.31 762 PRO A N 1
ATOM 5827 C CA . PRO A 1 762 ? 25.791 1.159 -14.813 1.00 95.31 762 PRO A CA 1
ATOM 5828 C C . PRO A 1 762 ? 25.063 2.189 -15.692 1.00 95.31 762 PRO A C 1
ATOM 5830 O O . PRO A 1 762 ? 23.929 1.942 -16.098 1.00 95.31 762 PRO A O 1
ATOM 5833 N N . ALA A 1 763 ? 25.681 3.332 -16.010 1.00 95.38 763 ALA A N 1
ATOM 5834 C CA . ALA A 1 763 ? 25.041 4.408 -16.763 1.00 95.38 763 ALA A CA 1
ATOM 5835 C C . ALA A 1 763 ? 24.900 4.053 -18.251 1.00 95.38 763 ALA A C 1
ATOM 5837 O O . ALA A 1 763 ? 23.813 4.220 -18.812 1.00 95.38 763 ALA A O 1
ATOM 5838 N N . ALA A 1 764 ? 25.934 3.480 -18.875 1.00 95.81 764 ALA A N 1
ATOM 5839 C CA . ALA A 1 764 ? 25.847 2.944 -20.235 1.00 95.81 764 ALA A CA 1
ATOM 5840 C C . ALA A 1 764 ? 24.831 1.793 -20.336 1.00 95.81 764 ALA A C 1
ATOM 5842 O O . ALA A 1 764 ? 24.056 1.731 -21.300 1.00 95.81 764 ALA A O 1
ATOM 5843 N N . LEU A 1 765 ? 24.764 0.917 -19.323 1.00 96.38 765 LEU A N 1
ATOM 5844 C CA . LEU A 1 765 ? 23.761 -0.149 -19.268 1.00 96.38 765 LEU A CA 1
ATOM 5845 C C . LEU A 1 765 ? 22.338 0.419 -19.145 1.00 96.38 765 LEU A C 1
ATOM 5847 O O . LEU A 1 765 ? 21.450 0.010 -19.892 1.00 96.38 765 LEU A O 1
ATOM 5851 N N . PHE A 1 766 ? 22.114 1.403 -18.268 1.00 97.31 766 PHE A N 1
ATOM 5852 C CA . PHE A 1 766 ? 20.808 2.054 -18.107 1.00 97.31 766 PHE A CA 1
ATOM 5853 C C . PHE A 1 766 ? 20.392 2.813 -19.374 1.00 97.31 766 PHE A C 1
ATOM 5855 O O . PHE A 1 766 ? 19.246 2.698 -19.803 1.00 97.31 766 PHE A O 1
ATOM 5862 N N . ALA A 1 767 ? 21.315 3.517 -20.035 1.00 96.88 767 ALA A N 1
ATOM 5863 C CA . ALA A 1 767 ? 21.050 4.158 -21.322 1.00 96.88 767 ALA A CA 1
ATOM 5864 C C . ALA A 1 767 ? 20.673 3.132 -22.408 1.00 96.88 767 ALA A C 1
ATOM 5866 O O . ALA A 1 767 ? 19.804 3.393 -23.236 1.00 96.88 767 ALA A O 1
ATOM 5867 N N . THR A 1 768 ? 21.280 1.944 -22.389 1.00 97.62 768 THR A N 1
ATOM 5868 C CA . THR A 1 768 ? 20.956 0.843 -23.311 1.00 97.62 768 THR A CA 1
ATOM 5869 C C . THR A 1 768 ? 19.575 0.246 -23.022 1.00 97.62 768 THR A C 1
ATOM 5871 O O . THR A 1 768 ? 18.779 0.072 -23.945 1.00 97.62 768 THR A O 1
ATOM 5874 N N . VAL A 1 769 ? 19.228 0.032 -21.749 1.00 97.88 769 VAL A N 1
ATOM 5875 C CA . VAL A 1 769 ? 17.883 -0.406 -21.333 1.00 97.88 769 VAL A CA 1
ATOM 5876 C C . VAL A 1 769 ? 16.814 0.636 -21.686 1.00 97.88 769 VAL A C 1
ATOM 5878 O O . VAL A 1 769 ? 15.751 0.260 -22.175 1.00 97.88 769 VAL A O 1
ATOM 5881 N N . GLN A 1 770 ? 17.097 1.936 -21.542 1.00 97.69 770 GLN A N 1
ATOM 5882 C CA . GLN A 1 770 ? 16.177 3.005 -21.952 1.00 97.69 770 GLN A CA 1
ATOM 5883 C C . GLN A 1 770 ? 15.836 2.929 -23.447 1.00 97.69 770 GLN A C 1
ATOM 5885 O O . GLN A 1 770 ? 14.669 3.052 -23.818 1.00 97.69 770 GLN A O 1
ATOM 5890 N N . ARG A 1 771 ? 16.838 2.700 -24.303 1.00 97.25 771 ARG A N 1
ATOM 5891 C CA . ARG A 1 771 ? 16.638 2.560 -25.755 1.00 97.25 771 ARG A CA 1
ATOM 5892 C C . ARG A 1 771 ? 15.894 1.273 -26.108 1.00 97.25 771 ARG A C 1
ATOM 5894 O O . ARG A 1 771 ? 15.050 1.287 -26.996 1.00 97.25 771 ARG A O 1
ATOM 5901 N N . ALA A 1 772 ? 16.152 0.185 -25.386 1.00 97.69 772 ALA A N 1
ATOM 5902 C CA . ALA A 1 772 ? 15.430 -1.073 -25.551 1.00 97.69 772 ALA A CA 1
ATOM 5903 C C . ALA A 1 772 ? 13.941 -0.979 -25.173 1.00 97.69 772 ALA A C 1
ATOM 5905 O O . ALA A 1 772 ? 13.123 -1.603 -25.841 1.00 97.69 772 ALA A O 1
ATOM 5906 N N . LEU A 1 773 ? 13.577 -0.174 -24.166 1.00 97.50 773 LEU A N 1
ATOM 5907 C CA . LEU A 1 773 ? 12.174 0.135 -23.851 1.00 97.50 773 LEU A CA 1
ATOM 5908 C C . LEU A 1 773 ? 11.494 0.832 -25.044 1.00 97.50 773 LEU A C 1
ATOM 5910 O O . LEU A 1 773 ? 10.476 0.355 -25.534 1.00 97.50 773 LEU A O 1
ATOM 5914 N N . THR A 1 774 ? 12.113 1.878 -25.601 1.00 96.44 774 THR A N 1
ATOM 5915 C CA . THR A 1 774 ? 11.594 2.576 -26.792 1.00 96.44 774 THR A CA 1
ATOM 5916 C C . THR A 1 774 ? 11.498 1.662 -28.023 1.00 96.44 774 THR A C 1
ATOM 5918 O O . THR A 1 774 ? 10.530 1.738 -28.777 1.00 96.44 774 THR A O 1
ATOM 5921 N N . LEU A 1 775 ? 12.473 0.767 -28.224 1.00 96.62 775 LEU A N 1
ATOM 5922 C CA . LEU A 1 775 ? 12.474 -0.209 -29.320 1.00 96.62 775 LEU A CA 1
ATOM 5923 C C . LEU A 1 775 ? 11.422 -1.317 -29.138 1.00 96.62 775 LEU A C 1
ATOM 5925 O O . LEU A 1 775 ? 10.826 -1.733 -30.130 1.00 96.62 775 LEU A O 1
ATOM 5929 N N . ARG A 1 776 ? 11.157 -1.764 -27.901 1.00 96.50 776 ARG A N 1
ATOM 5930 C CA . ARG A 1 776 ? 10.032 -2.657 -27.563 1.00 96.50 776 ARG A CA 1
ATOM 5931 C C . ARG A 1 776 ? 8.711 -2.007 -27.964 1.00 96.50 776 ARG A C 1
ATOM 5933 O O . ARG A 1 776 ? 7.933 -2.631 -28.679 1.00 96.50 776 ARG A O 1
ATOM 5940 N N . ASP A 1 777 ? 8.487 -0.770 -27.530 1.00 95.88 777 ASP A N 1
ATOM 5941 C CA . ASP A 1 777 ? 7.225 -0.055 -27.749 1.00 95.88 777 ASP A CA 1
ATOM 5942 C C . ASP A 1 777 ? 6.988 0.187 -29.248 1.00 95.88 777 ASP A C 1
ATOM 5944 O O . ASP A 1 777 ? 5.921 -0.129 -29.777 1.00 95.88 777 ASP A O 1
ATOM 5948 N N . TRP A 1 778 ? 8.022 0.635 -29.972 1.00 95.81 778 TRP A N 1
ATOM 5949 C CA . TRP A 1 778 ? 7.992 0.749 -31.433 1.00 95.81 778 TRP A CA 1
ATOM 5950 C C . TRP A 1 778 ? 7.704 -0.591 -32.128 1.00 95.81 778 TRP A C 1
ATOM 5952 O O . TRP A 1 778 ? 6.894 -0.633 -33.058 1.00 95.81 778 TRP A O 1
ATOM 5962 N N . PHE A 1 779 ? 8.337 -1.686 -31.691 1.00 96.31 779 PHE A N 1
ATOM 5963 C CA . PHE A 1 779 ? 8.134 -3.008 -32.284 1.00 96.31 779 PHE A CA 1
ATOM 5964 C C . PHE A 1 779 ? 6.702 -3.511 -32.060 1.00 96.31 779 PHE A C 1
ATOM 5966 O O . PHE A 1 779 ? 6.063 -3.963 -33.005 1.00 96.31 779 PHE A O 1
ATOM 5973 N N . GLN A 1 780 ? 6.175 -3.387 -30.840 1.00 94.75 780 GLN A N 1
ATOM 5974 C CA . GLN A 1 780 ? 4.816 -3.818 -30.493 1.00 94.75 780 GLN A CA 1
ATOM 5975 C C . GLN A 1 780 ? 3.741 -3.017 -31.244 1.00 94.75 780 GLN A C 1
ATOM 5977 O O . GLN A 1 780 ? 2.747 -3.597 -31.676 1.00 94.75 780 GLN A O 1
ATOM 5982 N N . LEU A 1 781 ? 3.960 -1.716 -31.468 1.00 94.94 781 LEU A N 1
ATOM 5983 C CA . LEU A 1 781 ? 3.082 -0.880 -32.296 1.00 94.94 781 LEU A CA 1
ATOM 5984 C C . LEU A 1 781 ? 3.187 -1.209 -33.796 1.00 94.94 781 LEU A C 1
ATOM 5986 O O . LEU A 1 781 ? 2.178 -1.196 -34.497 1.00 94.94 781 LEU A O 1
ATOM 5990 N N . SER A 1 782 ? 4.389 -1.518 -34.291 1.00 94.19 782 SER A N 1
ATOM 5991 C CA . SER A 1 782 ? 4.633 -1.806 -35.716 1.00 94.19 782 SER A CA 1
ATOM 5992 C C . SER A 1 782 ? 4.222 -3.225 -36.128 1.00 94.19 782 SER A C 1
ATOM 5994 O O . SER A 1 782 ? 3.839 -3.449 -37.275 1.00 94.19 782 SER A O 1
ATOM 5996 N N . PHE A 1 783 ? 4.298 -4.189 -35.206 1.00 94.00 783 PHE A N 1
ATOM 5997 C CA . PHE A 1 783 ? 4.076 -5.614 -35.461 1.00 94.00 783 PHE A CA 1
ATOM 5998 C C . PHE A 1 783 ? 3.148 -6.255 -34.403 1.00 94.00 783 PHE A C 1
ATOM 6000 O O . PHE A 1 783 ? 3.513 -7.257 -33.789 1.00 94.00 783 PHE A O 1
ATOM 6007 N N . PRO A 1 784 ? 1.913 -5.748 -34.196 1.00 90.00 784 PRO A N 1
ATOM 6008 C CA . PRO A 1 784 ? 1.041 -6.115 -33.065 1.00 90.00 784 PRO A CA 1
ATOM 6009 C C . PRO A 1 784 ? 0.517 -7.566 -33.067 1.00 90.00 784 PRO A C 1
ATOM 6011 O O . PRO A 1 784 ? -0.247 -7.950 -32.186 1.00 90.00 784 PRO A O 1
ATOM 6014 N N . ARG A 1 785 ? 0.891 -8.380 -34.063 1.00 91.81 785 ARG A N 1
ATOM 6015 C CA . ARG A 1 785 ? 0.589 -9.823 -34.139 1.00 91.81 785 ARG A CA 1
ATOM 6016 C C . ARG A 1 785 ? 1.806 -10.712 -33.857 1.00 91.81 785 ARG A C 1
ATOM 6018 O O . ARG A 1 785 ? 1.664 -11.931 -33.853 1.00 91.81 785 ARG A O 1
ATOM 6025 N N . GLU A 1 786 ? 2.986 -10.132 -33.650 1.00 92.19 786 GLU A N 1
ATOM 6026 C CA . GLU A 1 786 ? 4.213 -10.873 -33.364 1.00 92.19 786 GLU A CA 1
ATOM 6027 C C . GLU A 1 786 ? 4.502 -10.887 -31.853 1.00 92.19 786 GLU A C 1
ATOM 6029 O O . GLU A 1 786 ? 4.552 -9.824 -31.230 1.00 92.19 786 GLU A O 1
ATOM 6034 N N . PRO A 1 787 ? 4.703 -12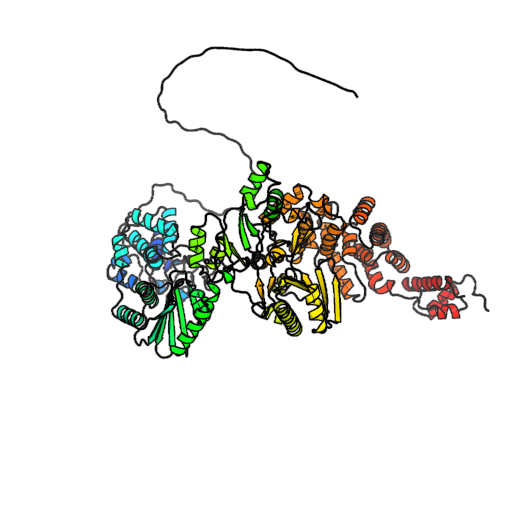.064 -31.232 1.00 92.25 787 PRO A N 1
ATOM 6035 C CA . PRO A 1 787 ? 5.043 -12.140 -29.818 1.00 92.25 787 PRO A CA 1
ATOM 6036 C C . PRO A 1 787 ? 6.476 -11.649 -29.576 1.00 92.25 787 PRO A C 1
ATOM 6038 O O . PRO A 1 787 ? 7.399 -12.032 -30.293 1.00 92.25 787 PRO A O 1
ATOM 6041 N N . LEU A 1 788 ? 6.658 -10.851 -28.522 1.00 94.38 788 LEU A N 1
ATOM 6042 C CA . LEU A 1 788 ? 7.958 -10.372 -28.051 1.00 94.38 788 LEU A CA 1
ATOM 6043 C C . LEU A 1 788 ? 8.153 -10.767 -26.583 1.00 94.38 788 LEU A C 1
ATOM 6045 O O . LEU A 1 788 ? 7.413 -10.313 -25.706 1.00 94.38 788 LEU A O 1
ATOM 6049 N N . LEU A 1 789 ? 9.162 -11.589 -26.301 1.00 94.44 789 LEU A N 1
ATOM 6050 C CA . LEU A 1 789 ? 9.499 -12.029 -24.949 1.00 94.44 789 LEU A CA 1
ATOM 6051 C C . LEU A 1 789 ? 10.357 -10.963 -24.251 1.00 94.44 789 LEU A C 1
ATOM 6053 O O . LEU A 1 789 ? 11.584 -10.971 -24.333 1.00 94.44 789 LEU A O 1
ATOM 6057 N N . GLN A 1 790 ? 9.702 -10.009 -23.576 1.00 95.12 790 GLN A N 1
ATOM 6058 C CA . GLN A 1 790 ? 10.367 -8.865 -22.930 1.00 95.12 790 GLN A CA 1
ATOM 6059 C C . GLN A 1 790 ? 11.452 -9.287 -21.917 1.00 95.12 790 GLN A C 1
ATOM 6061 O O . GLN A 1 790 ? 12.516 -8.673 -21.843 1.00 95.12 790 GLN A O 1
ATOM 6066 N N . ASP A 1 791 ? 11.202 -10.350 -21.156 1.00 94.75 791 ASP A N 1
ATOM 6067 C CA . ASP A 1 791 ? 12.168 -10.956 -20.236 1.00 94.75 791 ASP A CA 1
ATOM 6068 C C . ASP A 1 791 ? 13.417 -11.473 -20.970 1.00 94.75 791 ASP A C 1
ATOM 6070 O O . ASP A 1 791 ? 14.545 -11.186 -20.566 1.00 94.75 791 ASP A O 1
ATOM 6074 N N . ALA A 1 792 ? 13.228 -12.170 -22.089 1.00 95.12 792 ALA A N 1
ATOM 6075 C CA . ALA A 1 792 ? 14.310 -12.693 -22.915 1.00 95.12 792 ALA A CA 1
ATOM 6076 C C . ALA A 1 792 ? 15.044 -11.598 -23.728 1.00 95.12 792 ALA A C 1
ATOM 6078 O O . ALA A 1 792 ? 16.229 -11.764 -24.031 1.00 95.12 792 ALA A O 1
ATOM 6079 N N . LEU A 1 793 ? 14.391 -10.472 -24.044 1.00 97.12 793 LEU A N 1
ATOM 6080 C CA . LEU A 1 793 ? 15.027 -9.252 -24.563 1.00 97.12 793 LEU A CA 1
ATOM 6081 C C . LEU A 1 793 ? 15.951 -8.629 -23.510 1.00 97.12 793 LEU A C 1
ATOM 6083 O O . LEU A 1 793 ? 17.134 -8.409 -23.777 1.00 97.12 793 LEU A O 1
ATOM 6087 N N . PHE A 1 794 ? 15.451 -8.381 -22.296 1.00 97.38 794 PHE A N 1
ATOM 6088 C CA . PHE A 1 794 ? 16.271 -7.740 -21.270 1.00 97.38 794 PHE A CA 1
ATOM 6089 C C . PHE A 1 794 ? 17.390 -8.636 -20.743 1.00 97.38 794 PHE A C 1
ATOM 6091 O O . PHE A 1 794 ? 18.467 -8.107 -20.486 1.00 97.38 794 PHE A O 1
ATOM 6098 N N . LEU A 1 795 ? 17.229 -9.964 -20.683 1.00 95.88 795 LEU A N 1
ATOM 6099 C CA . LEU A 1 795 ? 18.357 -10.869 -20.410 1.00 95.88 795 LEU A CA 1
ATOM 6100 C C . LEU A 1 795 ? 19.504 -10.688 -21.419 1.00 95.88 795 LEU A C 1
ATOM 6102 O O . LEU A 1 795 ? 20.657 -10.572 -21.010 1.00 95.88 795 LEU A O 1
ATOM 6106 N N . ARG A 1 796 ? 19.206 -10.593 -22.723 1.00 96.44 796 ARG A N 1
ATOM 6107 C CA . ARG A 1 796 ? 20.231 -10.394 -23.766 1.00 96.44 796 ARG A CA 1
ATOM 6108 C C . ARG A 1 796 ? 20.993 -9.073 -23.604 1.00 96.44 796 ARG A C 1
ATOM 6110 O O . ARG A 1 796 ? 22.185 -9.021 -23.875 1.00 96.44 796 ARG A O 1
ATOM 6117 N N . ILE A 1 797 ? 20.331 -8.018 -23.130 1.00 97.06 797 ILE A N 1
ATOM 6118 C CA . ILE A 1 797 ? 20.967 -6.718 -22.858 1.00 97.06 797 ILE A CA 1
ATOM 6119 C C . ILE A 1 797 ? 21.764 -6.759 -21.550 1.00 97.06 797 ILE A C 1
ATOM 6121 O O . ILE A 1 797 ? 22.906 -6.309 -21.493 1.00 97.06 797 ILE A O 1
ATOM 6125 N N . LEU A 1 798 ? 21.177 -7.310 -20.488 1.00 96.19 798 LEU A N 1
ATOM 6126 C CA . LEU A 1 798 ? 21.767 -7.329 -19.152 1.00 96.19 798 LEU A CA 1
ATOM 6127 C C . LEU A 1 798 ? 22.960 -8.284 -19.039 1.00 96.19 798 LEU A C 1
ATOM 6129 O O . LEU A 1 798 ? 23.760 -8.100 -18.127 1.00 96.19 798 LEU A O 1
ATOM 6133 N N . TRP A 1 799 ? 23.085 -9.282 -19.918 1.00 95.38 799 TRP A N 1
ATOM 6134 C CA . TRP A 1 799 ? 24.144 -10.299 -19.875 1.00 95.38 799 TRP A CA 1
ATOM 6135 C C . TRP A 1 799 ? 25.127 -10.258 -21.065 1.00 95.38 799 TRP A C 1
ATOM 6137 O O . TRP A 1 799 ? 25.941 -11.173 -21.204 1.00 95.38 799 TRP A O 1
ATOM 6147 N N . HIS A 1 800 ? 25.086 -9.222 -21.915 1.00 91.75 800 HIS A N 1
ATOM 6148 C CA . HIS A 1 800 ? 25.945 -9.111 -23.111 1.00 91.75 800 HIS A CA 1
ATOM 6149 C C . HIS A 1 800 ? 27.456 -9.133 -22.802 1.00 91.75 800 HIS A C 1
ATOM 6151 O O . HIS A 1 800 ? 28.242 -9.673 -23.576 1.00 91.75 800 HIS A O 1
ATOM 6157 N N . ASP A 1 801 ? 27.846 -8.578 -21.656 1.00 91.50 801 ASP A N 1
ATOM 6158 C CA . ASP A 1 801 ? 29.213 -8.421 -21.152 1.00 91.50 801 ASP A CA 1
ATOM 6159 C C . ASP A 1 801 ? 29.648 -9.530 -20.173 1.00 91.50 801 ASP A C 1
ATOM 6161 O O . ASP A 1 801 ? 30.784 -9.534 -19.701 1.00 91.50 801 ASP A O 1
ATOM 6165 N N . ILE A 1 802 ? 28.774 -10.496 -19.867 1.00 93.44 802 ILE A N 1
ATOM 6166 C CA . ILE A 1 802 ? 29.079 -11.593 -18.935 1.00 93.44 802 ILE A CA 1
ATOM 6167 C C . ILE A 1 802 ? 29.821 -12.726 -19.674 1.00 93.44 802 ILE A C 1
ATOM 6169 O O . ILE A 1 802 ? 29.442 -13.066 -20.805 1.00 93.44 802 ILE A O 1
ATOM 6173 N N . PRO A 1 803 ? 30.835 -13.375 -19.066 1.00 92.25 803 PRO A N 1
ATOM 6174 C CA . PRO A 1 803 ? 31.486 -14.554 -19.636 1.00 92.25 803 PRO A CA 1
ATOM 6175 C C . PRO A 1 803 ? 30.515 -15.703 -19.952 1.00 92.25 803 PRO A C 1
ATOM 6177 O O . PRO A 1 803 ? 29.535 -15.935 -19.245 1.00 92.25 803 PRO A O 1
ATOM 6180 N N . TRP A 1 804 ? 30.814 -16.468 -21.008 1.00 90.12 804 TRP A N 1
ATOM 6181 C CA . TRP A 1 804 ? 29.967 -17.574 -21.486 1.00 90.12 804 TRP A CA 1
ATOM 6182 C C . TRP A 1 804 ? 29.687 -18.637 -20.408 1.00 90.12 804 TRP A C 1
ATOM 6184 O O . TRP A 1 804 ? 28.547 -19.085 -20.285 1.00 90.12 804 TRP A O 1
ATOM 6194 N N . ALA A 1 805 ? 30.698 -18.989 -19.604 1.00 90.75 805 ALA A N 1
ATOM 6195 C CA . ALA A 1 805 ? 30.587 -20.005 -18.556 1.00 90.75 805 ALA A CA 1
ATOM 6196 C C . ALA A 1 805 ? 29.654 -19.570 -17.410 1.00 90.75 805 ALA A C 1
ATOM 6198 O O . ALA A 1 805 ? 28.753 -20.317 -17.040 1.00 90.75 805 ALA A O 1
ATOM 6199 N N . GLU A 1 806 ? 29.801 -18.338 -16.909 1.00 92.44 806 GLU A N 1
ATOM 6200 C CA . GLU A 1 806 ? 28.933 -17.808 -15.846 1.00 92.44 806 GLU A CA 1
ATOM 6201 C C . GLU A 1 806 ? 27.481 -17.651 -16.335 1.00 92.44 806 GLU A C 1
ATOM 6203 O O . GLU A 1 806 ? 26.535 -17.937 -15.602 1.00 92.44 806 GLU A O 1
ATOM 6208 N N . ARG A 1 807 ? 27.280 -17.269 -17.607 1.00 93.06 807 ARG A N 1
ATOM 6209 C CA . ARG A 1 807 ? 25.949 -17.302 -18.233 1.00 93.06 807 ARG A CA 1
ATOM 6210 C C . ARG A 1 807 ? 25.347 -18.703 -18.220 1.00 93.06 807 ARG A C 1
ATOM 6212 O O . ARG A 1 807 ? 24.182 -18.842 -17.863 1.00 93.06 807 ARG A O 1
ATOM 6219 N N . GLN A 1 808 ? 26.115 -19.731 -18.582 1.00 90.25 808 GLN A N 1
ATOM 6220 C CA . GLN A 1 808 ? 25.624 -21.111 -18.594 1.00 90.25 808 GLN A CA 1
ATOM 6221 C C . GLN A 1 808 ? 25.270 -21.603 -17.180 1.00 90.25 808 GLN A C 1
ATOM 6223 O O . GLN A 1 808 ? 24.208 -22.192 -16.987 1.00 90.25 808 GLN A O 1
ATOM 6228 N N . GLU A 1 809 ? 26.106 -21.306 -16.182 1.00 91.25 809 GLU A N 1
ATOM 6229 C CA . GLU A 1 809 ? 25.833 -21.610 -14.772 1.00 91.25 809 GLU A CA 1
ATOM 6230 C C . GLU A 1 809 ? 24.530 -20.947 -14.293 1.00 91.25 809 GLU A C 1
ATOM 6232 O O . GLU A 1 809 ? 23.645 -21.624 -13.763 1.00 91.25 809 GLU A O 1
ATOM 6237 N N . ARG A 1 810 ? 24.356 -19.646 -14.566 1.00 92.31 810 ARG A N 1
ATOM 6238 C CA . ARG A 1 810 ? 23.133 -18.900 -14.227 1.00 92.31 810 ARG A CA 1
ATOM 6239 C C . ARG A 1 810 ? 21.897 -19.449 -14.945 1.00 92.31 810 ARG A C 1
ATOM 6241 O O . ARG A 1 810 ? 20.866 -19.623 -14.300 1.00 92.31 810 ARG A O 1
ATOM 6248 N N . LEU A 1 811 ? 21.979 -19.761 -16.243 1.00 90.88 811 LEU A N 1
ATOM 6249 C CA . LEU A 1 811 ? 20.872 -20.363 -17.006 1.00 90.88 811 LEU A CA 1
ATOM 6250 C C . LEU A 1 811 ? 20.422 -21.701 -16.401 1.00 90.88 811 LEU A C 1
ATOM 6252 O O . LEU A 1 811 ? 19.221 -21.910 -16.211 1.00 90.88 811 LEU A O 1
ATOM 6256 N N . ASN A 1 812 ? 21.380 -22.564 -16.046 1.00 88.06 812 ASN A N 1
ATOM 6257 C CA . ASN A 1 812 ? 21.126 -23.865 -15.428 1.00 88.06 812 ASN A CA 1
ATOM 6258 C C . ASN A 1 812 ? 20.505 -23.728 -14.027 1.00 88.06 812 ASN A C 1
ATOM 6260 O O . ASN A 1 812 ? 19.541 -24.424 -13.708 1.00 88.06 812 ASN A O 1
ATOM 6264 N N . TYR A 1 813 ? 21.021 -22.813 -13.200 1.00 90.25 813 TYR A N 1
ATOM 6265 C CA . TYR A 1 813 ? 20.514 -22.560 -11.848 1.00 90.25 813 TYR A CA 1
ATOM 6266 C C . TYR A 1 813 ? 19.087 -21.984 -11.851 1.00 90.25 813 TYR A C 1
ATOM 6268 O O . TYR A 1 813 ? 18.225 -22.446 -11.101 1.00 90.25 813 TYR A O 1
ATOM 6276 N N . PHE A 1 814 ? 18.811 -21.005 -12.717 1.00 91.31 814 PHE A N 1
ATOM 6277 C CA . PHE A 1 814 ? 17.493 -20.370 -12.832 1.00 91.31 814 PHE A CA 1
ATOM 6278 C C . PHE A 1 814 ? 16.454 -21.216 -13.583 1.00 91.31 814 PHE A C 1
ATOM 6280 O O . PHE A 1 814 ? 15.258 -20.979 -13.410 1.00 9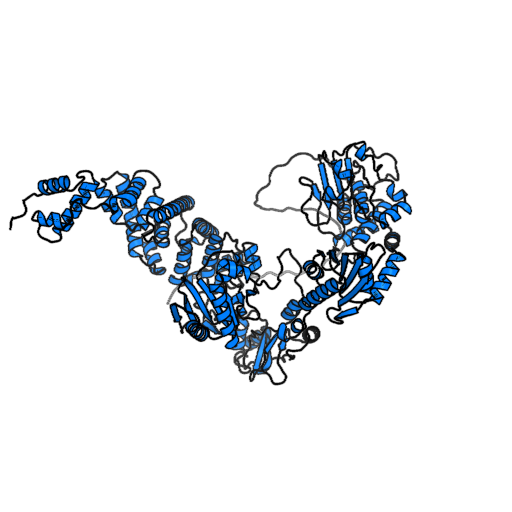1.31 814 PHE A O 1
ATOM 6287 N N . GLN A 1 815 ? 16.892 -22.187 -14.394 1.00 89.62 815 GLN A N 1
ATOM 6288 C CA . GLN A 1 815 ? 16.047 -23.000 -15.280 1.00 89.62 815 GLN A CA 1
ATOM 6289 C C . GLN A 1 815 ? 15.239 -22.125 -16.260 1.00 89.62 815 GLN A C 1
ATOM 6291 O O . GLN A 1 815 ? 14.012 -22.197 -16.354 1.00 89.62 815 GLN A O 1
ATOM 6296 N N . VAL A 1 816 ? 15.947 -21.243 -16.974 1.00 89.31 816 VAL A N 1
ATOM 6297 C CA . VAL A 1 816 ? 15.343 -20.272 -17.901 1.00 89.31 816 VAL A CA 1
ATOM 6298 C C . VAL A 1 816 ? 14.818 -20.971 -19.161 1.00 89.31 816 VAL A C 1
ATOM 6300 O O . VAL A 1 816 ? 15.570 -21.616 -19.888 1.00 89.31 816 VAL A O 1
ATOM 6303 N N . GLY A 1 817 ? 13.529 -20.801 -19.469 1.00 87.12 817 GLY A N 1
ATOM 6304 C CA . GLY A 1 817 ? 12.962 -21.255 -20.744 1.00 87.12 817 GLY A CA 1
ATOM 6305 C C . GLY A 1 817 ? 13.578 -20.500 -21.928 1.00 87.12 817 GLY A C 1
ATOM 6306 O O . GLY A 1 817 ? 13.657 -19.274 -21.895 1.00 87.12 817 GLY A O 1
ATOM 6307 N N . GLY A 1 818 ? 14.018 -21.227 -22.960 1.00 88.25 818 GLY A N 1
ATOM 6308 C CA . GLY A 1 818 ? 14.735 -20.653 -24.109 1.00 88.25 818 GLY A CA 1
ATOM 6309 C C . GLY A 1 818 ? 16.218 -20.345 -23.844 1.00 88.25 818 GLY A C 1
ATOM 6310 O O . GLY A 1 818 ? 16.807 -19.518 -24.541 1.00 88.25 818 GLY A O 1
ATOM 6311 N N . ALA A 1 819 ? 16.829 -20.983 -22.836 1.00 90.56 819 ALA A N 1
ATOM 6312 C CA . ALA A 1 819 ? 18.237 -20.801 -22.467 1.00 90.56 819 ALA A CA 1
ATOM 6313 C C . ALA A 1 819 ? 19.210 -20.906 -23.657 1.00 90.56 819 ALA A C 1
ATOM 6315 O O . ALA A 1 819 ? 20.052 -20.023 -23.832 1.00 90.56 819 ALA A O 1
ATOM 6316 N N . ASP A 1 820 ? 19.065 -21.933 -24.499 1.00 90.81 820 ASP A N 1
ATOM 6317 C CA . ASP A 1 820 ? 19.944 -22.160 -25.654 1.00 90.81 820 ASP A CA 1
ATOM 6318 C C . ASP A 1 820 ? 19.831 -21.042 -26.700 1.00 90.81 820 ASP A C 1
ATOM 6320 O O . ASP A 1 820 ? 20.829 -20.616 -27.276 1.00 90.81 820 ASP A O 1
ATOM 6324 N N . GLU A 1 821 ? 18.627 -20.510 -26.914 1.00 92.44 821 GLU A N 1
ATOM 6325 C CA . GLU A 1 821 ? 18.357 -19.432 -27.873 1.00 92.44 821 GLU A CA 1
ATOM 6326 C C . GLU A 1 821 ? 18.892 -18.087 -27.356 1.00 92.44 821 GLU A C 1
ATOM 6328 O O . GLU A 1 821 ? 19.444 -17.294 -28.120 1.00 92.44 821 GLU A O 1
ATOM 6333 N N . ILE A 1 822 ? 18.779 -17.844 -26.044 1.00 93.69 822 ILE A N 1
ATOM 6334 C CA . ILE A 1 822 ? 19.389 -16.696 -25.359 1.00 93.69 822 ILE A CA 1
ATOM 6335 C C . ILE A 1 822 ? 20.919 -16.764 -25.471 1.00 93.69 822 ILE A C 1
ATOM 6337 O O . ILE A 1 822 ? 21.546 -15.775 -25.851 1.00 93.69 822 ILE A O 1
ATOM 6341 N N . GLN A 1 823 ? 21.524 -17.922 -25.182 1.00 92.31 823 GLN A N 1
ATOM 6342 C CA . GLN A 1 823 ? 22.978 -18.108 -25.217 1.00 92.31 823 GLN A CA 1
ATOM 6343 C C . GLN A 1 823 ? 23.533 -18.058 -26.652 1.00 92.31 823 GLN A C 1
ATOM 6345 O O . GLN A 1 823 ? 24.569 -17.432 -26.874 1.00 92.31 823 GLN A O 1
ATOM 6350 N N . ASN A 1 824 ? 22.831 -18.644 -27.629 1.00 92.75 824 ASN A N 1
ATOM 6351 C CA . ASN A 1 824 ? 23.159 -18.560 -29.056 1.00 92.75 824 ASN A CA 1
ATOM 6352 C C . ASN A 1 824 ? 23.194 -17.107 -29.544 1.00 92.75 824 ASN A C 1
ATOM 6354 O O . ASN A 1 824 ? 24.166 -16.695 -30.177 1.00 92.75 824 ASN A O 1
ATOM 6358 N N . ASP A 1 825 ? 22.158 -16.324 -29.235 1.00 94.88 825 ASP A N 1
ATOM 6359 C CA . ASP A 1 825 ? 22.104 -14.918 -29.635 1.00 94.88 825 ASP A CA 1
ATOM 6360 C C . ASP A 1 825 ? 23.233 -14.125 -28.964 1.00 94.88 825 ASP A C 1
ATOM 6362 O O . ASP A 1 825 ? 23.996 -13.442 -29.645 1.00 94.88 825 ASP A O 1
ATOM 6366 N N . LEU A 1 826 ? 23.411 -14.283 -27.647 1.00 94.69 826 LEU A N 1
ATOM 6367 C CA . LEU A 1 826 ? 24.492 -13.652 -26.879 1.00 94.69 826 LEU A CA 1
ATOM 6368 C C . LEU A 1 826 ? 25.901 -14.021 -27.371 1.00 94.69 826 LEU A C 1
ATOM 6370 O O . LEU A 1 826 ? 26.835 -13.246 -27.177 1.00 94.69 826 LEU A O 1
ATOM 6374 N N . GLN A 1 827 ? 26.077 -15.188 -27.992 1.00 93.25 827 GLN A N 1
ATOM 6375 C CA . GLN A 1 827 ? 27.344 -15.603 -28.593 1.00 93.25 827 GLN A CA 1
ATOM 6376 C C . GLN A 1 827 ? 27.557 -15.002 -29.994 1.00 93.25 827 GLN A C 1
ATOM 6378 O O . GLN A 1 827 ? 28.686 -14.649 -30.328 1.00 93.25 827 GLN A O 1
ATOM 6383 N N . ARG A 1 828 ? 26.499 -14.848 -30.804 1.00 94.25 828 ARG A N 1
ATOM 6384 C CA . ARG A 1 828 ? 26.587 -14.287 -32.169 1.00 94.25 828 ARG A CA 1
ATOM 6385 C C . ARG A 1 828 ? 26.576 -12.758 -32.218 1.00 94.25 828 ARG A C 1
ATOM 6387 O O . ARG A 1 828 ? 27.105 -12.189 -33.171 1.00 94.25 828 ARG A O 1
ATOM 6394 N N . LEU A 1 829 ? 25.978 -12.091 -31.227 1.00 94.25 829 LEU A N 1
ATOM 6395 C CA . LEU A 1 829 ? 25.782 -10.634 -31.210 1.00 94.25 829 LEU A CA 1
ATOM 6396 C C . LEU A 1 829 ? 27.057 -9.818 -31.526 1.00 94.25 829 LEU A C 1
ATOM 6398 O O . LEU A 1 829 ? 26.973 -8.965 -32.412 1.00 94.25 829 LEU A O 1
ATOM 6402 N N . PRO A 1 830 ? 28.233 -10.075 -30.909 1.00 93.31 830 PRO A N 1
ATOM 6403 C CA . PRO A 1 830 ? 29.446 -9.302 -31.195 1.00 93.31 830 PRO A CA 1
ATOM 6404 C C . PRO A 1 830 ? 29.963 -9.486 -32.628 1.00 93.31 830 PRO A C 1
ATOM 6406 O O . PRO A 1 830 ? 30.427 -8.532 -33.251 1.00 93.31 830 PRO A O 1
ATOM 6409 N N . GLU A 1 831 ? 29.862 -10.701 -33.176 1.00 93.94 831 GLU A N 1
ATOM 6410 C CA . GLU A 1 831 ? 30.310 -10.989 -34.540 1.00 93.94 831 GLU A CA 1
ATOM 6411 C C . GLU A 1 831 ? 29.367 -10.361 -35.574 1.00 93.94 831 GLU A C 1
ATOM 6413 O O . GLU A 1 831 ? 29.818 -9.689 -36.501 1.00 93.94 831 GLU A O 1
ATOM 6418 N N . ILE A 1 832 ? 28.051 -10.502 -35.380 1.00 95.50 832 ILE A N 1
ATOM 6419 C CA . ILE A 1 832 ? 27.035 -9.898 -36.250 1.00 95.50 832 ILE A CA 1
ATOM 6420 C C . ILE A 1 832 ? 27.150 -8.367 -36.230 1.00 95.50 832 ILE A C 1
ATOM 6422 O O . ILE A 1 832 ? 27.114 -7.751 -37.295 1.00 95.50 832 ILE A O 1
ATOM 6426 N N . ALA A 1 833 ? 27.380 -7.750 -35.065 1.00 95.00 833 ALA A N 1
ATOM 6427 C CA . ALA A 1 833 ? 27.677 -6.320 -34.961 1.00 95.00 833 ALA A CA 1
ATOM 6428 C C . ALA A 1 833 ? 28.917 -5.932 -35.790 1.00 95.00 833 ALA A C 1
ATOM 6430 O O . ALA A 1 833 ? 28.855 -5.014 -36.610 1.00 95.00 833 ALA A O 1
ATOM 6431 N N . ALA A 1 834 ? 30.024 -6.666 -35.634 1.00 94.06 834 ALA A N 1
ATOM 6432 C CA . ALA A 1 834 ? 31.282 -6.403 -36.334 1.00 94.06 834 ALA A CA 1
ATOM 6433 C C . ALA A 1 834 ? 31.216 -6.642 -37.855 1.00 94.06 834 ALA A C 1
ATOM 6435 O O . ALA A 1 834 ? 31.960 -6.001 -38.601 1.00 94.06 834 ALA A O 1
ATOM 6436 N N . GLN A 1 835 ? 30.346 -7.540 -38.331 1.00 94.31 835 GLN A N 1
ATOM 6437 C CA . GLN A 1 835 ? 30.080 -7.728 -39.760 1.00 94.31 835 GLN A CA 1
ATOM 6438 C C . GLN A 1 835 ? 29.177 -6.612 -40.314 1.00 94.31 835 GLN A C 1
ATOM 6440 O O . GLN A 1 835 ? 29.524 -5.995 -41.320 1.00 94.31 835 GLN A O 1
ATOM 6445 N N . LEU A 1 836 ? 28.066 -6.288 -39.640 1.00 94.25 836 LEU A N 1
ATOM 6446 C CA . LEU A 1 836 ? 27.141 -5.222 -40.055 1.00 94.25 836 LEU A CA 1
ATOM 6447 C C . LEU A 1 836 ? 27.802 -3.835 -40.070 1.00 94.25 836 LEU A C 1
ATOM 6449 O O . LEU A 1 836 ? 27.511 -3.029 -40.954 1.00 94.25 836 LEU A O 1
ATOM 6453 N N . ALA A 1 837 ? 28.735 -3.573 -39.149 1.00 92.12 837 ALA A N 1
ATOM 6454 C CA . ALA A 1 837 ? 29.504 -2.330 -39.089 1.00 92.12 837 ALA A CA 1
ATOM 6455 C C . ALA A 1 837 ? 30.324 -2.031 -40.361 1.00 92.12 837 ALA A C 1
ATOM 6457 O O . ALA A 1 837 ? 30.635 -0.871 -40.618 1.00 92.12 837 ALA A O 1
ATOM 6458 N N . ARG A 1 838 ? 30.663 -3.051 -41.163 1.00 89.06 838 ARG A N 1
ATOM 6459 C CA . ARG A 1 838 ? 31.485 -2.911 -42.382 1.00 89.06 838 ARG A CA 1
ATOM 6460 C C . ARG A 1 838 ? 30.692 -2.451 -43.608 1.00 89.06 838 ARG A C 1
ATOM 6462 O O . ARG A 1 838 ? 31.303 -2.073 -44.600 1.00 89.06 838 ARG A O 1
ATOM 6469 N N . GLY A 1 839 ? 29.359 -2.494 -43.542 1.00 81.19 839 GLY A N 1
ATOM 6470 C CA . GLY A 1 839 ? 28.485 -2.362 -44.707 1.00 81.19 839 GLY A CA 1
ATOM 6471 C C . GLY A 1 839 ? 28.473 -3.652 -45.533 1.00 81.19 839 GLY A C 1
ATOM 6472 O O . GLY A 1 839 ? 29.483 -4.053 -46.103 1.00 81.19 839 GLY A O 1
ATOM 6473 N N . ILE A 1 840 ? 27.320 -4.320 -45.587 1.00 88.69 840 ILE A N 1
ATOM 6474 C CA . ILE A 1 840 ? 27.132 -5.588 -46.308 1.00 88.69 840 ILE A CA 1
ATOM 6475 C C . ILE A 1 840 ? 25.865 -5.534 -47.163 1.00 88.69 840 ILE A C 1
ATOM 6477 O O . ILE A 1 840 ? 24.977 -4.714 -46.912 1.00 88.69 840 ILE A O 1
ATOM 6481 N N . ARG A 1 841 ? 25.771 -6.407 -48.172 1.00 91.12 841 ARG A N 1
ATOM 6482 C CA . ARG A 1 841 ? 24.618 -6.446 -49.081 1.00 91.12 841 ARG A CA 1
ATOM 6483 C C . ARG A 1 841 ? 23.309 -6.786 -48.339 1.00 91.12 841 ARG A C 1
ATOM 6485 O O . ARG A 1 841 ? 23.364 -7.533 -47.358 1.00 91.12 841 ARG A O 1
ATOM 6492 N N . PRO A 1 842 ? 22.130 -6.316 -48.791 1.00 91.56 842 PRO A N 1
ATOM 6493 C CA . PRO A 1 842 ? 20.831 -6.682 -48.212 1.00 91.56 842 PRO A CA 1
ATOM 6494 C C . PRO A 1 842 ? 20.591 -8.196 -48.051 1.00 91.56 842 PRO A C 1
ATOM 6496 O O . PRO A 1 842 ? 20.080 -8.633 -47.018 1.00 91.56 842 PRO A O 1
ATOM 6499 N N . SER A 1 843 ? 21.027 -9.019 -49.008 1.00 92.44 843 SER A N 1
ATOM 6500 C CA . SER A 1 843 ? 20.997 -10.486 -48.928 1.00 92.44 843 SER A CA 1
ATOM 6501 C C . SER A 1 843 ? 21.813 -11.031 -47.747 1.00 92.44 843 SER A C 1
ATOM 6503 O O . SER A 1 843 ? 21.330 -11.855 -46.964 1.00 92.44 843 SER A O 1
ATOM 6505 N N . GLN A 1 844 ? 23.036 -10.524 -47.570 1.00 92.12 844 GLN A N 1
ATOM 6506 C CA . GLN A 1 844 ? 23.953 -10.874 -46.481 1.00 92.12 844 GLN A CA 1
ATOM 6507 C C . GLN A 1 844 ? 23.412 -10.386 -45.130 1.00 92.12 844 GLN A C 1
ATOM 6509 O O . GLN A 1 844 ? 23.388 -11.145 -44.163 1.00 92.12 844 GLN A O 1
ATOM 6514 N N . ARG A 1 845 ? 22.892 -9.153 -45.083 1.00 93.81 845 ARG A N 1
ATOM 6515 C CA . ARG A 1 845 ? 22.193 -8.564 -43.931 1.00 93.81 845 ARG A CA 1
ATOM 6516 C C . ARG A 1 845 ? 21.039 -9.447 -43.467 1.00 93.81 845 ARG A C 1
ATOM 6518 O O . ARG A 1 845 ? 20.982 -9.788 -42.285 1.00 93.81 845 ARG A O 1
ATOM 6525 N N . ARG A 1 846 ? 20.175 -9.886 -44.391 1.00 94.19 846 ARG A N 1
ATOM 6526 C CA . ARG A 1 846 ? 19.095 -10.831 -44.080 1.00 94.19 846 ARG A CA 1
ATOM 6527 C C . ARG A 1 846 ? 19.641 -12.155 -43.553 1.00 94.19 846 ARG A C 1
ATOM 6529 O O . ARG A 1 846 ? 19.122 -12.651 -42.559 1.00 94.19 846 ARG A O 1
ATOM 6536 N N . ALA A 1 847 ? 20.676 -12.709 -44.184 1.00 92.75 847 ALA A N 1
ATOM 6537 C CA . ALA A 1 847 ? 21.263 -13.992 -43.801 1.00 92.75 847 ALA A CA 1
ATOM 6538 C C . ALA A 1 847 ? 21.962 -13.981 -42.426 1.00 92.75 847 ALA A C 1
ATOM 6540 O O . ALA A 1 847 ? 22.008 -15.026 -41.775 1.00 92.75 847 ALA A O 1
ATOM 6541 N N . LEU A 1 848 ? 22.492 -12.839 -41.971 1.00 94.56 848 LEU A N 1
ATOM 6542 C CA . LEU A 1 848 ? 22.997 -12.673 -40.603 1.00 94.56 848 LEU A CA 1
ATOM 6543 C C . LEU A 1 848 ? 21.853 -12.506 -39.601 1.00 94.56 848 LEU A C 1
ATOM 6545 O O . LEU A 1 848 ? 21.755 -13.271 -38.644 1.00 94.56 848 LEU A O 1
ATOM 6549 N N . LEU A 1 849 ? 20.963 -11.537 -39.826 1.00 95.62 849 LEU A N 1
ATOM 6550 C CA . LEU A 1 849 ? 19.916 -11.194 -38.860 1.00 95.62 849 LEU A CA 1
ATOM 6551 C C . LEU A 1 849 ? 18.859 -12.299 -38.702 1.00 95.62 849 LEU A C 1
ATOM 6553 O O . LEU A 1 849 ? 18.290 -12.434 -37.624 1.00 95.62 849 LEU A O 1
ATOM 6557 N N . SER A 1 850 ? 18.671 -13.171 -39.701 1.00 94.25 850 SER A N 1
ATOM 6558 C CA . SER A 1 850 ? 17.825 -14.369 -39.569 1.00 94.25 850 SER A CA 1
ATOM 6559 C C . SER A 1 850 ? 18.392 -15.467 -38.655 1.00 94.25 850 SER A C 1
ATOM 6561 O O . SER A 1 850 ? 17.742 -16.494 -38.488 1.00 94.25 850 SER A O 1
ATOM 6563 N N . GLN A 1 851 ? 19.600 -15.299 -38.105 1.00 94.44 851 GLN A N 1
ATOM 6564 C CA . GLN A 1 851 ? 20.207 -16.227 -37.136 1.00 94.44 851 GLN A CA 1
ATOM 6565 C C . GLN A 1 851 ? 19.920 -15.846 -35.676 1.00 94.44 851 GLN A C 1
ATOM 6567 O O . GLN A 1 851 ? 20.272 -16.612 -34.779 1.00 94.44 851 GLN A O 1
ATOM 6572 N N . LEU A 1 852 ? 19.326 -14.670 -35.450 1.00 95.38 852 LEU A N 1
ATOM 6573 C CA . LEU A 1 852 ? 18.943 -14.159 -34.138 1.00 95.38 852 LEU A CA 1
ATOM 6574 C C . LEU A 1 852 ? 17.430 -14.281 -33.941 1.00 95.38 852 LEU A C 1
ATOM 6576 O O . LEU A 1 852 ? 16.651 -14.150 -34.892 1.00 95.38 852 LEU A O 1
ATOM 6580 N N . ARG A 1 853 ? 16.992 -14.448 -32.690 1.00 94.69 853 ARG A N 1
ATOM 6581 C CA . ARG A 1 853 ? 15.596 -14.168 -32.322 1.00 94.69 853 ARG A CA 1
ATOM 6582 C C . ARG A 1 853 ? 15.316 -12.664 -32.432 1.00 94.69 853 ARG A C 1
ATOM 6584 O O . ARG A 1 853 ? 16.242 -11.850 -32.420 1.00 94.69 853 ARG A O 1
ATOM 6591 N N . VAL A 1 854 ? 14.044 -12.262 -32.498 1.00 95.50 854 VAL A N 1
ATOM 6592 C CA . VAL A 1 854 ? 13.685 -10.833 -32.605 1.00 95.50 854 VAL A CA 1
ATOM 6593 C C . VAL A 1 854 ? 14.146 -10.043 -31.373 1.00 95.50 854 VAL A C 1
ATOM 6595 O O . VAL A 1 854 ? 14.636 -8.924 -31.498 1.00 95.50 854 VAL A O 1
ATOM 6598 N N . GLU A 1 855 ? 14.143 -10.686 -30.205 1.00 96.88 855 GLU A N 1
ATOM 6599 C CA . GLU A 1 855 ? 14.756 -10.217 -28.962 1.00 96.88 855 GLU A CA 1
ATOM 6600 C C . GLU A 1 855 ? 16.264 -9.933 -29.115 1.00 96.88 855 GLU A C 1
ATOM 6602 O O . GLU A 1 855 ? 16.769 -8.959 -28.562 1.00 96.88 855 GLU A O 1
ATOM 6607 N N . GLY A 1 856 ? 16.989 -10.750 -29.887 1.00 97.00 856 GLY A N 1
ATOM 6608 C CA . GLY A 1 856 ? 18.399 -10.533 -30.231 1.00 97.00 856 GLY A CA 1
ATOM 6609 C C . GLY A 1 856 ? 18.605 -9.327 -31.141 1.00 97.00 856 GLY A C 1
ATOM 6610 O O . GLY A 1 856 ? 19.503 -8.523 -30.904 1.00 97.00 856 GLY A O 1
ATOM 6611 N N . ILE A 1 857 ? 17.738 -9.143 -32.138 1.00 97.12 857 ILE A N 1
ATOM 6612 C CA . ILE A 1 857 ? 17.804 -7.992 -33.051 1.00 97.12 857 ILE A CA 1
ATOM 6613 C C . ILE A 1 857 ? 17.502 -6.686 -32.300 1.00 97.12 857 ILE A C 1
ATOM 6615 O O . ILE A 1 857 ? 18.221 -5.703 -32.466 1.00 97.12 857 ILE A O 1
ATOM 6619 N N . LEU A 1 858 ? 16.490 -6.666 -31.427 1.00 97.75 858 LEU A N 1
ATOM 6620 C CA . LEU A 1 858 ? 16.179 -5.484 -30.616 1.00 97.75 858 LEU A CA 1
ATOM 6621 C C . LEU A 1 858 ? 17.274 -5.192 -29.570 1.00 97.75 858 LEU A C 1
ATOM 6623 O O . LEU A 1 858 ? 17.583 -4.024 -29.340 1.00 97.75 858 LEU A O 1
ATOM 6627 N N . ALA A 1 859 ? 17.923 -6.215 -28.997 1.00 97.69 859 ALA A N 1
ATOM 6628 C CA . ALA A 1 859 ? 19.095 -6.034 -28.134 1.00 97.69 859 ALA A CA 1
ATOM 6629 C C . ALA A 1 859 ? 20.297 -5.430 -28.892 1.00 97.69 859 ALA A C 1
ATOM 6631 O O . ALA A 1 859 ? 20.945 -4.513 -28.386 1.00 97.69 859 ALA A O 1
ATOM 6632 N N . LEU A 1 860 ? 20.555 -5.886 -30.125 1.00 97.19 860 LEU A N 1
ATOM 6633 C CA . LEU A 1 860 ? 21.595 -5.342 -31.008 1.00 97.19 860 LEU A CA 1
ATOM 6634 C C . LEU A 1 860 ? 21.361 -3.853 -31.315 1.00 97.19 860 LEU A C 1
ATOM 6636 O O . LEU A 1 860 ? 22.272 -3.038 -31.174 1.00 97.19 860 LEU A O 1
ATOM 6640 N N . LEU A 1 861 ? 20.130 -3.493 -31.690 1.00 97.31 861 LEU A N 1
ATOM 6641 C CA . LEU A 1 861 ? 19.725 -2.109 -31.971 1.00 97.31 861 LEU A CA 1
ATOM 6642 C C . LEU A 1 861 ? 19.795 -1.223 -30.716 1.00 97.31 861 LEU A C 1
ATOM 6644 O O . LEU A 1 861 ? 20.245 -0.080 -30.779 1.00 97.31 861 LEU A O 1
ATOM 6648 N N . ALA A 1 862 ? 19.429 -1.755 -29.546 1.00 97.00 862 ALA A N 1
ATOM 6649 C CA . ALA A 1 862 ? 19.585 -1.037 -28.285 1.00 97.00 862 ALA A CA 1
ATOM 6650 C C . ALA A 1 862 ? 21.060 -0.721 -27.985 1.00 97.00 862 ALA A C 1
ATOM 6652 O O . ALA A 1 862 ? 21.361 0.386 -27.529 1.00 97.00 862 ALA A O 1
ATOM 6653 N N . GLY A 1 863 ? 21.980 -1.651 -28.266 1.00 95.62 863 GLY A N 1
ATOM 6654 C CA . GLY A 1 863 ? 23.427 -1.450 -28.128 1.00 95.62 863 GLY A CA 1
ATOM 6655 C C . GLY A 1 863 ? 24.019 -0.446 -29.126 1.00 95.62 863 GLY A C 1
ATOM 6656 O O . GLY A 1 863 ? 24.893 0.335 -28.755 1.00 95.62 863 GLY A O 1
ATOM 6657 N N . HIS A 1 864 ? 23.510 -0.409 -30.362 1.00 95.19 864 HIS A N 1
ATOM 6658 C CA . HIS A 1 864 ? 24.065 0.389 -31.463 1.00 95.19 864 HIS A CA 1
ATOM 6659 C C . HIS A 1 864 ? 23.044 1.388 -32.041 1.00 95.19 864 HIS A C 1
ATOM 6661 O O . HIS A 1 864 ? 22.567 1.192 -33.156 1.00 95.19 864 HIS A O 1
ATOM 6667 N N . PRO A 1 865 ? 22.731 2.491 -31.334 1.00 90.56 865 PRO A N 1
ATOM 6668 C CA . PRO A 1 865 ? 21.593 3.360 -31.654 1.00 90.56 865 PRO A CA 1
ATOM 6669 C C . PRO A 1 865 ? 21.717 4.203 -32.930 1.00 90.56 865 PRO A C 1
ATOM 6671 O O . PRO A 1 865 ? 20.773 4.905 -33.289 1.00 90.56 865 PRO A O 1
ATOM 6674 N N . GLN A 1 866 ? 22.876 4.203 -33.589 1.00 89.25 866 GLN A N 1
ATOM 6675 C CA . GLN A 1 866 ? 23.165 5.004 -34.779 1.00 89.25 866 GLN A CA 1
ATOM 6676 C C . GLN A 1 866 ? 24.079 4.233 -35.744 1.00 89.25 866 GLN A C 1
ATOM 6678 O O . GLN A 1 866 ? 24.723 3.250 -35.373 1.00 89.25 866 GLN A O 1
ATOM 6683 N N . GLY A 1 867 ? 24.164 4.704 -36.990 1.00 90.88 867 GLY A N 1
ATOM 6684 C CA . GLY A 1 867 ? 25.059 4.145 -38.004 1.00 90.88 867 GLY A CA 1
ATOM 6685 C C . GLY A 1 867 ? 24.536 2.862 -38.675 1.00 90.88 867 GLY A C 1
ATOM 6686 O O . GLY A 1 867 ? 23.332 2.582 -38.643 1.00 90.88 867 GLY A O 1
ATOM 6687 N N . PRO A 1 868 ? 25.420 2.080 -39.327 1.00 91.12 868 PRO A N 1
ATOM 6688 C CA . PRO A 1 868 ? 25.020 1.004 -40.237 1.00 91.12 868 PRO A CA 1
ATOM 6689 C C . PRO A 1 868 ? 24.282 -0.150 -39.548 1.00 91.12 868 PRO A C 1
ATOM 6691 O O . PRO A 1 868 ? 23.395 -0.740 -40.158 1.00 91.12 868 PRO A O 1
ATOM 6694 N N . ILE A 1 869 ? 24.586 -0.447 -38.278 1.00 94.62 869 ILE A N 1
ATOM 6695 C CA . ILE A 1 869 ? 23.906 -1.508 -37.514 1.00 94.62 869 ILE A CA 1
ATOM 6696 C C . ILE A 1 869 ? 22.434 -1.133 -37.271 1.00 94.62 869 ILE A C 1
ATOM 6698 O O . ILE A 1 869 ? 21.548 -1.951 -37.525 1.00 94.62 869 ILE A O 1
ATOM 6702 N N . GLN A 1 870 ? 22.168 0.119 -36.869 1.00 94.19 870 GLN A N 1
ATOM 6703 C CA . GLN A 1 870 ? 20.809 0.629 -36.656 1.00 94.19 870 GLN A CA 1
ATOM 6704 C C . GLN A 1 870 ? 19.983 0.577 -37.946 1.00 94.19 870 GLN A C 1
ATOM 6706 O O . GLN A 1 870 ? 18.882 0.025 -37.970 1.00 94.19 870 GLN A O 1
ATOM 6711 N N . ALA A 1 871 ? 20.541 1.105 -39.040 1.00 92.31 871 ALA A N 1
ATOM 6712 C CA . ALA A 1 871 ? 19.894 1.087 -40.349 1.00 92.31 871 ALA A CA 1
ATOM 6713 C C . ALA A 1 871 ? 19.629 -0.348 -40.840 1.00 92.31 871 ALA A C 1
ATOM 6715 O O . ALA A 1 871 ? 18.569 -0.629 -41.399 1.00 92.31 871 ALA A O 1
ATOM 6716 N N . ALA A 1 872 ? 20.564 -1.271 -40.598 1.00 93.88 872 ALA A N 1
ATOM 6717 C CA . ALA A 1 872 ? 20.441 -2.653 -41.030 1.00 93.88 872 ALA A CA 1
ATOM 6718 C C . ALA A 1 872 ? 19.344 -3.431 -40.286 1.00 93.88 872 ALA A C 1
ATOM 6720 O O . ALA A 1 872 ? 18.554 -4.122 -40.930 1.00 93.88 872 ALA A O 1
ATOM 6721 N N . GLY A 1 873 ? 19.268 -3.329 -38.956 1.00 94.94 873 GLY A N 1
ATOM 6722 C CA . GLY A 1 873 ? 18.237 -4.042 -38.197 1.00 94.94 873 GLY A CA 1
ATOM 6723 C C . GLY A 1 873 ? 16.831 -3.486 -38.441 1.00 94.94 873 GLY A C 1
ATOM 6724 O O . GLY A 1 873 ? 15.895 -4.270 -38.579 1.00 94.94 873 GLY A O 1
ATOM 6725 N N . LEU A 1 874 ? 16.677 -2.164 -38.592 1.00 94.19 874 LEU A N 1
ATOM 6726 C CA . LEU A 1 874 ? 15.389 -1.565 -38.963 1.00 94.19 874 LEU A CA 1
ATOM 6727 C C . LEU A 1 874 ? 14.936 -2.011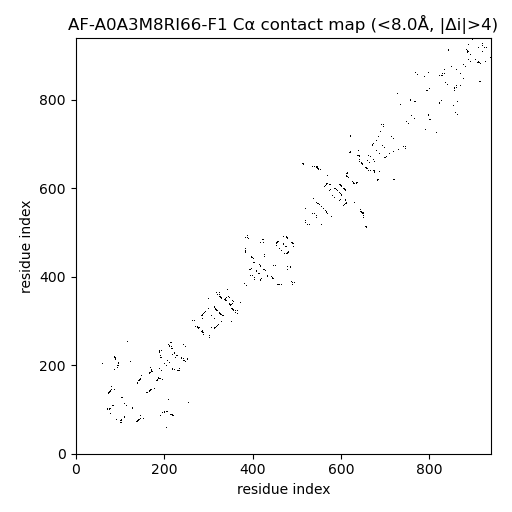 -40.362 1.00 94.19 874 LEU A C 1
ATOM 6729 O O . LEU A 1 874 ? 13.812 -2.494 -40.501 1.00 94.19 874 LEU A O 1
ATOM 6733 N N . ALA A 1 875 ? 15.820 -1.958 -41.367 1.00 93.44 875 ALA A N 1
ATOM 6734 C CA . ALA A 1 875 ? 15.522 -2.457 -42.711 1.00 93.44 875 ALA A CA 1
ATOM 6735 C C . ALA A 1 875 ? 15.138 -3.947 -42.701 1.00 93.44 875 ALA A C 1
ATOM 6737 O O . ALA A 1 875 ? 14.151 -4.338 -43.320 1.00 93.44 875 ALA A O 1
ATOM 6738 N N . TYR A 1 876 ? 15.841 -4.780 -41.928 1.00 95.56 876 TYR A N 1
ATOM 6739 C CA . TYR A 1 876 ? 15.484 -6.191 -41.798 1.00 95.56 876 TYR A CA 1
ATOM 6740 C C . TYR A 1 876 ? 14.088 -6.402 -41.202 1.00 95.56 876 TYR A C 1
ATOM 6742 O O . TYR A 1 876 ? 13.327 -7.234 -41.702 1.00 95.56 876 TYR A O 1
ATOM 6750 N N . LEU A 1 877 ? 13.748 -5.658 -40.144 1.00 94.81 877 LEU A N 1
ATOM 6751 C CA . LEU A 1 877 ? 12.462 -5.776 -39.456 1.00 94.81 877 LEU A CA 1
ATOM 6752 C C . LEU A 1 877 ? 11.291 -5.237 -40.291 1.00 94.81 877 LEU A C 1
ATOM 6754 O O . LEU A 1 877 ? 10.203 -5.811 -40.238 1.00 94.81 877 LEU A O 1
ATOM 6758 N N . GLN A 1 878 ? 11.504 -4.171 -41.062 1.00 92.44 878 GLN A N 1
ATOM 6759 C CA . GLN A 1 878 ? 10.461 -3.526 -41.862 1.00 92.44 878 GLN A CA 1
ATOM 6760 C C . GLN A 1 878 ? 10.275 -4.174 -43.240 1.00 92.44 878 GLN A C 1
ATOM 6762 O O . GLN A 1 878 ? 9.135 -4.381 -43.651 1.00 92.44 878 GLN A O 1
ATOM 6767 N N . THR A 1 879 ? 11.357 -4.520 -43.946 1.00 89.31 879 THR A N 1
ATOM 6768 C CA . THR A 1 879 ? 11.296 -4.998 -45.339 1.00 89.31 879 THR A CA 1
ATOM 6769 C C . THR A 1 879 ? 11.943 -6.366 -45.546 1.00 89.31 879 THR A C 1
ATOM 6771 O O . THR A 1 879 ? 11.257 -7.280 -46.015 1.00 89.31 879 THR A O 1
ATOM 6774 N N . ASP A 1 880 ? 13.228 -6.556 -45.205 1.00 91.62 880 ASP A N 1
ATOM 6775 C CA . ASP A 1 880 ? 13.975 -7.711 -45.734 1.00 91.62 880 ASP A CA 1
ATOM 6776 C C . ASP A 1 880 ? 13.357 -9.045 -45.338 1.00 91.62 880 ASP A C 1
ATOM 6778 O O . ASP A 1 880 ? 13.317 -9.954 -46.163 1.00 91.62 880 ASP A O 1
ATOM 6782 N N . ARG A 1 881 ? 12.914 -9.198 -44.080 1.00 90.56 881 ARG A N 1
ATOM 6783 C CA . ARG A 1 881 ? 12.446 -10.488 -43.548 1.00 90.56 881 ARG A CA 1
ATOM 6784 C C . ARG A 1 881 ? 11.152 -10.973 -44.199 1.00 90.56 881 ARG A C 1
ATOM 6786 O O . ARG A 1 881 ? 10.976 -12.181 -44.356 1.00 90.56 881 ARG A O 1
ATOM 6793 N N . HIS A 1 882 ? 10.305 -10.044 -44.637 1.00 88.19 882 HIS A N 1
ATOM 6794 C CA . HIS A 1 882 ? 9.014 -10.330 -45.269 1.00 88.19 882 HIS A CA 1
ATOM 6795 C C . HIS A 1 882 ? 9.120 -10.500 -46.790 1.00 88.19 882 HIS A C 1
ATOM 6797 O O . HIS A 1 882 ? 8.246 -11.119 -47.392 1.00 88.19 882 HIS A O 1
ATOM 6803 N N . LEU A 1 883 ? 10.192 -10.006 -47.424 1.00 88.56 883 LEU A N 1
ATOM 6804 C CA . LEU A 1 883 ? 10.329 -10.068 -48.880 1.00 88.56 883 LEU A CA 1
ATOM 6805 C C . LEU A 1 883 ? 10.421 -11.518 -49.391 1.00 88.56 883 LEU A C 1
ATOM 6807 O O . LEU A 1 883 ? 11.196 -12.334 -48.879 1.00 88.56 883 LEU A O 1
ATOM 6811 N N . ALA A 1 884 ? 9.647 -11.825 -50.430 1.00 88.56 884 ALA A N 1
ATOM 6812 C CA . ALA A 1 884 ? 9.625 -13.119 -51.103 1.00 88.56 884 ALA A CA 1
ATOM 6813 C C . ALA A 1 884 ? 10.354 -13.078 -52.459 1.00 88.56 884 ALA A C 1
ATOM 6815 O O . ALA A 1 884 ? 10.541 -12.012 -53.059 1.00 88.56 884 ALA A O 1
ATOM 6816 N N . SER A 1 885 ? 10.729 -14.265 -52.948 1.00 89.44 885 SER A N 1
ATOM 6817 C CA . SER A 1 885 ? 11.097 -14.481 -54.355 1.00 89.44 885 SER A CA 1
ATOM 6818 C C . SER A 1 885 ? 9.989 -13.932 -55.266 1.00 89.44 885 SER A C 1
ATOM 6820 O O . SER A 1 885 ? 8.821 -14.103 -54.915 1.00 89.44 885 SER A O 1
ATOM 6822 N N . PRO A 1 886 ? 10.303 -13.296 -56.413 1.00 89.38 886 PRO A N 1
ATOM 6823 C CA . PRO A 1 886 ? 9.274 -12.901 -57.373 1.00 89.38 886 PRO A CA 1
ATOM 6824 C C . PRO A 1 886 ? 8.509 -14.103 -57.942 1.00 89.38 886 PRO A C 1
ATOM 6826 O O . PRO A 1 886 ? 7.315 -13.994 -58.175 1.00 89.38 886 PRO A O 1
ATOM 6829 N N . LEU A 1 887 ? 9.186 -15.248 -58.109 1.00 89.50 887 LEU A N 1
ATOM 6830 C CA . LEU A 1 887 ? 8.584 -16.512 -58.545 1.00 89.50 887 LEU A CA 1
ATOM 6831 C C . LEU A 1 887 ? 8.325 -17.441 -57.356 1.00 89.50 887 LEU A C 1
ATOM 6833 O O . LEU A 1 887 ? 9.190 -17.610 -56.490 1.00 89.50 887 LEU A O 1
ATOM 6837 N N . GLY A 1 888 ? 7.170 -18.091 -57.352 1.00 89.31 888 GLY A N 1
ATOM 6838 C CA . GLY A 1 888 ? 6.809 -19.198 -56.482 1.00 89.31 888 GLY A CA 1
ATOM 6839 C C . GLY A 1 888 ? 7.338 -20.553 -56.967 1.00 89.31 888 GLY A C 1
ATOM 6840 O O . GLY A 1 888 ? 7.886 -20.716 -58.058 1.00 89.31 888 GLY A O 1
ATOM 6841 N N . ALA A 1 889 ? 7.158 -21.576 -56.126 1.00 86.50 889 ALA A N 1
ATOM 6842 C CA . ALA A 1 889 ? 7.630 -22.932 -56.419 1.00 86.50 889 ALA A CA 1
ATOM 6843 C C . ALA A 1 889 ? 6.982 -23.536 -57.681 1.00 86.50 889 ALA A C 1
ATOM 6845 O O . ALA A 1 889 ? 7.619 -24.335 -58.365 1.00 86.50 889 ALA A O 1
ATOM 6846 N N . LYS A 1 890 ? 5.730 -23.165 -57.992 1.00 87.81 890 LYS A N 1
ATOM 6847 C CA . LYS A 1 890 ? 4.990 -23.691 -59.149 1.00 87.81 890 LYS A CA 1
ATOM 6848 C C . LYS A 1 890 ? 5.579 -23.188 -60.465 1.00 87.81 890 LYS A C 1
ATOM 6850 O O . LYS A 1 890 ? 5.837 -24.006 -61.340 1.00 87.81 890 LYS A O 1
ATOM 6855 N N . GLU A 1 891 ? 5.860 -21.893 -60.584 1.00 86.25 891 GLU A N 1
ATOM 6856 C CA . GLU A 1 891 ? 6.487 -21.323 -61.782 1.00 86.25 891 GLU A CA 1
ATOM 6857 C C . GLU A 1 891 ? 7.902 -21.874 -61.995 1.00 86.25 891 GLU A C 1
ATOM 6859 O O . GLU A 1 891 ? 8.261 -22.196 -63.122 1.00 86.25 891 GLU A O 1
ATOM 6864 N N . ILE A 1 892 ? 8.683 -22.074 -60.924 1.00 84.94 892 ILE A N 1
ATOM 6865 C CA . ILE A 1 892 ? 10.013 -22.699 -61.031 1.00 84.94 892 ILE A CA 1
ATOM 6866 C C . ILE A 1 892 ? 9.900 -24.148 -61.536 1.00 84.94 892 ILE A C 1
ATOM 6868 O O . ILE A 1 892 ? 10.639 -24.532 -62.438 1.00 84.94 892 ILE A O 1
ATOM 6872 N N . MET A 1 893 ? 8.951 -24.949 -61.037 1.00 84.25 893 MET A N 1
ATOM 6873 C CA . MET A 1 893 ? 8.724 -26.303 -61.570 1.00 84.25 893 MET A CA 1
ATOM 6874 C C . MET A 1 893 ? 8.230 -26.284 -63.027 1.00 84.25 893 MET A C 1
ATOM 6876 O O . MET A 1 893 ? 8.672 -27.103 -63.831 1.00 84.25 893 MET A O 1
ATOM 6880 N N . ALA A 1 894 ? 7.388 -25.316 -63.407 1.00 83.94 894 ALA A N 1
ATOM 6881 C CA . ALA A 1 894 ? 6.925 -25.134 -64.787 1.00 83.94 894 ALA A CA 1
ATOM 6882 C C . ALA A 1 894 ? 8.051 -24.755 -65.774 1.00 83.94 894 ALA A C 1
ATOM 6884 O O . ALA A 1 894 ? 7.904 -24.963 -66.976 1.00 83.94 894 ALA A O 1
ATOM 6885 N N . LEU A 1 895 ? 9.191 -24.257 -65.280 1.00 79.31 895 LEU A N 1
ATOM 6886 C CA . LEU A 1 895 ? 10.412 -24.022 -66.060 1.00 79.31 895 LEU A CA 1
ATOM 6887 C C . LEU A 1 895 ? 11.306 -25.277 -66.191 1.00 79.31 895 LEU A C 1
ATOM 6889 O O . LEU A 1 895 ? 12.433 -25.171 -66.667 1.00 79.31 895 LEU A O 1
ATOM 6893 N N . GLY A 1 896 ? 10.826 -26.461 -65.788 1.00 76.25 896 GLY A N 1
ATOM 6894 C CA . GLY A 1 896 ? 11.518 -27.748 -65.956 1.00 76.25 896 GLY A CA 1
ATOM 6895 C C . GLY A 1 896 ? 12.341 -28.213 -64.749 1.00 76.25 896 GLY A C 1
ATOM 6896 O O . GLY A 1 896 ? 13.107 -29.169 -64.857 1.00 76.25 896 GLY A O 1
ATOM 6897 N N . PHE A 1 897 ? 12.214 -27.564 -63.589 1.00 79.06 897 PHE A N 1
ATOM 6898 C CA . PHE A 1 897 ? 12.942 -27.964 -62.382 1.00 79.06 897 PHE A CA 1
ATOM 6899 C C . PHE A 1 897 ? 12.212 -29.091 -61.639 1.00 79.06 897 PHE A C 1
ATOM 6901 O O . PHE A 1 897 ? 11.056 -28.941 -61.243 1.00 79.06 897 PHE A O 1
ATOM 6908 N N . ALA A 1 898 ? 12.911 -30.200 -61.384 1.00 77.38 898 ALA A N 1
ATOM 6909 C CA . ALA A 1 898 ? 12.371 -31.315 -60.607 1.00 77.38 898 ALA A CA 1
ATOM 6910 C C . ALA A 1 898 ? 12.028 -30.900 -59.154 1.00 77.38 898 ALA A C 1
ATOM 6912 O O . ALA A 1 898 ? 12.795 -30.154 -58.531 1.00 77.38 898 ALA A O 1
ATOM 6913 N N . PRO A 1 899 ? 10.911 -31.391 -58.579 1.00 79.50 899 PRO A N 1
ATOM 6914 C CA . PRO A 1 899 ? 10.514 -31.070 -57.211 1.00 79.50 899 PRO A CA 1
ATOM 6915 C C . PRO A 1 899 ? 11.524 -31.616 -56.193 1.00 79.50 899 PRO A C 1
ATOM 6917 O O . PRO A 1 899 ? 11.869 -32.795 -56.206 1.00 79.50 899 PRO A O 1
ATOM 6920 N N . GLY A 1 900 ? 11.985 -30.761 -55.278 1.00 82.62 900 GLY A N 1
ATOM 6921 C CA . GLY A 1 900 ? 12.927 -31.147 -54.226 1.00 82.62 900 GLY A CA 1
ATOM 6922 C C . GLY A 1 900 ? 13.697 -29.962 -53.629 1.00 82.62 900 GLY A C 1
ATOM 6923 O O . GLY A 1 900 ? 13.394 -28.805 -53.939 1.00 82.62 900 GLY A O 1
ATOM 6924 N N . PRO A 1 901 ? 14.728 -30.222 -52.799 1.00 84.56 901 PRO A N 1
ATOM 6925 C CA . PRO A 1 901 ? 15.498 -29.182 -52.105 1.00 84.56 901 PRO A CA 1
ATOM 6926 C C . PRO A 1 901 ? 16.116 -28.117 -53.025 1.00 84.56 901 PRO A C 1
ATOM 6928 O O . PRO A 1 901 ? 16.270 -26.967 -52.616 1.00 84.56 901 PRO A O 1
ATOM 6931 N N . ALA A 1 902 ? 16.419 -28.469 -54.280 1.00 83.69 902 ALA A N 1
ATOM 6932 C CA . ALA A 1 902 ? 16.931 -27.540 -55.287 1.00 83.69 902 ALA A CA 1
ATOM 6933 C C . ALA A 1 902 ? 15.969 -26.367 -55.562 1.00 83.69 902 ALA A C 1
ATOM 6935 O O . ALA A 1 902 ? 16.419 -25.228 -55.671 1.00 83.69 902 ALA A O 1
ATOM 6936 N N . VAL A 1 903 ? 14.649 -26.601 -55.591 1.00 85.81 903 VAL A N 1
ATOM 6937 C CA . VAL A 1 903 ? 13.648 -25.531 -55.776 1.00 85.81 903 VAL A CA 1
ATOM 6938 C C . VAL A 1 903 ? 13.703 -24.538 -54.610 1.00 85.81 903 VAL A C 1
ATOM 6940 O O . VAL A 1 903 ? 13.680 -23.330 -54.826 1.00 85.81 903 VAL A O 1
ATOM 6943 N N . GLY A 1 904 ? 13.888 -25.024 -53.377 1.00 85.75 904 GLY A N 1
ATOM 6944 C CA . GLY A 1 904 ? 14.100 -24.175 -52.198 1.00 85.75 904 GLY A CA 1
ATOM 6945 C C . GLY A 1 904 ? 15.379 -23.330 -52.274 1.00 85.75 904 GLY A C 1
ATOM 6946 O O . GLY A 1 904 ? 15.378 -22.165 -51.874 1.00 85.75 904 GLY A O 1
ATOM 6947 N N . GLN A 1 905 ? 16.460 -23.875 -52.843 1.00 87.19 905 GLN A N 1
ATOM 6948 C CA . GLN A 1 905 ? 17.700 -23.125 -53.080 1.00 87.19 905 GLN A CA 1
ATOM 6949 C C . GLN A 1 905 ? 17.522 -22.028 -54.142 1.00 87.19 905 GLN A C 1
ATOM 6951 O O . GLN A 1 905 ? 18.056 -20.931 -53.972 1.00 87.19 905 GLN A O 1
ATOM 6956 N N . TRP A 1 906 ? 16.744 -22.277 -55.201 1.00 88.81 906 TRP A N 1
ATOM 6957 C CA . TRP A 1 906 ? 16.438 -21.265 -56.218 1.00 88.81 906 TRP A CA 1
ATOM 6958 C C . TRP A 1 906 ? 15.480 -20.182 -55.715 1.00 88.81 906 TRP A C 1
ATOM 6960 O O . TRP A 1 906 ? 15.751 -19.005 -55.937 1.00 88.81 906 TRP A O 1
ATOM 6970 N N . LEU A 1 907 ? 14.451 -20.540 -54.939 1.00 90.06 907 LEU A N 1
ATOM 6971 C CA . LEU A 1 907 ? 13.601 -19.575 -54.227 1.00 90.06 907 LEU A CA 1
ATOM 6972 C C . LEU A 1 907 ? 14.420 -18.670 -53.298 1.00 90.06 907 LEU A C 1
ATOM 6974 O O . LEU A 1 907 ? 14.190 -17.462 -53.254 1.00 90.06 907 LEU A O 1
ATOM 6978 N N . LYS A 1 908 ? 15.409 -19.231 -52.586 1.00 89.81 908 LYS A N 1
ATOM 6979 C CA . LYS A 1 908 ? 16.364 -18.432 -51.810 1.00 89.81 908 LYS A CA 1
ATOM 6980 C C . LYS A 1 908 ? 17.170 -17.498 -52.719 1.00 89.81 908 LYS A C 1
ATOM 6982 O O . LYS A 1 908 ? 17.188 -16.303 -52.459 1.00 89.81 908 LYS A O 1
ATOM 6987 N N . ARG A 1 909 ? 17.799 -18.010 -53.783 1.00 90.62 909 ARG A N 1
ATOM 6988 C CA . ARG A 1 909 ? 18.633 -17.208 -54.701 1.00 90.62 909 ARG A CA 1
ATOM 6989 C C . ARG A 1 909 ? 17.878 -16.047 -55.346 1.00 90.62 909 ARG A C 1
ATOM 6991 O O . ARG A 1 909 ? 18.378 -14.935 -55.299 1.00 90.62 909 ARG A O 1
ATOM 6998 N N . LEU A 1 910 ? 16.680 -16.281 -55.884 1.00 91.81 910 LEU A N 1
ATOM 6999 C CA . LEU A 1 910 ? 15.855 -15.232 -56.495 1.00 91.81 910 LEU A CA 1
ATOM 7000 C C . LEU A 1 910 ? 15.462 -14.153 -55.480 1.00 91.81 910 LEU A C 1
ATOM 7002 O O . LEU A 1 910 ? 15.583 -12.963 -55.745 1.00 91.81 910 LEU A O 1
ATOM 7006 N N . ARG A 1 911 ? 15.035 -14.555 -54.281 1.00 93.00 911 ARG A N 1
ATOM 7007 C CA . ARG A 1 911 ? 14.732 -13.626 -53.186 1.00 93.00 911 ARG A CA 1
ATOM 7008 C C . ARG A 1 911 ? 15.961 -12.820 -52.753 1.00 93.00 911 ARG A C 1
ATOM 7010 O O . ARG A 1 911 ? 15.841 -11.631 -52.486 1.00 93.00 911 ARG A O 1
ATOM 7017 N N . ASP A 1 912 ? 17.122 -13.460 -52.676 1.00 92.69 912 ASP A N 1
ATOM 7018 C CA . ASP A 1 912 ? 18.373 -12.830 -52.254 1.00 92.69 912 ASP A CA 1
ATOM 7019 C C . ASP A 1 912 ? 18.900 -11.864 -53.346 1.00 92.69 912 ASP A C 1
ATOM 7021 O O . ASP A 1 912 ? 19.313 -10.755 -53.020 1.00 92.69 912 ASP A O 1
ATOM 7025 N N . ALA A 1 913 ? 18.752 -12.200 -54.634 1.00 90.94 913 ALA A N 1
ATOM 7026 C CA . ALA A 1 913 ? 19.005 -11.299 -55.768 1.00 90.94 913 ALA A CA 1
ATOM 7027 C C . ALA A 1 913 ? 18.029 -10.104 -55.804 1.00 90.94 913 ALA A C 1
ATOM 7029 O O . ALA A 1 913 ? 18.433 -8.975 -56.080 1.00 90.94 913 ALA A O 1
ATOM 7030 N N . ARG A 1 914 ? 16.752 -10.325 -55.454 1.00 92.06 914 ARG A N 1
ATOM 7031 C CA . ARG A 1 914 ? 15.739 -9.263 -55.315 1.00 92.06 914 ARG A CA 1
ATOM 7032 C C . ARG A 1 914 ? 16.068 -8.289 -54.179 1.00 92.06 914 ARG A C 1
ATOM 7034 O O . ARG A 1 914 ? 15.858 -7.091 -54.327 1.00 92.06 914 ARG A O 1
ATOM 7041 N N . LEU A 1 915 ? 16.587 -8.792 -53.055 1.00 91.31 915 LEU A N 1
ATOM 7042 C CA . LEU A 1 915 ? 17.064 -7.958 -51.942 1.00 91.31 915 LEU A CA 1
ATOM 7043 C C . LEU A 1 915 ? 18.249 -7.081 -52.365 1.00 91.31 915 LEU A C 1
ATOM 7045 O O . LEU A 1 915 ? 18.305 -5.915 -51.987 1.00 91.31 915 LEU A O 1
ATOM 7049 N N . ASP A 1 916 ? 19.168 -7.629 -53.162 1.00 91.62 916 ASP A N 1
ATOM 7050 C CA . ASP A 1 916 ? 20.354 -6.920 -53.658 1.00 91.62 916 ASP A CA 1
ATOM 7051 C C . ASP A 1 916 ? 20.068 -5.987 -54.854 1.00 91.62 916 ASP A C 1
ATOM 7053 O O . ASP A 1 916 ? 20.975 -5.301 -55.322 1.00 91.62 916 ASP A O 1
ATOM 7057 N N . GLY A 1 917 ? 18.815 -5.919 -55.324 1.00 89.62 917 GLY A N 1
ATOM 7058 C CA . GLY A 1 917 ? 18.383 -5.044 -56.419 1.00 89.62 917 GLY A CA 1
ATOM 7059 C C . GLY A 1 917 ? 18.704 -5.561 -57.826 1.00 89.62 917 GLY A C 1
ATOM 7060 O O . GLY A 1 917 ? 18.573 -4.809 -58.786 1.00 89.62 917 GLY A O 1
ATOM 7061 N N . GLU A 1 918 ? 19.107 -6.828 -57.968 1.00 90.56 918 GLU A N 1
ATOM 7062 C CA . GLU A 1 918 ? 19.450 -7.434 -59.265 1.00 90.56 918 GLU A CA 1
ATOM 7063 C C . GLU A 1 918 ? 18.206 -7.792 -60.107 1.00 90.56 918 GLU A C 1
ATOM 7065 O O . GLU A 1 918 ? 18.313 -7.919 -61.325 1.00 90.56 918 GLU A O 1
ATOM 7070 N N . ILE A 1 919 ? 17.035 -7.956 -59.471 1.00 91.56 919 ILE A N 1
ATOM 7071 C CA . ILE A 1 919 ? 15.731 -8.236 -60.105 1.00 91.56 919 ILE A CA 1
ATOM 7072 C C . ILE A 1 919 ? 14.573 -7.584 -59.332 1.00 91.56 919 ILE A C 1
ATOM 7074 O O . ILE A 1 919 ? 14.636 -7.441 -58.110 1.00 91.56 919 ILE A O 1
ATOM 7078 N N . SER A 1 920 ? 13.485 -7.244 -60.025 1.00 86.19 920 SER A N 1
ATOM 7079 C CA . SER A 1 920 ? 12.323 -6.514 -59.480 1.00 86.19 920 SER A CA 1
ATOM 7080 C C . SER A 1 920 ? 11.040 -7.357 -59.397 1.00 86.19 920 SER A C 1
ATOM 7082 O O . SER A 1 920 ? 10.291 -7.285 -58.411 1.00 86.19 920 SER A O 1
ATOM 7084 N N . ASP A 1 921 ? 10.810 -8.179 -60.417 1.00 88.69 921 ASP A N 1
ATOM 7085 C CA . ASP A 1 921 ? 9.512 -8.726 -60.835 1.00 88.69 921 ASP A CA 1
ATOM 7086 C C . ASP A 1 921 ? 9.648 -10.163 -61.379 1.00 88.69 921 ASP A C 1
ATOM 7088 O O . ASP A 1 921 ? 10.724 -10.761 -61.338 1.00 88.69 921 ASP A O 1
ATOM 7092 N N . GLU A 1 922 ? 8.548 -10.757 -61.850 1.00 88.25 922 GLU A N 1
ATOM 7093 C CA . GLU A 1 922 ? 8.554 -12.119 -62.396 1.00 88.25 922 GLU A CA 1
ATOM 7094 C C . GLU A 1 922 ? 9.363 -12.272 -63.689 1.00 88.25 922 GLU A C 1
ATOM 7096 O O . GLU A 1 922 ? 9.940 -13.335 -63.914 1.00 88.25 922 GLU A O 1
ATOM 7101 N N . GLU A 1 923 ? 9.395 -11.264 -64.562 1.00 86.06 923 GLU A N 1
ATOM 7102 C CA . GLU A 1 923 ? 10.025 -11.391 -65.879 1.00 86.06 923 GLU A CA 1
ATOM 7103 C C . GLU A 1 923 ? 11.549 -11.307 -65.759 1.00 86.06 923 GLU A C 1
ATOM 7105 O O . GLU A 1 923 ? 12.261 -12.211 -66.207 1.00 86.06 923 GLU A O 1
ATOM 7110 N N . SER A 1 924 ? 12.041 -10.298 -65.036 1.00 89.50 924 SER A N 1
ATOM 7111 C CA . SER A 1 924 ? 13.446 -10.193 -64.634 1.00 89.50 924 SER A CA 1
ATOM 7112 C C . SER A 1 924 ? 13.901 -11.425 -63.839 1.00 89.50 924 SER A C 1
ATOM 7114 O O . SER A 1 924 ? 14.983 -11.952 -64.100 1.00 89.50 924 SER A O 1
ATOM 7116 N N . ALA A 1 925 ? 13.061 -11.978 -62.954 1.00 87.75 925 ALA A N 1
ATOM 7117 C CA . ALA A 1 925 ? 13.354 -13.229 -62.251 1.00 87.75 925 ALA A CA 1
ATOM 7118 C C . ALA A 1 925 ? 13.466 -14.451 -63.179 1.00 87.75 925 ALA A C 1
ATOM 7120 O O . ALA A 1 925 ? 14.374 -15.264 -62.998 1.00 87.75 925 ALA A O 1
ATOM 7121 N N . ARG A 1 926 ? 12.579 -14.592 -64.177 1.00 87.00 926 ARG A N 1
ATOM 7122 C CA . ARG A 1 926 ? 12.640 -15.681 -65.174 1.00 87.00 926 ARG A CA 1
ATOM 7123 C C . ARG A 1 926 ? 13.924 -15.587 -66.001 1.00 87.00 926 ARG A C 1
ATOM 7125 O O . ARG A 1 926 ? 14.617 -16.591 -66.153 1.00 87.00 926 ARG A O 1
ATOM 7132 N N . GLN A 1 927 ? 14.282 -14.390 -66.468 1.00 84.38 927 GLN A N 1
ATOM 7133 C CA . GLN A 1 927 ? 15.516 -14.161 -67.228 1.00 84.38 927 GLN A CA 1
ATOM 7134 C C . GLN A 1 927 ? 16.776 -14.402 -66.373 1.00 84.38 927 GLN A C 1
ATOM 7136 O O . GLN A 1 927 ? 17.681 -15.117 -66.802 1.00 84.38 927 GLN A O 1
ATOM 7141 N N . TRP A 1 928 ? 16.823 -13.893 -65.136 1.00 88.88 928 TRP A N 1
ATOM 7142 C CA . TRP A 1 928 ? 17.939 -14.119 -64.203 1.00 88.88 928 TRP A CA 1
ATOM 7143 C C . TRP A 1 928 ? 18.111 -15.609 -63.870 1.00 88.88 928 TRP A C 1
ATOM 7145 O O . TRP A 1 928 ? 19.242 -16.097 -63.834 1.00 88.88 928 TRP A O 1
ATOM 7155 N N . LEU A 1 929 ? 17.013 -16.356 -63.684 1.00 85.75 929 LEU A N 1
ATOM 7156 C CA . LEU A 1 929 ? 17.047 -17.806 -63.448 1.00 85.75 929 LEU A CA 1
ATOM 7157 C C . LEU A 1 929 ? 17.654 -18.558 -64.642 1.00 85.75 929 LEU A C 1
ATOM 7159 O O . LEU A 1 929 ? 18.530 -19.399 -64.448 1.00 85.75 929 LEU A O 1
ATOM 7163 N N . LEU A 1 930 ? 17.220 -18.229 -65.864 1.00 82.12 930 LEU A N 1
ATOM 7164 C CA . LEU A 1 930 ? 17.731 -18.827 -67.101 1.00 82.12 930 LEU A CA 1
ATOM 7165 C C . LEU A 1 930 ? 19.221 -18.520 -67.313 1.00 82.12 930 LEU A C 1
ATOM 7167 O O . LEU A 1 930 ? 19.993 -19.427 -67.611 1.00 82.12 930 LEU A O 1
ATOM 7171 N N . ASN A 1 931 ? 19.650 -17.280 -67.069 1.00 80.94 931 ASN A N 1
ATOM 7172 C CA . ASN A 1 931 ? 21.049 -16.867 -67.222 1.00 80.94 931 ASN A CA 1
ATOM 7173 C C . ASN A 1 931 ? 21.996 -17.498 -66.178 1.00 80.94 931 ASN A C 1
ATOM 7175 O O . ASN A 1 931 ? 23.195 -17.613 -66.424 1.00 80.94 931 ASN A O 1
ATOM 7179 N N . ASN A 1 932 ? 21.480 -17.929 -65.020 1.00 78.62 932 ASN A N 1
ATOM 7180 C CA . ASN A 1 932 ? 22.266 -18.566 -63.954 1.00 78.62 932 ASN A CA 1
ATOM 7181 C C . ASN A 1 932 ? 22.274 -20.112 -64.012 1.00 78.62 932 ASN A C 1
ATOM 7183 O O . ASN A 1 932 ? 22.903 -20.764 -63.168 1.00 78.62 932 ASN A O 1
ATOM 7187 N N . LEU A 1 933 ? 21.614 -20.721 -65.003 1.00 75.25 933 LEU A N 1
ATOM 7188 C CA . LEU A 1 933 ? 21.646 -22.164 -65.246 1.00 75.25 933 LEU A CA 1
ATOM 7189 C C . LEU A 1 933 ? 22.919 -22.573 -66.005 1.00 75.25 933 LEU A C 1
ATOM 7191 O O . LEU A 1 933 ? 23.032 -22.389 -67.212 1.00 75.25 933 LEU A O 1
ATOM 7195 N N . LYS A 1 934 ? 23.874 -23.206 -65.308 1.00 58.41 934 LYS A N 1
ATOM 7196 C CA . LYS A 1 934 ? 25.108 -23.739 -65.933 1.00 58.41 934 LYS A CA 1
ATOM 7197 C C . LYS A 1 934 ? 24.882 -24.946 -66.857 1.00 58.41 934 LYS A C 1
ATOM 7199 O O . LYS A 1 934 ? 25.771 -25.288 -67.629 1.00 58.41 934 LYS A O 1
ATOM 7204 N N . GLN A 1 935 ? 23.714 -25.576 -66.775 1.00 50.41 935 GLN A N 1
ATOM 7205 C CA . GLN A 1 935 ? 23.154 -26.500 -67.761 1.00 50.41 935 GLN A CA 1
ATOM 7206 C C . GLN A 1 935 ? 21.638 -26.251 -67.797 1.00 50.41 935 GLN A C 1
ATOM 7208 O O . GLN A 1 935 ? 21.070 -25.985 -66.734 1.00 50.41 935 GLN A O 1
ATOM 7213 N N . PRO A 1 936 ? 20.971 -26.318 -68.963 1.00 48.50 936 PRO A N 1
ATOM 7214 C CA . PRO A 1 936 ? 19.516 -26.227 -69.017 1.00 48.50 936 PRO A CA 1
ATOM 7215 C C . PRO A 1 936 ? 18.881 -27.424 -68.287 1.00 48.50 936 PRO A C 1
ATOM 7217 O O . PRO A 1 936 ? 19.473 -28.507 -68.278 1.00 48.50 936 PRO A O 1
ATOM 7220 N N . PRO A 1 937 ? 17.679 -27.278 -67.699 1.00 47.34 937 PRO A N 1
ATOM 7221 C CA . PRO A 1 937 ? 16.926 -28.428 -67.216 1.00 47.34 937 PRO A CA 1
ATOM 7222 C C . PRO A 1 937 ? 16.682 -29.401 -68.372 1.00 47.34 937 PRO A C 1
ATOM 7224 O O . PRO A 1 937 ? 16.331 -28.984 -69.481 1.00 47.34 937 PRO A O 1
ATOM 7227 N N . CYS A 1 938 ? 16.852 -30.699 -68.115 1.00 44.28 938 CYS A N 1
ATOM 7228 C CA . CYS A 1 938 ? 16.439 -31.720 -69.069 1.00 44.28 938 CYS A CA 1
ATOM 7229 C C . CYS A 1 938 ? 14.942 -31.553 -69.346 1.00 44.28 938 CYS A C 1
ATOM 7231 O O . CYS A 1 938 ? 14.131 -31.558 -68.418 1.00 44.28 938 CYS A O 1
ATOM 7233 N N . LYS A 1 939 ? 14.583 -31.411 -70.625 1.00 44.19 939 LYS A N 1
ATOM 7234 C CA . LYS A 1 939 ? 13.191 -31.582 -71.048 1.00 44.19 939 LYS A CA 1
ATOM 7235 C C . LYS A 1 939 ? 12.750 -33.024 -70.730 1.00 44.19 939 LYS A C 1
ATOM 7237 O O . LYS A 1 939 ? 13.613 -33.906 -70.764 1.00 44.19 939 LYS A O 1
ATOM 7242 N N . PRO A 1 940 ? 11.466 -33.238 -70.393 1.00 43.84 940 PRO A N 1
ATOM 7243 C CA . PRO A 1 940 ? 10.911 -34.577 -70.203 1.00 43.84 940 PRO A CA 1
ATOM 7244 C C . PRO A 1 940 ? 10.954 -35.399 -71.499 1.00 43.84 940 PRO A C 1
ATOM 7246 O O . PRO A 1 940 ? 10.877 -34.778 -72.586 1.00 43.84 940 PRO A O 1
#

Sequence (940 aa):
MVAGLSGGRPRRARGAGGPGAGGGSRSGTGTRSAPGHAPSAATPRPAPGTAQRGCEGPGRRISHGWRNGLTAVAGAYILPHQQADLDAFGALIGASLLYPDYTPLLPHGTSPDLHRLLRERPEMGARLGEPDLLQRHPATRVILVDCSQAERIGPPAALLGEVQEWIIYDHHPPLQGDIVGAEVHRAATGACTTLLVEALQGLRLQPSPPEASLMLLGILEDTDHLRTPNVTPRDLRACAWLVEQGADLAWAGEMLRSALTAEQIALLDRLLQEGRWVQEQDPALWLSAISWDGPIHDGGRIVHHALASARADAAIALITQGKHVTAIGRSRGNVPLEHIFHDLGGGGQREAAAAVLHDSTLAEAEQRLLRILQNYFGPMMHQAAAIMNRAIFTCPADTLLGEAAAALGQTPHRGMPVVENGRAWGYVHRQLLENGIRHGLAGQAVRAYAEPLPEVAPETPISTLRTLLLEARHPMLAVQGETGPLQGIITATDLQRAETPLPFASERRVGRHYLHGEIHRQWGEAAISRLQELGRRAAAMGSSAYLVGGCVRDLLLQRNMTDIDVVIEGDALRLAADLAATVSASHLHSHPRFGTATLRFADQFRMDLASSRVEHYPQPGALPIVQAGGIQADLWRRDFTINAMAIALNPASFGQLLDPYRGLSDLQEGRLRVLHTLSFIEDPTRILRALRFSARFRFEMEAHTLGLMKNALAIDIFRHLSGPRLWREIRYLLQLSDLLPALRLLQEWRLWPLLRPPPADPAALFATVQRALTLRDWFQLSFPREPLLQDALFLRILWHDIPWAERQERLNYFQVGGADEIQNDLQRLPEIAAQLARGIRPSQRRALLSQLRVEGILALLAGHPQGPIQAAGLAYLQTDRHLASPLGAKEIMALGFAPGPAVGQWLKRLRDARLDGEISDEESARQWLLNNLKQPPCKP